Protein AF-U9UM49-F1 (afdb_monomer_lite)

Radius of gyration: 25.66 Å; chains: 1; bounding box: 77×82×71 Å

Foldseek 3Di:
DDDDDDDPVRVVVVVLLVVLLVVLLVLLVLFFPQQDDAFEAEEEEAVCVFPVPCVVPPVVNFDFKAKFFPFFDWFQFFFNFIATEQLSQQNRQPDPDGDDDDPHRMYMYGHNPAAADGPPPPDQFAQFHFHSNQQSLAHRLVSLGQFWQQFQVLHQAADFAFDWDWDFDQDPVRDTATKIDTAFAATHQLPAFFFFFLFGFQFVLFPVLLAPFFDAVDIDRDPCLQSVLQFFWQNFLLTLLQRLQQCPFATRWFAFQQGWTFWFAGHAARAHSLGRGFAEALQFQAAFAARGAAARAGGGYLVLALQQADDDVSRLFGQQLQSQQQCFNIDGLQRNPHRHTDGDDDDDDDPDDDDDDDDDDDDDDDDDDDDDDDDPPDPPDHRPTRNGRHGHHYTHYRDPFSVNHSNRHGHYDDCVRHVPDPPPPDWQFSGYRTGHHHHWFAFPVRFTGSAGPSVQSLVPDPRGDNHDNGTHHHYGHPSPAAAGHRNPDAADLRHFANNLLCVQRRLRRLPLHDDWFDSQDSFTQFTFARWRFHRGHRHHKTWTDFHHGHLQLQQKAQLVVLDRPVVLRVVLRCLCVVVHTIGGGPVTHCVSSVVDPSSVSRSVVLVQQQDAQRIFGHFPPDSHSVNGQTACNNDPPNSSALTSRFRHCVVPCQELSVSRHQETGGSAHPVRSLVRHVPPPDDDPVSNQGPNSVRSSCRSPRCDVVRNGGDDTHRDPDDDRYRNRHDDDDDDDGDDDDDDDDDYDDDDDDDDDDDDDRRSTHRGGRHRTRTD

Secondary structure (DSSP, 8-state):
---S---HHHHHHHHHHHHHHHHHHHHHHHHEE-SS---EEEEEE-HHHH-TTGGGSTTGGG--EEEEES-EEE-B-TTS---EEEHHHHGGG--SS-----S-SEEEEEETTS-EE-TT--S---TTPEEHHHHHHHHHHHHHT---SB--TTSS---B-EEEEEEEEE-TT--EEEEEEEEEE--BTTTT---BTTT---GGGSSTTTSS-----S-BSSSTTHHHHTSSSHHHHHHHHHHHHHHSSSSB---BTTTB--EEE---SS--TTTTS---SSSSSSSS--S-SS--B-SS-TTTTTSSS---TTTTS-STHHHHHHTTTPEESS-SS----BPP-------------PPPP-PPPP-----------S--S---S-S---------B-SSSTTT-SSS-----HHHHSS----SSS--EEE---------EE-TTS-EEE--HHHHHTT--SS-----S-SS-EE---SS--EE-TTSSSPPTT-EESHHHHHHHTTTTTT-----EE-SSSS-S-EESEEEE----SSS-EEEEEEEEETTGGGEEEGGGTEETHHHHHHHTTHHHHS-SEES-HHHHHHHHHTSTTHHHHHHHHHHHTSTT-EEE--TT---GGGSEEB----SS--TTSTTTSB-HHHHTTSTTGGG-SBPPBS--HHHHHHHHSTTSS-SGGGSS-HHHHHHHHHHT--BTTB-S----EE----SS-----------PPP------------------------S-SSS-----EE-

pLDDT: mean 71.55, std 22.09, range [19.72, 97.88]

Sequence (772 aa):
MCLRQVDDKDLVLCDKAKKTFEIAGQIISETLILNTKINVNATFIDLCETDKERCKNTPFRRIMGAAGPARSIILRDDDGVDRLYPQSLVKQFRFKQHPEYGEFDIRARFNSKIDYWFIEDNSTIGKNQIDFLYVVLHEFIHGLGFLSAWNDKIHKALTPKILSNNLIIKNDNNSIENLYIFNGFIEKVFDKYIYFKSTNERLSDVITPQLQKFSPKKTFSIYEEIYNYFKESSEYYVAQYLYKLACKPSTLIFKSHDKKNITLETSLNPFSRSSLNHLQFSTYTRTKDFLMRPGVVAGRSIQYQLDKSGDYSGGPIGPQLKLILETLGYATRDHPLPYKPSPIYSININWCNSEDFTKIPVECPLQQNSVKFDSLSQLTQPNNENMIVLTFNCGIKNDILCNKAKNAFETADFCTSLGECPKGDGLIILGGATPARTIPLQDDDGLVRLYPQALVKQFQFKQHPSYGPFDIMALFNAGGTSFWFEGDPPITRNQQDFLYVVLHEIVHGLGFASGWEDYMNDQPKALTPEILITGKDPSEQFKFNGFLESAFDRYLIHIPTGKKISALTGDINKFQKEVGIIFENDIDFVTKFRNSPQYKIAEKMMSYSITPNVLGFLPRGTTKAIESVVLETRLQPYQTGSSISHVDFKKYNNTSDFLMKFLADHGANLDSLITSHNGNNNAGYNAIIGPNLKLVLETLGYSTPEYTNPYKPSVTIIGNGNDFNPTMSIPIEPGDSSTNNGKGSNEKSGGIKTYKTNFKSIYHVTIDQILI

Structure (mmCIF, N/CA/C/O backbone):
data_AF-U9UM49-F1
#
_entry.id   AF-U9UM49-F1
#
loop_
_atom_site.group_PDB
_atom_site.id
_atom_site.type_symbol
_atom_site.label_atom_id
_atom_site.label_alt_id
_atom_site.label_comp_id
_atom_site.label_asym_id
_atom_site.label_entity_id
_atom_site.label_seq_id
_atom_site.pdbx_PDB_ins_code
_atom_site.Cartn_x
_atom_site.Cartn_y
_atom_site.Cartn_z
_atom_site.occupancy
_atom_site.B_iso_or_equiv
_atom_site.auth_seq_id
_atom_site.auth_comp_id
_atom_site.auth_asym_id
_atom_site.auth_atom_id
_atom_site.pdbx_PDB_model_num
ATOM 1 N N . MET A 1 1 ? -8.375 19.774 -16.030 1.00 34.16 1 MET A N 1
ATOM 2 C CA . MET A 1 1 ? -8.888 20.760 -17.021 1.00 34.16 1 MET A CA 1
ATOM 3 C C . MET A 1 1 ? -7.949 21.959 -17.015 1.00 34.16 1 MET A C 1
ATOM 5 O O . MET A 1 1 ? -7.693 22.473 -15.934 1.00 34.16 1 MET A O 1
ATOM 9 N N . CYS A 1 2 ? -7.382 22.359 -18.155 1.00 31.30 2 CYS A N 1
ATOM 10 C CA . CYS A 1 2 ? -6.392 23.445 -18.212 1.00 31.30 2 CYS A CA 1
ATOM 11 C C . CYS A 1 2 ? -7.078 24.784 -18.530 1.00 31.30 2 CYS A C 1
ATOM 13 O O . CYS A 1 2 ? -7.921 24.836 -19.422 1.00 31.30 2 CYS A O 1
ATOM 15 N N . LEU A 1 3 ? -6.737 25.852 -17.798 1.00 36.47 3 LEU A N 1
ATOM 16 C CA . LEU A 1 3 ? -7.356 27.177 -17.935 1.00 36.47 3 LEU A CA 1
ATOM 17 C C . LEU A 1 3 ? -6.301 28.288 -18.009 1.00 36.47 3 LEU A C 1
ATOM 19 O O . LEU A 1 3 ? -5.876 28.820 -16.986 1.00 36.47 3 LEU A O 1
ATOM 23 N N . ARG A 1 4 ? -5.921 28.644 -19.239 1.00 34.38 4 ARG A N 1
ATOM 24 C CA . ARG A 1 4 ? -5.435 29.964 -19.687 1.00 34.38 4 ARG A CA 1
ATOM 25 C C . ARG A 1 4 ? -5.393 29.973 -21.219 1.00 34.38 4 ARG A C 1
ATOM 27 O O . ARG A 1 4 ? -5.664 28.947 -21.831 1.00 34.38 4 ARG A O 1
ATOM 34 N N . GLN A 1 5 ? -5.118 31.124 -21.833 1.00 43.22 5 GLN A N 1
ATOM 35 C CA . GLN A 1 5 ? -4.919 31.209 -23.285 1.00 43.22 5 GLN A CA 1
ATOM 36 C C . GLN A 1 5 ? -3.694 30.370 -23.679 1.00 43.22 5 GLN A C 1
ATOM 38 O O . GLN A 1 5 ? -2.658 30.471 -23.024 1.00 43.22 5 GLN A O 1
ATOM 43 N N . VAL A 1 6 ? -3.846 29.520 -24.696 1.00 45.88 6 VAL A N 1
ATOM 44 C CA . VAL A 1 6 ? -2.910 28.433 -25.022 1.00 45.88 6 VAL A CA 1
ATOM 45 C C . VAL A 1 6 ? -2.218 28.732 -26.355 1.00 45.88 6 VAL A C 1
ATOM 47 O O . VAL A 1 6 ? -2.905 29.035 -27.328 1.00 45.88 6 VAL A O 1
ATOM 50 N N . ASP A 1 7 ? -0.886 28.657 -26.397 1.00 48.16 7 ASP A N 1
ATOM 51 C CA . ASP A 1 7 ? -0.099 28.639 -27.645 1.00 48.16 7 ASP A CA 1
ATOM 52 C C . ASP A 1 7 ? -0.112 27.214 -28.242 1.00 48.16 7 ASP A C 1
ATOM 54 O O . ASP A 1 7 ? -0.271 26.239 -27.504 1.00 48.16 7 ASP A O 1
ATOM 58 N N . ASP A 1 8 ? 0.087 27.044 -29.553 1.00 49.12 8 ASP A N 1
ATOM 59 C CA . ASP A 1 8 ? -0.060 25.733 -30.228 1.00 49.12 8 ASP A CA 1
ATOM 60 C C . ASP A 1 8 ? 0.835 24.637 -29.608 1.00 49.12 8 ASP A C 1
ATOM 62 O O . ASP A 1 8 ? 0.483 23.455 -29.568 1.00 49.12 8 ASP A O 1
ATOM 66 N N . LYS A 1 9 ? 1.988 25.029 -29.056 1.00 52.22 9 LYS A N 1
ATOM 67 C CA . LYS A 1 9 ? 2.916 24.129 -28.349 1.00 52.22 9 LYS A CA 1
ATOM 68 C C . LYS A 1 9 ? 2.361 23.617 -27.020 1.00 52.22 9 LYS A C 1
ATOM 70 O O . LYS A 1 9 ? 2.603 22.462 -26.670 1.00 52.22 9 LYS A O 1
ATOM 75 N N . ASP A 1 10 ? 1.613 24.448 -26.300 1.00 58.28 10 ASP A N 1
ATOM 76 C CA . ASP A 1 10 ? 1.004 24.083 -25.021 1.00 58.28 10 ASP A CA 1
ATOM 77 C C . ASP A 1 10 ? -0.213 23.164 -25.229 1.00 58.28 10 ASP A C 1
ATOM 79 O O . ASP A 1 10 ? -0.459 22.289 -24.395 1.00 58.28 10 ASP A O 1
ATOM 83 N N . LEU A 1 11 ? -0.922 23.275 -26.366 1.00 63.72 11 LEU A N 1
ATOM 84 C CA . LEU A 1 11 ? -1.939 22.294 -26.778 1.00 63.72 11 LEU A CA 1
ATOM 85 C C . LEU A 1 11 ? -1.309 20.914 -27.013 1.00 63.72 11 LEU A C 1
ATOM 87 O O . LEU A 1 11 ? -1.737 19.937 -26.399 1.00 63.72 11 LEU A O 1
ATOM 91 N N . VAL A 1 12 ? -0.240 20.838 -27.815 1.00 68.88 12 VAL A N 1
ATOM 92 C CA . VAL A 1 12 ? 0.486 19.578 -28.080 1.00 68.88 12 VAL A CA 1
ATOM 93 C C . VAL A 1 12 ? 1.039 18.957 -26.790 1.00 68.88 12 VAL A C 1
ATOM 95 O O . VAL A 1 12 ? 0.989 17.738 -26.618 1.00 68.88 12 VAL A O 1
ATOM 98 N N . LEU A 1 13 ? 1.533 19.774 -25.854 1.00 68.31 13 LEU A N 1
ATOM 99 C CA . LEU A 1 13 ? 1.990 19.306 -24.543 1.00 68.31 13 LEU A CA 1
ATOM 100 C C . LEU A 1 13 ? 0.830 18.766 -23.685 1.00 68.31 13 LEU A C 1
ATOM 102 O O . LEU A 1 13 ? 0.969 17.716 -23.051 1.00 68.31 13 LEU A O 1
ATOM 106 N N . CYS A 1 14 ? -0.329 19.432 -23.702 1.00 71.75 14 CYS A N 1
ATOM 107 C CA . CYS A 1 14 ? -1.537 18.960 -23.022 1.00 71.75 14 CYS A CA 1
ATOM 108 C C . CYS A 1 14 ? -2.081 17.653 -23.619 1.00 71.75 14 CYS A C 1
ATOM 110 O O . CYS A 1 14 ? -2.520 16.792 -22.857 1.00 71.75 14 CYS A O 1
ATOM 112 N N . ASP A 1 15 ? -2.019 17.460 -24.938 1.00 76.88 15 ASP A N 1
ATOM 113 C CA . ASP A 1 15 ? -2.452 16.213 -25.583 1.00 76.88 15 ASP A CA 1
ATOM 114 C C . ASP A 1 15 ? -1.535 15.035 -25.241 1.00 76.88 15 ASP A C 1
ATOM 116 O O . ASP A 1 15 ? -2.024 13.954 -24.901 1.00 76.88 15 ASP A O 1
ATOM 120 N N . LYS A 1 16 ? -0.211 15.239 -25.229 1.00 76.81 16 LYS A N 1
ATOM 121 C CA . LYS A 1 16 ? 0.734 14.219 -24.743 1.00 76.81 16 LYS A CA 1
ATOM 122 C C . LYS A 1 16 ? 0.475 13.867 -23.276 1.00 76.81 16 LYS A C 1
ATOM 124 O O . LYS A 1 16 ? 0.465 12.686 -22.919 1.00 76.81 16 LYS A O 1
ATOM 129 N N . ALA A 1 17 ? 0.193 14.864 -22.433 1.00 73.00 17 ALA A N 1
ATOM 130 C CA . ALA A 1 17 ? -0.201 14.645 -21.043 1.00 73.00 17 ALA A CA 1
ATOM 131 C C . ALA A 1 17 ? -1.539 13.883 -20.922 1.00 73.00 17 ALA A C 1
ATOM 133 O O . ALA A 1 17 ? -1.648 12.954 -20.122 1.00 73.00 17 ALA A O 1
ATOM 134 N N . LYS A 1 18 ? -2.532 14.203 -21.761 1.00 78.75 18 LYS A N 1
ATOM 135 C CA . LYS A 1 18 ? -3.838 13.528 -21.813 1.00 78.75 18 LYS A CA 1
ATOM 136 C C . LYS A 1 18 ? -3.722 12.060 -22.218 1.00 78.75 18 LYS A C 1
ATOM 138 O O . LYS A 1 18 ? -4.209 11.200 -21.491 1.00 78.75 18 LYS A O 1
ATOM 143 N N . LYS A 1 19 ? -3.036 11.757 -23.320 1.00 75.88 19 LYS A N 1
ATOM 144 C CA . LYS A 1 19 ? -2.788 10.369 -23.753 1.00 75.88 19 LYS A CA 1
ATOM 145 C C . LYS A 1 19 ? -2.022 9.578 -22.701 1.00 75.88 19 LYS A C 1
ATOM 147 O O . LYS A 1 19 ? -2.262 8.396 -22.493 1.00 75.88 19 LYS A O 1
ATOM 152 N N . THR A 1 20 ? -1.140 10.253 -21.975 1.00 74.31 20 THR A N 1
ATOM 153 C CA . THR A 1 20 ? -0.430 9.660 -20.848 1.00 74.31 20 THR A CA 1
ATOM 154 C C . THR A 1 20 ? -1.368 9.301 -19.682 1.00 74.31 20 THR A C 1
ATOM 156 O O . THR A 1 20 ? -1.229 8.218 -19.114 1.00 74.31 20 THR A O 1
ATOM 159 N N . PHE A 1 21 ? -2.368 10.137 -19.365 1.00 77.00 21 PHE A N 1
ATOM 160 C CA . PHE A 1 21 ? -3.468 9.780 -18.449 1.00 77.00 21 PHE A CA 1
ATOM 161 C C . PHE A 1 21 ? -4.282 8.570 -18.953 1.00 77.00 21 PHE A C 1
ATOM 163 O O . PHE A 1 21 ? -4.732 7.750 -18.154 1.00 77.00 21 PHE A O 1
ATOM 170 N N . GLU A 1 22 ? -4.458 8.432 -20.268 1.00 77.62 22 GLU A N 1
ATOM 171 C CA . GLU A 1 22 ? -5.213 7.332 -20.888 1.00 77.62 22 GLU A CA 1
ATOM 172 C C . GLU A 1 22 ? -4.435 6.005 -20.845 1.00 77.62 22 GLU A C 1
ATOM 174 O O . GLU A 1 22 ? -4.976 4.999 -20.384 1.00 77.62 22 GLU A O 1
ATOM 179 N N . ILE A 1 23 ? -3.145 6.013 -21.199 1.00 75.25 23 ILE A N 1
ATOM 180 C CA . ILE A 1 23 ? -2.245 4.850 -21.096 1.00 75.25 23 ILE A CA 1
ATOM 181 C C . ILE A 1 23 ? -2.083 4.419 -19.628 1.00 75.25 23 ILE A C 1
ATOM 183 O O . ILE A 1 23 ? -2.052 3.227 -19.327 1.00 75.25 23 ILE A O 1
ATOM 187 N N . ALA A 1 24 ? -2.061 5.370 -18.689 1.00 65.00 24 ALA A N 1
ATOM 188 C CA . ALA A 1 24 ? -2.124 5.076 -17.260 1.00 65.00 24 ALA A CA 1
ATOM 189 C C . ALA A 1 24 ? -3.406 4.329 -16.862 1.00 65.00 24 ALA A C 1
ATOM 191 O O . ALA A 1 24 ? -3.346 3.315 -16.167 1.00 65.00 24 ALA A O 1
ATOM 192 N N . GLY A 1 25 ? -4.563 4.800 -17.336 1.00 71.25 25 GLY A N 1
ATOM 193 C CA . GLY A 1 25 ? -5.850 4.139 -17.120 1.00 71.25 25 GLY A CA 1
ATOM 194 C C . GLY A 1 25 ? -5.911 2.731 -17.719 1.00 71.25 25 GLY A C 1
ATOM 195 O O . GLY A 1 25 ? -6.428 1.823 -17.066 1.00 71.25 25 GLY A O 1
ATOM 196 N N . GLN A 1 26 ? -5.346 2.526 -18.914 1.00 75.50 26 GLN A N 1
ATOM 197 C CA . GLN A 1 26 ? -5.236 1.209 -19.552 1.00 75.50 26 GLN A CA 1
ATOM 198 C C . GLN A 1 26 ? -4.400 0.250 -18.700 1.00 75.50 26 GLN A C 1
ATOM 200 O O . GLN A 1 26 ? -4.893 -0.800 -18.310 1.00 75.50 26 GLN A O 1
ATOM 205 N N . ILE A 1 27 ? -3.185 0.652 -18.333 1.00 68.75 27 ILE A N 1
ATOM 206 C CA . ILE A 1 27 ? -2.247 -0.138 -17.525 1.00 68.75 27 ILE A CA 1
ATOM 207 C C . ILE A 1 27 ? -2.858 -0.553 -16.169 1.00 68.75 27 ILE A C 1
ATOM 209 O O . ILE A 1 27 ? -2.753 -1.710 -15.746 1.00 68.75 27 ILE A O 1
ATOM 213 N N . ILE A 1 28 ? -3.563 0.375 -15.511 1.00 72.25 28 ILE A N 1
ATOM 214 C CA . ILE A 1 28 ? -4.348 0.105 -14.296 1.00 72.25 28 ILE A CA 1
ATOM 215 C C . ILE A 1 28 ? -5.455 -0.925 -14.573 1.00 72.25 28 ILE A C 1
ATOM 217 O O . ILE A 1 28 ? -5.652 -1.827 -13.765 1.00 72.25 28 ILE A O 1
ATOM 221 N N . SER A 1 29 ? -6.148 -0.837 -15.710 1.00 68.94 29 SER A N 1
ATOM 222 C CA . SER A 1 29 ? -7.285 -1.706 -16.071 1.00 68.94 29 SER A CA 1
ATOM 223 C C . SER A 1 29 ? -6.894 -3.078 -16.640 1.00 68.94 29 SER A C 1
ATOM 225 O O . SER A 1 29 ? -7.688 -4.008 -16.582 1.00 68.94 29 SER A O 1
ATOM 227 N N . GLU A 1 30 ? -5.688 -3.240 -17.184 1.00 72.75 30 GLU A N 1
ATOM 228 C CA . GLU A 1 30 ? -5.157 -4.545 -17.621 1.00 72.75 30 GLU A CA 1
ATOM 229 C C . GLU A 1 30 ? -4.765 -5.419 -16.425 1.00 72.75 30 GLU A C 1
ATOM 231 O O . GLU A 1 30 ? -4.883 -6.648 -16.462 1.00 72.75 30 GLU A O 1
ATOM 236 N N . THR A 1 31 ? -4.366 -4.744 -15.348 1.00 60.34 31 THR A N 1
ATOM 237 C CA . THR A 1 31 ? -4.132 -5.307 -14.022 1.00 60.34 31 THR A CA 1
ATOM 238 C C . THR A 1 31 ? -5.447 -5.601 -13.302 1.00 60.34 31 THR A C 1
ATOM 240 O O . THR A 1 31 ? -5.663 -6.716 -12.831 1.00 60.34 31 THR A O 1
ATOM 243 N N . LEU A 1 32 ? -6.312 -4.592 -13.182 1.00 72.44 32 LEU A N 1
ATOM 244 C CA . LEU A 1 32 ? -7.519 -4.632 -12.364 1.00 72.44 32 LEU A CA 1
ATOM 245 C C . LEU A 1 32 ? -8.711 -5.279 -13.061 1.00 72.44 32 LEU A C 1
ATOM 247 O O . LEU A 1 32 ? -9.174 -4.798 -14.093 1.00 72.44 32 LEU A O 1
ATOM 251 N N . ILE A 1 33 ? -9.379 -6.194 -12.360 1.00 75.38 33 ILE A N 1
ATOM 252 C CA . ILE A 1 33 ? -10.821 -6.382 -12.545 1.00 75.38 33 ILE A CA 1
ATOM 253 C C . ILE A 1 33 ? -11.531 -5.206 -11.850 1.00 75.38 33 ILE A C 1
ATOM 255 O O . ILE A 1 33 ? -11.982 -5.267 -10.703 1.00 75.38 33 ILE A O 1
ATOM 259 N N . LEU A 1 34 ? -11.610 -4.086 -12.575 1.00 67.56 34 LEU A N 1
ATOM 260 C CA . LEU A 1 34 ? -12.428 -2.939 -12.196 1.00 67.56 34 LEU A CA 1
ATOM 261 C C . LEU A 1 34 ? -13.910 -3.287 -12.348 1.00 67.56 34 LEU A C 1
ATOM 263 O O . LEU A 1 34 ? -14.478 -3.285 -13.439 1.00 67.56 34 LEU A O 1
ATOM 267 N N . ASN A 1 35 ? -14.564 -3.526 -11.215 1.00 65.19 35 ASN A N 1
ATOM 268 C CA . ASN A 1 35 ? -16.010 -3.715 -11.137 1.00 65.19 35 ASN A CA 1
ATOM 269 C C . ASN A 1 35 ? -16.806 -2.461 -11.561 1.00 65.19 35 ASN A C 1
ATOM 271 O O . ASN A 1 35 ? -17.987 -2.584 -11.899 1.00 65.19 35 ASN A O 1
ATOM 275 N N . THR A 1 36 ? -16.178 -1.281 -11.538 1.00 61.19 36 THR A N 1
ATOM 276 C CA . THR A 1 36 ? -16.709 0.039 -11.917 1.00 61.19 36 THR A CA 1
ATOM 277 C C . THR A 1 36 ? -15.571 0.984 -12.339 1.00 61.19 36 THR A C 1
ATOM 279 O O . THR A 1 36 ? -14.439 0.843 -11.876 1.00 61.19 36 THR A O 1
ATOM 282 N N . LYS A 1 37 ? -15.863 1.982 -13.186 1.00 81.31 37 LYS A N 1
ATOM 283 C CA . LYS A 1 37 ? -14.877 2.998 -13.607 1.00 81.31 37 LYS A CA 1
ATOM 284 C C . LYS A 1 37 ? -14.416 3.878 -12.438 1.00 81.31 37 LYS A C 1
ATOM 286 O O . LYS A 1 37 ? -15.182 4.126 -11.508 1.00 81.31 37 LYS A O 1
ATOM 291 N N . ILE A 1 38 ? -13.189 4.388 -12.543 1.00 71.06 38 ILE A N 1
ATOM 292 C CA . ILE A 1 38 ? -12.565 5.292 -11.571 1.00 71.06 38 ILE A CA 1
ATOM 293 C C . ILE A 1 38 ? -12.322 6.643 -12.244 1.00 71.06 38 ILE A C 1
ATOM 295 O O . ILE A 1 38 ? -11.600 6.730 -13.237 1.00 71.06 38 ILE A O 1
ATOM 299 N N . ASN A 1 39 ? -12.934 7.695 -11.709 1.00 81.62 39 ASN A N 1
ATOM 300 C CA . ASN A 1 39 ? -12.918 9.032 -12.291 1.00 81.62 39 ASN A CA 1
ATOM 301 C C . ASN A 1 39 ? -11.746 9.854 -11.732 1.00 81.62 39 ASN A C 1
ATOM 303 O O . ASN A 1 39 ? -11.703 10.144 -10.533 1.00 81.62 39 ASN A O 1
ATOM 307 N N . VAL A 1 40 ? -10.818 10.282 -12.591 1.00 71.94 40 VAL A N 1
ATOM 308 C CA . VAL A 1 40 ? -9.635 11.065 -12.190 1.00 71.94 40 VAL A CA 1
ATOM 309 C C . VAL A 1 40 ? -9.756 12.521 -12.636 1.00 71.94 40 VAL A C 1
ATOM 311 O O . VAL A 1 40 ? -9.786 12.810 -13.830 1.00 71.94 40 VAL A O 1
ATOM 314 N N . ASN A 1 41 ? -9.750 13.459 -11.686 1.00 81.44 41 ASN A N 1
ATOM 315 C CA . ASN A 1 41 ? -9.563 14.879 -11.981 1.00 81.44 41 ASN A CA 1
ATOM 316 C C . ASN A 1 41 ? -8.063 15.198 -12.019 1.00 81.44 41 ASN A C 1
ATOM 318 O O . ASN A 1 41 ? -7.467 15.537 -10.995 1.00 81.44 41 ASN A O 1
ATOM 322 N N . ALA A 1 42 ? -7.462 15.046 -13.200 1.00 73.12 42 ALA A N 1
ATOM 323 C CA . ALA A 1 42 ? -6.073 15.399 -13.474 1.00 73.12 42 ALA A CA 1
ATOM 324 C C . ALA A 1 42 ? -5.944 16.843 -14.000 1.00 73.12 42 ALA A C 1
ATOM 326 O O . ALA A 1 42 ? -6.734 17.308 -14.832 1.00 73.12 42 ALA A O 1
ATOM 327 N N . THR A 1 43 ? -4.923 17.562 -13.528 1.00 76.69 43 THR A N 1
ATOM 328 C CA . THR A 1 43 ? -4.634 18.950 -13.925 1.00 76.69 43 THR A CA 1
ATOM 329 C C . THR A 1 43 ? -3.126 19.175 -14.071 1.00 76.69 43 THR A C 1
ATOM 331 O O . THR A 1 43 ? -2.372 18.897 -13.145 1.00 76.69 43 THR A O 1
ATOM 334 N N . PHE A 1 44 ? -2.687 19.680 -15.227 1.00 75.19 44 PHE A N 1
ATOM 335 C CA . PHE A 1 44 ? -1.279 19.898 -15.587 1.00 75.19 44 PHE A CA 1
ATOM 336 C C . PHE A 1 44 ? -1.013 21.409 -15.686 1.00 75.19 44 PHE A C 1
ATOM 338 O O . PHE A 1 44 ? -1.588 22.077 -16.543 1.00 75.19 44 PHE A O 1
ATOM 345 N N . ILE A 1 45 ? -0.240 21.962 -14.747 1.00 76.94 45 ILE A N 1
ATOM 346 C CA . ILE A 1 45 ? -0.152 23.407 -14.445 1.00 76.94 45 ILE A CA 1
ATOM 347 C C . ILE A 1 45 ? 1.207 23.782 -13.842 1.00 76.94 45 ILE A C 1
ATOM 349 O O . ILE A 1 45 ? 1.878 22.937 -13.261 1.00 76.94 45 ILE A O 1
ATOM 353 N N . ASP A 1 46 ? 1.588 25.059 -13.889 1.00 79.38 46 ASP A N 1
ATOM 354 C CA . ASP A 1 46 ? 2.728 25.549 -13.107 1.00 79.38 46 ASP A CA 1
ATOM 355 C C . ASP A 1 46 ? 2.346 25.635 -11.621 1.00 79.38 46 ASP A C 1
ATOM 357 O O . ASP A 1 46 ? 1.549 26.488 -11.216 1.00 79.38 46 ASP A O 1
ATOM 361 N N . LEU A 1 47 ? 2.931 24.767 -10.789 1.00 71.00 47 LEU A N 1
ATOM 362 C CA . LEU A 1 47 ? 2.677 24.791 -9.346 1.00 71.00 47 LEU A CA 1
ATOM 363 C C . LEU A 1 47 ? 3.195 26.082 -8.683 1.00 71.00 47 LEU A C 1
ATOM 365 O O . LEU A 1 47 ? 2.589 26.546 -7.715 1.00 71.00 47 LEU A O 1
ATOM 369 N N . CYS A 1 48 ? 4.250 26.707 -9.215 1.00 71.31 48 CYS A N 1
ATOM 370 C CA . CYS A 1 48 ? 4.816 27.954 -8.695 1.00 71.31 48 CYS A CA 1
ATOM 371 C C . CYS A 1 48 ? 4.013 29.204 -9.044 1.00 71.31 48 CYS A C 1
ATOM 373 O O . CYS A 1 48 ? 4.076 30.181 -8.295 1.00 71.31 48 CYS A O 1
ATOM 375 N N . GLU A 1 49 ? 3.236 29.194 -10.127 1.00 71.50 49 GLU A N 1
ATOM 376 C CA . GLU A 1 49 ? 2.252 30.257 -10.346 1.00 71.50 49 GLU A CA 1
ATOM 377 C C . GLU A 1 49 ? 1.101 30.171 -9.333 1.00 71.50 49 GLU A C 1
ATOM 379 O O . GLU A 1 49 ? 0.587 31.214 -8.921 1.00 71.50 49 GLU A O 1
ATOM 384 N N . THR A 1 50 ? 0.748 28.956 -8.884 1.00 64.00 50 THR A N 1
ATOM 385 C CA . THR A 1 50 ? -0.337 28.725 -7.911 1.00 64.00 50 THR A CA 1
ATOM 386 C C . THR A 1 50 ? 0.062 28.849 -6.436 1.00 64.00 50 THR A C 1
ATOM 388 O O . THR A 1 50 ? -0.792 29.178 -5.620 1.00 64.00 50 THR A O 1
ATOM 391 N N . ASP A 1 51 ? 1.331 28.625 -6.073 1.00 62.94 51 ASP A N 1
ATOM 392 C CA . ASP A 1 51 ? 1.831 28.743 -4.692 1.00 62.94 51 ASP A CA 1
ATOM 393 C C . ASP A 1 51 ? 3.211 29.427 -4.666 1.00 62.94 51 ASP A C 1
ATOM 395 O O . ASP A 1 51 ? 4.276 28.807 -4.566 1.00 62.94 51 ASP A O 1
ATOM 399 N N . LYS A 1 52 ? 3.178 30.757 -4.797 1.00 69.31 52 LYS A N 1
ATOM 400 C CA . LYS A 1 52 ? 4.371 31.614 -4.893 1.00 69.31 52 LYS A CA 1
ATOM 401 C C . LYS A 1 52 ? 5.196 31.644 -3.605 1.00 69.31 52 LYS A C 1
ATOM 403 O O . LYS A 1 52 ? 6.415 31.793 -3.674 1.00 69.31 52 LYS A O 1
ATOM 408 N N . GLU A 1 53 ? 4.552 31.490 -2.447 1.00 66.44 53 GLU A N 1
ATOM 409 C CA . GLU A 1 53 ? 5.231 31.473 -1.149 1.00 66.44 53 GLU A CA 1
ATOM 410 C C . GLU A 1 53 ? 5.989 30.166 -0.940 1.00 66.44 53 GLU A C 1
ATOM 412 O O . GLU A 1 53 ? 7.196 30.202 -0.678 1.00 66.44 53 GLU A O 1
ATOM 417 N N . ARG A 1 54 ? 5.358 29.002 -1.159 1.00 65.44 54 ARG A N 1
ATOM 418 C CA . ARG A 1 54 ? 6.108 27.743 -1.104 1.00 65.44 54 ARG A CA 1
ATOM 419 C C . ARG A 1 54 ? 7.140 27.652 -2.223 1.00 65.44 54 ARG A C 1
ATOM 421 O O . ARG A 1 54 ? 8.221 27.139 -1.963 1.00 65.44 54 ARG A O 1
ATOM 428 N N . CYS A 1 55 ? 6.929 28.247 -3.401 1.00 68.06 55 CYS A N 1
ATOM 429 C CA . CYS A 1 55 ? 7.990 28.367 -4.412 1.00 68.06 55 CYS A CA 1
ATOM 430 C C . CYS A 1 55 ? 9.119 29.369 -4.082 1.00 68.06 55 CYS A C 1
ATOM 432 O O . CYS A 1 55 ? 10.005 29.574 -4.918 1.00 68.06 55 CYS A O 1
ATOM 434 N N . LYS A 1 56 ? 9.209 29.921 -2.864 1.00 66.12 56 LYS A N 1
ATOM 435 C CA . LYS A 1 56 ? 10.488 30.429 -2.318 1.00 66.12 56 LYS A CA 1
ATOM 436 C C . LYS A 1 56 ? 11.389 29.293 -1.808 1.00 66.12 56 LYS A C 1
ATOM 438 O O . LYS A 1 56 ? 12.608 29.432 -1.815 1.00 66.12 56 LYS A O 1
ATOM 443 N N . ASN A 1 57 ? 10.805 28.157 -1.425 1.00 59.91 57 ASN A N 1
ATOM 444 C CA . ASN A 1 57 ? 11.488 26.953 -0.954 1.00 59.91 57 ASN A CA 1
ATOM 445 C C . ASN A 1 57 ? 11.914 26.072 -2.153 1.00 59.91 57 ASN A C 1
ATOM 447 O O . ASN A 1 57 ? 11.092 25.673 -2.982 1.00 59.91 57 ASN A O 1
ATOM 451 N N . THR A 1 58 ? 13.211 25.781 -2.280 1.00 57.44 58 THR A N 1
ATOM 452 C CA . THR A 1 58 ? 13.788 25.071 -3.439 1.00 57.44 58 THR A CA 1
ATOM 453 C C . THR A 1 58 ? 13.308 23.621 -3.593 1.00 57.44 58 THR A C 1
ATOM 455 O O . THR A 1 58 ? 12.982 23.255 -4.723 1.00 57.44 58 THR A O 1
ATOM 458 N N . PRO A 1 59 ? 13.191 22.805 -2.525 1.00 57.38 59 PRO A N 1
ATOM 459 C CA . PRO A 1 59 ? 12.414 21.566 -2.514 1.00 57.38 59 PRO A CA 1
ATOM 460 C C . PRO A 1 59 ? 11.015 21.656 -3.142 1.00 57.38 59 PRO A C 1
ATOM 462 O O . PRO A 1 59 ? 10.678 20.824 -3.979 1.00 57.38 59 PRO A O 1
ATOM 465 N N . PHE A 1 60 ? 10.210 22.675 -2.824 1.00 56.03 60 PHE A N 1
ATOM 466 C CA . PHE A 1 60 ? 8.835 22.758 -3.340 1.00 56.03 60 PHE A CA 1
ATOM 467 C C . PHE A 1 60 ? 8.790 23.000 -4.861 1.00 56.03 60 PHE A C 1
ATOM 469 O O . PHE A 1 60 ? 7.965 22.405 -5.551 1.00 56.03 60 PHE A O 1
ATOM 476 N N . ARG A 1 61 ? 9.759 23.744 -5.424 1.00 56.97 61 ARG A N 1
ATOM 477 C CA . ARG A 1 61 ? 9.938 23.876 -6.891 1.00 56.97 61 ARG A CA 1
ATOM 478 C C . ARG A 1 61 ? 10.244 22.552 -7.611 1.00 56.97 61 ARG A C 1
ATOM 480 O O . ARG A 1 61 ? 10.273 22.527 -8.839 1.00 56.97 61 ARG A O 1
ATOM 487 N N . ARG A 1 62 ? 10.550 21.474 -6.878 1.00 62.75 62 ARG A N 1
ATOM 488 C CA . ARG A 1 62 ? 10.886 20.148 -7.423 1.00 62.75 62 ARG A CA 1
ATOM 489 C C . ARG A 1 62 ? 9.732 19.149 -7.346 1.00 62.75 62 ARG A C 1
ATOM 491 O O . ARG A 1 62 ? 9.877 18.062 -7.894 1.00 62.75 62 ARG A O 1
ATOM 498 N N . ILE A 1 63 ? 8.602 19.513 -6.735 1.00 73.31 63 ILE A N 1
ATOM 499 C CA . ILE A 1 63 ? 7.373 18.709 -6.759 1.00 73.31 63 ILE A CA 1
ATOM 500 C C . ILE A 1 63 ? 6.907 18.569 -8.213 1.00 73.31 63 ILE A C 1
ATOM 502 O O . ILE A 1 63 ? 6.818 19.564 -8.935 1.00 73.31 63 ILE A O 1
ATOM 506 N N . MET A 1 64 ? 6.646 17.334 -8.651 1.00 82.31 64 MET A N 1
ATOM 507 C CA . MET A 1 64 ? 6.323 17.016 -10.056 1.00 82.31 64 MET A CA 1
ATOM 508 C C . MET A 1 64 ? 4.875 16.566 -10.235 1.00 82.31 64 MET A C 1
ATOM 510 O O . MET A 1 64 ? 4.291 16.797 -11.291 1.00 82.31 64 MET A O 1
ATOM 514 N N . GLY A 1 65 ? 4.274 16.027 -9.179 1.00 81.19 65 GLY A N 1
ATOM 515 C CA . GLY A 1 65 ? 2.834 15.923 -9.027 1.00 81.19 65 GLY A CA 1
ATOM 516 C C . GLY A 1 65 ? 2.415 16.070 -7.562 1.00 81.19 65 GLY A C 1
ATOM 517 O O . GLY A 1 65 ? 3.266 16.240 -6.687 1.00 81.19 65 GLY A O 1
ATOM 518 N N . ALA A 1 66 ? 1.105 16.036 -7.318 1.00 76.12 66 ALA A N 1
ATOM 519 C CA . ALA A 1 66 ? 0.529 15.589 -6.050 1.00 76.12 66 ALA A CA 1
ATOM 520 C C . ALA A 1 66 ? -0.915 15.101 -6.259 1.00 76.12 66 ALA A C 1
ATOM 522 O O . ALA A 1 66 ? -1.703 15.775 -6.936 1.00 76.12 66 ALA A O 1
ATOM 523 N N . ALA A 1 67 ? -1.299 13.993 -5.626 1.00 83.00 67 ALA A N 1
ATOM 524 C CA . ALA A 1 67 ? -2.656 13.460 -5.687 1.00 83.00 67 ALA A CA 1
ATOM 525 C C . ALA A 1 67 ? -3.159 12.793 -4.403 1.00 83.00 67 ALA A C 1
ATOM 527 O O . ALA A 1 67 ? -2.489 12.727 -3.376 1.00 83.00 67 ALA A O 1
ATOM 528 N N . GLY A 1 68 ? -4.405 12.335 -4.464 1.00 77.88 68 GLY A N 1
ATOM 529 C CA . GLY A 1 68 ? -5.056 11.569 -3.416 1.00 77.88 68 GLY A CA 1
ATOM 530 C C . GLY A 1 68 ? -6.504 11.234 -3.770 1.00 77.88 68 GLY A C 1
ATOM 531 O O . GLY A 1 68 ? -7.006 11.660 -4.820 1.00 77.88 68 GLY A O 1
ATOM 532 N N . PRO A 1 69 ? -7.208 10.496 -2.896 1.00 86.69 69 PRO A N 1
ATOM 533 C CA . PRO A 1 69 ? -8.634 10.254 -3.043 1.00 86.69 69 PRO A CA 1
ATOM 534 C C . PRO A 1 69 ? -9.386 11.585 -3.059 1.00 86.69 69 PRO A C 1
ATOM 536 O O . PRO A 1 69 ? -9.200 12.431 -2.185 1.00 86.69 69 PRO A O 1
ATOM 539 N N . ALA A 1 70 ? -10.250 11.777 -4.051 1.00 77.44 70 ALA A N 1
ATOM 540 C CA . ALA A 1 70 ? -11.094 12.966 -4.151 1.00 77.44 70 ALA A CA 1
ATOM 541 C C . ALA A 1 70 ? -12.137 13.032 -3.020 1.00 77.44 70 ALA A C 1
ATOM 543 O O . ALA A 1 70 ? -12.519 14.121 -2.590 1.00 77.44 70 ALA A O 1
ATOM 544 N N . ARG A 1 71 ? -12.568 11.856 -2.546 1.00 82.75 71 ARG A N 1
ATOM 545 C CA . ARG A 1 71 ? -13.408 11.610 -1.370 1.00 82.75 71 ARG A CA 1
ATOM 546 C C . ARG A 1 71 ? -12.937 10.304 -0.727 1.00 82.75 71 ARG A C 1
ATOM 548 O O . ARG A 1 71 ? -12.556 9.368 -1.435 1.00 82.75 71 ARG A O 1
ATOM 555 N N . SER A 1 72 ? -13.022 10.242 0.598 1.00 80.56 72 SER A N 1
ATOM 556 C CA . SER A 1 72 ? -12.975 8.984 1.342 1.00 80.56 72 SER A CA 1
ATOM 557 C C . SER A 1 72 ? -14.288 8.760 2.097 1.00 80.56 72 SER A C 1
ATOM 559 O O . SER A 1 72 ? -15.018 9.712 2.376 1.00 80.56 72 SER A O 1
ATOM 561 N N . ILE A 1 73 ? -14.603 7.503 2.398 1.00 84.06 73 ILE A N 1
ATOM 562 C CA . ILE A 1 73 ? -15.913 7.026 2.864 1.00 84.06 73 ILE A CA 1
ATOM 563 C C . ILE A 1 73 ? -15.725 6.147 4.095 1.00 84.06 73 ILE A C 1
ATOM 565 O O . ILE A 1 73 ? -14.974 5.182 4.030 1.00 84.06 73 ILE A O 1
ATOM 569 N N . ILE A 1 74 ? -16.411 6.451 5.196 1.00 82.38 74 ILE A N 1
ATOM 570 C CA . ILE A 1 74 ? -16.303 5.663 6.427 1.00 82.38 74 ILE A CA 1
ATOM 571 C C . ILE A 1 74 ? -17.031 4.320 6.237 1.00 82.38 74 ILE A C 1
ATOM 573 O O . ILE A 1 74 ? -18.232 4.333 5.973 1.00 82.38 74 ILE A O 1
ATOM 577 N N . LEU A 1 75 ? -16.341 3.180 6.370 1.00 82.69 75 LEU A N 1
ATOM 578 C CA . LEU A 1 75 ? -16.954 1.847 6.412 1.00 82.69 75 LEU A CA 1
ATOM 579 C C . LEU A 1 75 ? -16.483 1.036 7.625 1.00 82.69 75 LEU A C 1
ATOM 581 O O . LEU A 1 75 ? -15.285 0.937 7.920 1.00 82.69 75 LEU A O 1
ATOM 585 N N . ARG A 1 76 ? -17.464 0.351 8.217 1.00 82.31 76 ARG A N 1
ATOM 586 C CA . ARG A 1 76 ? -17.322 -0.726 9.197 1.00 82.31 76 ARG A CA 1
ATOM 587 C C . ARG A 1 76 ? -17.036 -2.029 8.456 1.00 82.31 76 ARG A C 1
ATOM 589 O O . ARG A 1 76 ? -17.800 -2.989 8.476 1.00 82.31 76 ARG A O 1
ATOM 596 N N . ASP A 1 77 ? -15.919 -2.031 7.748 1.00 79.75 77 ASP A N 1
ATOM 597 C CA . ASP A 1 77 ? -15.247 -3.247 7.309 1.00 79.75 77 ASP A CA 1
ATOM 598 C C . ASP A 1 77 ? -14.854 -4.062 8.592 1.00 79.75 77 ASP A C 1
ATOM 600 O O . ASP A 1 77 ? -15.321 -3.806 9.702 1.00 79.75 77 ASP A O 1
ATOM 604 N N . ASP A 1 78 ? -14.005 -5.059 8.482 1.00 79.94 78 ASP A N 1
ATOM 605 C CA . ASP A 1 78 ? -14.064 -6.337 9.143 1.00 79.94 78 ASP A CA 1
ATOM 606 C C . ASP A 1 78 ? -14.219 -6.315 10.729 1.00 79.94 78 ASP A C 1
ATOM 608 O O . ASP A 1 78 ? -14.978 -7.116 11.253 1.00 79.94 78 ASP A O 1
ATOM 612 N N . ASP A 1 79 ? -13.790 -5.339 11.557 1.00 75.25 79 ASP A N 1
ATOM 613 C CA . ASP A 1 79 ? -13.625 -5.465 13.060 1.00 75.25 79 ASP A CA 1
ATOM 614 C C . ASP A 1 79 ? -14.704 -4.975 13.994 1.00 75.25 79 ASP A C 1
ATOM 616 O O . ASP A 1 79 ? -14.714 -5.391 15.155 1.00 75.25 79 ASP A O 1
ATOM 620 N N . GLY A 1 80 ? -15.535 -4.042 13.568 1.00 79.19 80 GLY A N 1
ATOM 621 C CA . GLY A 1 80 ? -16.132 -3.161 14.565 1.00 79.19 80 GLY A CA 1
ATOM 622 C C . GLY A 1 80 ? -15.339 -1.869 14.780 1.00 79.19 80 GLY A C 1
ATOM 623 O O . GLY A 1 80 ? -15.732 -1.089 15.639 1.00 79.19 80 GLY A O 1
ATOM 624 N N . VAL A 1 81 ? -14.291 -1.604 13.994 1.00 81.06 81 VAL A N 1
ATOM 625 C CA . VAL A 1 81 ? -13.610 -0.311 13.906 1.00 81.06 81 VAL A CA 1
ATOM 626 C C . VAL A 1 81 ? -13.736 0.273 12.484 1.00 81.06 81 VAL A C 1
ATOM 628 O O . VAL A 1 81 ? -13.491 -0.383 11.481 1.00 81.06 81 VAL A O 1
ATOM 631 N N . ASP A 1 82 ? -14.053 1.547 12.360 1.00 86.38 82 ASP A N 1
ATOM 632 C CA . ASP A 1 82 ? -14.239 2.238 11.085 1.00 86.38 82 ASP A CA 1
ATOM 633 C C . ASP A 1 82 ? -12.950 2.650 10.377 1.00 86.38 82 ASP A C 1
ATOM 635 O O . ASP A 1 82 ? -11.847 2.523 10.913 1.00 86.38 82 ASP A O 1
ATOM 639 N N . ARG A 1 83 ? -13.126 3.107 9.129 1.00 89.00 83 ARG A N 1
ATOM 640 C CA . ARG A 1 83 ? -12.069 3.561 8.217 1.00 89.00 83 ARG A CA 1
ATOM 641 C C . ARG A 1 83 ? -12.626 4.285 6.993 1.00 89.00 83 ARG A C 1
ATOM 643 O O . ARG A 1 83 ? -13.656 3.893 6.474 1.00 89.00 83 ARG A O 1
ATOM 650 N N . LEU A 1 84 ? -11.936 5.316 6.525 1.00 88.25 84 LEU A N 1
ATOM 651 C CA . LEU A 1 84 ? -12.148 6.185 5.367 1.00 88.25 84 LEU A CA 1
ATOM 652 C C . LEU A 1 84 ? -11.553 5.622 4.052 1.00 88.25 84 LEU A C 1
ATOM 654 O O . LEU A 1 84 ? -10.456 5.986 3.612 1.00 88.25 84 LEU A O 1
ATOM 658 N N . TYR A 1 85 ? -12.326 4.759 3.391 1.00 90.88 85 TYR A N 1
ATOM 659 C CA . TYR A 1 85 ? -12.033 4.094 2.114 1.00 90.88 85 TYR A CA 1
ATOM 660 C C . TYR A 1 85 ? -11.974 5.104 0.972 1.00 90.88 85 TYR A C 1
ATOM 662 O O . TYR A 1 85 ? -12.901 5.906 0.853 1.00 90.88 85 TYR A O 1
ATOM 670 N N . PRO A 1 86 ? -10.953 5.078 0.100 1.00 88.94 86 PRO A N 1
ATOM 671 C CA . PRO A 1 86 ? -10.903 5.963 -1.047 1.00 88.94 86 PRO A CA 1
ATOM 672 C C . PRO A 1 86 ? -12.033 5.563 -1.997 1.00 88.94 86 PRO A C 1
ATOM 674 O O . PRO A 1 86 ? -12.311 4.380 -2.206 1.00 88.94 86 PRO A O 1
ATOM 677 N N . GLN A 1 87 ? -12.733 6.545 -2.550 1.00 87.25 87 GLN A N 1
ATOM 678 C CA . GLN A 1 87 ? -13.960 6.270 -3.296 1.00 87.25 87 GLN A CA 1
ATOM 679 C C . GLN A 1 87 ? -13.744 5.361 -4.524 1.00 87.25 87 GLN A C 1
ATOM 681 O O . GLN A 1 87 ? -14.578 4.502 -4.819 1.00 87.25 87 GLN A O 1
ATOM 686 N N . SER A 1 88 ? -12.577 5.508 -5.155 1.00 80.94 88 SER A N 1
ATOM 687 C CA . SER A 1 88 ? -11.996 4.656 -6.202 1.00 80.94 88 SER A CA 1
ATOM 688 C C . SER A 1 88 ? -12.110 3.159 -5.911 1.00 80.94 88 SER A C 1
ATOM 690 O O . SER A 1 88 ? -12.445 2.387 -6.811 1.00 80.94 88 SER A O 1
ATOM 692 N N . LEU A 1 89 ? -11.892 2.769 -4.654 1.00 85.94 89 LEU A N 1
ATOM 693 C CA . LEU A 1 89 ? -12.025 1.404 -4.167 1.00 85.94 89 LEU A CA 1
ATOM 694 C C . LEU A 1 89 ? -13.471 1.054 -3.809 1.00 85.94 89 LEU A C 1
ATOM 696 O O . LEU A 1 89 ? -13.941 -0.022 -4.168 1.00 85.94 89 LEU A O 1
ATOM 700 N N . VAL A 1 90 ? -14.186 1.934 -3.095 1.00 81.88 90 VAL A N 1
ATOM 701 C CA . VAL A 1 90 ? -15.516 1.598 -2.542 1.00 81.88 90 VAL A CA 1
ATOM 702 C C . VAL A 1 90 ? -16.487 1.149 -3.628 1.00 81.88 90 VAL A C 1
ATOM 704 O O . VAL A 1 90 ? -17.210 0.164 -3.459 1.00 81.88 90 VAL A O 1
ATOM 707 N N . LYS A 1 91 ? -16.448 1.830 -4.778 1.00 77.25 91 LYS A N 1
ATOM 708 C CA . LYS A 1 91 ? -17.267 1.494 -5.947 1.00 77.25 91 LYS A CA 1
ATOM 709 C C . LYS A 1 91 ? -17.035 0.054 -6.441 1.00 77.25 91 LYS A C 1
ATOM 711 O O . LYS A 1 91 ? -17.972 -0.584 -6.924 1.00 77.25 91 LYS A O 1
ATOM 716 N N . GLN A 1 92 ? -15.837 -0.506 -6.245 1.00 70.38 92 GLN A N 1
ATOM 717 C CA . GLN A 1 92 ? -15.476 -1.851 -6.710 1.00 70.38 92 GLN A CA 1
ATOM 718 C C . GLN A 1 92 ? -16.117 -2.979 -5.898 1.00 70.38 92 GLN A C 1
ATOM 720 O O . GLN A 1 92 ? -16.237 -4.105 -6.391 1.00 70.38 92 GLN A O 1
ATOM 725 N N . PHE A 1 93 ? -16.577 -2.701 -4.678 1.00 73.56 93 PHE A N 1
ATOM 726 C CA . PHE A 1 93 ? -17.168 -3.726 -3.826 1.00 73.56 93 PHE A CA 1
ATOM 727 C C . PHE A 1 93 ? -18.553 -4.189 -4.291 1.00 73.56 93 PHE A C 1
ATOM 729 O O . PHE A 1 93 ? -18.895 -5.357 -4.083 1.00 73.56 93 PHE A O 1
ATOM 736 N N . ARG A 1 94 ? -19.326 -3.326 -4.969 1.00 67.56 94 ARG A N 1
ATOM 737 C CA . ARG A 1 94 ? -20.720 -3.591 -5.388 1.00 67.56 94 ARG A CA 1
ATOM 738 C C . ARG A 1 94 ? -21.626 -4.025 -4.217 1.00 67.56 94 ARG A C 1
ATOM 740 O O . ARG A 1 94 ? -22.281 -5.065 -4.273 1.00 67.56 94 ARG A O 1
ATOM 747 N N . PHE A 1 95 ? -21.654 -3.239 -3.140 1.00 61.31 95 PHE A N 1
ATOM 748 C CA . PHE A 1 95 ? -22.586 -3.464 -2.028 1.00 61.31 95 PHE A CA 1
ATOM 749 C C . PHE A 1 95 ? -24.052 -3.344 -2.476 1.00 61.31 95 PHE A C 1
ATOM 751 O O . PHE A 1 95 ? -24.379 -2.501 -3.309 1.00 61.31 95 PHE A O 1
ATOM 758 N N . LYS A 1 96 ? -24.945 -4.157 -1.887 1.00 58.53 96 LYS A N 1
ATOM 759 C CA . LYS A 1 96 ? -26.391 -4.171 -2.211 1.00 58.53 96 LYS A CA 1
ATOM 760 C C . LYS A 1 96 ? -27.092 -2.836 -1.936 1.00 58.53 96 LYS A C 1
ATOM 762 O O . LYS A 1 96 ? -28.060 -2.499 -2.605 1.00 58.53 96 LYS A O 1
ATOM 767 N N . GLN A 1 97 ? -26.602 -2.110 -0.941 1.00 52.25 97 GLN A N 1
ATOM 768 C CA . GLN A 1 97 ? -26.860 -0.697 -0.705 1.00 52.25 97 GLN A CA 1
ATOM 769 C C . GLN A 1 97 ? -25.484 -0.060 -0.493 1.00 52.25 97 GLN A C 1
ATOM 771 O O . GLN A 1 97 ? -24.611 -0.690 0.109 1.00 52.25 97 GLN A O 1
ATOM 776 N N . HIS A 1 98 ? -25.266 1.140 -1.022 1.00 60.62 98 HIS A N 1
ATOM 777 C CA . HIS A 1 98 ? -23.966 1.805 -0.997 1.00 60.62 98 HIS A CA 1
ATOM 778 C C . HIS A 1 98 ? -24.107 3.282 -0.593 1.00 60.62 98 HIS A C 1
ATOM 780 O O . HIS A 1 98 ? -25.187 3.858 -0.751 1.00 60.62 98 HIS A O 1
ATOM 786 N N . PRO A 1 99 ? -23.037 3.913 -0.081 1.00 58.75 99 PRO A N 1
ATOM 787 C CA . PRO A 1 99 ? -23.002 5.357 0.129 1.00 58.75 99 PRO A CA 1
ATOM 788 C C . PRO A 1 99 ? -23.062 6.122 -1.199 1.00 58.75 99 PRO A C 1
ATOM 790 O O . PRO A 1 99 ? -22.775 5.586 -2.272 1.00 58.75 99 PRO A O 1
ATOM 793 N N . GLU A 1 100 ? -23.412 7.401 -1.116 1.00 68.88 100 GLU A N 1
ATOM 794 C CA . GLU A 1 100 ? -23.326 8.326 -2.242 1.00 68.88 100 GLU A CA 1
ATOM 795 C C . GLU A 1 100 ? -21.856 8.592 -2.625 1.00 68.88 100 GLU A C 1
ATOM 797 O O . GLU A 1 100 ? -20.982 8.732 -1.763 1.00 68.88 100 GLU A O 1
ATOM 802 N N . TYR A 1 101 ? -21.594 8.681 -3.929 1.00 77.56 101 TYR A N 1
ATOM 803 C CA . TYR A 1 101 ? -20.278 8.942 -4.500 1.00 77.56 101 TYR A CA 1
ATOM 804 C C . TYR A 1 101 ? -20.211 10.349 -5.104 1.00 77.56 101 TYR A C 1
ATOM 806 O O . TYR A 1 101 ? -21.090 10.743 -5.863 1.00 77.56 101 TYR A O 1
ATOM 814 N N . GLY A 1 102 ? -19.136 11.085 -4.819 1.00 59.88 102 GLY A N 1
ATOM 815 C CA . GLY A 1 102 ? -18.805 12.320 -5.526 1.00 59.88 102 GLY A CA 1
ATOM 816 C C . GLY A 1 102 ? -18.340 12.066 -6.966 1.00 59.88 102 GLY A C 1
ATOM 817 O O . GLY A 1 102 ? -17.898 10.968 -7.310 1.00 59.88 102 GLY A O 1
ATOM 818 N N . GLU A 1 103 ? -18.402 13.113 -7.789 1.00 80.12 103 GLU A N 1
ATOM 819 C CA . GLU A 1 103 ? -18.064 13.123 -9.223 1.00 80.12 103 GLU A CA 1
ATOM 820 C C . GLU A 1 103 ? -16.731 12.427 -9.553 1.00 80.12 103 GLU A C 1
ATOM 822 O O . GLU A 1 103 ? -16.662 11.574 -10.442 1.00 80.12 103 GLU A O 1
ATOM 827 N N . PHE A 1 104 ? -15.682 12.758 -8.798 1.00 74.50 104 PHE A N 1
ATOM 828 C CA . PHE A 1 104 ? -14.340 12.206 -8.952 1.00 74.50 104 PHE A CA 1
ATOM 829 C C . PHE A 1 104 ? -13.996 11.247 -7.817 1.00 74.50 104 PHE A C 1
ATOM 831 O O . PHE A 1 104 ? -14.448 11.410 -6.685 1.00 74.50 104 PHE A O 1
ATOM 838 N N . ASP A 1 105 ? -13.137 10.284 -8.127 1.00 78.75 105 ASP A N 1
ATOM 839 C CA . ASP A 1 105 ? -12.551 9.324 -7.194 1.00 78.75 105 ASP A CA 1
ATOM 840 C C . ASP A 1 105 ? -11.124 9.709 -6.802 1.00 78.75 105 ASP A C 1
ATOM 842 O O . ASP A 1 105 ? -10.711 9.495 -5.664 1.00 78.75 105 ASP A O 1
ATOM 846 N N . ILE A 1 106 ? -10.392 10.326 -7.732 1.00 79.25 106 ILE A N 1
ATOM 847 C CA . ILE A 1 106 ? -9.003 10.767 -7.582 1.00 79.25 106 ILE A CA 1
ATOM 848 C C . ILE A 1 106 ? -8.913 12.249 -7.957 1.00 79.25 106 ILE A C 1
ATOM 850 O O . ILE A 1 106 ? -9.507 12.681 -8.947 1.00 79.25 106 ILE A O 1
ATOM 854 N N . ARG A 1 107 ? -8.143 13.032 -7.199 1.00 78.62 107 ARG A N 1
ATOM 855 C CA . ARG A 1 107 ? -7.696 14.379 -7.593 1.00 78.62 107 ARG A CA 1
ATOM 856 C C . ARG A 1 107 ? -6.183 14.353 -7.748 1.00 78.62 107 ARG A C 1
ATOM 858 O O . ARG A 1 107 ? -5.508 13.936 -6.815 1.00 78.62 107 ARG A O 1
ATOM 865 N N . ALA A 1 108 ? -5.676 14.812 -8.889 1.00 78.88 108 ALA A N 1
ATOM 866 C CA . ALA A 1 108 ? -4.254 14.829 -9.213 1.00 78.88 108 ALA A CA 1
ATOM 867 C C . ALA A 1 108 ? -3.831 16.156 -9.859 1.00 78.88 108 ALA A C 1
ATOM 869 O O . ALA A 1 108 ? -4.532 16.712 -10.709 1.00 78.88 108 ALA A O 1
ATOM 870 N N . ARG A 1 109 ? -2.662 16.661 -9.465 1.00 79.62 109 ARG A N 1
ATOM 871 C CA . ARG A 1 109 ? -2.011 17.841 -10.046 1.00 79.62 109 ARG A CA 1
ATOM 872 C C . ARG A 1 109 ? -0.612 17.466 -10.517 1.00 79.62 109 ARG A C 1
ATOM 874 O O . ARG A 1 109 ? 0.031 16.640 -9.885 1.00 79.62 109 ARG A O 1
ATOM 881 N N . PHE A 1 110 ? -0.146 18.094 -11.589 1.00 80.62 110 PHE A N 1
ATOM 882 C CA . PHE A 1 110 ? 1.129 17.812 -12.249 1.00 80.62 110 PHE A CA 1
ATOM 883 C C . PHE A 1 110 ? 1.823 19.116 -12.641 1.00 80.62 110 PHE A C 1
ATOM 885 O O . PHE A 1 110 ? 1.148 20.047 -13.080 1.00 80.62 110 PHE A O 1
ATOM 892 N N . ASN A 1 111 ? 3.145 19.192 -12.476 1.00 79.81 111 ASN A N 1
ATOM 893 C CA . ASN A 1 111 ? 3.900 20.440 -12.595 1.00 79.81 111 ASN A CA 1
ATOM 894 C C . ASN A 1 111 ? 4.449 20.673 -14.012 1.00 79.81 111 ASN A C 1
ATOM 896 O O . ASN A 1 111 ? 5.511 20.160 -14.357 1.00 79.81 111 ASN A O 1
ATOM 900 N N . SER A 1 112 ? 3.789 21.510 -14.812 1.00 82.50 112 SER A N 1
ATOM 901 C CA . SER A 1 112 ? 4.146 21.749 -16.220 1.00 82.50 112 SER A CA 1
ATOM 902 C C . SER A 1 112 ? 5.476 22.484 -16.456 1.00 82.50 112 SER A C 1
ATOM 904 O O . SER A 1 112 ? 5.890 22.620 -17.605 1.00 82.50 112 SER A O 1
ATOM 906 N N . LYS A 1 113 ? 6.175 22.945 -15.406 1.00 79.50 113 LYS A N 1
ATOM 907 C CA . LYS A 1 113 ? 7.547 23.494 -15.508 1.00 79.50 113 LYS A CA 1
ATOM 908 C C . LYS A 1 113 ? 8.648 22.452 -15.301 1.00 79.50 113 LYS A C 1
ATOM 910 O O . LYS A 1 113 ? 9.832 22.792 -15.242 1.00 79.50 113 LYS A O 1
ATOM 915 N N . ILE A 1 114 ? 8.278 21.186 -15.169 1.00 80.06 114 ILE A N 1
ATOM 916 C CA . ILE A 1 114 ? 9.205 20.068 -15.269 1.00 80.06 114 ILE A CA 1
ATOM 917 C C . ILE A 1 114 ? 9.416 19.752 -16.756 1.00 80.06 114 ILE A C 1
ATOM 919 O O . ILE A 1 114 ? 8.460 19.638 -17.515 1.00 80.06 114 ILE A O 1
ATOM 923 N N . ASP A 1 115 ? 10.677 19.626 -17.168 1.00 86.19 115 ASP A N 1
ATOM 924 C CA . ASP A 1 115 ? 11.051 19.089 -18.479 1.00 86.19 115 ASP A CA 1
ATOM 925 C C . ASP A 1 115 ? 10.614 17.619 -18.537 1.00 86.19 115 ASP A C 1
ATOM 927 O O . ASP A 1 115 ? 11.119 16.805 -17.761 1.00 86.19 115 ASP A O 1
ATOM 931 N N . TYR A 1 116 ? 9.639 17.302 -19.391 1.00 88.81 116 TYR A N 1
ATOM 932 C CA . TYR A 1 116 ? 9.049 15.971 -19.522 1.00 88.81 116 TYR A CA 1
ATOM 933 C C . TYR A 1 116 ? 9.327 15.355 -20.896 1.00 88.81 116 TYR A C 1
ATOM 935 O O . TYR A 1 116 ? 9.347 16.041 -21.917 1.00 88.81 116 TYR A O 1
ATOM 943 N N . TRP A 1 117 ? 9.439 14.032 -20.902 1.00 89.75 117 TRP A N 1
ATOM 944 C CA . TRP A 1 117 ? 9.344 13.161 -22.065 1.00 89.75 117 TRP A CA 1
ATOM 945 C C . TRP A 1 117 ? 8.089 12.310 -21.959 1.00 89.75 117 TRP A C 1
ATOM 947 O O . TRP A 1 117 ? 7.659 11.918 -20.870 1.00 89.75 117 TRP A O 1
ATOM 957 N N . PHE A 1 118 ? 7.516 12.007 -23.108 1.00 86.12 118 PHE A N 1
ATOM 958 C CA . PHE A 1 118 ? 6.279 11.264 -23.240 1.00 86.12 118 PHE A CA 1
ATOM 959 C C . PHE A 1 118 ? 6.539 10.039 -24.109 1.00 86.12 118 PHE A C 1
ATOM 961 O O . PHE A 1 118 ? 7.379 10.068 -24.998 1.00 86.12 118 PHE A O 1
ATOM 968 N N . ILE A 1 119 ? 5.781 8.964 -23.906 1.00 72.69 119 ILE A N 1
ATOM 969 C CA . ILE A 1 119 ? 6.001 7.697 -24.625 1.00 72.69 119 ILE A CA 1
ATOM 970 C C . ILE A 1 119 ? 5.785 7.789 -26.155 1.00 72.69 119 ILE A C 1
ATOM 972 O O . ILE A 1 119 ? 6.198 6.898 -26.888 1.00 72.69 119 ILE A O 1
ATOM 976 N N . GLU A 1 120 ? 5.189 8.883 -26.645 1.00 71.88 120 GLU A N 1
ATOM 977 C CA . GLU A 1 120 ? 5.074 9.219 -28.076 1.00 71.88 120 GLU A CA 1
ATOM 978 C C . GLU A 1 120 ? 6.270 10.011 -28.643 1.00 71.88 120 GLU A C 1
ATOM 980 O O . GLU A 1 120 ? 6.321 10.294 -29.842 1.00 71.88 120 GLU A O 1
ATOM 985 N N . ASP A 1 121 ? 7.226 10.419 -27.808 1.00 71.00 121 ASP A N 1
ATOM 986 C CA . ASP A 1 121 ? 8.434 11.093 -28.267 1.00 71.00 121 ASP A CA 1
ATOM 987 C C . ASP A 1 121 ? 9.371 10.058 -28.900 1.00 71.00 121 ASP A C 1
ATOM 989 O O . ASP A 1 121 ? 10.139 9.386 -28.214 1.00 71.00 121 ASP A O 1
ATOM 993 N N . ASN A 1 122 ? 9.343 9.976 -30.236 1.00 60.16 122 ASN A N 1
ATOM 994 C CA . ASN A 1 122 ? 10.157 9.080 -31.082 1.00 60.16 122 ASN A CA 1
ATOM 995 C C . ASN A 1 122 ? 11.692 9.183 -30.881 1.00 60.16 122 ASN A C 1
ATOM 997 O O . ASN A 1 122 ? 12.458 8.480 -31.539 1.00 60.16 122 ASN A O 1
ATOM 1001 N N . SER A 1 123 ? 12.161 10.075 -30.010 1.00 70.50 123 SER A N 1
ATOM 1002 C CA . SER A 1 123 ? 13.549 10.204 -29.573 1.00 70.50 123 SER A CA 1
ATOM 1003 C C . SER A 1 123 ? 13.784 9.475 -28.253 1.00 70.50 123 SER A C 1
ATOM 1005 O O . SER A 1 123 ? 12.995 9.620 -27.318 1.00 70.50 123 SER A O 1
ATOM 1007 N N . THR A 1 124 ? 14.942 8.825 -28.100 1.00 80.44 124 THR A N 1
ATOM 1008 C CA . THR A 1 124 ? 15.432 8.450 -26.767 1.00 80.44 124 THR A CA 1
ATOM 1009 C C . THR A 1 124 ? 15.555 9.704 -25.903 1.00 80.44 124 THR A C 1
ATOM 1011 O O . THR A 1 124 ? 16.401 10.562 -26.156 1.00 80.44 124 THR A O 1
ATOM 1014 N N . ILE A 1 125 ? 14.694 9.789 -24.899 1.00 88.56 125 ILE A N 1
ATOM 1015 C CA . ILE A 1 125 ? 14.674 10.776 -23.824 1.00 88.56 125 ILE A CA 1
ATOM 1016 C C . ILE A 1 125 ? 16.061 11.247 -23.343 1.00 88.56 125 ILE A C 1
ATOM 1018 O O . ILE A 1 125 ? 16.977 10.457 -23.103 1.00 88.56 125 ILE A O 1
ATOM 1022 N N . GLY A 1 126 ? 16.195 12.563 -23.159 1.00 86.75 126 GLY A N 1
ATOM 1023 C CA . GLY A 1 126 ? 17.424 13.216 -22.709 1.00 86.75 126 GLY A CA 1
ATOM 1024 C C . GLY A 1 126 ? 17.626 13.211 -21.187 1.00 86.75 126 GLY A C 1
ATOM 1025 O O . GLY A 1 126 ? 16.674 13.300 -20.423 1.00 86.75 126 GLY A O 1
ATOM 1026 N N . LYS A 1 127 ? 18.895 13.211 -20.750 1.00 81.88 127 LYS A N 1
ATOM 1027 C CA . LYS A 1 127 ? 19.423 13.057 -19.363 1.00 81.88 127 LYS A CA 1
ATOM 1028 C C . LYS A 1 127 ? 18.886 13.992 -18.250 1.00 81.88 127 LYS A C 1
ATOM 1030 O O . LYS A 1 127 ? 19.378 13.920 -17.130 1.00 81.88 127 LYS A O 1
ATOM 1035 N N . ASN A 1 128 ? 17.957 14.893 -18.561 1.00 82.94 128 ASN A N 1
ATOM 1036 C CA . ASN A 1 128 ? 17.330 15.840 -17.627 1.00 82.94 128 ASN A CA 1
ATOM 1037 C C . ASN A 1 128 ? 15.790 15.783 -17.663 1.00 82.94 128 ASN A C 1
ATOM 1039 O O . ASN A 1 128 ? 15.145 16.400 -16.811 1.00 82.94 128 ASN A O 1
ATOM 1043 N N . GLN A 1 129 ? 15.218 15.055 -18.628 1.00 87.75 129 GLN A N 1
ATOM 1044 C CA . GLN A 1 129 ? 13.783 14.965 -18.862 1.00 87.75 129 GLN A CA 1
ATOM 1045 C C . GLN A 1 129 ? 13.139 13.883 -18.000 1.00 87.75 129 GLN A C 1
ATOM 1047 O O . GLN A 1 129 ? 13.708 12.822 -17.749 1.00 87.75 129 GLN A O 1
ATOM 1052 N N . ILE A 1 130 ? 11.912 14.127 -17.589 1.00 87.50 130 ILE A N 1
ATOM 1053 C CA . ILE A 1 130 ? 11.131 13.270 -16.712 1.00 87.50 130 ILE A CA 1
ATOM 1054 C C . ILE A 1 130 ? 10.134 12.472 -17.549 1.00 87.50 130 ILE A C 1
ATOM 1056 O O . ILE A 1 130 ? 9.368 13.064 -18.293 1.00 87.50 130 ILE A O 1
ATOM 1060 N N . ASP A 1 131 ? 10.089 11.146 -17.434 1.00 90.25 131 ASP A N 1
ATOM 1061 C CA . ASP A 1 131 ? 9.009 10.383 -18.076 1.00 90.25 131 ASP A CA 1
ATOM 1062 C C . ASP A 1 131 ? 7.655 10.802 -17.458 1.00 90.25 131 ASP A C 1
ATOM 1064 O O . ASP A 1 131 ? 7.481 10.792 -16.235 1.00 90.25 131 ASP A O 1
ATOM 1068 N N . PHE A 1 132 ? 6.697 11.243 -18.274 1.00 88.88 132 PHE A N 1
ATOM 1069 C CA . PHE A 1 132 ? 5.400 11.681 -17.762 1.00 88.88 132 PHE A CA 1
ATOM 1070 C C . PHE A 1 132 ? 4.441 10.519 -17.497 1.00 88.88 132 PHE A C 1
ATOM 1072 O O . PHE A 1 132 ? 3.678 10.588 -16.537 1.00 88.88 132 PHE A O 1
ATOM 1079 N N . LEU A 1 133 ? 4.495 9.423 -18.267 1.00 88.56 133 LEU A N 1
ATOM 1080 C CA . LEU A 1 133 ? 3.702 8.215 -17.973 1.00 88.56 133 LEU A CA 1
ATOM 1081 C C . LEU A 1 133 ? 4.137 7.598 -16.664 1.00 88.56 133 LEU A C 1
ATOM 1083 O O . LEU A 1 133 ? 3.330 7.007 -15.945 1.00 88.56 133 LEU A O 1
ATOM 1087 N N . TYR A 1 134 ? 5.394 7.820 -16.330 1.00 86.62 134 TYR A N 1
ATOM 1088 C CA . TYR A 1 134 ? 5.873 7.629 -15.001 1.00 86.62 134 TYR A CA 1
ATOM 1089 C C . TYR A 1 134 ? 5.116 8.530 -14.019 1.00 86.62 134 TYR A C 1
ATOM 1091 O O . TYR A 1 134 ? 4.413 8.014 -13.158 1.00 86.62 134 TYR A O 1
ATOM 1099 N N . VAL A 1 135 ? 5.250 9.861 -14.105 1.00 85.94 135 VAL A N 1
ATOM 1100 C CA . VAL A 1 135 ? 4.701 10.783 -13.085 1.00 85.94 135 VAL A CA 1
ATOM 1101 C C . VAL A 1 135 ? 3.168 10.683 -12.956 1.00 85.94 135 VAL A C 1
ATOM 1103 O O . VAL A 1 135 ? 2.615 10.876 -11.879 1.00 85.94 135 VAL A O 1
ATOM 1106 N N . VAL A 1 136 ? 2.468 10.294 -14.015 1.00 82.94 136 VAL A N 1
ATOM 1107 C CA . VAL A 1 136 ? 1.013 10.103 -14.026 1.00 82.94 136 VAL A CA 1
ATOM 1108 C C . VAL A 1 136 ? 0.562 8.842 -13.319 1.00 82.94 136 VAL A C 1
ATOM 1110 O O . VAL A 1 136 ? -0.292 8.904 -12.433 1.00 82.94 136 VAL A O 1
ATOM 1113 N N . LEU A 1 137 ? 1.132 7.698 -13.708 1.00 84.81 137 LEU A N 1
ATOM 1114 C CA . LEU A 1 137 ? 0.924 6.476 -12.950 1.00 84.81 137 LEU A CA 1
ATOM 1115 C C . LEU A 1 137 ? 1.508 6.638 -11.549 1.00 84.81 137 LEU A C 1
ATOM 1117 O O . LEU A 1 137 ? 1.096 5.922 -10.658 1.00 84.81 137 LEU A O 1
ATOM 1121 N N . HIS A 1 138 ? 2.376 7.622 -11.321 1.00 88.38 138 HIS A N 1
ATOM 1122 C CA . HIS A 1 138 ? 2.728 8.050 -9.986 1.00 88.38 138 HIS A CA 1
ATOM 1123 C C . HIS A 1 138 ? 1.478 8.447 -9.209 1.00 88.38 138 HIS A C 1
ATOM 1125 O O . HIS A 1 138 ? 1.176 7.889 -8.169 1.00 88.38 138 HIS A O 1
ATOM 1131 N N . GLU A 1 139 ? 0.743 9.435 -9.684 1.00 89.56 139 GLU A N 1
ATOM 1132 C CA . GLU A 1 139 ? -0.254 10.100 -8.852 1.00 89.56 139 GLU A CA 1
ATOM 1133 C C . GLU A 1 139 ? -1.631 9.419 -8.827 1.00 89.56 139 GLU A C 1
ATOM 1135 O O . GLU A 1 139 ? -2.405 9.606 -7.892 1.00 89.56 139 GLU A O 1
ATOM 1140 N N . PHE A 1 140 ? -1.989 8.631 -9.841 1.00 86.81 140 PHE A N 1
ATOM 1141 C CA . PHE A 1 140 ? -3.368 8.140 -10.007 1.00 86.81 140 PHE A CA 1
ATOM 1142 C C . PHE A 1 140 ? -3.797 7.207 -8.873 1.00 86.81 140 PHE A C 1
ATOM 1144 O O . PHE A 1 140 ? -4.594 7.538 -8.003 1.00 86.81 140 PHE A O 1
ATOM 1151 N N . ILE A 1 141 ? -3.224 6.026 -8.877 1.00 91.44 141 ILE A N 1
ATOM 1152 C CA . ILE A 1 141 ? -2.536 5.419 -7.754 1.00 91.44 141 ILE A CA 1
ATOM 1153 C C . ILE A 1 141 ? -2.628 6.098 -6.351 1.00 91.44 141 ILE A C 1
ATOM 1155 O O . ILE A 1 141 ? -3.231 5.522 -5.443 1.00 91.44 141 ILE A O 1
ATOM 1159 N N . HIS A 1 142 ? -2.106 7.313 -6.127 1.00 85.06 142 HIS A N 1
ATOM 1160 C CA . HIS A 1 142 ? -2.148 7.996 -4.818 1.00 85.06 142 HIS A CA 1
ATOM 1161 C C . HIS A 1 142 ? -3.605 8.225 -4.379 1.00 85.06 142 HIS A C 1
ATOM 1163 O O . HIS A 1 142 ? -3.917 8.279 -3.192 1.00 85.06 142 HIS A O 1
ATOM 1169 N N . GLY A 1 143 ? -4.531 8.287 -5.342 1.00 82.12 143 GLY A N 1
ATOM 1170 C CA . GLY A 1 143 ? -5.974 8.227 -5.142 1.00 82.12 143 GLY A CA 1
ATOM 1171 C C . GLY A 1 143 ? -6.662 6.874 -5.374 1.00 82.12 143 GLY A C 1
ATOM 1172 O O . GLY A 1 143 ? -7.791 6.731 -4.909 1.00 82.12 143 GLY A O 1
ATOM 1173 N N . LEU A 1 144 ? -6.031 5.857 -5.979 1.00 89.25 144 LEU A N 1
ATOM 1174 C CA . LEU A 1 144 ? -6.442 4.458 -5.722 1.00 89.25 144 LEU A CA 1
ATOM 1175 C C . LEU A 1 144 ? -6.256 4.127 -4.233 1.00 89.25 144 LEU A C 1
ATOM 1177 O O . LEU A 1 144 ? -7.069 3.410 -3.650 1.00 89.25 144 LEU A O 1
ATOM 1181 N N . GLY A 1 145 ? -5.287 4.813 -3.621 1.00 84.75 145 GLY A N 1
ATOM 1182 C CA . GLY A 1 145 ? -5.491 5.561 -2.383 1.00 84.75 145 GLY A CA 1
ATOM 1183 C C . GLY A 1 145 ? -4.223 5.825 -1.569 1.00 84.75 145 GLY A C 1
ATOM 1184 O O . GLY A 1 145 ? -4.379 6.035 -0.368 1.00 84.75 145 GLY A O 1
ATOM 1185 N N . PHE A 1 146 ? -3.028 5.669 -2.170 1.00 92.12 146 PHE A N 1
ATOM 1186 C CA . PHE A 1 146 ? -1.741 5.359 -1.518 1.00 92.12 146 PHE A CA 1
ATOM 1187 C C . PHE A 1 146 ? -1.194 6.477 -0.661 1.00 92.12 146 PHE A C 1
ATOM 1189 O O . PHE A 1 146 ? -0.168 7.090 -0.905 1.00 92.12 146 PHE A O 1
ATOM 1196 N N . LEU A 1 147 ? -1.916 6.738 0.395 1.00 88.25 147 LEU A N 1
ATOM 1197 C CA . LEU A 1 147 ? -1.556 7.660 1.415 1.00 88.25 147 LEU A CA 1
ATOM 1198 C C . LEU A 1 147 ? -1.961 6.995 2.704 1.00 88.25 147 LEU A C 1
ATOM 1200 O O . LEU A 1 147 ? -3.146 6.741 2.910 1.00 88.25 147 LEU A O 1
ATOM 1204 N N . SER A 1 148 ? -1.020 6.798 3.598 1.00 90.38 148 SER A N 1
ATOM 1205 C CA . SER A 1 148 ? -1.372 6.701 4.993 1.00 90.38 148 SER A CA 1
ATOM 1206 C C . SER A 1 148 ? -1.917 8.040 5.481 1.00 90.38 148 SER A C 1
ATOM 1208 O O . SER A 1 148 ? -1.972 9.059 4.772 1.00 90.38 148 SER A O 1
ATOM 1210 N N . ALA A 1 149 ? -2.326 8.094 6.731 1.00 90.06 149 ALA A N 1
ATOM 1211 C CA . ALA A 1 149 ? -2.402 9.347 7.451 1.00 90.06 149 ALA A CA 1
ATOM 1212 C C . ALA A 1 149 ? -1.709 9.306 8.807 1.00 90.06 149 ALA A C 1
ATOM 1214 O O . ALA A 1 149 ? -2.110 9.994 9.748 1.00 90.06 149 ALA A O 1
ATOM 1215 N N . TRP A 1 150 ? -0.588 8.607 8.815 1.00 88.50 150 TRP A N 1
ATOM 1216 C CA . TRP A 1 150 ? 0.533 8.733 9.726 1.00 88.50 150 TRP A CA 1
ATOM 1217 C C . TRP A 1 150 ? 1.519 9.758 9.052 1.00 88.50 150 TRP A C 1
ATOM 1219 O O . TRP A 1 150 ? 1.725 9.670 7.845 1.00 88.50 150 TRP A O 1
ATOM 1229 N N . ASN A 1 151 ? 1.917 10.890 9.691 1.00 85.69 151 ASN A N 1
ATOM 1230 C CA . ASN A 1 151 ? 2.514 12.101 9.007 1.00 85.69 151 ASN A CA 1
ATOM 1231 C C . ASN A 1 151 ? 3.108 13.290 9.858 1.00 85.69 151 ASN A C 1
ATOM 1233 O O . ASN A 1 151 ? 2.313 14.059 10.378 1.00 85.69 151 ASN A O 1
ATOM 1237 N N . ASP A 1 152 ? 4.433 13.571 9.918 1.00 85.81 152 ASP A N 1
ATOM 1238 C CA . ASP A 1 152 ? 5.219 14.231 11.034 1.00 85.81 152 ASP A CA 1
ATOM 1239 C C . ASP A 1 152 ? 4.773 15.521 11.791 1.00 85.81 152 ASP A C 1
ATOM 1241 O O . ASP A 1 152 ? 5.487 15.949 12.700 1.00 85.81 152 ASP A O 1
ATOM 1245 N N . LYS A 1 153 ? 3.605 16.118 11.532 1.00 81.75 153 LYS A N 1
ATOM 1246 C CA . LYS A 1 153 ? 3.163 17.470 11.962 1.00 81.75 153 LYS A CA 1
ATOM 1247 C C . LYS A 1 153 ? 3.352 17.882 13.432 1.00 81.75 153 LYS A C 1
ATOM 1249 O O . LYS A 1 153 ? 3.415 19.077 13.693 1.00 81.75 153 LYS A O 1
ATOM 1254 N N . ILE A 1 154 ? 3.402 16.956 14.391 1.00 78.75 154 ILE A N 1
ATOM 1255 C CA . ILE A 1 154 ? 3.603 17.261 15.827 1.00 78.75 154 ILE A CA 1
ATOM 1256 C C . ILE A 1 154 ? 5.117 17.480 16.141 1.00 78.75 154 ILE A C 1
ATOM 1258 O O . ILE A 1 154 ? 5.508 17.806 17.262 1.00 78.75 154 ILE A O 1
ATOM 1262 N N . HIS A 1 155 ? 5.951 17.448 15.089 1.00 77.12 155 HIS A N 1
ATOM 1263 C CA . HIS A 1 155 ? 7.402 17.631 15.027 1.00 77.12 155 HIS A CA 1
ATOM 1264 C C . HIS A 1 155 ? 8.183 16.495 15.688 1.00 77.12 155 HIS A C 1
ATOM 1266 O O . HIS A 1 155 ? 8.278 16.428 16.915 1.00 77.12 155 HIS A O 1
ATOM 1272 N N . LYS A 1 156 ? 8.831 15.688 14.830 1.00 84.25 156 LYS A N 1
ATOM 1273 C CA . LYS A 1 156 ? 9.506 14.412 15.117 1.00 84.25 156 LYS A CA 1
ATOM 1274 C C . LYS A 1 156 ? 8.593 13.440 15.868 1.00 84.25 156 LYS A C 1
ATOM 1276 O O . LYS A 1 156 ? 8.391 13.726 17.022 1.00 84.25 156 LYS A O 1
ATOM 1281 N N . ALA A 1 157 ? 7.957 12.417 15.294 1.00 88.19 157 ALA A N 1
ATOM 1282 C CA . ALA A 1 157 ? 6.663 11.904 15.764 1.00 88.19 157 ALA A CA 1
ATOM 1283 C C . ALA A 1 157 ? 6.381 10.336 15.463 1.00 88.19 157 ALA A C 1
ATOM 1285 O O . ALA A 1 157 ? 7.225 9.862 14.747 1.00 88.19 157 ALA A O 1
ATOM 1286 N N . LEU A 1 158 ? 5.318 9.507 15.835 1.00 92.12 158 LEU A N 1
ATOM 1287 C CA . LEU A 1 158 ? 4.146 8.804 15.043 1.00 92.12 158 LEU A CA 1
ATOM 1288 C C . LEU A 1 158 ? 2.675 8.711 15.600 1.00 92.12 158 LEU A C 1
ATOM 1290 O O . LEU A 1 158 ? 2.360 7.839 16.399 1.00 92.12 158 LEU A O 1
ATOM 1294 N N . THR A 1 159 ? 1.723 9.481 15.031 1.00 91.12 159 THR A N 1
ATOM 1295 C CA . THR A 1 159 ? 0.253 9.375 15.116 1.00 91.12 159 THR A CA 1
ATOM 1296 C C . THR A 1 159 ? -0.349 9.218 13.722 1.00 91.12 159 THR A C 1
ATOM 1298 O O . THR A 1 159 ? 0.192 9.739 12.751 1.00 91.12 159 THR A O 1
ATOM 1301 N N . PRO A 1 160 ? -1.596 8.751 13.689 1.00 90.00 160 PRO A N 1
ATOM 1302 C CA . PRO A 1 160 ? -2.724 9.284 12.943 1.00 90.00 160 PRO A CA 1
ATOM 1303 C C . PRO A 1 160 ? -3.005 10.816 12.912 1.00 90.00 160 PRO A C 1
ATOM 1305 O O . PRO A 1 160 ? -2.910 11.537 13.903 1.00 90.00 160 PRO A O 1
ATOM 1308 N N . LYS A 1 161 ? -3.611 11.318 11.821 1.00 85.31 161 LYS A N 1
ATOM 1309 C CA . LYS A 1 161 ? -4.648 12.377 11.929 1.00 85.31 161 LYS A CA 1
ATOM 1310 C C . LYS A 1 161 ? -5.705 12.086 13.005 1.00 85.31 161 LYS A C 1
ATOM 1312 O O . LYS A 1 161 ? -6.514 11.168 12.947 1.00 85.31 161 LYS A O 1
ATOM 1317 N N . ILE A 1 162 ? -5.893 13.127 13.781 1.00 83.69 162 ILE A N 1
ATOM 1318 C CA . ILE A 1 162 ? -6.988 13.424 14.697 1.00 83.69 162 ILE A CA 1
ATOM 1319 C C . ILE A 1 162 ? -8.382 13.441 14.026 1.00 83.69 162 ILE A C 1
ATOM 1321 O O . ILE A 1 162 ? -8.624 14.240 13.115 1.00 83.69 162 ILE A O 1
ATOM 1325 N N . LEU A 1 163 ? -9.322 12.611 14.502 1.00 82.94 163 LEU A N 1
ATOM 1326 C CA . LEU A 1 163 ? -10.752 12.845 14.311 1.00 82.94 163 LEU A CA 1
ATOM 1327 C C . LEU A 1 163 ? -11.111 13.970 15.254 1.00 82.94 163 LEU A C 1
ATOM 1329 O O . LEU A 1 163 ? -11.039 13.830 16.475 1.00 82.94 163 LEU A O 1
ATOM 1333 N N . SER A 1 164 ? -11.516 15.084 14.674 1.00 77.38 164 SER A N 1
ATOM 1334 C CA . SER A 1 164 ? -12.110 16.142 15.451 1.00 77.38 164 SER A CA 1
ATOM 1335 C C . SER A 1 164 ? -13.401 16.597 14.811 1.00 77.38 164 SER A C 1
ATOM 1337 O O . SER A 1 164 ? -13.454 16.808 13.598 1.00 77.38 164 SER A O 1
ATOM 1339 N N . ASN A 1 165 ? -14.427 16.741 15.645 1.00 77.19 165 ASN A N 1
ATOM 1340 C CA . ASN A 1 165 ? -15.576 17.563 15.306 1.00 77.19 165 ASN A CA 1
ATOM 1341 C C . ASN A 1 165 ? -15.242 19.005 15.691 1.00 77.19 165 ASN A C 1
ATOM 1343 O O . ASN A 1 165 ? -14.606 19.233 16.718 1.00 77.19 165 ASN A O 1
ATOM 1347 N N . ASN A 1 166 ? -15.718 19.964 14.904 1.00 74.44 166 ASN A N 1
ATOM 1348 C CA . ASN A 1 166 ? -15.758 21.367 15.296 1.00 74.44 166 ASN A CA 1
ATOM 1349 C C . ASN A 1 166 ? -17.187 21.694 15.755 1.00 74.44 166 ASN A C 1
ATOM 1351 O O . ASN A 1 166 ? -18.127 21.540 14.971 1.00 74.44 166 ASN A O 1
ATOM 1355 N N . LEU A 1 167 ? -17.357 22.108 17.009 1.00 74.12 167 LEU A N 1
ATOM 1356 C CA . LEU A 1 167 ? -18.593 22.693 17.514 1.00 74.12 167 LEU A CA 1
ATOM 1357 C C . LEU A 1 167 ? -18.516 24.212 17.379 1.00 74.12 167 LEU A C 1
ATOM 1359 O O . LEU A 1 167 ? -17.710 24.864 18.035 1.00 74.12 167 LEU A O 1
ATOM 1363 N N . ILE A 1 168 ? -19.392 24.777 16.556 1.00 72.44 168 ILE A N 1
ATOM 1364 C CA . ILE A 1 168 ? -19.476 26.222 16.353 1.00 72.44 168 ILE A CA 1
ATOM 1365 C C . ILE A 1 168 ? -20.424 26.800 17.409 1.00 72.44 168 ILE A C 1
ATOM 1367 O O . ILE A 1 168 ? -21.643 26.662 17.291 1.00 72.44 168 ILE A O 1
ATOM 1371 N N . ILE A 1 169 ? -19.870 27.444 18.436 1.00 69.44 169 ILE A N 1
ATOM 1372 C CA . ILE A 1 169 ? -20.635 28.153 19.467 1.00 69.44 169 ILE A CA 1
ATOM 1373 C C . ILE A 1 169 ? -20.712 29.643 19.106 1.00 69.44 169 ILE A C 1
ATOM 1375 O O . ILE A 1 169 ? -19.787 30.218 18.531 1.00 69.44 169 ILE A O 1
ATOM 1379 N N . LYS A 1 170 ? -21.845 30.274 19.424 1.00 67.50 170 LYS A N 1
ATOM 1380 C CA . LYS A 1 170 ? -22.012 31.730 19.390 1.00 67.50 170 LYS A CA 1
ATOM 1381 C C . LYS A 1 170 ? -22.228 32.219 20.813 1.00 67.50 170 LYS A C 1
ATOM 1383 O O . LYS A 1 170 ? -23.217 31.837 21.433 1.00 67.50 170 LYS A O 1
ATOM 1388 N N . ASN A 1 171 ? -21.322 33.057 21.299 1.00 61.59 171 ASN A N 1
ATOM 1389 C CA . ASN A 1 171 ? -21.452 33.688 22.614 1.00 61.59 171 ASN A CA 1
ATOM 1390 C C . ASN A 1 171 ? -22.308 34.963 22.504 1.00 61.59 171 ASN A C 1
ATOM 1392 O O . ASN A 1 171 ? -22.485 35.490 21.404 1.00 61.59 171 ASN A O 1
ATOM 1396 N N . ASP A 1 172 ? -22.799 35.497 23.627 1.00 62.44 172 ASP A N 1
ATOM 1397 C CA . ASP A 1 172 ? -23.761 36.621 23.654 1.00 62.44 172 ASP A CA 1
ATOM 1398 C C . ASP A 1 172 ? -23.277 37.894 22.927 1.00 62.44 172 ASP A C 1
ATOM 1400 O O . ASP A 1 172 ? -24.077 38.660 22.395 1.00 62.44 172 ASP A O 1
ATOM 1404 N N . ASN A 1 173 ? -21.958 38.083 22.815 1.00 60.16 173 ASN A N 1
ATOM 1405 C CA . ASN A 1 173 ? -21.329 39.164 22.042 1.00 60.16 173 ASN A CA 1
ATOM 1406 C C . ASN A 1 173 ? -21.289 38.899 20.517 1.00 60.16 173 ASN A C 1
ATOM 1408 O O . ASN A 1 173 ? -20.569 39.577 19.785 1.00 60.16 173 ASN A O 1
ATOM 1412 N N . ASN A 1 174 ? -22.029 37.896 20.030 1.00 59.94 174 ASN A N 1
ATOM 1413 C CA . ASN A 1 174 ? -22.104 37.436 18.637 1.00 59.94 174 ASN A CA 1
ATOM 1414 C C . ASN A 1 174 ? -20.766 36.937 18.039 1.00 59.94 174 ASN A C 1
ATOM 1416 O O . ASN A 1 174 ? -20.655 36.718 16.831 1.00 59.94 174 ASN A O 1
ATOM 1420 N N . SER A 1 175 ? -19.748 36.730 18.880 1.00 56.72 175 SER A N 1
ATOM 1421 C CA . SER A 1 175 ? -18.468 36.127 18.509 1.00 56.72 175 SER A CA 1
ATOM 1422 C C . SER A 1 175 ? -18.631 34.629 18.253 1.00 56.72 175 SER A C 1
ATOM 1424 O O . SER A 1 175 ? -19.193 33.917 19.089 1.00 56.72 175 SER A O 1
ATOM 1426 N N . ILE A 1 176 ? -18.104 34.156 17.123 1.00 64.56 176 ILE A N 1
ATOM 1427 C CA . ILE A 1 176 ? -18.064 32.732 16.778 1.00 64.56 176 ILE A CA 1
ATOM 1428 C C . ILE A 1 176 ? -16.832 32.096 17.425 1.00 64.56 176 ILE A C 1
ATOM 1430 O O . ILE A 1 176 ? -15.704 32.481 17.119 1.00 64.56 176 ILE A O 1
ATOM 1434 N N . GLU A 1 177 ? -17.056 31.100 18.274 1.00 67.31 177 GLU A N 1
ATOM 1435 C CA . GLU A 1 177 ? -16.017 30.296 18.911 1.00 67.31 177 GLU A CA 1
ATOM 1436 C C . GLU A 1 177 ? -16.048 28.879 18.319 1.00 67.31 177 GLU A C 1
ATOM 1438 O O . GLU A 1 177 ? -17.092 28.225 18.286 1.00 67.31 177 GLU A O 1
ATOM 1443 N N . ASN A 1 178 ? -14.911 28.424 17.788 1.00 77.62 178 ASN A N 1
ATOM 1444 C CA . ASN A 1 178 ? -14.770 27.088 17.209 1.00 77.62 178 ASN A CA 1
ATOM 1445 C C . ASN A 1 178 ? -14.207 26.161 18.283 1.00 77.62 178 ASN A C 1
ATOM 1447 O O . ASN A 1 178 ? -13.010 26.213 18.556 1.00 77.62 178 ASN A O 1
ATOM 1451 N N . LEU A 1 179 ? -15.054 25.324 18.879 1.00 79.56 179 LEU A N 1
ATOM 1452 C CA . LEU A 1 179 ? -14.617 24.328 19.845 1.00 79.56 179 LEU A CA 1
ATOM 1453 C C . LEU A 1 179 ? -14.321 23.000 19.162 1.00 79.56 179 LEU A C 1
ATOM 1455 O O . LEU A 1 179 ? -15.227 22.227 18.840 1.00 79.56 179 LEU A O 1
ATOM 1459 N N . TYR A 1 180 ? -13.039 22.697 18.985 1.00 81.88 180 TYR A N 1
ATOM 1460 C CA . TYR A 1 180 ? -12.644 21.363 18.548 1.00 81.88 180 TYR A CA 1
ATOM 1461 C C . TYR A 1 180 ? -12.934 20.360 19.677 1.00 81.88 180 TYR A C 1
ATOM 1463 O O . TYR A 1 180 ? -12.766 20.650 20.863 1.00 81.88 180 TYR A O 1
ATOM 1471 N N . ILE A 1 181 ? -13.410 19.173 19.313 1.00 82.12 181 ILE A N 1
ATOM 1472 C CA . ILE A 1 181 ? -13.508 18.013 20.202 1.00 82.12 181 ILE A CA 1
ATOM 1473 C C . ILE A 1 181 ? -12.724 16.900 19.553 1.00 82.12 181 ILE A C 1
ATOM 1475 O O . ILE A 1 181 ? -12.989 16.550 18.403 1.00 82.12 181 ILE A O 1
ATOM 1479 N N . PHE A 1 182 ? -11.774 16.336 20.283 1.00 84.12 182 PHE A N 1
ATOM 1480 C CA . PHE A 1 182 ? -11.080 15.141 19.851 1.00 84.12 182 PHE A CA 1
ATOM 1481 C C . PHE A 1 182 ? -11.939 13.892 20.120 1.00 84.12 182 PHE A C 1
ATOM 1483 O O . PHE A 1 182 ? -12.365 13.664 21.251 1.00 84.12 182 PHE A O 1
ATOM 1490 N N . ASN A 1 183 ? -12.135 13.054 19.099 1.00 81.62 183 ASN A N 1
ATOM 1491 C CA . ASN A 1 183 ? -13.112 11.949 19.091 1.00 81.62 183 ASN A CA 1
ATOM 1492 C C . ASN A 1 183 ? -12.503 10.553 18.867 1.00 81.62 183 ASN A C 1
ATOM 1494 O O . ASN A 1 183 ? -13.208 9.584 18.606 1.00 81.62 183 ASN A O 1
ATOM 1498 N N . GLY A 1 184 ? -11.185 10.458 18.909 1.00 84.31 184 GLY A N 1
ATOM 1499 C CA . GLY A 1 184 ? -10.412 9.410 18.255 1.00 84.31 184 GLY A CA 1
ATOM 1500 C C . GLY A 1 184 ? -9.513 10.045 17.197 1.00 84.31 184 GLY A C 1
ATOM 1501 O O . GLY A 1 184 ? -9.562 11.244 16.934 1.00 84.31 184 GLY A O 1
ATOM 1502 N N . PHE A 1 185 ? -8.688 9.256 16.546 1.00 87.62 185 PHE A N 1
ATOM 1503 C CA . PHE A 1 185 ? -8.146 9.611 15.232 1.00 87.62 185 PHE A CA 1
ATOM 1504 C C . PHE A 1 185 ? -9.202 9.177 14.108 1.00 87.62 185 PHE A C 1
ATOM 1506 O O . PHE A 1 185 ? -10.213 8.675 14.567 1.00 87.62 185 PHE A O 1
ATOM 1513 N N . ILE A 1 186 ? -9.140 9.403 12.741 1.00 89.62 186 ILE A N 1
ATOM 1514 C CA . ILE A 1 186 ? -10.117 8.974 11.592 1.00 89.62 186 ILE A CA 1
ATOM 1515 C C . ILE A 1 186 ? -9.648 8.219 10.233 1.00 89.62 186 ILE A C 1
ATOM 1517 O O . ILE A 1 186 ? -9.568 8.890 9.222 1.00 89.62 186 ILE A O 1
ATOM 1521 N N . GLU A 1 187 ? -9.374 6.893 10.071 1.00 89.06 187 GLU A N 1
ATOM 1522 C CA . GLU A 1 187 ? -8.275 6.137 9.329 1.00 89.06 187 GLU A CA 1
ATOM 1523 C C . GLU A 1 187 ? -8.518 6.006 7.853 1.00 89.06 187 GLU A C 1
ATOM 1525 O O . GLU A 1 187 ? -9.485 5.390 7.449 1.00 89.06 187 GLU A O 1
ATOM 1530 N N . LYS A 1 188 ? -7.544 6.412 7.043 1.00 93.19 188 LYS A N 1
ATOM 1531 C CA . LYS A 1 188 ? -7.424 5.905 5.702 1.00 93.19 188 LYS A CA 1
ATOM 1532 C C . LYS A 1 188 ? -7.161 4.469 5.881 1.00 93.19 188 LYS A C 1
ATOM 1534 O O . LYS A 1 188 ? -6.489 4.028 6.783 1.00 93.19 188 LYS A O 1
ATOM 1539 N N . VAL A 1 189 ? -7.639 3.745 4.931 1.00 92.38 189 VAL A N 1
ATOM 1540 C CA . VAL A 1 189 ? -7.651 2.319 5.085 1.00 92.38 189 VAL A CA 1
ATOM 1541 C C . VAL A 1 189 ? -6.439 1.756 4.320 1.00 92.38 189 VAL A C 1
ATOM 1543 O O . VAL A 1 189 ? -6.140 0.577 4.376 1.00 92.38 189 VAL A O 1
ATOM 1546 N N . PHE A 1 190 ? -5.619 2.655 3.727 1.00 94.25 190 PHE A N 1
ATOM 1547 C CA . PHE A 1 190 ? -4.164 2.520 3.772 1.00 94.25 190 PHE A CA 1
ATOM 1548 C C . PHE A 1 190 ? -3.826 1.926 5.121 1.00 94.25 190 PHE A C 1
ATOM 1550 O O . PHE A 1 190 ? -3.450 0.775 5.234 1.00 94.25 190 PHE A O 1
ATOM 1557 N N . ASP A 1 191 ? -4.185 2.671 6.148 1.00 93.94 191 ASP A N 1
ATOM 1558 C CA . ASP A 1 191 ? -4.159 2.330 7.544 1.00 93.94 191 ASP A CA 1
ATOM 1559 C C . ASP A 1 191 ? -5.230 1.264 7.910 1.00 93.94 191 ASP A C 1
ATOM 1561 O O . ASP A 1 191 ? -6.241 1.541 8.551 1.00 93.94 191 ASP A O 1
ATOM 1565 N N . LYS A 1 192 ? -4.951 -0.014 7.599 1.00 93.31 192 LYS A N 1
ATOM 1566 C CA . LYS A 1 192 ? -5.231 -1.168 8.500 1.00 93.31 192 LYS A CA 1
ATOM 1567 C C . LYS A 1 192 ? -3.988 -2.076 8.741 1.00 93.31 192 LYS A C 1
ATOM 1569 O O . LYS A 1 192 ? -4.037 -2.959 9.603 1.00 93.31 192 LYS A O 1
ATOM 1574 N N . TYR A 1 193 ? -2.820 -1.854 8.109 1.00 94.81 193 TYR A N 1
ATOM 1575 C CA . TYR A 1 193 ? -1.691 -2.809 8.193 1.00 94.81 193 TYR A CA 1
ATOM 1576 C C . TYR A 1 193 ? -0.317 -2.520 8.898 1.00 94.81 193 TYR A C 1
ATOM 1578 O O . TYR A 1 193 ? 0.548 -3.334 8.636 1.00 94.81 193 TYR A O 1
ATOM 1586 N N . ILE A 1 194 ? 0.030 -1.533 9.752 1.00 94.69 194 ILE A N 1
ATOM 1587 C CA . ILE A 1 194 ? 1.399 -1.459 10.353 1.00 94.69 194 ILE A CA 1
ATOM 1588 C C . ILE A 1 194 ? 1.859 -2.788 11.080 1.00 94.69 194 ILE A C 1
ATOM 1590 O O . ILE A 1 194 ? 1.518 -2.899 12.224 1.00 94.69 194 ILE A O 1
ATOM 1594 N N . TYR A 1 195 ? 2.628 -3.765 10.538 1.00 94.69 195 TYR A N 1
ATOM 1595 C CA . TYR A 1 195 ? 3.584 -4.683 11.252 1.00 94.69 195 TYR A CA 1
ATOM 1596 C C . TYR A 1 195 ? 4.835 -4.057 11.847 1.00 94.69 195 TYR A C 1
ATOM 1598 O O . TYR A 1 195 ? 5.081 -2.903 11.548 1.00 94.69 195 TYR A O 1
ATOM 1606 N N . PHE A 1 196 ? 5.687 -4.864 12.514 1.00 91.12 196 PHE A N 1
ATOM 1607 C CA . PHE A 1 196 ? 7.127 -4.610 12.659 1.00 91.12 196 PHE A CA 1
ATOM 1608 C C . PHE A 1 196 ? 8.147 -5.839 12.630 1.00 91.12 196 PHE A C 1
ATOM 1610 O O . PHE A 1 196 ? 7.544 -6.892 12.793 1.00 91.12 196 PHE A O 1
ATOM 1617 N N . LYS A 1 197 ? 9.553 -5.775 12.549 1.00 86.06 197 LYS A N 1
ATOM 1618 C CA . LYS A 1 197 ? 10.702 -6.711 12.071 1.00 86.06 197 LYS A CA 1
ATOM 1619 C C . LYS A 1 197 ? 11.704 -7.526 12.996 1.00 86.06 197 LYS A C 1
ATOM 1621 O O . LYS A 1 197 ? 12.266 -8.488 12.501 1.00 86.06 197 LYS A O 1
ATOM 1626 N N . SER A 1 198 ? 11.878 -7.303 14.304 1.00 85.00 198 SER A N 1
ATOM 1627 C CA . SER A 1 198 ? 12.310 -8.252 15.419 1.00 85.00 198 SER A CA 1
ATOM 1628 C C . SER A 1 198 ? 11.515 -9.124 16.604 1.00 85.00 198 SER A C 1
ATOM 1630 O O . SER A 1 198 ? 12.312 -9.748 17.302 1.00 85.00 198 SER A O 1
ATOM 1632 N N . THR A 1 199 ? 10.230 -9.480 17.080 1.00 86.12 199 THR A N 1
ATOM 1633 C CA . THR A 1 199 ? 8.643 -9.468 17.100 1.00 86.12 199 THR A CA 1
ATOM 1634 C C . THR A 1 199 ? 7.371 -9.589 16.099 1.00 86.12 199 THR A C 1
ATOM 1636 O O . THR A 1 199 ? 6.565 -10.411 16.445 1.00 86.12 199 THR A O 1
ATOM 1639 N N . ASN A 1 200 ? 6.930 -8.861 15.028 1.00 87.19 200 ASN A N 1
ATOM 1640 C CA . ASN A 1 200 ? 5.699 -8.994 14.113 1.00 87.19 200 ASN A CA 1
ATOM 1641 C C . ASN A 1 200 ? 4.588 -8.004 14.387 1.00 87.19 200 ASN A C 1
ATOM 1643 O O . ASN A 1 200 ? 3.391 -8.298 14.328 1.00 87.19 200 ASN A O 1
ATOM 1647 N N . GLU A 1 201 ? 4.989 -6.802 14.729 1.00 90.38 201 GLU A N 1
ATOM 1648 C CA . GLU A 1 201 ? 4.148 -6.010 15.577 1.00 90.38 201 GLU A CA 1
ATOM 1649 C C . GLU A 1 201 ? 3.056 -5.276 14.708 1.00 90.38 201 GLU A C 1
ATOM 1651 O O . GLU A 1 201 ? 3.275 -4.187 14.245 1.00 90.38 201 GLU A O 1
ATOM 1656 N N . ARG A 1 202 ? 1.864 -5.847 14.395 1.00 92.44 202 ARG A N 1
ATOM 1657 C CA . ARG A 1 202 ? 0.627 -5.122 13.968 1.00 92.44 202 ARG A CA 1
ATOM 1658 C C . ARG A 1 202 ? 0.281 -3.852 14.780 1.00 92.44 202 ARG A C 1
ATOM 1660 O O . ARG A 1 202 ? -0.816 -3.854 15.299 1.00 92.44 202 ARG A O 1
ATOM 1667 N N . LEU A 1 203 ? 1.068 -2.775 14.835 1.00 91.31 203 LEU A N 1
ATOM 1668 C CA . LEU A 1 203 ? 0.815 -1.400 15.340 1.00 91.31 203 LEU A CA 1
ATOM 1669 C C . LEU A 1 203 ? -0.445 -1.199 16.155 1.00 91.31 203 LEU A C 1
ATOM 1671 O O . LEU A 1 203 ? -0.637 -1.945 17.049 1.00 91.31 203 LEU A O 1
ATOM 1675 N N . SER A 1 204 ? -1.398 -0.318 15.861 1.00 91.75 204 SER A N 1
ATOM 1676 C CA . SER A 1 204 ? -2.830 -0.378 16.247 1.00 91.75 204 SER A CA 1
ATOM 1677 C C . SER A 1 204 ? -3.659 -1.676 16.431 1.00 91.75 204 SER A C 1
ATOM 1679 O O . SER A 1 204 ? -4.883 -1.603 16.435 1.00 91.75 204 SER A O 1
ATOM 1681 N N . ASP A 1 205 ? -3.106 -2.827 16.745 1.00 87.12 205 ASP A N 1
ATOM 1682 C CA . ASP A 1 205 ? -3.669 -3.641 17.830 1.00 87.12 205 ASP A CA 1
ATOM 1683 C C . ASP A 1 205 ? -3.239 -3.055 19.180 1.00 87.12 205 ASP A C 1
ATOM 1685 O O . ASP A 1 205 ? -3.919 -3.182 20.188 1.00 87.12 205 ASP A O 1
ATOM 1689 N N . VAL A 1 206 ? -2.079 -2.415 19.148 1.00 85.12 206 VAL A N 1
ATOM 1690 C CA . VAL A 1 206 ? -1.224 -1.809 20.150 1.00 85.12 206 VAL A CA 1
ATOM 1691 C C . VAL A 1 206 ? -0.284 -0.751 19.476 1.00 85.12 206 VAL A C 1
ATOM 1693 O O . VAL A 1 206 ? 0.874 -0.678 19.757 1.00 85.12 206 VAL A O 1
ATOM 1696 N N . ILE A 1 207 ? -0.766 0.192 18.657 1.00 91.88 207 ILE A N 1
ATOM 1697 C CA . ILE A 1 207 ? -0.386 1.622 18.620 1.00 91.88 207 ILE A CA 1
ATOM 1698 C C . ILE A 1 207 ? -1.594 2.479 18.445 1.00 91.88 207 ILE A C 1
ATOM 1700 O O . ILE A 1 207 ? -1.756 3.251 19.344 1.00 91.88 207 ILE A O 1
ATOM 1704 N N . THR A 1 208 ? -2.517 2.358 17.482 1.00 88.94 208 THR A N 1
ATOM 1705 C CA . THR A 1 208 ? -3.832 2.977 17.721 1.00 88.94 208 THR A CA 1
ATOM 1706 C C . THR A 1 208 ? -4.552 2.417 18.964 1.00 88.94 208 THR A C 1
ATOM 1708 O O . THR A 1 208 ? -4.822 3.260 19.759 1.00 88.94 208 THR A O 1
ATOM 1711 N N . PRO A 1 209 ? -4.706 1.149 19.403 1.00 88.06 209 PRO A N 1
ATOM 1712 C CA . PRO A 1 209 ? -5.118 0.857 20.784 1.00 88.06 209 PRO A CA 1
ATOM 1713 C C . PRO A 1 209 ? -4.108 1.179 21.849 1.00 88.06 209 PRO A C 1
ATOM 1715 O O . PRO A 1 209 ? -4.507 1.171 23.008 1.00 88.06 209 PRO A O 1
ATOM 1718 N N . GLN A 1 210 ? -2.885 1.583 21.487 1.00 87.81 210 GLN A N 1
ATOM 1719 C CA . GLN A 1 210 ? -2.166 2.494 22.358 1.00 87.81 210 GLN A CA 1
ATOM 1720 C C . GLN A 1 210 ? -2.944 3.832 22.300 1.00 87.81 210 GLN A C 1
ATOM 1722 O O . GLN A 1 210 ? -3.752 4.061 23.199 1.00 87.81 210 GLN A O 1
ATOM 1727 N N . LEU A 1 211 ? -2.819 4.620 21.235 1.00 89.38 211 LEU A N 1
ATOM 1728 C CA . LEU A 1 211 ? -3.674 5.699 20.741 1.00 89.38 211 LEU A CA 1
ATOM 1729 C C . LEU A 1 211 ? -5.231 5.585 20.854 1.00 89.38 211 LEU A C 1
ATOM 1731 O O . LEU A 1 211 ? -5.870 6.492 20.349 1.00 89.38 211 LEU A O 1
ATOM 1735 N N . GLN A 1 212 ? -5.847 4.695 21.693 1.00 90.44 212 GLN A N 1
ATOM 1736 C CA . GLN A 1 212 ? -7.063 4.955 22.510 1.00 90.44 212 GLN A CA 1
ATOM 1737 C C . GLN A 1 212 ? -7.041 4.682 24.091 1.00 90.44 212 GLN A C 1
ATOM 1739 O O . GLN A 1 212 ? -7.931 3.988 24.583 1.00 90.44 212 GLN A O 1
ATOM 1744 N N . LYS A 1 213 ? -6.152 5.267 24.953 1.00 86.75 213 LYS A N 1
ATOM 1745 C CA . LYS A 1 213 ? -6.488 5.829 26.344 1.00 86.75 213 LYS A CA 1
ATOM 1746 C C . LYS A 1 213 ? -6.337 7.385 26.823 1.00 86.75 213 LYS A C 1
ATOM 1748 O O . LYS A 1 213 ? -7.249 7.702 27.596 1.00 86.75 213 LYS A O 1
ATOM 1753 N N . PHE A 1 214 ? -5.498 8.390 26.367 1.00 88.50 214 PHE A N 1
ATOM 1754 C CA . PHE A 1 214 ? -5.685 9.914 26.328 1.00 88.50 214 PHE A CA 1
ATOM 1755 C C . PHE A 1 214 ? -7.169 10.276 26.338 1.00 88.50 214 PHE A C 1
ATOM 1757 O O . PHE A 1 214 ? -7.943 10.001 25.429 1.00 88.50 214 PHE A O 1
ATOM 1764 N N . SER A 1 215 ? -7.629 10.890 27.411 1.00 85.31 215 SER A N 1
ATOM 1765 C CA . SER A 1 215 ? -9.027 11.285 27.494 1.00 85.31 215 SER A CA 1
ATOM 1766 C C . SER A 1 215 ? -9.027 12.784 27.731 1.00 85.31 215 SER A C 1
ATOM 1768 O O . SER A 1 215 ? -8.611 13.155 28.823 1.00 85.31 215 SER A O 1
ATOM 1770 N N . PRO A 1 216 ? -9.412 13.614 26.731 1.00 81.25 216 PRO A N 1
ATOM 1771 C CA . PRO A 1 216 ? -9.358 15.074 26.846 1.00 81.25 216 PRO A CA 1
ATOM 1772 C C . PRO A 1 216 ? -10.134 15.484 28.078 1.00 81.25 216 PRO A C 1
ATOM 1774 O O . PRO A 1 216 ? -9.633 16.053 29.039 1.00 81.25 216 PRO A O 1
ATOM 1777 N N . LYS A 1 217 ? -11.414 15.114 28.013 1.00 79.19 217 LYS A N 1
ATOM 1778 C CA . LYS A 1 217 ? -12.465 15.525 28.923 1.00 79.19 217 LYS A CA 1
ATOM 1779 C C . LYS A 1 217 ? -12.626 17.055 29.026 1.00 79.19 217 LYS A C 1
ATOM 1781 O O . LYS A 1 217 ? -13.480 17.480 29.798 1.00 79.19 217 LYS A O 1
ATOM 1786 N N . LYS A 1 218 ? -11.937 17.858 28.195 1.00 82.12 218 LYS A N 1
ATOM 1787 C CA . LYS A 1 218 ? -12.326 19.230 27.832 1.00 82.12 218 LYS A CA 1
ATOM 1788 C C . LYS A 1 218 ? -12.265 19.455 26.308 1.00 82.12 218 LYS A C 1
ATOM 1790 O O . LYS A 1 218 ? -12.309 18.502 25.527 1.00 82.12 218 LYS A O 1
ATOM 1795 N N . THR A 1 219 ? -12.331 20.719 25.908 1.00 83.69 219 THR A N 1
ATOM 1796 C CA . THR A 1 219 ? -12.462 21.206 24.529 1.00 83.69 219 THR A CA 1
ATOM 1797 C C . THR A 1 219 ? -11.384 22.245 24.213 1.00 83.69 219 THR A C 1
ATOM 1799 O O . THR A 1 219 ? -10.576 22.599 25.070 1.00 83.69 219 THR A O 1
ATOM 1802 N N . PHE A 1 220 ? -11.379 22.731 22.975 1.00 84.06 220 PHE A N 1
ATOM 1803 C CA . PHE A 1 220 ? -10.241 23.383 22.326 1.00 84.06 220 PHE A CA 1
ATOM 1804 C C . PHE A 1 220 ? -10.590 24.715 21.685 1.00 84.06 220 PHE A C 1
ATOM 1806 O O . PHE A 1 220 ? -11.577 24.755 20.962 1.00 84.06 220 PHE A O 1
ATOM 1813 N N . SER A 1 221 ? -9.748 25.741 21.805 1.00 81.81 221 SER A N 1
ATOM 1814 C CA . SER A 1 221 ? -9.931 26.987 21.045 1.00 81.81 221 SER A CA 1
ATOM 1815 C C . SER A 1 221 ? -9.381 26.891 19.613 1.00 81.81 221 SER A C 1
ATOM 1817 O O . SER A 1 221 ? -9.925 27.493 18.684 1.00 81.81 221 SER A O 1
ATOM 1819 N N . ILE A 1 222 ? -8.322 26.096 19.412 1.00 81.88 222 ILE A N 1
ATOM 1820 C CA . ILE A 1 222 ? -7.676 25.870 18.111 1.00 81.88 222 ILE A CA 1
ATOM 1821 C C . ILE A 1 222 ? -7.334 24.388 17.893 1.00 81.88 222 ILE A C 1
ATOM 1823 O O . ILE A 1 222 ? -7.203 23.606 18.829 1.00 81.88 222 ILE A O 1
ATOM 1827 N N . TYR A 1 223 ? -7.172 23.974 16.637 1.00 79.00 223 TYR A N 1
ATOM 1828 C CA . TYR A 1 223 ? -6.852 22.582 16.295 1.00 79.00 223 TYR A CA 1
ATOM 1829 C C . TYR A 1 223 ? -5.375 22.236 16.586 1.00 79.00 223 TYR A C 1
ATOM 1831 O O . TYR A 1 223 ? -5.031 21.102 16.914 1.00 79.00 223 TYR A O 1
ATOM 1839 N N . GLU A 1 224 ? -4.486 23.225 16.541 1.00 84.56 224 GLU A N 1
ATOM 1840 C CA . GLU A 1 224 ? -3.068 23.089 16.882 1.00 84.56 224 GLU A CA 1
ATOM 1841 C C . GLU A 1 224 ? -2.832 22.974 18.395 1.00 84.56 224 GLU A C 1
ATOM 1843 O O . GLU A 1 224 ? -1.818 22.416 18.802 1.00 84.56 224 GLU A O 1
ATOM 1848 N N . GLU A 1 225 ? -3.779 23.402 19.237 1.00 87.25 225 GLU A N 1
ATOM 1849 C CA . GLU A 1 225 ? -3.771 23.087 20.673 1.00 87.25 225 GLU A CA 1
ATOM 1850 C C . GLU A 1 225 ? -3.849 21.576 20.894 1.00 87.25 225 GLU A C 1
ATOM 1852 O O . GLU A 1 225 ? -3.275 21.080 21.856 1.00 87.25 225 GLU A O 1
ATOM 1857 N N . ILE A 1 226 ? -4.473 20.824 19.978 1.00 85.94 226 ILE A N 1
ATOM 1858 C CA . ILE A 1 226 ? -4.480 19.359 20.037 1.00 85.94 226 ILE A CA 1
ATOM 1859 C C . ILE A 1 226 ? -3.045 18.868 19.901 1.00 85.94 226 ILE A C 1
ATOM 1861 O O . ILE A 1 226 ? -2.547 18.132 20.741 1.00 85.94 226 ILE A O 1
ATOM 1865 N N . TYR A 1 227 ? -2.309 19.388 18.921 1.00 86.88 227 TYR A N 1
ATOM 1866 C CA . TYR A 1 227 ? -0.868 19.163 18.795 1.00 86.88 227 TYR A CA 1
ATOM 1867 C C . TYR A 1 227 ? -0.046 19.748 19.957 1.00 86.88 227 TYR A C 1
ATOM 1869 O O . TYR A 1 227 ? 1.137 19.412 20.082 1.00 86.88 227 TYR A O 1
ATOM 1877 N N . ASN A 1 228 ? -0.663 20.566 20.818 1.00 87.50 228 ASN A N 1
ATOM 1878 C CA . ASN A 1 228 ? -0.144 20.944 22.122 1.00 87.50 228 ASN A CA 1
ATOM 1879 C C . ASN A 1 228 ? -0.394 19.876 23.189 1.00 87.50 228 ASN A C 1
ATOM 1881 O O . ASN A 1 228 ? 0.588 19.202 23.439 1.00 87.50 228 ASN A O 1
ATOM 1885 N N . TYR A 1 229 ? -1.587 19.551 23.731 1.00 87.06 229 TYR A N 1
ATOM 1886 C CA . TYR A 1 229 ? -1.715 18.402 24.693 1.00 87.06 229 TYR A CA 1
ATOM 1887 C C . TYR A 1 229 ? -1.273 17.077 24.104 1.00 87.06 229 TYR A C 1
ATOM 1889 O O . TYR A 1 229 ? -1.178 16.097 24.809 1.00 87.06 229 TYR A O 1
ATOM 1897 N N . PHE A 1 230 ? -0.888 17.022 22.838 1.00 87.69 230 PHE A N 1
ATOM 1898 C CA . PHE A 1 230 ? 0.054 16.029 22.386 1.00 87.69 230 PHE A CA 1
ATOM 1899 C C . PHE A 1 230 ? 1.396 15.904 23.129 1.00 87.69 230 PHE A C 1
ATOM 1901 O O . PHE A 1 230 ? 1.912 14.799 23.088 1.00 87.69 230 PHE A O 1
ATOM 1908 N N . LYS A 1 231 ? 2.005 16.910 23.750 1.00 89.69 231 LYS A N 1
ATOM 1909 C CA . LYS A 1 231 ? 3.439 16.864 24.092 1.00 89.69 231 LYS A CA 1
ATOM 1910 C C . LYS A 1 231 ? 3.809 16.680 25.561 1.00 89.69 231 LYS A C 1
ATOM 1912 O O . LYS A 1 231 ? 4.998 16.794 25.863 1.00 89.69 231 LYS A O 1
ATOM 1917 N N . GLU A 1 232 ? 2.861 16.425 26.464 1.00 89.06 232 GLU A N 1
ATOM 1918 C CA . GLU A 1 232 ? 3.158 16.248 27.887 1.00 89.06 232 GLU A CA 1
ATOM 1919 C C . GLU A 1 232 ? 2.423 15.022 28.544 1.00 89.06 232 GLU A C 1
ATOM 1921 O O . GLU A 1 232 ? 1.679 15.227 29.490 1.00 89.06 232 GLU A O 1
ATOM 1926 N N . SER A 1 233 ? 2.665 13.732 28.201 1.00 88.88 233 SER A N 1
ATOM 1927 C CA . SER A 1 233 ? 2.539 12.505 29.082 1.00 88.88 233 SER A CA 1
ATOM 1928 C C . SER A 1 233 ? 3.126 11.133 28.590 1.00 88.88 233 SER A C 1
ATOM 1930 O O . SER A 1 233 ? 3.965 11.076 27.721 1.00 88.88 233 SER A O 1
ATOM 1932 N N . SER A 1 234 ? 2.711 9.959 29.096 1.00 87.75 234 SER A N 1
ATOM 1933 C CA . SER A 1 234 ? 2.907 8.620 28.457 1.00 87.75 234 SER A CA 1
ATOM 1934 C C . SER A 1 234 ? 3.037 8.507 26.920 1.00 87.75 234 SER A C 1
ATOM 1936 O O . SER A 1 234 ? 4.106 8.214 26.390 1.00 87.75 234 SER A O 1
ATOM 1938 N N . GLU A 1 235 ? 1.932 8.667 26.205 1.00 93.19 235 GLU A N 1
ATOM 1939 C CA . GLU A 1 235 ? 1.732 8.650 24.778 1.00 93.19 235 GLU A CA 1
ATOM 1940 C C . GLU A 1 235 ? 2.893 9.169 23.920 1.00 93.19 235 GLU A C 1
ATOM 1942 O O . GLU A 1 235 ? 3.256 8.532 22.938 1.00 93.19 235 GLU A O 1
ATOM 1947 N N . TYR A 1 236 ? 3.467 10.338 24.179 1.00 90.62 236 TYR A N 1
ATOM 1948 C CA . TYR A 1 236 ? 4.350 10.966 23.189 1.00 90.62 236 TYR A CA 1
ATOM 1949 C C . TYR A 1 236 ? 5.767 10.372 23.250 1.00 90.62 236 TYR A C 1
ATOM 1951 O O . TYR A 1 236 ? 6.510 10.488 22.275 1.00 90.62 236 TYR A O 1
ATOM 1959 N N . TYR A 1 237 ? 6.042 9.476 24.219 1.00 90.94 237 TYR A N 1
ATOM 1960 C CA . TYR A 1 237 ? 7.066 8.418 24.118 1.00 90.94 237 TYR A CA 1
ATOM 1961 C C . TYR A 1 237 ? 6.765 7.283 23.190 1.00 90.94 237 TYR A C 1
ATOM 1963 O O . TYR A 1 237 ? 7.669 6.712 22.604 1.00 90.94 237 TYR A O 1
ATOM 1971 N N . VAL A 1 238 ? 5.514 6.907 23.094 1.00 90.81 238 VAL A N 1
ATOM 1972 C CA . VAL A 1 238 ? 5.090 5.737 22.332 1.00 90.81 238 VAL A CA 1
ATOM 1973 C C . VAL A 1 238 ? 5.278 5.994 20.870 1.00 90.81 238 VAL A C 1
ATOM 1975 O O . VAL A 1 238 ? 5.468 5.071 20.103 1.00 90.81 238 VAL A O 1
ATOM 1978 N N . ALA A 1 239 ? 5.322 7.254 20.477 1.00 91.44 239 ALA A N 1
ATOM 1979 C CA . ALA A 1 239 ? 5.829 7.540 19.174 1.00 91.44 239 ALA A CA 1
ATOM 1980 C C . ALA A 1 239 ? 7.061 8.428 19.123 1.00 91.44 239 ALA A C 1
ATOM 1982 O O . ALA A 1 239 ? 7.566 8.591 18.026 1.00 91.44 239 ALA A O 1
ATOM 1983 N N . GLN A 1 240 ? 7.668 8.804 20.268 1.00 91.44 240 GLN A N 1
ATOM 1984 C CA . GLN A 1 240 ? 9.137 8.905 20.344 1.00 91.44 240 GLN A CA 1
ATOM 1985 C C . GLN A 1 240 ? 9.795 7.622 19.945 1.00 91.44 240 GLN A C 1
ATOM 1987 O O . GLN A 1 240 ? 10.914 7.644 19.458 1.00 91.44 240 GLN A O 1
ATOM 1992 N N . TYR A 1 241 ? 9.166 6.534 20.327 1.00 91.00 241 TYR A N 1
ATOM 1993 C CA . TYR A 1 241 ? 9.614 5.197 20.134 1.00 91.00 241 TYR A CA 1
ATOM 1994 C C . TYR A 1 241 ? 9.527 4.880 18.665 1.00 91.00 241 TYR A C 1
ATOM 1996 O O . TYR A 1 241 ? 10.575 4.811 18.015 1.00 91.00 241 TYR A O 1
ATOM 2004 N N . LEU A 1 242 ? 8.289 4.903 18.154 1.00 92.81 242 LEU A N 1
ATOM 2005 C CA . LEU A 1 242 ? 8.022 4.882 16.733 1.00 92.81 242 LEU A CA 1
ATOM 2006 C C . LEU A 1 242 ? 8.994 5.810 16.019 1.00 92.81 242 LEU A C 1
ATOM 2008 O O . LEU A 1 242 ? 9.703 5.317 15.173 1.00 92.81 242 LEU A O 1
ATOM 2012 N N . TYR A 1 243 ? 9.229 7.046 16.467 1.00 92.56 243 TYR A N 1
ATOM 2013 C CA . TYR A 1 243 ? 10.192 7.956 15.843 1.00 92.56 243 TYR A CA 1
ATOM 2014 C C . TYR A 1 243 ? 11.690 7.660 15.987 1.00 92.56 243 TYR A C 1
ATOM 2016 O O . TYR A 1 243 ? 12.459 7.901 15.063 1.00 92.56 243 TYR A O 1
ATOM 2024 N N . LYS A 1 244 ? 12.183 7.267 17.168 1.00 91.50 244 LYS A N 1
ATOM 2025 C CA . LYS A 1 244 ? 13.615 6.962 17.411 1.00 91.50 244 LYS A CA 1
ATOM 2026 C C . LYS A 1 244 ? 14.085 6.046 16.335 1.00 91.50 244 LYS A C 1
ATOM 2028 O O . LYS A 1 244 ? 15.116 6.234 15.702 1.00 91.50 244 LYS A O 1
ATOM 2033 N N . LEU A 1 245 ? 13.263 5.036 16.259 1.00 88.12 245 LEU A N 1
ATOM 2034 C CA . LEU A 1 245 ? 13.495 3.909 15.488 1.00 88.12 245 LEU A CA 1
ATOM 2035 C C . LEU A 1 245 ? 13.104 4.300 14.086 1.00 88.12 245 LEU A C 1
ATOM 2037 O O . LEU A 1 245 ? 13.882 4.010 13.234 1.00 88.12 245 LEU A O 1
ATOM 2041 N N . ALA A 1 246 ? 12.062 5.087 13.828 1.00 90.75 246 ALA A N 1
ATOM 2042 C CA . ALA A 1 246 ? 11.689 5.569 12.497 1.00 90.75 246 ALA A CA 1
ATOM 2043 C C . ALA A 1 246 ? 12.756 6.403 11.773 1.00 90.75 246 ALA A C 1
ATOM 2045 O O . ALA A 1 246 ? 12.767 6.576 10.562 1.00 90.75 246 ALA A O 1
ATOM 2046 N N . CYS A 1 247 ? 13.607 7.045 12.549 1.00 89.94 247 CYS A N 1
ATOM 2047 C CA . CYS A 1 247 ? 14.761 7.700 11.994 1.00 89.94 247 CYS A CA 1
ATOM 2048 C C . CYS A 1 247 ? 15.739 6.681 11.428 1.00 89.94 247 CYS A C 1
ATOM 2050 O O . CYS A 1 247 ? 16.353 6.919 10.395 1.00 89.94 247 CYS A O 1
ATOM 2052 N N . LYS A 1 248 ? 15.898 5.557 12.124 1.00 90.06 248 LYS A N 1
ATOM 2053 C CA . LYS A 1 248 ? 16.708 4.474 11.621 1.00 90.06 248 LYS A CA 1
ATOM 2054 C C . LYS A 1 248 ? 15.868 3.588 10.712 1.00 90.06 248 LYS A C 1
ATOM 2056 O O . LYS A 1 248 ? 14.792 3.228 11.043 1.00 90.06 248 LYS A O 1
ATOM 2061 N N . PRO A 1 249 ? 16.381 3.154 9.597 1.00 87.75 249 PRO A N 1
ATOM 2062 C CA . PRO A 1 249 ? 15.455 1.845 8.101 1.00 87.75 249 PRO A CA 1
ATOM 2063 C C . PRO A 1 249 ? 14.815 0.413 8.445 1.00 87.75 249 PRO A C 1
ATOM 2065 O O . PRO A 1 249 ? 15.348 -0.264 9.249 1.00 87.75 249 PRO A O 1
ATOM 2068 N N . SER A 1 250 ? 13.659 -0.104 7.994 1.00 85.94 250 SER A N 1
ATOM 2069 C CA . SER A 1 250 ? 13.062 -1.482 8.257 1.00 85.94 250 SER A CA 1
ATOM 2070 C C . SER A 1 250 ? 12.076 -2.047 9.361 1.00 85.94 250 SER A C 1
ATOM 2072 O O . SER A 1 250 ? 11.754 -3.208 9.214 1.00 85.94 250 SER A O 1
ATOM 2074 N N . THR A 1 251 ? 11.556 -1.455 10.449 1.00 90.88 251 THR A N 1
ATOM 2075 C CA . THR A 1 251 ? 11.179 -2.155 11.722 1.00 90.88 251 THR A CA 1
ATOM 2076 C C . THR A 1 251 ? 9.727 -2.223 11.772 1.00 90.88 251 THR A C 1
ATOM 2078 O O . THR A 1 251 ? 9.336 -3.339 11.821 1.00 90.88 251 THR A O 1
ATOM 2081 N N . LEU A 1 252 ? 8.912 -1.171 11.720 1.00 93.69 252 LEU A N 1
ATOM 2082 C CA . LEU A 1 252 ? 7.550 -1.361 11.256 1.00 93.69 252 LEU A CA 1
ATOM 2083 C C . LEU A 1 252 ? 7.708 -2.251 9.945 1.00 93.69 252 LEU A C 1
ATOM 2085 O O . LEU A 1 252 ? 8.709 -2.050 9.287 1.00 93.69 252 LEU A O 1
ATOM 2089 N N . ILE A 1 253 ? 6.880 -3.237 9.501 1.00 95.00 253 ILE A N 1
ATOM 2090 C CA . ILE A 1 253 ? 7.161 -4.073 8.265 1.00 95.00 253 ILE A CA 1
ATOM 2091 C C . ILE A 1 253 ? 6.233 -4.099 6.998 1.00 95.00 253 ILE A C 1
ATOM 2093 O O . ILE A 1 253 ? 6.698 -3.503 6.054 1.00 95.00 253 ILE A O 1
ATOM 2097 N N . PHE A 1 254 ? 5.017 -4.705 6.923 1.00 95.38 254 PHE A N 1
ATOM 2098 C CA . PHE A 1 254 ? 3.911 -4.684 5.865 1.00 95.38 254 PHE A CA 1
ATOM 2099 C C . PHE A 1 254 ? 3.462 -5.995 5.186 1.00 95.38 254 PHE A C 1
ATOM 2101 O O . PHE A 1 254 ? 4.214 -6.734 4.568 1.00 95.38 254 PHE A O 1
ATOM 2108 N N . LYS A 1 255 ? 2.162 -6.293 5.222 1.00 89.62 255 LYS A N 1
ATOM 2109 C CA . LYS A 1 255 ? 1.656 -7.643 4.959 1.00 89.62 255 LYS A CA 1
ATOM 2110 C C . LYS A 1 255 ? 0.442 -7.636 4.069 1.00 89.62 255 LYS A C 1
ATOM 2112 O O . LYS A 1 255 ? -0.590 -7.136 4.499 1.00 89.62 255 LYS A O 1
ATOM 2117 N N . SER A 1 256 ? 0.553 -8.313 2.929 1.00 90.00 256 SER A N 1
ATOM 2118 C CA . SER A 1 256 ? -0.475 -8.450 1.890 1.00 90.00 256 SER A CA 1
ATOM 2119 C C . SER A 1 256 ? -1.172 -9.804 1.824 1.00 90.00 256 SER A C 1
ATOM 2121 O O . SER A 1 256 ? -0.684 -10.765 2.427 1.00 90.00 256 SER A O 1
ATOM 2123 N N . HIS A 1 257 ? -2.335 -9.867 1.149 1.00 78.69 257 HIS A N 1
ATOM 2124 C CA . HIS A 1 257 ? -3.357 -10.911 1.298 1.00 78.69 257 HIS A CA 1
ATOM 2125 C C . HIS A 1 257 ? -2.707 -12.284 1.264 1.00 78.69 257 HIS A C 1
ATOM 2127 O O . HIS A 1 257 ? -2.756 -12.936 2.302 1.00 78.69 257 HIS A O 1
ATOM 2133 N N . ASP A 1 258 ? -2.040 -12.639 0.164 1.00 77.00 258 ASP A N 1
ATOM 2134 C CA . ASP A 1 258 ? -1.359 -13.915 -0.117 1.00 77.00 258 ASP A CA 1
ATOM 2135 C C . ASP A 1 258 ? -0.522 -14.468 1.018 1.00 77.00 258 ASP A C 1
ATOM 2137 O O . ASP A 1 258 ? -0.356 -15.678 1.134 1.00 77.00 258 ASP A O 1
ATOM 2141 N N . LYS A 1 259 ? 0.042 -13.547 1.800 1.00 78.00 259 LYS A N 1
ATOM 2142 C CA . LYS A 1 259 ? 1.300 -13.689 2.521 1.00 78.00 259 LYS A CA 1
ATOM 2143 C C . LYS A 1 259 ? 2.458 -13.393 1.520 1.00 78.00 259 LYS A C 1
ATOM 2145 O O . LYS A 1 259 ? 3.188 -14.298 1.133 1.00 78.00 259 LYS A O 1
ATOM 2150 N N . LYS A 1 260 ? 2.636 -12.079 1.167 1.00 87.31 260 LYS A N 1
ATOM 2151 C CA . LYS A 1 260 ? 3.925 -11.348 0.860 1.00 87.31 260 LYS A CA 1
ATOM 2152 C C . LYS A 1 260 ? 4.143 -9.938 1.514 1.00 87.31 260 LYS A C 1
ATOM 2154 O O . LYS A 1 260 ? 3.195 -9.263 1.917 1.00 87.31 260 LYS A O 1
ATOM 2159 N N . ASN A 1 261 ? 5.407 -9.523 1.673 1.00 88.75 261 ASN A N 1
ATOM 2160 C CA . ASN A 1 261 ? 5.966 -8.747 2.811 1.00 88.75 261 ASN A CA 1
ATOM 2161 C C . ASN A 1 261 ? 6.466 -7.277 2.509 1.00 88.75 261 ASN A C 1
ATOM 2163 O O . ASN A 1 261 ? 7.454 -6.932 3.137 1.00 88.75 261 ASN A O 1
ATOM 2167 N N . ILE A 1 262 ? 5.994 -6.423 1.562 1.00 95.69 262 ILE A N 1
ATOM 2168 C CA . ILE A 1 262 ? 6.707 -5.115 1.324 1.00 95.69 262 ILE A CA 1
ATOM 2169 C C . ILE A 1 262 ? 6.703 -4.207 2.593 1.00 95.69 262 ILE A C 1
ATOM 2171 O O . ILE A 1 262 ? 6.404 -4.653 3.682 1.00 95.69 262 ILE A O 1
ATOM 2175 N N . THR A 1 263 ? 7.054 -2.930 2.499 1.00 91.19 263 THR A N 1
ATOM 2176 C CA . THR A 1 263 ? 8.316 -2.438 3.063 1.00 91.19 263 THR A CA 1
ATOM 2177 C C . THR A 1 263 ? 8.428 -0.879 3.295 1.00 91.19 263 THR A C 1
ATOM 2179 O O . THR A 1 263 ? 9.526 -0.393 3.161 1.00 91.19 263 THR A O 1
ATOM 2182 N N . LEU A 1 264 ? 7.370 -0.098 3.634 1.00 94.25 264 LEU A N 1
ATOM 2183 C CA . LEU A 1 264 ? 7.111 1.392 3.759 1.00 94.25 264 LEU A CA 1
ATOM 2184 C C . LEU A 1 264 ? 8.187 2.419 3.472 1.00 94.25 264 LEU A C 1
ATOM 2186 O O . LEU A 1 264 ? 9.355 2.132 3.463 1.00 94.25 264 LEU A O 1
ATOM 2190 N N . GLU A 1 265 ? 7.784 3.686 3.370 1.00 94.44 265 GLU A N 1
ATOM 2191 C CA . GLU A 1 265 ? 8.673 4.843 3.358 1.00 94.44 265 GLU A CA 1
ATOM 2192 C C . GLU A 1 265 ? 9.394 5.090 4.692 1.00 94.44 265 GLU A C 1
ATOM 2194 O O . GLU A 1 265 ? 8.742 5.416 5.689 1.00 94.44 265 GLU A O 1
ATOM 2199 N N . THR A 1 266 ? 10.722 4.845 4.681 1.00 92.69 266 THR A N 1
ATOM 2200 C CA . THR A 1 266 ? 11.442 4.258 5.807 1.00 92.69 266 THR A CA 1
ATOM 2201 C C . THR A 1 266 ? 12.822 4.701 6.163 1.00 92.69 266 THR A C 1
ATOM 2203 O O . THR A 1 266 ? 13.510 4.002 6.892 1.00 92.69 266 THR A O 1
ATOM 2206 N N . SER A 1 267 ? 13.270 5.854 5.751 1.00 87.25 267 SER A N 1
ATOM 2207 C CA . SER A 1 267 ? 14.431 6.374 6.460 1.00 87.25 267 SER A CA 1
ATOM 2208 C C . SER A 1 267 ? 14.119 7.654 7.155 1.00 87.25 267 SER A C 1
ATOM 2210 O O . SER A 1 267 ? 14.496 7.812 8.303 1.00 87.25 267 SER A O 1
ATOM 2212 N N . LEU A 1 268 ? 13.392 8.533 6.484 1.00 87.88 268 LEU A N 1
ATOM 2213 C CA . LEU A 1 268 ? 13.548 9.962 6.641 1.00 87.88 268 LEU A CA 1
ATOM 2214 C C . LEU A 1 268 ? 13.705 10.392 8.109 1.00 87.88 268 LEU A C 1
ATOM 2216 O O . LEU A 1 268 ? 12.732 10.413 8.845 1.00 87.88 268 LEU A O 1
ATOM 2220 N N . ASN A 1 269 ? 14.939 10.750 8.498 1.00 85.56 269 ASN A N 1
ATOM 2221 C CA . ASN A 1 269 ? 15.421 11.241 9.794 1.00 85.56 269 ASN A CA 1
ATOM 2222 C C . ASN A 1 269 ? 15.970 12.676 9.655 1.00 85.56 269 ASN A C 1
ATOM 2224 O O . ASN A 1 269 ? 17.167 12.838 9.383 1.00 85.56 269 ASN A O 1
ATOM 2228 N N . PRO A 1 270 ? 15.161 13.723 9.898 1.00 84.44 270 PRO A N 1
ATOM 2229 C CA . PRO A 1 270 ? 13.723 13.702 10.177 1.00 84.44 270 PRO A CA 1
ATOM 2230 C C . PRO A 1 270 ? 12.845 13.297 8.993 1.00 84.44 270 PRO A C 1
ATOM 2232 O O . PRO A 1 270 ? 13.305 13.227 7.864 1.00 84.44 270 PRO A O 1
ATOM 2235 N N . PHE A 1 271 ? 11.566 13.052 9.293 1.00 88.12 271 PHE A N 1
ATOM 2236 C CA . PHE A 1 271 ? 10.547 12.628 8.329 1.00 88.12 271 PHE A CA 1
ATOM 2237 C C . PHE A 1 271 ? 10.480 13.530 7.102 1.00 88.12 271 PHE A C 1
ATOM 2239 O O . PHE A 1 271 ? 10.781 14.723 7.170 1.00 88.12 271 PHE A O 1
ATOM 2246 N N . SER A 1 272 ? 9.798 13.038 6.076 1.00 84.62 272 SER A N 1
ATOM 2247 C CA . SER A 1 272 ? 8.970 13.930 5.273 1.00 84.62 272 SER A CA 1
ATOM 2248 C C . SER A 1 272 ? 7.614 13.296 5.003 1.00 84.62 272 SER A C 1
ATOM 2250 O O . SER A 1 272 ? 7.440 12.105 5.207 1.00 84.62 272 SER A O 1
ATOM 2252 N N . ARG A 1 273 ? 6.650 14.056 4.474 1.00 74.00 273 ARG A N 1
ATOM 2253 C CA . ARG A 1 273 ? 5.367 13.496 3.997 1.00 74.00 273 ARG A CA 1
ATOM 2254 C C . ARG A 1 273 ? 5.517 12.332 3.032 1.00 74.00 273 ARG A C 1
ATOM 2256 O O . ARG A 1 273 ? 4.528 11.645 2.781 1.00 74.00 273 ARG A O 1
ATOM 2263 N N . SER A 1 274 ? 6.695 12.176 2.436 1.00 82.12 274 SER A N 1
ATOM 2264 C CA . SER A 1 274 ? 6.975 10.982 1.691 1.00 82.12 274 SER A CA 1
ATOM 2265 C C . SER A 1 274 ? 6.742 9.775 2.579 1.00 82.12 274 SER A C 1
ATOM 2267 O O . SER A 1 274 ? 5.889 8.950 2.249 1.00 82.12 274 SER A O 1
ATOM 2269 N N . SER A 1 275 ? 7.443 9.711 3.713 1.00 83.44 275 SER A N 1
ATOM 2270 C CA . SER A 1 275 ? 7.289 8.706 4.760 1.00 83.44 275 SER A CA 1
ATOM 2271 C C . SER A 1 275 ? 5.823 8.468 5.067 1.00 83.44 275 SER A C 1
ATOM 2273 O O . SER A 1 275 ? 5.028 9.409 5.049 1.00 83.44 275 SER A O 1
ATOM 2275 N N . LEU A 1 276 ? 5.450 7.206 5.289 1.00 87.50 276 LEU A N 1
ATOM 2276 C CA . LEU A 1 276 ? 4.052 6.752 5.368 1.00 87.50 276 LEU A CA 1
ATOM 2277 C C . LEU A 1 276 ? 3.269 6.790 4.067 1.00 87.50 276 LEU A C 1
ATOM 2279 O O . LEU A 1 276 ? 2.169 6.257 4.001 1.00 87.50 276 LEU A O 1
ATOM 2283 N N . ASN A 1 277 ? 3.827 7.312 2.980 1.00 88.56 277 ASN A N 1
ATOM 2284 C CA . ASN A 1 277 ? 3.097 7.430 1.733 1.00 88.56 277 ASN A CA 1
ATOM 2285 C C . ASN A 1 277 ? 3.867 7.051 0.437 1.00 88.56 277 ASN A C 1
ATOM 2287 O O . ASN A 1 277 ? 3.483 7.697 -0.509 1.00 88.56 277 ASN A O 1
ATOM 2291 N N . HIS A 1 278 ? 4.895 6.163 0.308 1.00 93.62 278 HIS A N 1
ATOM 2292 C CA . HIS A 1 278 ? 5.815 6.045 -0.884 1.00 93.62 278 HIS A CA 1
ATOM 2293 C C . HIS A 1 278 ? 6.432 4.593 -1.244 1.00 93.62 278 HIS A C 1
ATOM 2295 O O . HIS A 1 278 ? 5.818 3.611 -0.884 1.00 93.62 278 HIS A O 1
ATOM 2301 N N . LEU A 1 279 ? 7.501 4.372 -2.069 1.00 91.56 279 LEU A N 1
ATOM 2302 C CA . LEU A 1 279 ? 8.332 3.126 -2.371 1.00 91.56 279 LEU A CA 1
ATOM 2303 C C . LEU A 1 279 ? 9.879 3.426 -2.443 1.00 91.56 279 LEU A C 1
ATOM 2305 O O . LEU A 1 279 ? 10.276 4.415 -1.870 1.00 91.56 279 LEU A O 1
ATOM 2309 N N . GLN A 1 280 ? 10.761 2.599 -3.078 1.00 90.62 280 GLN A N 1
ATOM 2310 C CA . GLN A 1 280 ? 12.238 2.365 -2.856 1.00 90.62 280 GLN A CA 1
ATOM 2311 C C . GLN A 1 280 ? 13.351 3.266 -3.434 1.00 90.62 280 GLN A C 1
ATOM 2313 O O . GLN A 1 280 ? 13.108 4.395 -3.789 1.00 90.62 280 GLN A O 1
ATOM 2318 N N . PHE A 1 281 ? 14.623 2.819 -3.342 1.00 82.69 281 PHE A N 1
ATOM 2319 C CA . PHE A 1 281 ? 15.900 3.480 -3.719 1.00 82.69 281 PHE A CA 1
ATOM 2320 C C . PHE A 1 281 ? 17.066 2.447 -3.594 1.00 82.69 281 PHE A C 1
ATOM 2322 O O . PHE A 1 281 ? 17.649 2.100 -4.609 1.00 82.69 281 PHE A O 1
ATOM 2329 N N . SER A 1 282 ? 17.338 1.867 -2.407 1.00 82.00 282 SER A N 1
ATOM 2330 C CA . SER A 1 282 ? 18.262 0.728 -2.148 1.00 82.00 282 SER A CA 1
ATOM 2331 C C . SER A 1 282 ? 17.722 -0.682 -2.184 1.00 82.00 282 SER A C 1
ATOM 2333 O O . SER A 1 282 ? 18.470 -1.638 -2.023 1.00 82.00 282 SER A O 1
ATOM 2335 N N . THR A 1 283 ? 16.467 -0.835 -2.544 1.00 85.44 283 THR A N 1
ATOM 2336 C CA . THR A 1 283 ? 15.870 -2.114 -2.943 1.00 85.44 283 THR A CA 1
ATOM 2337 C C . THR A 1 283 ? 14.631 -1.865 -3.830 1.00 85.44 283 THR A C 1
ATOM 2339 O O . THR A 1 283 ? 13.875 -2.771 -4.120 1.00 85.44 283 THR A O 1
ATOM 2342 N N . TYR A 1 284 ? 14.428 -0.627 -4.322 1.00 87.94 284 TYR A N 1
ATOM 2343 C CA . TYR A 1 284 ? 13.630 -0.301 -5.512 1.00 87.94 284 TYR A CA 1
ATOM 2344 C C . TYR A 1 284 ? 14.414 0.703 -6.412 1.00 87.94 284 TYR A C 1
ATOM 2346 O O . TYR A 1 284 ? 15.106 1.588 -5.931 1.00 87.94 284 TYR A O 1
ATOM 2354 N N . THR A 1 285 ? 14.492 0.390 -7.710 1.00 79.50 285 THR A N 1
ATOM 2355 C CA . THR A 1 285 ? 15.256 0.858 -8.899 1.00 79.50 285 THR A CA 1
ATOM 2356 C C . THR A 1 285 ? 15.391 -0.312 -9.884 1.00 79.50 285 THR A C 1
ATOM 2358 O O . THR A 1 285 ? 15.625 -0.062 -11.050 1.00 79.50 285 THR A O 1
ATOM 2361 N N . ARG A 1 286 ? 15.375 -1.577 -9.446 1.00 75.56 286 ARG A N 1
ATOM 2362 C CA . ARG A 1 286 ? 15.860 -2.745 -10.208 1.00 75.56 286 ARG A CA 1
ATOM 2363 C C . ARG A 1 286 ? 15.152 -4.076 -9.825 1.00 75.56 286 ARG A C 1
ATOM 2365 O O . ARG A 1 286 ? 15.688 -5.141 -10.104 1.00 75.56 286 ARG A O 1
ATOM 2372 N N . THR A 1 287 ? 14.050 -4.024 -9.072 1.00 80.31 287 THR A N 1
ATOM 2373 C CA . THR A 1 287 ? 13.521 -5.076 -8.162 1.00 80.31 287 THR A CA 1
ATOM 2374 C C . THR A 1 287 ? 12.006 -5.154 -8.061 1.00 80.31 287 THR A C 1
ATOM 2376 O O . THR A 1 287 ? 11.409 -4.150 -7.710 1.00 80.31 287 THR A O 1
ATOM 2379 N N . LYS A 1 288 ? 11.379 -6.334 -8.150 1.00 82.62 288 LYS A N 1
ATOM 2380 C CA . LYS A 1 288 ? 10.046 -6.476 -8.763 1.00 82.62 288 LYS A CA 1
ATOM 2381 C C . LYS A 1 288 ? 8.783 -5.719 -8.242 1.00 82.62 288 LYS A C 1
ATOM 2383 O O . LYS A 1 288 ? 7.727 -5.999 -8.776 1.00 82.62 288 LYS A O 1
ATOM 2388 N N . ASP A 1 289 ? 8.851 -4.674 -7.396 1.00 87.06 289 ASP A N 1
ATOM 2389 C CA . ASP A 1 289 ? 7.740 -3.709 -7.178 1.00 87.06 289 ASP A CA 1
ATOM 2390 C C . ASP A 1 289 ? 7.956 -2.181 -7.191 1.00 87.06 289 ASP A C 1
ATOM 2392 O O . ASP A 1 289 ? 8.796 -1.645 -6.499 1.00 87.06 289 ASP A O 1
ATOM 2396 N N . PHE A 1 290 ? 7.354 -1.487 -8.174 1.00 85.94 290 PHE A N 1
ATOM 2397 C CA . PHE A 1 290 ? 8.118 -0.462 -8.920 1.00 85.94 290 PHE A CA 1
ATOM 2398 C C . PHE A 1 290 ? 8.026 0.740 -8.073 1.00 85.94 290 PHE A C 1
ATOM 2400 O O . PHE A 1 290 ? 8.964 1.054 -7.336 1.00 85.94 290 PHE A O 1
ATOM 2407 N N . LEU A 1 291 ? 6.866 1.377 -8.297 1.00 88.69 291 LEU A N 1
ATOM 2408 C CA . LEU A 1 291 ? 5.902 4.101 -8.591 1.00 88.69 291 LEU A CA 1
ATOM 2409 C C . LEU A 1 291 ? 6.507 5.427 -7.785 1.00 88.69 291 LEU A C 1
ATOM 2411 O O . LEU A 1 291 ? 7.076 6.311 -8.417 1.00 88.69 291 LEU A O 1
ATOM 2415 N N . MET A 1 292 ? 6.833 5.612 -6.482 1.00 92.44 292 MET A N 1
ATOM 2416 C CA . MET A 1 292 ? 6.248 5.748 -5.104 1.00 92.44 292 MET A CA 1
ATOM 2417 C C . MET A 1 292 ? 7.386 6.075 -4.219 1.00 92.44 292 MET A C 1
ATOM 2419 O O . MET A 1 292 ? 7.230 6.850 -3.338 1.00 92.44 292 MET A O 1
ATOM 2423 N N . ARG A 1 293 ? 8.571 5.568 -4.437 1.00 87.44 293 ARG A N 1
ATOM 2424 C CA . ARG A 1 293 ? 9.799 6.313 -4.210 1.00 87.44 293 ARG A CA 1
ATOM 2425 C C . ARG A 1 293 ? 9.690 7.809 -4.543 1.00 87.44 293 ARG A C 1
ATOM 2427 O O . ARG A 1 293 ? 9.649 8.135 -5.731 1.00 87.44 293 ARG A O 1
ATOM 2434 N N . PRO A 1 294 ? 9.754 8.733 -3.563 1.00 74.31 294 PRO A N 1
ATOM 2435 C CA . PRO A 1 294 ? 9.593 10.181 -3.746 1.00 74.31 294 PRO A CA 1
ATOM 2436 C C . PRO A 1 294 ? 10.698 10.837 -4.597 1.00 74.31 294 PRO A C 1
ATOM 2438 O O . PRO A 1 294 ? 11.489 11.614 -4.076 1.00 74.31 294 PRO A O 1
ATOM 2441 N N . GLY A 1 295 ? 10.846 10.536 -5.903 1.00 76.69 295 GLY A N 1
ATOM 2442 C CA . GLY A 1 295 ? 12.032 11.041 -6.611 1.00 76.69 295 GLY A CA 1
ATOM 2443 C C . GLY A 1 295 ? 12.229 11.109 -8.140 1.00 76.69 295 GLY A C 1
ATOM 2444 O O . GLY A 1 295 ? 13.397 11.266 -8.454 1.00 76.69 295 GLY A O 1
ATOM 2445 N N . VAL A 1 296 ? 11.267 11.081 -9.087 1.00 77.19 296 VAL A N 1
ATOM 2446 C CA . VAL A 1 296 ? 11.567 10.885 -10.538 1.00 77.19 296 VAL A CA 1
ATOM 2447 C C . VAL A 1 296 ? 12.842 11.526 -11.028 1.00 77.19 296 VAL A C 1
ATOM 2449 O O . VAL A 1 296 ? 13.044 12.736 -10.982 1.00 77.19 296 VAL A O 1
ATOM 2452 N N . VAL A 1 297 ? 13.711 10.604 -11.402 1.00 76.44 297 VAL A N 1
ATOM 2453 C CA . VAL A 1 297 ? 15.068 10.732 -11.850 1.00 76.44 297 VAL A CA 1
ATOM 2454 C C . VAL A 1 297 ? 15.045 10.591 -13.375 1.00 76.44 297 VAL A C 1
ATOM 2456 O O . VAL A 1 297 ? 14.254 9.826 -13.933 1.00 76.44 297 VAL A O 1
ATOM 2459 N N . ALA A 1 298 ? 15.788 11.469 -14.030 1.00 83.69 298 ALA A N 1
ATOM 2460 C CA . ALA A 1 298 ? 15.448 12.021 -15.324 1.00 83.69 298 ALA A CA 1
ATOM 2461 C C . ALA A 1 298 ? 16.335 11.507 -16.471 1.00 83.69 298 ALA A C 1
ATOM 2463 O O . ALA A 1 298 ? 17.541 11.747 -16.488 1.00 83.69 298 ALA A O 1
ATOM 2464 N N . GLY A 1 299 ? 15.736 10.894 -17.490 1.00 81.19 299 GLY A N 1
ATOM 2465 C CA . GLY A 1 299 ? 16.397 10.803 -18.790 1.00 81.19 299 GLY A CA 1
ATOM 2466 C C . GLY A 1 299 ? 16.756 9.424 -19.320 1.00 81.19 299 GLY A C 1
ATOM 2467 O O . GLY A 1 299 ? 17.798 9.266 -19.952 1.00 81.19 299 GLY A O 1
ATOM 2468 N N . ARG A 1 300 ? 15.913 8.431 -19.062 1.00 83.44 300 ARG A N 1
ATOM 2469 C CA . ARG A 1 300 ? 15.737 7.164 -19.807 1.00 83.44 300 ARG A CA 1
ATOM 2470 C C . ARG A 1 300 ? 14.210 6.903 -19.856 1.00 83.44 300 ARG A C 1
ATOM 2472 O O . ARG A 1 300 ? 13.476 7.769 -19.388 1.00 83.44 300 ARG A O 1
ATOM 2479 N N . SER A 1 301 ? 13.680 5.820 -20.428 1.00 85.25 301 SER A N 1
ATOM 2480 C CA . SER A 1 301 ? 12.211 5.631 -20.573 1.00 85.25 301 SER A CA 1
ATOM 2481 C C . SER A 1 301 ? 11.660 4.416 -19.818 1.00 85.25 301 SER A C 1
ATOM 2483 O O . SER A 1 301 ? 12.422 3.503 -19.514 1.00 85.25 301 SER A O 1
ATOM 2485 N N . ILE A 1 302 ? 10.336 4.350 -19.601 1.00 83.19 302 ILE A N 1
ATOM 2486 C CA . ILE A 1 302 ? 9.596 3.185 -19.048 1.00 83.19 302 ILE A CA 1
ATOM 2487 C C . ILE A 1 302 ? 9.842 1.846 -19.760 1.00 83.19 302 ILE A C 1
ATOM 2489 O O . ILE A 1 302 ? 9.610 0.797 -19.156 1.00 83.19 302 ILE A O 1
ATOM 2493 N N . GLN A 1 303 ? 10.354 1.847 -20.992 1.00 81.50 303 GLN A N 1
ATOM 2494 C CA . GLN A 1 303 ? 10.767 0.612 -21.658 1.00 81.50 303 GLN A CA 1
ATOM 2495 C C . GLN A 1 303 ? 12.151 0.129 -21.204 1.00 81.50 303 GLN A C 1
ATOM 2497 O O . GLN A 1 303 ? 12.269 -1.048 -20.896 1.00 81.50 303 GLN A O 1
ATOM 2502 N N . TYR A 1 304 ? 13.138 1.016 -20.991 1.00 80.38 304 TYR A N 1
ATOM 2503 C CA . TYR A 1 304 ? 14.488 0.731 -20.421 1.00 80.38 304 TYR A CA 1
ATOM 2504 C C . TYR A 1 304 ? 14.449 0.352 -18.918 1.00 80.38 304 TYR A C 1
ATOM 2506 O O . TYR A 1 304 ? 15.339 0.562 -18.104 1.00 80.38 304 TYR A O 1
ATOM 2514 N N . GLN A 1 305 ? 13.315 -0.179 -18.555 1.00 76.88 305 GLN A N 1
ATOM 2515 C CA . GLN A 1 305 ? 12.675 -0.203 -17.283 1.00 76.88 305 GLN A CA 1
ATOM 2516 C C . GLN A 1 305 ? 11.808 -1.497 -17.285 1.00 76.88 305 GLN A C 1
ATOM 2518 O O . GLN A 1 305 ? 11.703 -2.204 -16.299 1.00 76.88 305 GLN A O 1
ATOM 2523 N N . LEU A 1 306 ? 11.278 -1.936 -18.438 1.00 77.75 306 LEU A N 1
ATOM 2524 C CA . LEU A 1 306 ? 10.970 -3.350 -18.740 1.00 77.75 306 LEU A CA 1
ATOM 2525 C C . LEU A 1 306 ? 12.247 -4.151 -19.036 1.00 77.75 306 LEU A C 1
ATOM 2527 O O . LEU A 1 306 ? 12.303 -5.344 -18.776 1.00 77.75 306 LEU A O 1
ATOM 2531 N N . ASP A 1 307 ? 13.281 -3.501 -19.571 1.00 74.56 307 ASP A N 1
ATOM 2532 C CA . ASP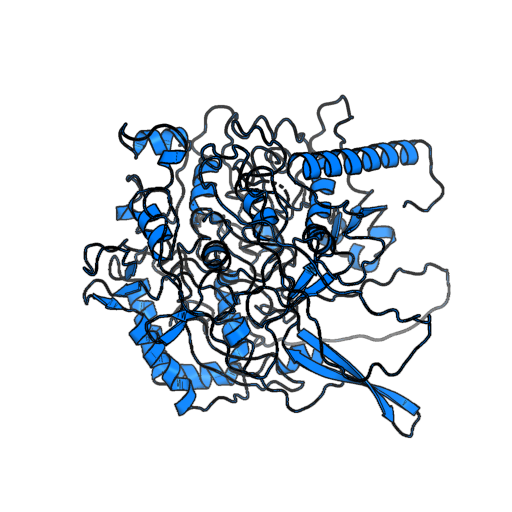 A 1 307 ? 14.487 -4.175 -20.072 1.00 74.56 307 ASP A CA 1
ATOM 2533 C C . ASP A 1 307 ? 15.563 -4.414 -18.989 1.00 74.56 307 ASP A C 1
ATOM 2535 O O . ASP A 1 307 ? 16.627 -4.969 -19.263 1.00 74.56 307 ASP A O 1
ATOM 2539 N N . LYS A 1 308 ? 15.347 -3.882 -17.780 1.00 68.19 308 LYS A N 1
ATOM 2540 C CA . LYS A 1 308 ? 16.346 -3.701 -16.710 1.00 68.19 308 LYS A CA 1
ATOM 2541 C C . LYS A 1 308 ? 15.781 -4.162 -15.379 1.00 68.19 308 LYS A C 1
ATOM 2543 O O . LYS A 1 308 ? 15.643 -3.389 -14.446 1.00 68.19 308 LYS A O 1
ATOM 2548 N N . SER A 1 309 ? 15.353 -5.405 -15.332 1.00 67.38 309 SER A N 1
ATOM 2549 C CA . SER A 1 309 ? 14.036 -5.665 -14.782 1.00 67.38 309 SER A CA 1
ATOM 2550 C C . SER A 1 309 ? 13.780 -7.081 -14.377 1.00 67.38 309 SER A C 1
ATOM 2552 O O . SER A 1 309 ? 13.328 -7.382 -13.274 1.00 67.38 309 SER A O 1
ATOM 2554 N N . GLY A 1 310 ? 14.066 -7.925 -15.345 1.00 47.62 310 GLY A N 1
ATOM 2555 C CA . GLY A 1 310 ? 13.679 -9.284 -15.401 1.00 47.62 310 GLY A CA 1
ATOM 2556 C C . GLY A 1 310 ? 12.413 -9.489 -16.165 1.00 47.62 310 GLY A C 1
ATOM 2557 O O . GLY A 1 310 ? 11.635 -8.560 -16.406 1.00 47.62 310 GLY A O 1
ATOM 2558 N N . ASP A 1 311 ? 12.223 -10.752 -16.503 1.00 50.91 311 ASP A N 1
ATOM 2559 C CA . ASP A 1 311 ? 11.001 -11.172 -17.145 1.00 50.91 311 ASP A CA 1
ATOM 2560 C C . ASP A 1 311 ? 9.858 -11.015 -16.133 1.00 50.91 311 ASP A C 1
ATOM 2562 O O . ASP A 1 311 ? 9.861 -11.601 -15.040 1.00 50.91 311 ASP A O 1
ATOM 2566 N N . TYR A 1 312 ? 8.939 -10.109 -16.456 1.00 53.34 312 TYR A N 1
ATOM 2567 C CA . TYR A 1 312 ? 7.692 -9.904 -15.743 1.00 53.34 312 TYR A CA 1
ATOM 2568 C C . TYR A 1 312 ? 6.635 -9.348 -16.708 1.00 53.34 312 TYR A C 1
ATOM 2570 O O . TYR A 1 312 ? 6.608 -8.170 -17.073 1.00 53.34 312 TYR A O 1
ATOM 2578 N N . SER A 1 313 ? 5.729 -10.231 -17.116 1.00 55.00 313 SER A N 1
ATOM 2579 C CA . SER A 1 313 ? 4.796 -10.013 -18.224 1.00 55.00 313 SER A CA 1
ATOM 2580 C C . SER A 1 313 ? 3.578 -9.146 -17.899 1.00 55.00 313 SER A C 1
ATOM 2582 O O . SER A 1 313 ? 2.970 -8.602 -18.817 1.00 55.00 313 SER A O 1
ATOM 2584 N N . GLY A 1 314 ? 3.227 -8.950 -16.623 1.00 52.72 314 GLY A N 1
ATOM 2585 C CA . GLY A 1 314 ? 2.206 -7.960 -16.242 1.00 52.72 314 GLY A CA 1
ATOM 2586 C C . GLY A 1 314 ? 2.719 -6.515 -16.291 1.00 52.72 314 GLY A C 1
ATOM 2587 O O . GLY A 1 314 ? 1.999 -5.587 -15.925 1.00 52.72 314 GLY A O 1
ATOM 2588 N N . GLY A 1 315 ? 3.969 -6.332 -16.732 1.00 77.25 315 GLY A N 1
ATOM 2589 C CA . GLY A 1 315 ? 4.553 -5.063 -17.111 1.00 77.25 315 GLY A CA 1
ATOM 2590 C C . GLY A 1 315 ? 4.408 -3.995 -16.024 1.00 77.25 315 GLY A C 1
ATOM 2591 O O . GLY A 1 315 ? 4.897 -4.198 -14.910 1.00 77.25 315 GLY A O 1
ATOM 2592 N N . PRO A 1 316 ? 3.781 -2.843 -16.325 1.00 77.25 316 PRO A N 1
ATOM 2593 C CA . PRO A 1 316 ? 3.948 -1.655 -15.510 1.00 77.25 316 PRO A CA 1
ATOM 2594 C C . PRO A 1 316 ? 3.313 -1.593 -14.122 1.00 77.25 316 PRO A C 1
ATOM 2596 O O . PRO A 1 316 ? 3.262 -0.511 -13.528 1.00 77.25 316 PRO A O 1
ATOM 2599 N N . ILE A 1 317 ? 2.822 -2.727 -13.632 1.00 84.06 317 ILE A N 1
ATOM 2600 C CA . ILE A 1 317 ? 2.105 -2.888 -12.380 1.00 84.06 317 ILE A CA 1
ATOM 2601 C C . ILE A 1 317 ? 2.489 -4.299 -11.816 1.00 84.06 317 ILE A C 1
ATOM 2603 O O . ILE A 1 317 ? 2.287 -5.314 -12.474 1.00 84.06 317 ILE A O 1
ATOM 2607 N N . GLY A 1 318 ? 3.107 -4.293 -10.619 1.00 79.25 318 GLY A N 1
ATOM 2608 C CA . GLY A 1 318 ? 3.829 -5.268 -9.743 1.00 79.25 318 GLY A CA 1
ATOM 2609 C C . GLY A 1 318 ? 3.840 -6.806 -9.888 1.00 79.25 318 GLY A C 1
ATOM 2610 O O . GLY A 1 318 ? 2.941 -7.400 -10.455 1.00 79.25 318 GLY A O 1
ATOM 2611 N N . PRO A 1 319 ? 4.735 -7.520 -9.187 1.00 82.50 319 PRO A N 1
ATOM 2612 C CA . PRO A 1 319 ? 4.279 -8.453 -8.139 1.00 82.50 319 PRO A CA 1
ATOM 2613 C C . PRO A 1 319 ? 3.958 -7.684 -6.848 1.00 82.50 319 PRO A C 1
ATOM 2615 O O . PRO A 1 319 ? 3.457 -6.605 -6.974 1.00 82.50 319 PRO A O 1
ATOM 2618 N N . GLN A 1 320 ? 4.058 -8.189 -5.618 1.00 84.00 320 GLN A N 1
ATOM 2619 C CA . GLN A 1 320 ? 4.126 -7.406 -4.357 1.00 84.00 320 GLN A CA 1
ATOM 2620 C C . GLN A 1 320 ? 3.346 -6.069 -4.208 1.00 84.00 320 GLN A C 1
ATOM 2622 O O . GLN A 1 320 ? 2.332 -6.046 -3.533 1.00 84.00 320 GLN A O 1
ATOM 2627 N N . LEU A 1 321 ? 3.721 -4.931 -4.797 1.00 90.00 321 LEU A N 1
ATOM 2628 C CA . LEU A 1 321 ? 2.887 -3.725 -4.757 1.00 90.00 321 LEU A CA 1
ATOM 2629 C C . LEU A 1 321 ? 1.555 -4.082 -5.391 1.00 90.00 321 LEU A C 1
ATOM 2631 O O . LEU A 1 321 ? 0.501 -3.669 -4.949 1.00 90.00 321 LEU A O 1
ATOM 2635 N N . LYS A 1 322 ? 1.584 -4.931 -6.409 1.00 87.88 322 LYS A N 1
ATOM 2636 C CA . LYS A 1 322 ? 0.398 -5.558 -6.918 1.00 87.88 322 LYS A CA 1
ATOM 2637 C C . LYS A 1 322 ? -0.407 -6.121 -5.706 1.00 87.88 322 LYS A C 1
ATOM 2639 O O . LYS A 1 322 ? -1.510 -5.676 -5.415 1.00 87.88 322 LYS A O 1
ATOM 2644 N N . LEU A 1 323 ? 0.158 -6.947 -4.847 1.00 86.12 323 LEU A N 1
ATOM 2645 C CA . LEU A 1 323 ? -0.535 -7.506 -3.694 1.00 86.12 323 LEU A CA 1
ATOM 2646 C C . LEU A 1 323 ? -1.165 -6.423 -2.809 1.00 86.12 323 LEU A C 1
ATOM 2648 O O . LEU A 1 323 ? -2.293 -6.682 -2.402 1.00 86.12 323 LEU A O 1
ATOM 2652 N N . ILE A 1 324 ? -0.590 -5.205 -2.699 1.00 90.81 324 ILE A N 1
ATOM 2653 C CA . ILE A 1 324 ? -1.334 -4.022 -2.214 1.00 90.81 324 ILE A CA 1
ATOM 2654 C C . ILE A 1 324 ? -2.742 -3.947 -2.781 1.00 90.81 324 ILE A C 1
ATOM 2656 O O . ILE A 1 324 ? -3.663 -4.237 -2.024 1.00 90.81 324 ILE A O 1
ATOM 2660 N N . LEU A 1 325 ? -2.974 -3.441 -4.011 1.00 90.19 325 LEU A N 1
ATOM 2661 C CA . LEU A 1 325 ? -4.329 -2.940 -4.293 1.00 90.19 325 LEU A CA 1
ATOM 2662 C C . LEU A 1 325 ? -5.379 -4.054 -4.289 1.00 90.19 325 LEU A C 1
ATOM 2664 O O . LEU A 1 325 ? -6.589 -3.822 -4.252 1.00 90.19 325 LEU A O 1
ATOM 2668 N N . GLU A 1 326 ? -4.935 -5.285 -4.289 1.00 89.25 326 GLU A N 1
ATOM 2669 C CA . GLU A 1 326 ? -5.821 -6.406 -4.307 1.00 89.25 326 GLU A CA 1
ATOM 2670 C C . GLU A 1 326 ? -6.357 -6.785 -2.929 1.00 89.25 326 GLU A C 1
ATOM 2672 O O . GLU A 1 326 ? -7.564 -6.869 -2.678 1.00 89.25 326 GLU A O 1
ATOM 2677 N N . THR A 1 327 ? -5.441 -6.872 -1.972 1.00 86.00 327 THR A N 1
ATOM 2678 C CA . THR A 1 327 ? -5.702 -7.067 -0.546 1.00 86.00 327 THR A CA 1
ATOM 2679 C C . THR A 1 327 ? -6.463 -5.891 0.061 1.00 86.00 327 THR A C 1
ATOM 2681 O O . THR A 1 327 ? -6.770 -5.860 1.250 1.00 86.00 327 THR A O 1
ATOM 2684 N N . LEU A 1 328 ? -6.890 -4.930 -0.739 1.00 88.81 328 LEU A N 1
ATOM 2685 C CA . LEU A 1 328 ? -7.792 -3.877 -0.313 1.00 88.81 328 LEU A CA 1
ATOM 2686 C C . LEU A 1 328 ? -9.212 -4.333 -0.420 1.00 88.81 328 LEU A C 1
ATOM 2688 O O . LEU A 1 328 ? -10.009 -4.126 0.493 1.00 88.81 328 LEU A O 1
ATOM 2692 N N . GLY A 1 329 ? -9.496 -5.011 -1.528 1.00 81.94 329 GLY A N 1
ATOM 2693 C CA . GLY A 1 329 ? -10.815 -4.952 -2.102 1.00 81.94 329 GLY A CA 1
ATOM 2694 C C . GLY A 1 329 ? -10.905 -4.656 -3.591 1.00 81.94 329 GLY A C 1
ATOM 2695 O O . GLY A 1 329 ? -11.993 -4.846 -4.135 1.00 81.94 329 GLY A O 1
ATOM 2696 N N . TYR A 1 330 ? -9.836 -4.216 -4.270 1.00 82.81 330 TYR A N 1
ATOM 2697 C CA . TYR A 1 330 ? -9.861 -4.320 -5.727 1.00 82.81 330 TYR A CA 1
ATOM 2698 C C . TYR A 1 330 ? -9.568 -5.770 -6.119 1.00 82.81 330 TYR A C 1
ATOM 2700 O O . TYR A 1 330 ? -8.894 -6.491 -5.396 1.00 82.81 330 TYR A O 1
ATOM 2708 N N . ALA A 1 331 ? -10.083 -6.208 -7.260 1.00 75.81 331 ALA A N 1
ATOM 2709 C CA . ALA A 1 331 ? -9.818 -7.541 -7.779 1.00 75.81 331 ALA A CA 1
ATOM 2710 C C . ALA A 1 331 ? -8.693 -7.475 -8.819 1.00 75.81 331 ALA A C 1
ATOM 2712 O O . ALA A 1 331 ? -8.710 -6.568 -9.656 1.00 75.81 331 ALA A O 1
ATOM 2713 N N . THR A 1 332 ? -7.791 -8.457 -8.866 1.00 67.38 332 THR A N 1
ATOM 2714 C CA . THR A 1 332 ? -7.312 -8.913 -10.179 1.00 67.38 332 THR A CA 1
ATOM 2715 C C . THR A 1 332 ? -8.193 -10.043 -10.680 1.00 67.38 332 THR A C 1
ATOM 2717 O O . THR A 1 332 ? -8.985 -10.643 -9.963 1.00 67.38 332 THR A O 1
ATOM 2720 N N . ARG A 1 333 ? -7.974 -10.344 -11.948 1.00 66.25 333 ARG A N 1
ATOM 2721 C CA . ARG A 1 333 ? -7.784 -11.683 -12.485 1.00 66.25 333 ARG A CA 1
ATOM 2722 C C . ARG A 1 333 ? -7.599 -12.841 -11.448 1.00 66.25 333 ARG A C 1
ATOM 2724 O O . ARG A 1 333 ? -8.489 -13.677 -11.346 1.00 66.25 333 ARG A O 1
ATOM 2731 N N . ASP A 1 334 ? -6.524 -12.901 -10.653 1.00 56.44 334 ASP A N 1
ATOM 2732 C CA . ASP A 1 334 ? -6.206 -14.036 -9.744 1.00 56.44 334 ASP A CA 1
ATOM 2733 C C . ASP A 1 334 ? -6.969 -13.985 -8.412 1.00 56.44 334 ASP A C 1
ATOM 2735 O O . ASP A 1 334 ? -7.333 -15.023 -7.857 1.00 56.44 334 ASP A O 1
ATOM 2739 N N . HIS A 1 335 ? -7.258 -12.775 -7.924 1.00 58.16 335 HIS A N 1
ATOM 2740 C CA . HIS A 1 335 ? -8.133 -12.524 -6.775 1.00 58.16 335 HIS A CA 1
ATOM 2741 C C . HIS A 1 335 ? -9.454 -11.916 -7.267 1.00 58.16 335 HIS A C 1
ATOM 2743 O O . HIS A 1 335 ? -9.765 -10.760 -6.960 1.00 58.16 335 HIS A O 1
ATOM 2749 N N . PRO A 1 336 ? -10.274 -12.668 -8.031 1.00 60.22 336 PRO A N 1
ATOM 2750 C CA . PRO A 1 336 ? -11.525 -12.156 -8.594 1.00 60.22 336 PRO A CA 1
ATOM 2751 C C . PRO A 1 336 ? -12.571 -11.886 -7.502 1.00 60.22 336 PRO A C 1
ATOM 2753 O O . PRO A 1 336 ? -13.578 -11.211 -7.732 1.00 60.22 336 PRO A O 1
ATOM 2756 N N . LEU A 1 337 ? -12.332 -12.418 -6.300 1.00 67.12 337 LEU A N 1
ATOM 2757 C CA . LEU A 1 337 ? -13.174 -12.324 -5.115 1.00 67.12 337 LEU A CA 1
ATOM 2758 C C . LEU A 1 337 ? -12.399 -11.673 -3.956 1.00 67.12 337 LEU A C 1
ATOM 2760 O O . LEU A 1 337 ? -12.201 -12.309 -2.918 1.00 67.12 337 LEU A O 1
ATOM 2764 N N . PRO A 1 338 ? -11.965 -10.407 -4.103 1.00 62.47 338 PRO A N 1
ATOM 2765 C CA . PRO A 1 338 ? -11.276 -9.712 -3.039 1.00 62.47 338 PRO A CA 1
ATOM 2766 C C . PRO A 1 338 ? -12.234 -9.504 -1.872 1.00 62.47 338 PRO A C 1
ATOM 2768 O O . PRO A 1 338 ? -13.437 -9.286 -2.061 1.00 62.47 338 PRO A O 1
ATOM 2771 N N . TYR A 1 339 ? -11.696 -9.553 -0.655 1.00 66.12 339 TYR A N 1
ATOM 2772 C CA . TYR A 1 339 ? -12.477 -9.255 0.544 1.00 66.12 339 TYR A CA 1
ATOM 2773 C C . TYR A 1 339 ? -13.179 -7.884 0.423 1.00 66.12 339 TYR A C 1
ATOM 2775 O O . TYR A 1 339 ? -12.588 -6.946 -0.117 1.00 66.12 339 TYR A O 1
ATOM 2783 N N . LYS A 1 340 ? -14.388 -7.747 0.998 1.00 70.12 340 LYS A N 1
ATOM 2784 C CA . LYS A 1 340 ? -15.228 -6.539 0.915 1.00 70.12 340 LYS A CA 1
ATOM 2785 C C . LYS A 1 340 ? -15.802 -6.094 2.276 1.00 70.12 340 LYS A C 1
ATOM 2787 O O . LYS A 1 340 ? -16.391 -6.955 2.927 1.00 70.12 340 LYS A O 1
ATOM 2792 N N . PRO A 1 341 ? -15.730 -4.793 2.645 1.00 64.94 341 PRO A N 1
ATOM 2793 C CA . PRO A 1 341 ? -16.342 -4.205 3.837 1.00 64.94 341 PRO A CA 1
ATOM 2794 C C . PRO A 1 341 ? -17.779 -4.624 4.133 1.00 64.94 341 PRO A C 1
ATOM 2796 O O . PRO A 1 341 ? -18.530 -5.009 3.237 1.00 64.94 341 PRO A O 1
ATOM 2799 N N . SER A 1 342 ? -18.233 -4.332 5.354 1.00 66.94 342 SER A N 1
ATOM 2800 C CA . SER A 1 342 ? -19.650 -4.039 5.575 1.00 66.94 342 SER A CA 1
ATOM 2801 C C . SER A 1 342 ? -19.896 -2.521 5.529 1.00 66.94 342 SER A C 1
ATOM 2803 O O . SER A 1 342 ? -19.190 -1.748 6.181 1.00 66.94 342 SER A O 1
ATOM 2805 N N . PRO A 1 343 ? -20.894 -2.046 4.767 1.00 63.84 343 PRO A N 1
ATOM 2806 C CA . PRO A 1 343 ? -21.437 -0.706 4.952 1.00 63.84 343 PRO A CA 1
ATOM 2807 C C . PRO A 1 343 ? -22.122 -0.568 6.316 1.00 63.84 343 PRO A C 1
ATOM 2809 O O . PRO A 1 343 ? -22.661 -1.536 6.853 1.00 63.84 343 PRO A O 1
ATOM 2812 N N . ILE A 1 344 ? -22.155 0.653 6.846 1.00 58.91 344 ILE A N 1
ATOM 2813 C CA . ILE A 1 344 ? -22.797 0.962 8.129 1.00 58.91 344 ILE A CA 1
ATOM 2814 C C . ILE A 1 344 ? -24.286 1.240 7.890 1.00 58.91 344 ILE A C 1
ATOM 2816 O O . ILE A 1 344 ? -24.620 2.201 7.197 1.00 58.91 344 ILE A O 1
ATOM 2820 N N . TYR A 1 345 ? -25.181 0.427 8.462 1.00 45.84 345 TYR A N 1
ATOM 2821 C CA . TYR A 1 345 ? -26.633 0.608 8.332 1.00 45.84 345 TYR A CA 1
ATOM 2822 C C . TYR A 1 345 ? -27.363 0.549 9.680 1.00 45.84 345 TYR A C 1
ATOM 2824 O O . TYR A 1 345 ? -27.233 -0.422 10.423 1.00 45.84 345 TYR A O 1
ATOM 2832 N N . SER A 1 346 ? -28.196 1.574 9.929 1.00 31.58 346 SER A N 1
ATOM 2833 C CA . SER A 1 346 ? -28.877 1.912 11.201 1.00 31.58 346 SER A CA 1
ATOM 2834 C C . SER A 1 346 ? -27.914 2.338 12.335 1.00 31.58 346 SER A C 1
ATOM 2836 O O . SER A 1 346 ? -26.755 1.945 12.335 1.00 31.58 346 SER A O 1
ATOM 2838 N N . ILE A 1 347 ? -28.279 3.199 13.297 1.00 23.84 347 ILE A N 1
ATOM 2839 C CA . ILE A 1 347 ? -29.594 3.739 13.717 1.00 23.84 347 ILE A CA 1
ATOM 2840 C C . ILE A 1 347 ? -29.579 5.291 13.703 1.00 23.84 347 ILE A C 1
ATOM 2842 O O . ILE A 1 347 ? -28.518 5.908 13.677 1.00 23.84 347 ILE A O 1
ATOM 2846 N N . ASN A 1 348 ? -30.760 5.926 13.717 1.00 31.27 348 ASN A N 1
ATOM 2847 C CA . ASN A 1 348 ? -30.950 7.381 13.824 1.00 31.27 348 ASN A CA 1
ATOM 2848 C C . ASN A 1 348 ? -30.126 8.053 14.942 1.00 31.27 348 ASN A C 1
ATOM 2850 O O . ASN A 1 348 ? -30.305 7.753 16.121 1.00 31.27 348 ASN A O 1
ATOM 2854 N N . ILE A 1 349 ? -29.382 9.096 14.566 1.00 25.34 349 ILE A N 1
ATOM 2855 C CA . ILE A 1 349 ? -29.153 10.298 15.382 1.00 25.34 349 ILE A CA 1
ATOM 2856 C C . ILE A 1 349 ? -29.563 11.486 14.497 1.00 25.34 349 ILE A C 1
ATOM 2858 O O . ILE A 1 349 ? -29.326 11.457 13.290 1.00 25.34 349 ILE A O 1
ATOM 2862 N N . ASN A 1 350 ? -30.249 12.483 15.060 1.00 24.34 350 ASN A N 1
ATOM 2863 C CA . ASN A 1 350 ? -31.000 13.478 14.285 1.00 24.34 350 ASN A CA 1
ATOM 2864 C C . ASN A 1 350 ? -30.112 14.360 13.385 1.00 24.34 350 ASN A C 1
ATOM 2866 O O . ASN A 1 350 ? -29.452 15.282 13.861 1.00 24.34 350 ASN A O 1
ATOM 2870 N N . TRP A 1 351 ? -30.186 14.138 12.070 1.00 24.17 351 TRP A N 1
ATOM 2871 C CA . TRP A 1 351 ? -29.733 15.094 11.056 1.00 24.17 351 TRP A CA 1
ATOM 2872 C C . TRP A 1 351 ? -30.785 16.199 10.894 1.00 24.17 351 TRP A C 1
ATOM 2874 O O . TRP A 1 351 ? -31.673 16.113 10.048 1.00 24.17 351 TRP A O 1
ATOM 2884 N N . CYS A 1 352 ? -30.705 17.233 11.731 1.00 21.80 352 CYS A N 1
ATOM 2885 C CA . CYS A 1 352 ? -31.546 18.421 11.596 1.00 21.80 352 CYS A CA 1
ATOM 2886 C C . CYS A 1 352 ? -31.012 19.356 10.499 1.00 21.80 352 CYS A C 1
ATOM 2888 O O . CYS A 1 352 ? -30.251 20.266 10.811 1.00 21.80 352 CYS A O 1
ATOM 2890 N N . ASN A 1 353 ? -31.521 19.178 9.273 1.00 25.33 353 ASN A N 1
ATOM 2891 C CA . ASN A 1 353 ? -31.504 20.138 8.153 1.00 25.33 353 ASN A CA 1
ATOM 2892 C C . ASN A 1 353 ? -30.098 20.452 7.566 1.00 25.33 353 ASN A C 1
ATOM 2894 O O . ASN A 1 353 ? -29.093 20.453 8.262 1.00 25.33 353 ASN A O 1
ATOM 2898 N N . SER A 1 354 ? -29.945 20.689 6.261 1.00 25.30 354 SER A N 1
ATOM 2899 C CA . SER A 1 354 ? -30.865 21.388 5.353 1.00 25.30 354 SER A CA 1
ATOM 2900 C C . SER A 1 354 ? -31.127 20.710 3.999 1.00 25.30 354 SER A C 1
ATOM 2902 O O . SER A 1 354 ? -30.216 20.167 3.385 1.00 25.30 354 SER A O 1
ATOM 2904 N N . GLU A 1 355 ? -32.366 20.902 3.533 1.00 26.11 355 GLU A N 1
ATOM 2905 C CA . GLU A 1 355 ? -32.816 20.957 2.127 1.00 26.11 355 GLU A CA 1
ATOM 2906 C C . GLU A 1 355 ? -32.824 19.656 1.291 1.00 26.11 355 GLU A C 1
ATOM 2908 O O . GLU A 1 355 ? -31.863 19.269 0.637 1.00 26.11 355 GLU A O 1
ATOM 2913 N N . ASP A 1 356 ? -34.007 19.028 1.316 1.00 27.67 356 ASP A N 1
ATOM 2914 C CA . ASP A 1 356 ? -34.768 18.454 0.194 1.00 27.67 356 ASP A CA 1
ATOM 2915 C C . ASP A 1 356 ? -34.052 17.727 -0.963 1.00 27.67 356 ASP A C 1
ATOM 2917 O O . ASP A 1 356 ? -33.400 18.320 -1.813 1.00 27.67 356 ASP A O 1
ATOM 2921 N N . PHE A 1 357 ? -34.426 16.454 -1.148 1.00 24.33 357 PHE A N 1
ATOM 2922 C CA . PHE A 1 357 ? -35.524 16.136 -2.079 1.00 24.33 357 PHE A CA 1
ATOM 2923 C C . PHE A 1 357 ? -36.334 14.924 -1.574 1.00 24.33 357 PHE A C 1
ATOM 2925 O O . PHE A 1 357 ? -35.849 14.100 -0.794 1.00 24.33 357 PHE A O 1
ATOM 2932 N N . THR A 1 358 ? -37.611 14.843 -1.956 1.00 26.19 358 THR A N 1
ATOM 2933 C CA . THR A 1 358 ? -38.613 13.992 -1.292 1.00 26.19 358 THR A CA 1
ATOM 2934 C C . THR A 1 358 ? -38.579 12.518 -1.715 1.00 26.19 358 THR A C 1
ATOM 2936 O O . THR A 1 358 ? -38.425 12.173 -2.885 1.00 26.19 358 THR A O 1
ATOM 2939 N N . LYS A 1 359 ? -38.783 11.616 -0.743 1.00 25.11 359 LYS A N 1
ATOM 2940 C CA . LYS A 1 359 ? -38.956 10.171 -0.973 1.00 25.11 359 LYS A CA 1
ATOM 2941 C C . LYS A 1 359 ? -40.433 9.819 -1.149 1.00 25.11 359 LYS A C 1
ATOM 2943 O O . LYS A 1 359 ? -41.252 10.210 -0.321 1.00 25.11 359 LYS A O 1
ATOM 2948 N N . ILE A 1 360 ? -40.741 8.973 -2.131 1.00 23.11 360 ILE A N 1
ATOM 2949 C CA . ILE A 1 360 ? -41.985 8.190 -2.166 1.00 23.11 360 ILE A CA 1
ATOM 2950 C C . ILE A 1 360 ? -41.657 6.776 -1.651 1.00 23.11 360 ILE A C 1
ATOM 2952 O O . ILE A 1 360 ? -40.763 6.139 -2.213 1.00 23.11 360 ILE A O 1
ATOM 2956 N N . PRO A 1 361 ? -42.319 6.272 -0.594 1.00 27.28 361 PRO A N 1
ATOM 2957 C CA . PRO A 1 361 ? -42.126 4.906 -0.117 1.00 27.28 361 PRO A CA 1
ATOM 2958 C C . PRO A 1 361 ? -43.011 3.912 -0.885 1.00 27.28 361 PRO A C 1
ATOM 2960 O O . PRO A 1 361 ? -44.191 4.169 -1.112 1.00 27.28 361 PRO A O 1
ATOM 2963 N N . VAL A 1 362 ? -42.457 2.744 -1.220 1.00 22.16 362 VAL A N 1
ATOM 2964 C CA . VAL A 1 362 ? -43.210 1.553 -1.645 1.00 22.16 362 VAL A CA 1
ATOM 2965 C C . VAL A 1 362 ? -42.554 0.336 -0.992 1.00 22.16 362 VAL A C 1
ATOM 2967 O O . VAL A 1 362 ? -41.339 0.169 -1.092 1.00 22.16 362 VAL A O 1
ATOM 2970 N N . GLU A 1 363 ? -43.336 -0.490 -0.297 1.00 24.28 363 GLU A N 1
ATOM 2971 C CA . GLU A 1 363 ? -42.846 -1.720 0.338 1.00 24.28 363 GLU A CA 1
ATOM 2972 C C . GLU A 1 363 ? -42.766 -2.898 -0.647 1.00 24.28 363 GLU A C 1
ATOM 2974 O O . GLU A 1 363 ? -43.438 -2.935 -1.679 1.00 24.28 363 GLU A O 1
ATOM 2979 N N . CYS A 1 364 ? -41.924 -3.881 -0.324 1.00 23.19 364 CYS A N 1
ATOM 2980 C CA . CYS A 1 364 ? -41.679 -5.045 -1.171 1.00 23.19 364 CYS A CA 1
ATOM 2981 C C . CYS A 1 364 ? -42.811 -6.088 -1.098 1.00 23.19 364 CYS A C 1
ATOM 2983 O O . CYS A 1 364 ? -43.194 -6.489 0.003 1.00 23.19 364 CYS A O 1
ATOM 2985 N N . PRO A 1 365 ? -43.219 -6.686 -2.232 1.00 24.12 365 PRO A N 1
ATOM 2986 C CA . PRO A 1 365 ? -43.749 -8.045 -2.244 1.00 24.12 365 PRO A CA 1
ATOM 2987 C C . PRO A 1 365 ? -42.666 -9.039 -1.788 1.00 24.12 365 PRO A C 1
ATOM 2989 O O . PRO A 1 365 ? -41.487 -8.884 -2.118 1.00 24.12 365 PRO A O 1
ATOM 2992 N N . LEU A 1 366 ? -43.054 -10.062 -1.024 1.00 27.00 366 LEU A N 1
ATOM 2993 C CA . LEU A 1 366 ? -42.129 -11.066 -0.485 1.00 27.00 366 LEU A CA 1
ATOM 2994 C C . LEU A 1 366 ? -41.763 -12.174 -1.496 1.00 27.00 366 LEU A C 1
ATOM 2996 O O . LEU A 1 366 ? -42.355 -12.307 -2.562 1.00 27.00 366 LEU A O 1
ATOM 3000 N N . GLN A 1 367 ? -40.738 -12.948 -1.122 1.00 37.97 367 GLN A N 1
ATOM 3001 C CA . GLN A 1 367 ? -40.113 -14.055 -1.861 1.00 37.97 367 GLN A CA 1
ATOM 3002 C C . GLN A 1 367 ? -41.079 -15.042 -2.541 1.00 37.97 367 GLN A C 1
ATOM 3004 O O . GLN A 1 367 ? -42.135 -15.350 -1.991 1.00 37.97 367 GLN A O 1
ATOM 3009 N N . GLN A 1 368 ? -40.562 -15.768 -3.546 1.00 24.30 368 GLN A N 1
ATOM 3010 C CA . GLN A 1 368 ? -40.642 -17.234 -3.483 1.00 24.30 368 GLN A CA 1
ATOM 3011 C C . GLN A 1 368 ? -39.522 -17.982 -4.236 1.00 24.30 368 GLN A C 1
ATOM 3013 O O . GLN A 1 368 ? -38.931 -17.475 -5.183 1.00 24.30 368 GLN A O 1
ATOM 3018 N N . ASN A 1 369 ? -39.310 -19.227 -3.794 1.00 25.52 369 ASN A N 1
ATOM 3019 C CA . ASN A 1 369 ? -38.688 -20.367 -4.485 1.00 25.52 369 ASN A CA 1
ATOM 3020 C C . ASN A 1 369 ? -37.158 -20.390 -4.692 1.00 25.52 369 ASN A C 1
ATOM 3022 O O . ASN A 1 369 ? -36.594 -20.063 -5.731 1.00 25.52 369 ASN A O 1
ATOM 3026 N N . SER A 1 370 ? -36.528 -20.946 -3.656 1.00 35.06 370 SER A N 1
ATOM 3027 C CA . SER A 1 370 ? -35.254 -21.673 -3.618 1.00 35.06 370 SER A CA 1
ATOM 3028 C C . SER A 1 370 ? -34.844 -22.470 -4.867 1.00 35.06 370 SER A C 1
ATOM 3030 O O . SER A 1 370 ? -35.644 -23.226 -5.419 1.00 35.06 370 SER A O 1
ATOM 3032 N N . VAL A 1 371 ? -33.533 -22.496 -5.125 1.00 21.98 371 VAL A N 1
ATOM 3033 C CA . VAL A 1 371 ? -32.825 -23.609 -5.785 1.00 21.98 371 VAL A CA 1
ATOM 3034 C C . VAL A 1 371 ? -31.764 -24.135 -4.807 1.00 21.98 371 VAL A C 1
ATOM 3036 O O . VAL A 1 371 ? -31.138 -23.344 -4.100 1.00 21.98 371 VAL A O 1
ATOM 3039 N N . LYS A 1 372 ? -31.587 -25.460 -4.712 1.00 23.02 372 LYS A N 1
ATOM 3040 C CA . LYS A 1 372 ? -30.569 -26.080 -3.844 1.00 23.02 372 LYS A CA 1
ATOM 3041 C C . LYS A 1 372 ? -29.178 -26.033 -4.485 1.00 23.02 372 LYS A C 1
ATOM 3043 O O . LYS A 1 372 ? -29.050 -26.193 -5.694 1.00 23.02 372 LYS A O 1
ATOM 3048 N N . PHE A 1 373 ? -28.147 -25.899 -3.653 1.00 31.61 373 PHE A N 1
ATOM 3049 C CA . PHE A 1 373 ? -26.779 -26.282 -4.009 1.00 31.61 373 PHE A CA 1
ATOM 3050 C C . PHE A 1 373 ? -26.666 -27.810 -4.007 1.00 31.61 373 PHE A C 1
ATOM 3052 O O . PHE A 1 373 ? -26.931 -28.396 -2.965 1.00 31.61 373 PHE A O 1
ATOM 3059 N N . ASP A 1 374 ? -26.222 -28.421 -5.111 1.00 24.02 374 ASP A N 1
ATOM 3060 C CA . ASP A 1 374 ? -25.729 -29.810 -5.147 1.00 24.02 374 ASP A CA 1
ATOM 3061 C C . ASP A 1 374 ? -24.890 -30.081 -6.419 1.00 24.02 374 ASP A C 1
ATOM 3063 O O . ASP A 1 374 ? -25.419 -30.538 -7.427 1.00 24.02 374 ASP A O 1
ATOM 3067 N N . SER A 1 375 ? -23.579 -29.787 -6.374 1.00 24.19 375 SER A N 1
ATOM 3068 C CA . SER A 1 375 ? -22.495 -30.528 -7.070 1.00 24.19 375 SER A CA 1
ATOM 3069 C C . SER A 1 375 ? -21.149 -29.798 -6.913 1.00 24.19 375 SER A C 1
ATOM 3071 O O . SER A 1 375 ? -20.947 -28.725 -7.478 1.00 24.19 375 SER A O 1
ATOM 3073 N N . LEU A 1 376 ? -20.208 -30.371 -6.154 1.00 29.27 376 LEU A N 1
ATOM 3074 C CA . LEU A 1 376 ? -18.969 -29.700 -5.719 1.00 29.27 376 LEU A CA 1
ATOM 3075 C C . LEU A 1 376 ? -17.747 -29.973 -6.634 1.00 29.27 376 LEU A C 1
ATOM 3077 O O . LEU A 1 376 ? -16.629 -30.119 -6.149 1.00 29.27 376 LEU A O 1
ATOM 3081 N N . SER A 1 377 ? -17.951 -30.114 -7.948 1.00 24.08 377 SER A N 1
ATOM 3082 C CA . SER A 1 377 ? -17.006 -30.808 -8.848 1.00 24.08 377 SER A CA 1
ATOM 3083 C C . SER A 1 377 ? -16.524 -30.009 -10.072 1.00 24.08 377 SER A C 1
ATOM 3085 O O . SER A 1 377 ? -16.164 -30.610 -11.080 1.00 24.08 377 SER A O 1
ATOM 3087 N N . GLN A 1 378 ? -16.531 -28.669 -10.020 1.00 26.17 378 GLN A N 1
ATOM 3088 C CA . GLN A 1 378 ? -16.060 -27.805 -11.126 1.00 26.17 378 GLN A CA 1
ATOM 3089 C C . GLN A 1 378 ? -15.075 -26.688 -10.716 1.00 26.17 378 GLN A C 1
ATOM 3091 O O . GLN A 1 378 ? -14.739 -25.843 -11.536 1.00 26.17 378 GLN A O 1
ATOM 3096 N N . LEU A 1 379 ? -14.554 -26.695 -9.482 1.00 27.70 379 LEU A N 1
ATOM 3097 C CA . LEU A 1 379 ? -13.548 -25.723 -9.004 1.00 27.70 379 LEU A CA 1
ATOM 3098 C C . LEU A 1 379 ? -12.101 -26.260 -9.046 1.00 27.70 379 LEU A C 1
ATOM 3100 O O . LEU A 1 379 ? -11.248 -25.831 -8.276 1.00 27.70 379 LEU A O 1
ATOM 3104 N N . THR A 1 380 ? -11.812 -27.218 -9.932 1.00 32.34 380 THR A N 1
ATOM 3105 C CA . THR A 1 380 ? -10.489 -27.857 -10.064 1.00 32.34 380 THR A CA 1
ATOM 3106 C C . THR A 1 380 ? -9.751 -27.457 -11.345 1.00 32.34 380 THR A C 1
ATOM 3108 O O . THR A 1 380 ? -9.282 -28.322 -12.082 1.00 32.34 380 THR A O 1
ATOM 3111 N N . GLN A 1 381 ? -9.617 -26.151 -11.589 1.00 28.19 381 GLN A N 1
ATOM 3112 C CA . GLN A 1 381 ? -8.449 -25.555 -12.255 1.00 28.19 381 GLN A CA 1
ATOM 3113 C C . GLN A 1 381 ? -8.126 -24.209 -11.571 1.00 28.19 381 GLN A C 1
ATOM 3115 O O . GLN A 1 381 ? -9.065 -23.536 -11.143 1.00 28.19 381 GLN A O 1
ATOM 3120 N N . PRO A 1 382 ? -6.846 -23.815 -11.419 1.00 32.09 382 PRO A N 1
ATOM 3121 C CA . PRO A 1 382 ? -6.494 -22.521 -10.831 1.00 32.09 382 PRO A CA 1
ATOM 3122 C C . PRO A 1 382 ? -6.803 -21.358 -11.784 1.00 32.09 382 PRO A C 1
ATOM 3124 O O . PRO A 1 382 ? -6.546 -21.474 -12.985 1.00 32.09 382 PRO A O 1
ATOM 3127 N N . ASN A 1 383 ? -7.234 -20.210 -11.246 1.00 33.41 383 ASN A N 1
ATOM 3128 C CA . ASN A 1 383 ? -6.928 -18.939 -11.909 1.00 33.41 383 ASN A CA 1
ATOM 3129 C C . ASN A 1 383 ? -5.396 -18.763 -11.924 1.00 33.41 383 ASN A C 1
ATOM 3131 O O . ASN A 1 383 ? -4.684 -19.330 -11.091 1.00 33.41 383 ASN A O 1
ATOM 3135 N N . ASN A 1 384 ? -4.896 -18.095 -12.960 1.00 34.84 384 ASN A N 1
ATOM 3136 C CA . ASN A 1 384 ? -3.494 -18.174 -13.373 1.00 34.84 384 ASN A CA 1
ATOM 3137 C C . ASN A 1 384 ? -2.989 -16.787 -13.794 1.00 34.84 384 ASN A C 1
ATOM 3139 O O . ASN A 1 384 ? -2.692 -16.524 -14.962 1.00 34.84 384 ASN A O 1
ATOM 3143 N N . GLU A 1 385 ? -3.084 -15.854 -12.854 1.00 39.03 385 GLU A N 1
ATOM 3144 C CA . GLU A 1 385 ? -3.546 -14.509 -13.184 1.00 39.03 385 GLU A CA 1
ATOM 3145 C C . GLU A 1 385 ? -2.960 -13.384 -12.290 1.00 39.03 385 GLU A C 1
ATOM 3147 O O . GLU A 1 385 ? -3.268 -12.203 -12.486 1.00 39.03 385 GLU A O 1
ATOM 3152 N N . ASN A 1 386 ? -2.029 -13.746 -11.395 1.00 40.78 386 ASN A N 1
ATOM 3153 C CA . ASN A 1 386 ? -1.202 -12.904 -10.521 1.00 40.78 386 ASN A CA 1
ATOM 3154 C C . ASN A 1 386 ? -1.987 -12.105 -9.437 1.00 40.78 386 ASN A C 1
ATOM 3156 O O . ASN A 1 386 ? -2.298 -10.939 -9.693 1.00 40.78 386 ASN A O 1
ATOM 3160 N N . MET A 1 387 ? -2.235 -12.763 -8.270 1.00 34.66 387 MET A N 1
ATOM 3161 C CA . MET A 1 387 ? -2.833 -12.436 -6.921 1.00 34.66 387 MET A CA 1
ATOM 3162 C C . MET A 1 387 ? -2.458 -11.087 -6.282 1.00 34.66 387 MET A C 1
ATOM 3164 O O . MET A 1 387 ? -2.159 -10.945 -5.095 1.00 34.66 387 MET A O 1
ATOM 3168 N N . ILE A 1 388 ? -2.275 -10.104 -7.137 1.00 38.44 388 ILE A N 1
ATOM 3169 C CA . ILE A 1 388 ? -1.379 -9.001 -6.955 1.00 38.44 388 ILE A CA 1
ATOM 3170 C C . ILE A 1 388 ? -2.006 -7.878 -7.914 1.00 38.44 388 ILE A C 1
ATOM 3172 O O . ILE A 1 388 ? -2.018 -8.122 -9.098 1.00 38.44 388 ILE A O 1
ATOM 3176 N N . VAL A 1 389 ? -2.505 -6.665 -7.526 1.00 36.25 389 VAL A N 1
ATOM 3177 C CA . VAL A 1 389 ? -2.880 -5.363 -8.254 1.00 36.25 389 VAL A CA 1
ATOM 3178 C C . VAL A 1 389 ? -2.073 -4.010 -7.889 1.00 36.25 389 VAL A C 1
ATOM 3180 O O . VAL A 1 389 ? -2.227 -3.499 -6.790 1.00 36.25 389 VAL A O 1
ATOM 3183 N N . LEU A 1 390 ? -1.198 -3.331 -8.696 1.00 42.97 390 LEU A N 1
ATOM 3184 C CA . LEU A 1 390 ? -0.186 -2.299 -8.188 1.00 42.97 390 LEU A CA 1
ATOM 3185 C C . LEU A 1 390 ? -0.644 -0.820 -8.187 1.00 42.97 390 LEU A C 1
ATOM 3187 O O . LEU A 1 390 ? -1.509 -0.403 -8.950 1.00 42.97 390 LEU A O 1
ATOM 3191 N N . THR A 1 391 ? 0.000 0.012 -7.354 1.00 38.84 391 THR A N 1
ATOM 3192 C CA . THR A 1 391 ? -0.193 1.460 -7.195 1.00 38.84 391 THR A CA 1
ATOM 3193 C C . THR A 1 391 ? 1.033 2.161 -6.623 1.00 38.84 391 THR A C 1
ATOM 3195 O O . THR A 1 391 ? 1.314 1.910 -5.465 1.00 38.84 391 THR A O 1
ATOM 3198 N N . PHE A 1 392 ? 1.782 3.035 -7.333 1.00 44.09 392 PHE A N 1
ATOM 3199 C CA . PHE A 1 392 ? 2.910 3.725 -6.659 1.00 44.09 392 PHE A CA 1
ATOM 3200 C C . PHE A 1 392 ? 3.301 5.246 -7.204 1.00 44.09 392 PHE A C 1
ATOM 3202 O O . PHE A 1 392 ? 3.041 5.406 -8.372 1.00 44.09 392 PHE A O 1
ATOM 3209 N N . ASN A 1 393 ? 3.977 6.286 -6.559 1.00 41.00 393 ASN A N 1
ATOM 3210 C CA . ASN A 1 393 ? 4.424 7.779 -6.784 1.00 41.00 393 ASN A CA 1
ATOM 3211 C C . ASN A 1 393 ? 5.961 8.436 -6.894 1.00 41.00 393 ASN A C 1
ATOM 3213 O O . ASN A 1 393 ? 6.760 8.310 -5.973 1.00 41.00 393 ASN A O 1
ATOM 3217 N N . CYS A 1 394 ? 6.429 9.338 -7.823 1.00 43.78 394 CYS A N 1
ATOM 3218 C CA . CYS A 1 394 ? 7.839 9.955 -7.986 1.00 43.78 394 CYS A CA 1
ATOM 3219 C C . CYS A 1 394 ? 8.074 11.550 -8.048 1.00 43.78 394 CYS A C 1
ATOM 3221 O O . CYS A 1 394 ? 7.469 12.205 -8.893 1.00 43.78 394 CYS A O 1
ATOM 3223 N N . GLY A 1 395 ? 9.140 12.181 -7.454 1.00 40.69 395 GLY A N 1
ATOM 3224 C CA . GLY A 1 395 ? 9.824 13.450 -7.962 1.00 40.69 395 GLY A CA 1
ATOM 3225 C C . GLY A 1 395 ? 11.152 14.078 -7.347 1.00 40.69 395 GLY A C 1
ATOM 3226 O O . GLY A 1 395 ? 11.003 14.857 -6.417 1.00 40.69 395 GLY A O 1
ATOM 3227 N N . ILE A 1 396 ? 12.407 13.904 -7.899 1.00 43.31 396 ILE A N 1
ATOM 3228 C CA . ILE A 1 396 ? 13.714 14.594 -7.520 1.00 43.31 396 ILE A CA 1
ATOM 3229 C C . ILE A 1 396 ? 14.944 14.677 -8.522 1.00 43.31 396 ILE A C 1
ATOM 3231 O O . ILE A 1 396 ? 15.731 15.609 -8.335 1.00 43.31 396 ILE A O 1
ATOM 3235 N N . LYS A 1 397 ? 15.131 13.844 -9.581 1.00 40.09 397 LYS A N 1
ATOM 3236 C CA . LYS A 1 397 ? 15.911 14.095 -10.863 1.00 40.09 397 LYS A CA 1
ATOM 3237 C C . LYS A 1 397 ? 17.299 13.492 -11.261 1.00 40.09 397 LYS A C 1
ATOM 3239 O O . LYS A 1 397 ? 17.423 13.182 -12.441 1.00 40.09 397 LYS A O 1
ATOM 3244 N N . ASN A 1 398 ? 18.353 13.370 -10.440 1.00 52.09 398 ASN A N 1
ATOM 3245 C CA . ASN A 1 398 ? 19.750 13.102 -10.925 1.00 52.09 398 ASN A CA 1
ATOM 3246 C C . ASN A 1 398 ? 20.110 11.624 -11.310 1.00 52.09 398 ASN A C 1
ATOM 3248 O O . ASN A 1 398 ? 20.240 10.789 -10.417 1.00 52.09 398 ASN A O 1
ATOM 3252 N N . ASP A 1 399 ? 20.325 11.279 -12.598 1.00 51.03 399 ASP A N 1
ATOM 3253 C CA . ASP A 1 399 ? 19.791 10.002 -13.144 1.00 51.03 399 ASP A CA 1
ATOM 3254 C C . ASP A 1 399 ? 20.669 8.856 -13.703 1.00 51.03 399 ASP A C 1
ATOM 3256 O O . ASP A 1 399 ? 21.431 9.003 -14.668 1.00 51.03 399 ASP A O 1
ATOM 3260 N N . ILE A 1 400 ? 20.310 7.648 -13.243 1.00 53.00 400 ILE A N 1
ATOM 3261 C CA . ILE A 1 400 ? 20.192 6.387 -14.008 1.00 53.00 400 ILE A CA 1
ATOM 3262 C C . ILE A 1 400 ? 19.132 5.460 -13.345 1.00 53.00 400 ILE A C 1
ATOM 3264 O O . ILE A 1 400 ? 19.393 4.293 -13.060 1.00 53.00 400 ILE A O 1
ATOM 3268 N N . LEU A 1 401 ? 17.985 6.042 -12.967 1.00 53.09 401 LEU A N 1
ATOM 3269 C CA . LEU A 1 401 ? 17.200 5.684 -11.776 1.00 53.09 401 LEU A CA 1
ATOM 3270 C C . LEU A 1 401 ? 15.659 5.596 -12.022 1.00 53.09 401 LEU A C 1
ATOM 3272 O O . LEU A 1 401 ? 15.208 4.496 -12.289 1.00 53.09 401 LEU A O 1
ATOM 3276 N N . CYS A 1 402 ? 14.845 6.684 -12.012 1.00 53.22 402 CYS A N 1
ATOM 3277 C CA . CYS A 1 402 ? 13.361 6.617 -12.250 1.00 53.22 402 CYS A CA 1
ATOM 3278 C C . CYS A 1 402 ? 12.973 6.377 -13.691 1.00 53.22 402 CYS A C 1
ATOM 3280 O O . CYS A 1 402 ? 11.805 6.183 -14.028 1.00 53.22 402 CYS A O 1
ATOM 3282 N N . ASN A 1 403 ? 13.990 6.361 -14.540 1.00 55.72 403 ASN A N 1
ATOM 3283 C CA . ASN A 1 403 ? 13.919 5.555 -15.718 1.00 55.72 403 ASN A CA 1
ATOM 3284 C C . ASN A 1 403 ? 15.048 4.542 -15.797 1.00 55.72 403 ASN A C 1
ATOM 3286 O O . ASN A 1 403 ? 15.877 4.563 -16.697 1.00 55.72 403 ASN A O 1
ATOM 3290 N N . LYS A 1 404 ? 15.053 3.633 -14.829 1.00 53.41 404 LYS A N 1
ATOM 3291 C CA . LYS A 1 404 ? 15.682 2.324 -14.939 1.00 53.41 404 LYS A CA 1
ATOM 3292 C C . LYS A 1 404 ? 14.979 1.215 -14.124 1.00 53.41 404 LYS A C 1
ATOM 3294 O O . LYS A 1 404 ? 15.299 0.059 -14.370 1.00 53.41 404 LYS A O 1
ATOM 3299 N N . ALA A 1 405 ? 13.946 1.530 -13.316 1.00 53.16 405 ALA A N 1
ATOM 3300 C CA . ALA A 1 405 ? 12.921 0.555 -12.899 1.00 53.16 405 ALA A CA 1
ATOM 3301 C C . ALA A 1 405 ? 11.560 0.491 -13.635 1.00 53.16 405 ALA A C 1
ATOM 3303 O O . ALA A 1 405 ? 11.764 0.033 -14.728 1.00 53.16 405 ALA A O 1
ATOM 3304 N N . LYS A 1 406 ? 10.280 0.806 -13.146 1.00 53.28 406 LYS A N 1
ATOM 3305 C CA . LYS A 1 406 ? 7.500 0.104 -13.652 1.00 53.28 406 LYS A CA 1
ATOM 3306 C C . LYS A 1 406 ? 6.825 -1.384 -13.486 1.00 53.28 406 LYS A C 1
ATOM 3308 O O . LYS A 1 406 ? 5.853 -1.413 -12.738 1.00 53.28 406 LYS A O 1
ATOM 3313 N N . ASN A 1 407 ? 7.134 -2.625 -13.959 1.00 50.41 407 ASN A N 1
ATOM 3314 C CA . ASN A 1 407 ? 8.102 -3.446 -14.757 1.00 50.41 407 ASN A CA 1
ATOM 3315 C C . ASN A 1 407 ? 9.455 -4.119 -14.241 1.00 50.41 407 ASN A C 1
ATOM 3317 O O . ASN A 1 407 ? 9.483 -5.342 -14.260 1.00 50.41 407 ASN A O 1
ATOM 3321 N N . ALA A 1 408 ? 10.532 -3.431 -13.793 1.00 44.38 408 ALA A N 1
ATOM 3322 C CA . ALA A 1 408 ? 11.782 -3.884 -13.132 1.00 44.38 408 ALA A CA 1
ATOM 3323 C C . ALA A 1 408 ? 11.829 -3.660 -11.633 1.00 44.38 408 ALA A C 1
ATOM 3325 O O . ALA A 1 408 ? 12.103 -4.593 -10.888 1.00 44.38 408 ALA A O 1
ATOM 3326 N N . PHE A 1 409 ? 11.484 -2.405 -11.293 1.00 42.28 409 PHE A N 1
ATOM 3327 C CA . PHE A 1 409 ? 10.795 -1.894 -10.118 1.00 42.28 409 PHE A CA 1
ATOM 3328 C C . PHE A 1 409 ? 11.681 -1.064 -9.030 1.00 42.28 409 PHE A C 1
ATOM 3330 O O . PHE A 1 409 ? 12.787 -1.489 -8.769 1.00 42.28 409 PHE A O 1
ATOM 3337 N N . GLU A 1 410 ? 11.359 0.177 -8.487 1.00 43.22 410 GLU A N 1
ATOM 3338 C CA . GLU A 1 410 ? 11.912 1.628 -8.638 1.00 43.22 410 GLU A CA 1
ATOM 3339 C C . GLU A 1 410 ? 12.438 2.658 -7.458 1.00 43.22 410 GLU A C 1
ATOM 3341 O O . GLU A 1 410 ? 12.064 2.515 -6.312 1.00 43.22 410 GLU A O 1
ATOM 3346 N N . THR A 1 411 ? 13.273 3.751 -7.654 1.00 41.50 411 THR A N 1
ATOM 3347 C CA . THR A 1 411 ? 14.318 4.440 -6.740 1.00 41.50 411 THR A CA 1
ATOM 3348 C C . THR A 1 411 ? 14.461 5.988 -6.241 1.00 41.50 411 THR A C 1
ATOM 3350 O O . THR A 1 411 ? 15.120 6.775 -6.936 1.00 41.50 411 THR A O 1
ATOM 3353 N N . ALA A 1 412 ? 14.145 6.495 -5.005 1.00 31.86 412 ALA A N 1
ATOM 3354 C CA . ALA A 1 412 ? 14.220 7.926 -4.480 1.00 31.86 412 ALA A CA 1
ATOM 3355 C C . ALA A 1 412 ? 14.701 8.271 -3.014 1.00 31.86 412 ALA A C 1
ATOM 3357 O O . ALA A 1 412 ? 14.810 7.400 -2.184 1.00 31.86 412 ALA A O 1
ATOM 3358 N N . ASP A 1 413 ? 14.883 9.552 -2.609 1.00 43.75 413 ASP A N 1
ATOM 3359 C CA . ASP A 1 413 ? 16.053 9.968 -1.794 1.00 43.75 413 ASP A CA 1
ATOM 3360 C C . ASP A 1 413 ? 16.166 9.852 -0.247 1.00 43.75 413 ASP A C 1
ATOM 3362 O O . ASP A 1 413 ? 15.508 10.582 0.486 1.00 43.75 413 ASP A O 1
ATOM 3366 N N . PHE A 1 414 ? 17.156 9.071 0.228 1.00 47.09 414 PHE A N 1
ATOM 3367 C CA . PHE A 1 414 ? 17.629 8.997 1.621 1.00 47.09 414 PHE A CA 1
ATOM 3368 C C . PHE A 1 414 ? 18.272 10.273 2.144 1.00 47.09 414 PHE A C 1
ATOM 3370 O O . PHE A 1 414 ? 17.653 10.983 2.921 1.00 47.09 414 PHE A O 1
ATOM 3377 N N . CYS A 1 415 ? 19.526 10.549 1.783 1.00 43.69 415 CYS A N 1
ATOM 3378 C CA . CYS A 1 415 ? 20.312 11.658 2.321 1.00 43.69 415 CYS A CA 1
ATOM 3379 C C . CYS A 1 415 ? 19.521 12.975 2.315 1.00 43.69 415 CYS A C 1
ATOM 3381 O O . CYS A 1 415 ? 19.554 13.736 3.281 1.00 43.69 415 CYS A O 1
ATOM 3383 N N . THR A 1 416 ? 18.774 13.197 1.236 1.00 37.25 416 THR A N 1
ATOM 3384 C CA . THR A 1 416 ? 17.997 14.403 0.959 1.00 37.25 416 THR A CA 1
ATOM 3385 C C . THR A 1 416 ? 16.707 14.485 1.758 1.00 37.25 416 THR A C 1
ATOM 3387 O O . THR A 1 416 ? 16.350 15.580 2.189 1.00 37.25 416 THR A O 1
ATOM 3390 N N . SER A 1 417 ? 15.989 13.371 1.918 1.00 33.94 417 SER A N 1
ATOM 3391 C CA . SER A 1 417 ? 14.665 13.393 2.546 1.00 33.94 417 SER A CA 1
ATOM 3392 C C . SER A 1 417 ? 14.732 12.984 4.026 1.00 33.94 417 SER A C 1
ATOM 3394 O O . SER A 1 417 ? 13.881 13.429 4.782 1.00 33.94 417 SER A O 1
ATOM 3396 N N . LEU A 1 418 ? 15.782 12.248 4.445 1.00 41.38 418 LEU A N 1
ATOM 3397 C CA . LEU A 1 418 ? 16.252 12.106 5.827 1.00 41.38 418 LEU A CA 1
ATOM 3398 C C . LEU A 1 418 ? 17.008 13.378 6.280 1.00 41.38 418 LEU A C 1
ATOM 3400 O O . LEU A 1 418 ? 16.450 14.267 6.909 1.00 41.38 418 LEU A O 1
ATOM 3404 N N . GLY A 1 419 ? 18.332 13.398 6.055 1.00 40.47 419 GLY A N 1
ATOM 3405 C CA . GLY A 1 419 ? 19.335 13.772 7.062 1.00 40.47 419 GLY A CA 1
ATOM 3406 C C . GLY A 1 419 ? 20.392 12.690 7.423 1.00 40.47 419 GLY A C 1
ATOM 3407 O O . GLY A 1 419 ? 21.508 13.059 7.814 1.00 40.47 419 GLY A O 1
ATOM 3408 N N . GLU A 1 420 ? 20.150 11.381 7.227 1.00 50.44 420 GLU A N 1
ATOM 3409 C CA . GLU A 1 420 ? 21.205 10.337 7.199 1.00 50.44 420 GLU A CA 1
ATOM 3410 C C . GLU A 1 420 ? 21.811 10.234 5.801 1.00 50.44 420 GLU A C 1
ATOM 3412 O O . GLU A 1 420 ? 21.634 9.285 5.041 1.00 50.44 420 GLU A O 1
ATOM 3417 N N . CYS A 1 421 ? 22.566 11.267 5.457 1.00 51.56 421 CYS A N 1
ATOM 3418 C CA . CYS A 1 421 ? 23.558 11.151 4.404 1.00 51.56 421 CYS A CA 1
ATOM 3419 C C . CYS A 1 421 ? 24.696 10.216 4.843 1.00 51.56 421 CYS A C 1
ATOM 3421 O O . CYS A 1 421 ? 25.056 10.243 6.027 1.00 51.56 421 CYS A O 1
ATOM 3423 N N . PRO A 1 422 ? 25.332 9.480 3.911 1.00 50.34 422 PRO A N 1
ATOM 3424 C CA . PRO A 1 422 ? 26.594 8.792 4.173 1.00 50.34 422 PRO A CA 1
ATOM 3425 C C . PRO A 1 422 ? 27.632 9.770 4.746 1.00 50.34 422 PRO A C 1
ATOM 3427 O O . PRO A 1 422 ? 28.009 10.751 4.100 1.00 50.34 422 PRO A O 1
ATOM 3430 N N . LYS A 1 423 ? 28.064 9.537 5.990 1.00 43.09 423 LYS A N 1
ATOM 3431 C CA . LYS A 1 423 ? 29.027 10.378 6.723 1.00 43.09 423 LYS A CA 1
ATOM 3432 C C . LYS A 1 423 ? 30.355 9.636 6.852 1.00 43.09 423 LYS A C 1
ATOM 3434 O O . LYS A 1 423 ? 30.707 9.161 7.927 1.00 43.09 423 LYS A O 1
ATOM 3439 N N . GLY A 1 424 ? 31.069 9.544 5.732 1.00 50.50 424 GLY A N 1
ATOM 3440 C CA . GLY A 1 424 ? 32.260 8.703 5.594 1.00 50.50 424 GLY A CA 1
ATOM 3441 C C . GLY A 1 424 ? 31.900 7.235 5.362 1.00 50.50 424 GLY A C 1
ATOM 3442 O O . GLY A 1 424 ? 30.799 6.937 4.900 1.00 50.50 424 GLY A O 1
ATOM 3443 N N . ASP A 1 425 ? 32.825 6.343 5.711 1.00 43.81 425 ASP A N 1
ATOM 3444 C CA . ASP A 1 425 ? 32.834 4.906 5.380 1.00 43.81 425 ASP A CA 1
ATOM 3445 C C . ASP A 1 425 ? 31.827 4.059 6.199 1.00 43.81 425 ASP A C 1
ATOM 3447 O O . ASP A 1 425 ? 32.075 2.898 6.521 1.00 43.81 425 ASP A O 1
ATOM 3451 N N . GLY A 1 426 ? 30.710 4.664 6.609 1.00 54.94 426 GLY A N 1
ATOM 3452 C CA . GLY A 1 426 ? 29.644 4.015 7.370 1.00 54.94 426 GLY A CA 1
ATOM 3453 C C . GLY A 1 426 ? 28.684 3.227 6.480 1.00 54.94 426 GLY A C 1
ATOM 3454 O O . GLY A 1 426 ? 28.548 3.522 5.293 1.00 54.94 426 GLY A O 1
ATOM 3455 N N . LEU A 1 427 ? 27.997 2.257 7.090 1.00 60.81 427 LEU A N 1
ATOM 3456 C CA . LEU A 1 427 ? 27.083 1.343 6.406 1.00 60.81 427 LEU A CA 1
ATOM 3457 C C . LEU A 1 427 ? 26.047 2.120 5.570 1.00 60.81 427 LEU A C 1
ATOM 3459 O O . LEU A 1 427 ? 25.275 2.922 6.110 1.00 60.81 427 LEU A O 1
ATOM 3463 N N . ILE A 1 428 ? 26.059 1.928 4.246 1.00 62.91 428 ILE A N 1
ATOM 3464 C CA . ILE A 1 428 ? 25.178 2.654 3.324 1.00 62.91 428 ILE A CA 1
ATOM 3465 C C . ILE A 1 428 ? 23.911 1.856 3.193 1.00 62.91 428 ILE A C 1
ATOM 3467 O O . ILE A 1 428 ? 23.830 0.833 2.524 1.00 62.91 428 ILE A O 1
ATOM 3471 N N . ILE A 1 429 ? 22.890 2.351 3.850 1.00 70.69 429 ILE A N 1
ATOM 3472 C CA . ILE A 1 429 ? 21.801 1.473 4.169 1.00 70.69 429 ILE A CA 1
ATOM 3473 C C . ILE A 1 429 ? 21.039 0.986 2.919 1.00 70.69 429 ILE A C 1
ATOM 3475 O O . ILE A 1 429 ? 20.649 1.788 2.065 1.00 70.69 429 ILE A O 1
ATOM 3479 N N . LEU A 1 430 ? 20.798 -0.330 2.846 1.00 71.12 430 LEU A N 1
ATOM 3480 C CA . LEU A 1 430 ? 20.021 -0.993 1.798 1.00 71.12 430 LEU A CA 1
ATOM 3481 C C . LEU A 1 430 ? 18.501 -0.907 1.943 1.00 71.12 430 LEU A C 1
ATOM 3483 O O . LEU A 1 430 ? 17.751 -1.163 1.005 1.00 71.12 430 LEU A O 1
ATOM 3487 N N . GLY A 1 431 ? 18.089 -0.369 3.074 1.00 71.19 431 GLY A N 1
ATOM 3488 C CA . GLY A 1 431 ? 16.831 0.299 3.301 1.00 71.19 431 GLY A CA 1
ATOM 3489 C C . GLY A 1 431 ? 15.980 -0.528 4.237 1.00 71.19 431 GLY A C 1
ATOM 3490 O O . GLY A 1 431 ? 16.536 -1.061 5.197 1.00 71.19 431 GLY A O 1
ATOM 3491 N N . GLY A 1 432 ? 14.664 -0.586 4.024 1.00 69.00 432 GLY A N 1
ATOM 3492 C CA . GLY A 1 432 ? 13.894 -1.355 4.958 1.00 69.00 432 GLY A CA 1
ATOM 3493 C C . GLY A 1 432 ? 12.396 -1.312 4.961 1.00 69.00 432 GLY A C 1
ATOM 3494 O O . GLY A 1 432 ? 11.835 -0.292 4.595 1.00 69.00 432 GLY A O 1
ATOM 3495 N N . ALA A 1 433 ? 11.776 -2.387 5.451 1.00 74.31 433 ALA A N 1
ATOM 3496 C CA . ALA A 1 433 ? 10.341 -2.509 5.586 1.00 74.31 433 ALA A CA 1
ATOM 3497 C C . ALA A 1 433 ? 9.594 -1.504 6.503 1.00 74.31 433 ALA A C 1
ATOM 3499 O O . ALA A 1 433 ? 10.195 -0.974 7.413 1.00 74.31 433 ALA A O 1
ATOM 3500 N N . THR A 1 434 ? 8.324 -1.163 6.200 1.00 66.31 434 THR A N 1
ATOM 3501 C CA . THR A 1 434 ? 7.217 -0.731 7.092 1.00 66.31 434 THR A CA 1
ATOM 3502 C C . THR A 1 434 ? 5.802 -0.735 6.491 1.00 66.31 434 THR A C 1
ATOM 3504 O O . THR A 1 434 ? 5.615 -0.975 5.315 1.00 66.31 434 THR A O 1
ATOM 3507 N N . PRO A 1 435 ? 4.761 -0.494 7.290 1.00 73.62 435 PRO A N 1
ATOM 3508 C CA . PRO A 1 435 ? 3.361 -0.522 6.971 1.00 73.62 435 PRO A CA 1
ATOM 3509 C C . PRO A 1 435 ? 2.413 0.625 7.429 1.00 73.62 435 PRO A C 1
ATOM 3511 O O . PRO A 1 435 ? 2.820 1.770 7.592 1.00 73.62 435 PRO A O 1
ATOM 3514 N N . ALA A 1 436 ? 1.098 0.353 7.537 1.00 62.59 436 ALA A N 1
ATOM 3515 C CA . ALA A 1 436 ? 0.025 1.378 7.574 1.00 62.59 436 ALA A CA 1
ATOM 3516 C C . ALA A 1 436 ? -0.692 1.877 8.894 1.00 62.59 436 ALA A C 1
ATOM 3518 O O . ALA A 1 436 ? -0.458 3.009 9.282 1.00 62.59 436 ALA A O 1
ATOM 3519 N N . ARG A 1 437 ? -1.524 1.077 9.601 1.00 72.88 437 ARG A N 1
ATOM 3520 C CA . ARG A 1 437 ? -1.955 1.099 11.063 1.00 72.88 437 ARG A CA 1
ATOM 3521 C C . ARG A 1 437 ? -2.538 -0.252 11.421 1.00 72.88 437 ARG A C 1
ATOM 3523 O O . ARG A 1 437 ? -2.444 -1.043 10.544 1.00 72.88 437 ARG A O 1
ATOM 3530 N N . THR A 1 438 ? -3.236 -0.589 12.501 1.00 73.88 438 THR A N 1
ATOM 3531 C CA . THR A 1 438 ? -3.738 -1.988 12.720 1.00 73.88 438 THR A CA 1
ATOM 3532 C C . THR A 1 438 ? -4.949 -2.241 13.663 1.00 73.88 438 THR A C 1
ATOM 3534 O O . THR A 1 438 ? -5.797 -1.371 13.779 1.00 73.88 438 THR A O 1
ATOM 3537 N N . ILE A 1 439 ? -5.199 -3.430 14.238 1.00 79.94 439 ILE A N 1
ATOM 3538 C CA . ILE A 1 439 ? -6.485 -3.772 14.914 1.00 79.94 439 ILE A CA 1
ATOM 3539 C C . ILE A 1 439 ? -6.391 -4.890 15.964 1.00 79.94 439 ILE A C 1
ATOM 3541 O O . ILE A 1 439 ? -6.133 -6.026 15.588 1.00 79.94 439 ILE A O 1
ATOM 3545 N N . PRO A 1 440 ? -6.808 -4.689 17.222 1.00 80.50 440 PRO A N 1
ATOM 3546 C CA . PRO A 1 440 ? -6.564 -5.648 18.296 1.00 80.50 440 PRO A CA 1
ATOM 3547 C C . PRO A 1 440 ? -7.224 -7.014 18.125 1.00 80.50 440 PRO A C 1
ATOM 3549 O O . PRO A 1 440 ? -8.442 -7.140 18.268 1.00 80.50 440 PRO A O 1
ATOM 3552 N N . LEU A 1 441 ? -6.407 -8.057 17.927 1.00 83.31 441 LEU A N 1
ATOM 3553 C CA . LEU A 1 441 ? -6.834 -9.448 18.119 1.00 83.31 441 LEU A CA 1
ATOM 3554 C C . LEU A 1 441 ? -6.273 -10.019 19.410 1.00 83.31 441 LEU A C 1
ATOM 3556 O O . LEU A 1 441 ? -5.148 -9.727 19.805 1.00 83.31 441 LEU A O 1
ATOM 3560 N N . GLN A 1 442 ? -7.085 -10.844 20.055 1.00 84.50 442 GLN A N 1
ATOM 3561 C CA . GLN A 1 442 ? -6.735 -11.554 21.270 1.00 84.50 442 GLN A CA 1
ATOM 3562 C C . GLN A 1 442 ? -6.343 -12.987 20.923 1.00 84.50 442 GLN A C 1
ATOM 3564 O O . GLN A 1 442 ? -7.125 -13.739 20.328 1.00 84.50 442 GLN A O 1
ATOM 3569 N N . ASP A 1 443 ? -5.126 -13.356 21.301 1.00 86.06 443 ASP A N 1
ATOM 3570 C CA . ASP A 1 443 ? -4.607 -14.712 21.180 1.00 86.06 443 ASP A CA 1
ATOM 3571 C C . ASP A 1 443 ? -5.263 -15.688 22.163 1.00 86.06 443 ASP A C 1
ATOM 3573 O O . ASP A 1 443 ? -5.940 -15.311 23.120 1.00 86.06 443 ASP A O 1
ATOM 3577 N N . ASP A 1 444 ? -4.991 -16.976 21.955 1.00 86.88 444 ASP A N 1
ATOM 3578 C CA . ASP A 1 444 ? -5.369 -18.056 22.876 1.00 86.88 444 ASP A CA 1
ATOM 3579 C C . ASP A 1 444 ? -4.698 -17.971 24.262 1.00 86.88 444 ASP A C 1
ATOM 3581 O O . ASP A 1 444 ? -5.245 -18.496 25.229 1.00 86.88 444 ASP A O 1
ATOM 3585 N N . ASP A 1 445 ? -3.566 -17.268 24.388 1.00 82.69 445 ASP A N 1
ATOM 3586 C CA . ASP A 1 445 ? -2.939 -16.933 25.675 1.00 82.69 445 ASP A CA 1
ATOM 3587 C C . ASP A 1 445 ? -3.529 -15.662 26.326 1.00 82.69 445 ASP A C 1
ATOM 3589 O O . ASP A 1 445 ? -3.048 -15.203 27.363 1.00 82.69 445 ASP A O 1
ATOM 3593 N N . GLY A 1 446 ? -4.615 -15.120 25.758 1.00 81.62 446 GLY A N 1
ATOM 3594 C CA . GLY A 1 446 ? -5.418 -14.034 26.321 1.00 81.62 446 GLY A CA 1
ATOM 3595 C C . GLY A 1 446 ? -4.807 -12.641 26.173 1.00 81.62 446 GLY A C 1
ATOM 3596 O O . GLY A 1 446 ? -5.479 -11.652 26.478 1.00 81.62 446 GLY A O 1
ATOM 3597 N N . LEU A 1 447 ? -3.572 -12.532 25.681 1.00 84.69 447 LEU A N 1
ATOM 3598 C CA . LEU A 1 447 ? -2.977 -11.247 25.340 1.00 84.69 447 LEU A CA 1
ATOM 3599 C C . LEU A 1 447 ? -3.610 -10.720 24.049 1.00 84.69 447 LEU A C 1
ATOM 3601 O O . LEU A 1 447 ? -3.707 -11.426 23.046 1.00 84.69 447 LEU A O 1
ATOM 3605 N N . VAL A 1 448 ? -4.037 -9.457 24.082 1.00 84.31 448 VAL A N 1
ATOM 3606 C CA . VAL A 1 448 ? -4.249 -8.699 22.849 1.00 84.31 448 VAL A CA 1
ATOM 3607 C C . VAL A 1 448 ? -2.880 -8.472 22.240 1.00 84.31 448 VAL A C 1
ATOM 3609 O O . VAL A 1 448 ? -1.964 -8.051 22.946 1.00 84.31 448 VAL A O 1
ATOM 3612 N N . ARG A 1 449 ? -2.735 -8.766 20.954 1.00 88.38 449 ARG A N 1
ATOM 3613 C CA . ARG A 1 449 ? -1.479 -8.591 20.251 1.00 88.38 449 ARG A CA 1
ATOM 3614 C C . ARG A 1 449 ? -1.669 -8.107 18.840 1.00 88.38 449 ARG A C 1
ATOM 3616 O O . ARG A 1 449 ? -2.590 -8.520 18.162 1.00 88.38 449 ARG A O 1
ATOM 3623 N N . LEU A 1 450 ? -0.677 -7.345 18.425 1.00 85.06 450 LEU A N 1
ATOM 3624 C CA . LEU A 1 450 ? -0.246 -6.917 17.115 1.00 85.06 450 LEU A CA 1
ATOM 3625 C C . LEU A 1 450 ? -0.269 -8.086 16.086 1.00 85.06 450 LEU A C 1
ATOM 3627 O O . LEU A 1 450 ? 0.762 -8.686 15.783 1.00 85.06 450 LEU A O 1
ATOM 3631 N N . TYR A 1 451 ? -1.444 -8.375 15.491 1.00 88.00 451 TYR A N 1
ATOM 3632 C CA . TYR A 1 451 ? -1.763 -9.527 14.627 1.00 88.00 451 TYR A CA 1
ATOM 3633 C C . TYR A 1 451 ? -2.090 -9.324 13.119 1.00 88.00 451 TYR A C 1
ATOM 3635 O O . TYR A 1 451 ? -3.250 -9.250 12.739 1.00 88.00 451 TYR A O 1
ATOM 3643 N N . PRO A 1 452 ? -1.137 -9.248 12.172 1.00 84.00 452 PRO A N 1
ATOM 3644 C CA . PRO A 1 452 ? -1.305 -8.597 10.856 1.00 84.00 452 PRO A CA 1
ATOM 3645 C C . PRO A 1 452 ? -2.605 -8.530 10.067 1.00 84.00 452 PRO A C 1
ATOM 3647 O O . PRO A 1 452 ? -3.350 -9.481 9.951 1.00 84.00 452 PRO A O 1
ATOM 3650 N N . GLN A 1 453 ? -2.813 -7.431 9.343 1.00 84.19 453 GLN A N 1
ATOM 3651 C CA . GLN A 1 453 ? -3.945 -7.250 8.451 1.00 84.19 453 GLN A CA 1
ATOM 3652 C C . GLN A 1 453 ? -4.049 -8.339 7.423 1.00 84.19 453 GLN A C 1
ATOM 3654 O O . GLN A 1 453 ? -5.134 -8.882 7.306 1.00 84.19 453 G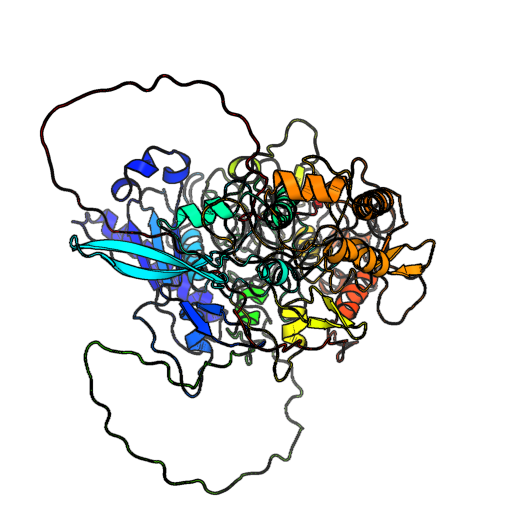LN A O 1
ATOM 3659 N N . ALA A 1 454 ? -3.003 -8.653 6.671 1.00 78.75 454 ALA A N 1
ATOM 3660 C CA . ALA A 1 454 ? -3.164 -9.712 5.695 1.00 78.75 454 ALA A CA 1
ATOM 3661 C C . ALA A 1 454 ? -2.843 -11.107 6.219 1.00 78.75 454 ALA A C 1
ATOM 3663 O O . ALA A 1 454 ? -3.375 -12.081 5.683 1.00 78.75 454 ALA A O 1
ATOM 3664 N N . LEU A 1 455 ? -2.149 -11.200 7.366 1.00 83.00 455 LEU A N 1
ATOM 3665 C CA . LEU A 1 455 ? -2.307 -12.368 8.235 1.00 83.00 455 LEU A CA 1
ATOM 3666 C C . LEU A 1 455 ? -3.806 -12.580 8.480 1.00 83.00 455 LEU A C 1
ATOM 3668 O O . LEU A 1 455 ? -4.293 -13.696 8.437 1.00 83.00 455 LEU A O 1
ATOM 3672 N N . VAL A 1 456 ? -4.565 -11.496 8.559 1.00 78.44 456 VAL A N 1
ATOM 3673 C CA . VAL A 1 456 ? -5.997 -11.497 8.774 1.00 78.44 456 VAL A CA 1
ATOM 3674 C C . VAL A 1 456 ? -6.846 -11.513 7.483 1.00 78.44 456 VAL A C 1
ATOM 3676 O O . VAL A 1 456 ? -7.911 -12.122 7.533 1.00 78.44 456 VAL A O 1
ATOM 3679 N N . LYS A 1 457 ? -6.375 -11.061 6.298 1.00 78.56 457 LYS A N 1
ATOM 3680 C CA . LYS A 1 457 ? -7.109 -11.296 5.026 1.00 78.56 457 LYS A CA 1
ATOM 3681 C C . LYS A 1 457 ? -7.275 -12.779 4.744 1.00 78.56 457 LYS A C 1
ATOM 3683 O O . LYS A 1 457 ? -8.377 -13.157 4.374 1.00 78.56 457 LYS A O 1
ATOM 3688 N N . GLN A 1 458 ? -6.280 -13.631 5.036 1.00 74.31 458 GLN A N 1
ATOM 3689 C CA . GLN A 1 458 ? -6.494 -15.097 5.003 1.00 74.31 458 GLN A CA 1
ATOM 3690 C C . GLN A 1 458 ? -6.824 -15.676 6.380 1.00 74.31 458 GLN A C 1
ATOM 3692 O O . GLN A 1 458 ? -6.625 -16.867 6.617 1.00 74.31 458 GLN A O 1
ATOM 3697 N N . PHE A 1 459 ? -7.269 -14.860 7.335 1.00 75.94 459 PHE A N 1
ATOM 3698 C CA . PHE A 1 459 ? -8.077 -15.387 8.430 1.00 75.94 459 PHE A CA 1
ATOM 3699 C C . PHE A 1 459 ? -9.548 -15.440 8.041 1.00 75.94 459 PHE A C 1
ATOM 3701 O O . PHE A 1 459 ? -10.183 -16.427 8.412 1.00 75.94 459 PHE A O 1
ATOM 3708 N N . GLN A 1 460 ? -10.037 -14.506 7.211 1.00 67.94 460 GLN A N 1
ATOM 3709 C CA . GLN A 1 460 ? -11.393 -14.546 6.641 1.00 67.94 460 GLN A CA 1
ATOM 3710 C C . GLN A 1 460 ? -12.454 -14.783 7.732 1.00 67.94 460 GLN A C 1
ATOM 3712 O O . GLN A 1 460 ? -13.285 -15.688 7.626 1.00 67.94 460 GLN A O 1
ATOM 3717 N N . PHE A 1 461 ? -12.371 -14.048 8.847 1.00 58.41 461 PHE A N 1
ATOM 3718 C CA . PHE A 1 461 ? -13.353 -14.223 9.915 1.00 58.41 461 PHE A CA 1
ATOM 3719 C C . PHE A 1 461 ? -14.744 -13.731 9.450 1.00 58.41 461 PHE A C 1
ATOM 3721 O O . PHE A 1 461 ? -14.863 -13.041 8.446 1.00 58.41 461 PHE A O 1
ATOM 3728 N N . LYS A 1 462 ? -15.819 -14.093 10.162 1.00 60.38 462 LYS A N 1
ATOM 3729 C CA . LYS A 1 462 ? -17.204 -13.683 9.813 1.00 60.38 462 LYS A CA 1
ATOM 3730 C C . LYS A 1 462 ? -17.553 -12.268 10.299 1.00 60.38 462 LYS A C 1
ATOM 3732 O O . LYS A 1 462 ? -18.373 -11.576 9.710 1.00 60.38 462 LYS A O 1
ATOM 3737 N N . GLN A 1 463 ? -16.967 -11.930 11.442 1.00 50.88 463 GLN A N 1
ATOM 3738 C CA . GLN A 1 463 ? -16.804 -10.623 12.072 1.00 50.88 463 GLN A CA 1
ATOM 3739 C C . GLN A 1 463 ? -15.343 -10.613 12.543 1.00 50.88 463 GLN A C 1
ATOM 3741 O O . GLN A 1 463 ? -14.831 -11.671 12.917 1.00 50.88 463 GLN A O 1
ATOM 3746 N N . HIS A 1 464 ? -14.630 -9.516 12.316 1.00 57.81 464 HIS A N 1
ATOM 3747 C CA . HIS A 1 464 ? -13.359 -9.585 11.585 1.00 57.81 464 HIS A CA 1
ATOM 3748 C C . HIS A 1 464 ? -12.380 -8.372 11.900 1.00 57.81 464 HIS A C 1
ATOM 3750 O O . HIS A 1 464 ? -12.236 -8.131 13.095 1.00 57.81 464 HIS A O 1
ATOM 3756 N N . PRO A 1 465 ? -11.451 -7.830 11.057 1.00 49.53 465 PRO A N 1
ATOM 3757 C CA . PRO A 1 465 ? -10.969 -6.379 10.964 1.00 49.53 465 PRO A CA 1
ATOM 3758 C C . PRO A 1 465 ? -11.068 -5.380 9.701 1.00 49.53 465 PRO A C 1
ATOM 3760 O O . PRO A 1 465 ? -10.794 -5.712 8.567 1.00 49.53 465 PRO A O 1
ATOM 3763 N N . SER A 1 466 ? -11.273 -4.049 9.807 1.00 51.09 466 SER A N 1
ATOM 3764 C CA . SER A 1 466 ? -11.580 -3.144 8.633 1.00 51.09 466 SER A CA 1
ATOM 3765 C C . SER A 1 466 ? -10.457 -2.758 7.629 1.00 51.09 466 SER A C 1
ATOM 3767 O O . SER A 1 466 ? -9.562 -2.024 7.996 1.00 51.09 466 SER A O 1
ATOM 3769 N N . TYR A 1 467 ? -10.397 -3.300 6.397 1.00 60.22 467 TYR A N 1
ATOM 3770 C CA . TYR A 1 467 ? -9.188 -3.352 5.526 1.00 60.22 467 TYR A CA 1
ATOM 3771 C C . TYR A 1 467 ? -8.678 -2.083 4.844 1.00 60.22 467 TYR A C 1
ATOM 3773 O O . TYR A 1 467 ? -8.156 -1.204 5.518 1.00 60.22 467 TYR A O 1
ATOM 3781 N N . GLY A 1 468 ? -8.579 -2.141 3.508 1.00 41.78 468 GLY A N 1
ATOM 3782 C CA . GLY A 1 468 ? -7.467 -1.619 2.708 1.00 41.78 468 GLY A CA 1
ATOM 3783 C C . GLY A 1 468 ? -7.908 -0.484 1.787 1.00 41.78 468 GLY A C 1
ATOM 3784 O O . GLY A 1 468 ? -9.032 -0.551 1.314 1.00 41.78 468 GLY A O 1
ATOM 3785 N N . PRO A 1 469 ? -7.124 0.598 1.600 1.00 45.41 469 PRO A N 1
ATOM 3786 C CA . PRO A 1 469 ? -6.316 0.528 0.409 1.00 45.41 469 PRO A CA 1
ATOM 3787 C C . PRO A 1 469 ? -4.796 0.285 0.473 1.00 45.41 469 PRO A C 1
ATOM 3789 O O . PRO A 1 469 ? -4.269 0.280 -0.621 1.00 45.41 469 PRO A O 1
ATOM 3792 N N . PHE A 1 470 ? -4.049 -0.003 1.560 1.00 49.81 470 PHE A N 1
ATOM 3793 C CA . PHE A 1 470 ? -2.600 -0.308 1.354 1.00 49.81 470 PHE A CA 1
ATOM 3794 C C . PHE A 1 470 ? -1.880 -1.304 2.244 1.00 49.81 470 PHE A C 1
ATOM 3796 O O . PHE A 1 470 ? -1.662 -0.963 3.389 1.00 49.81 470 PHE A O 1
ATOM 3803 N N . ASP A 1 471 ? -1.365 -2.419 1.700 1.00 54.28 471 ASP A N 1
ATOM 3804 C CA . ASP A 1 471 ? -0.722 -3.485 2.500 1.00 54.28 471 ASP A CA 1
ATOM 3805 C C . ASP A 1 471 ? 0.780 -3.598 2.531 1.00 54.28 471 ASP A C 1
ATOM 3807 O O . ASP A 1 471 ? 1.229 -4.345 3.396 1.00 54.28 471 ASP A O 1
ATOM 3811 N N . ILE A 1 472 ? 1.490 -3.090 1.521 1.00 62.25 472 ILE A N 1
ATOM 3812 C CA . ILE A 1 472 ? 2.888 -3.415 1.211 1.00 62.25 472 ILE A CA 1
ATOM 3813 C C . ILE A 1 472 ? 3.563 -2.339 0.323 1.00 62.25 472 ILE A C 1
ATOM 3815 O O . ILE A 1 472 ? 3.643 -2.514 -0.876 1.00 62.25 472 ILE A O 1
ATOM 3819 N N . MET A 1 473 ? 4.078 -1.235 0.895 1.00 56.19 473 MET A N 1
ATOM 3820 C CA . MET A 1 473 ? 4.788 -0.102 0.263 1.00 56.19 473 MET A CA 1
ATOM 3821 C C . MET A 1 473 ? 6.230 0.207 0.735 1.00 56.19 473 MET A C 1
ATOM 3823 O O . MET A 1 473 ? 6.789 -0.786 1.086 1.00 56.19 473 MET A O 1
ATOM 3827 N N . ALA A 1 474 ? 6.937 1.374 0.615 1.00 62.12 474 ALA A N 1
ATOM 3828 C CA . ALA A 1 474 ? 8.438 1.437 0.655 1.00 62.12 474 ALA A CA 1
ATOM 3829 C C . ALA A 1 474 ? 9.203 2.885 0.787 1.00 62.12 474 ALA A C 1
ATOM 3831 O O . ALA A 1 474 ? 8.612 3.886 0.415 1.00 62.12 474 ALA A O 1
ATOM 3832 N N . LEU A 1 475 ? 10.462 3.074 1.346 1.00 57.78 475 LEU A N 1
ATOM 3833 C CA . LEU A 1 475 ? 11.590 4.074 1.082 1.00 57.78 475 LEU A CA 1
ATOM 3834 C C . LEU A 1 475 ? 13.047 3.693 1.543 1.00 57.78 475 LEU A C 1
ATOM 3836 O O . LEU A 1 475 ? 13.329 3.668 2.719 1.00 57.78 475 LEU A O 1
ATOM 3840 N N . PHE A 1 476 ? 13.996 3.360 0.656 1.00 66.81 476 PHE A N 1
ATOM 3841 C CA . PHE A 1 476 ? 15.355 2.760 0.789 1.00 66.81 476 PHE A CA 1
ATOM 3842 C C . PHE A 1 476 ? 16.351 3.850 0.212 1.00 66.81 476 PHE A C 1
ATOM 3844 O O . PHE A 1 476 ? 15.893 4.945 -0.093 1.00 66.81 476 PHE A O 1
ATOM 3851 N N . ASN A 1 477 ? 17.658 3.599 -0.025 1.00 64.94 477 ASN A N 1
ATOM 3852 C CA . ASN A 1 477 ? 18.767 4.434 -0.628 1.00 64.94 477 ASN A CA 1
ATOM 3853 C C . ASN A 1 477 ? 19.351 4.206 -2.095 1.00 64.94 477 ASN A C 1
ATOM 3855 O O . ASN A 1 477 ? 19.848 3.157 -2.446 1.00 64.94 477 ASN A O 1
ATOM 3859 N N . ALA A 1 478 ? 19.555 5.223 -2.931 1.00 58.53 478 ALA A N 1
ATOM 3860 C CA . ALA A 1 478 ? 20.446 5.307 -4.103 1.00 58.53 478 ALA A CA 1
ATOM 3861 C C . ALA A 1 478 ? 21.072 6.691 -4.303 1.00 58.53 478 ALA A C 1
ATOM 3863 O O . ALA A 1 478 ? 21.591 7.032 -5.365 1.00 58.53 478 ALA A O 1
ATOM 3864 N N . GLY A 1 479 ? 21.112 7.449 -3.213 1.00 51.28 479 GLY A N 1
ATOM 3865 C CA . GLY A 1 479 ? 21.964 8.588 -2.970 1.00 51.28 479 GLY A CA 1
ATOM 3866 C C . GLY A 1 479 ? 23.199 7.998 -2.318 1.00 51.28 479 GLY A C 1
ATOM 3867 O O . GLY A 1 479 ? 23.318 7.966 -1.094 1.00 51.28 479 GLY A O 1
ATOM 3868 N N . GLY A 1 480 ? 24.068 7.437 -3.160 1.00 58.38 480 GLY A N 1
ATOM 3869 C CA . GLY A 1 480 ? 25.278 6.737 -2.728 1.00 58.38 480 GLY A CA 1
ATOM 3870 C C . GLY A 1 480 ? 25.269 5.213 -2.881 1.00 58.38 480 GLY A C 1
ATOM 3871 O O . GLY A 1 480 ? 26.207 4.589 -2.403 1.00 58.38 480 GLY A O 1
ATOM 3872 N N . THR A 1 481 ? 24.293 4.600 -3.560 1.00 67.00 481 THR A N 1
ATOM 3873 C CA . THR A 1 481 ? 24.366 3.165 -3.905 1.00 67.00 481 THR A CA 1
ATOM 3874 C C . THR A 1 481 ? 24.379 2.941 -5.421 1.00 67.00 481 THR A C 1
ATOM 3876 O O . THR A 1 481 ? 23.779 3.668 -6.219 1.00 67.00 481 THR A O 1
ATOM 3879 N N . SER A 1 482 ? 25.122 1.915 -5.816 1.00 78.06 482 SER A N 1
ATOM 3880 C CA . SER A 1 482 ? 25.243 1.377 -7.168 1.00 78.06 482 SER A CA 1
ATOM 3881 C C . SER A 1 482 ? 25.061 -0.132 -7.048 1.00 78.06 482 SER A C 1
ATOM 3883 O O . SER A 1 482 ? 25.350 -0.687 -5.993 1.00 78.06 482 SER A O 1
ATOM 3885 N N . PHE A 1 483 ? 24.376 -0.726 -8.034 1.00 82.44 483 PHE A N 1
ATOM 3886 C CA . PHE A 1 483 ? 23.261 -1.650 -7.769 1.00 82.44 483 PHE A CA 1
ATOM 3887 C C . PHE A 1 483 ? 22.711 -2.241 -9.096 1.00 82.44 483 PHE A C 1
ATOM 3889 O O . PHE A 1 483 ? 22.851 -1.565 -10.126 1.00 82.44 483 PHE A O 1
ATOM 3896 N N . TRP A 1 484 ? 22.137 -3.455 -9.150 1.00 83.00 484 TRP A N 1
ATOM 3897 C CA . TRP A 1 484 ? 21.909 -4.192 -10.423 1.00 83.00 484 TRP A CA 1
ATOM 3898 C C . TRP A 1 484 ? 20.468 -4.596 -10.760 1.00 83.00 484 TRP A C 1
ATOM 3900 O O . TRP A 1 484 ? 19.640 -4.735 -9.882 1.00 83.00 484 TRP A O 1
ATOM 3910 N N . PHE A 1 485 ? 20.208 -4.794 -12.054 1.00 80.44 485 PHE A N 1
ATOM 3911 C CA . PHE A 1 485 ? 18.912 -4.887 -12.720 1.00 80.44 485 PHE A CA 1
ATOM 3912 C C . PHE A 1 485 ? 18.837 -6.153 -13.594 1.00 80.44 485 PHE A C 1
ATOM 3914 O O . PHE A 1 485 ? 19.746 -6.364 -14.391 1.00 80.44 485 PHE A O 1
ATOM 3921 N N . GLU A 1 486 ? 17.772 -6.960 -13.545 1.00 66.31 486 GLU A N 1
ATOM 3922 C CA . GLU A 1 486 ? 17.705 -8.225 -14.311 1.00 66.31 486 GLU A CA 1
ATOM 3923 C C . GLU A 1 486 ? 17.565 -7.962 -15.839 1.00 66.31 486 GLU A C 1
ATOM 3925 O O . GLU A 1 486 ? 16.504 -7.649 -16.365 1.00 66.31 486 GLU A O 1
ATOM 3930 N N . GLY A 1 487 ? 18.678 -7.971 -16.580 1.00 68.94 487 GLY A N 1
ATOM 3931 C CA . GLY A 1 487 ? 18.749 -7.470 -17.971 1.00 68.94 487 GLY A CA 1
ATOM 3932 C C . GLY A 1 487 ? 19.649 -6.238 -18.156 1.00 68.94 487 GLY A C 1
ATOM 3933 O O . GLY A 1 487 ? 19.841 -5.736 -19.271 1.00 68.94 487 GLY A O 1
ATOM 3934 N N . ASP A 1 488 ? 20.290 -5.748 -17.092 1.00 72.00 488 ASP A N 1
ATOM 3935 C CA . ASP A 1 488 ? 21.552 -5.027 -17.251 1.00 72.00 488 ASP A CA 1
ATOM 3936 C C . ASP A 1 488 ? 22.678 -5.934 -17.765 1.00 72.00 488 ASP A C 1
ATOM 3938 O O . ASP A 1 488 ? 22.586 -7.160 -17.672 1.00 72.00 488 ASP A O 1
ATOM 3942 N N . PRO A 1 489 ? 23.783 -5.345 -18.269 1.00 83.94 489 PRO A N 1
ATOM 3943 C CA . PRO A 1 489 ? 25.047 -6.061 -18.379 1.00 83.94 489 PRO A CA 1
ATOM 3944 C C . PRO A 1 489 ? 25.411 -6.754 -17.050 1.00 83.94 489 PRO A C 1
ATOM 3946 O O . PRO A 1 489 ? 24.945 -6.312 -15.995 1.00 83.94 489 PRO A O 1
ATOM 3949 N N . PRO A 1 490 ? 26.244 -7.810 -17.074 1.00 86.12 490 PRO A N 1
ATOM 3950 C CA . PRO A 1 490 ? 26.567 -8.601 -15.890 1.00 86.12 490 PRO A CA 1
ATOM 3951 C C . PRO A 1 490 ? 26.951 -7.761 -14.670 1.00 86.12 490 PRO A C 1
ATOM 3953 O O . PRO A 1 490 ? 27.692 -6.781 -14.778 1.00 86.12 490 PRO A O 1
ATOM 3956 N N . ILE A 1 491 ? 26.431 -8.167 -13.514 1.00 87.31 491 ILE A N 1
ATOM 3957 C CA . ILE A 1 491 ? 26.570 -7.437 -12.260 1.00 87.31 491 ILE A CA 1
ATOM 3958 C C . ILE A 1 491 ? 28.039 -7.196 -11.879 1.00 87.31 491 ILE A C 1
ATOM 3960 O O . ILE A 1 491 ? 28.871 -8.103 -11.900 1.00 87.31 491 ILE A O 1
ATOM 3964 N N . THR A 1 492 ? 28.371 -5.954 -11.520 1.00 88.62 492 THR A N 1
ATOM 3965 C CA . THR A 1 492 ? 29.718 -5.588 -11.057 1.00 88.62 492 THR A CA 1
ATOM 3966 C C . THR A 1 492 ? 29.813 -5.588 -9.529 1.00 88.62 492 THR A C 1
ATOM 3968 O O . THR A 1 492 ? 28.818 -5.462 -8.828 1.00 88.62 492 THR A O 1
ATOM 3971 N N . ARG A 1 493 ? 31.030 -5.680 -8.977 1.00 83.94 493 ARG A N 1
ATOM 3972 C CA . ARG A 1 493 ? 31.279 -5.750 -7.516 1.00 83.94 493 ARG A CA 1
ATOM 3973 C C . ARG A 1 493 ? 30.801 -4.529 -6.715 1.00 83.94 493 ARG A C 1
ATOM 3975 O O . ARG A 1 493 ? 30.688 -4.603 -5.496 1.00 83.94 493 ARG A O 1
ATOM 3982 N N . ASN A 1 494 ? 30.507 -3.424 -7.394 1.00 80.75 494 ASN A N 1
ATOM 3983 C CA . ASN A 1 494 ? 29.947 -2.208 -6.802 1.00 80.75 494 ASN A CA 1
ATOM 3984 C C . ASN A 1 494 ? 28.444 -2.106 -7.111 1.00 80.75 494 ASN A C 1
ATOM 3986 O O . ASN A 1 494 ? 27.923 -1.008 -7.298 1.00 80.75 494 ASN A O 1
ATOM 3990 N N . GLN A 1 495 ? 27.788 -3.255 -7.274 1.00 84.62 495 GLN A N 1
ATOM 3991 C CA . GLN A 1 495 ? 26.361 -3.427 -7.471 1.00 84.62 495 GLN A CA 1
ATOM 3992 C C . GLN A 1 495 ? 25.897 -4.633 -6.660 1.00 84.62 495 GLN A C 1
ATOM 3994 O O . GLN A 1 495 ? 26.487 -5.700 -6.780 1.00 84.62 495 GLN A O 1
ATOM 3999 N N . GLN A 1 496 ? 24.859 -4.486 -5.849 1.00 85.88 496 GLN A N 1
ATOM 4000 C CA . GLN A 1 496 ? 24.185 -5.619 -5.209 1.00 85.88 496 GLN A CA 1
ATOM 4001 C C . GLN A 1 496 ? 23.140 -6.168 -6.175 1.00 85.88 496 GLN A C 1
ATOM 4003 O O . GLN A 1 496 ? 22.566 -5.378 -6.947 1.00 85.88 496 GLN A O 1
ATOM 4008 N N . ASP A 1 497 ? 22.880 -7.487 -6.145 1.00 84.75 497 ASP A N 1
ATOM 4009 C CA . ASP A 1 497 ? 21.599 -7.930 -6.685 1.00 84.75 497 ASP A CA 1
ATOM 4010 C C . ASP A 1 497 ? 20.554 -7.166 -5.932 1.00 84.75 497 ASP A C 1
ATOM 4012 O O . ASP A 1 497 ? 20.646 -6.963 -4.721 1.00 84.75 497 ASP A O 1
ATOM 4016 N N . PHE A 1 498 ? 19.559 -6.772 -6.675 1.00 80.38 498 PHE A N 1
ATOM 4017 C CA . PHE A 1 498 ? 18.531 -5.986 -6.117 1.00 80.38 498 PHE A CA 1
ATOM 4018 C C . PHE A 1 498 ? 17.312 -6.839 -5.842 1.00 80.38 498 PHE A C 1
ATOM 4020 O O . PHE A 1 498 ? 16.816 -6.772 -4.724 1.00 80.38 498 PHE A O 1
ATOM 4027 N N . LEU A 1 499 ? 16.825 -7.634 -6.809 1.00 79.06 499 LEU A N 1
ATOM 4028 C CA . LEU A 1 499 ? 15.624 -8.475 -6.689 1.00 79.06 499 LEU A CA 1
ATOM 4029 C C . LEU A 1 499 ? 15.681 -9.370 -5.441 1.00 79.06 499 LEU A C 1
ATOM 4031 O O . LEU A 1 499 ? 14.662 -9.568 -4.779 1.00 79.06 499 LEU A O 1
ATOM 4035 N N . TYR A 1 500 ? 16.887 -9.818 -5.086 1.00 81.94 500 TYR A N 1
ATOM 4036 C CA . TYR A 1 500 ? 17.263 -10.386 -3.797 1.00 81.94 500 TYR A CA 1
ATOM 4037 C C . TYR A 1 500 ? 16.761 -9.534 -2.645 1.00 81.94 500 TYR A C 1
ATOM 4039 O O . TYR A 1 500 ? 15.957 -9.996 -1.842 1.00 81.94 500 TYR A O 1
ATOM 4047 N N . VAL A 1 501 ? 17.239 -8.294 -2.571 1.00 81.56 501 VAL A N 1
ATOM 4048 C CA . VAL A 1 501 ? 16.905 -7.401 -1.485 1.00 81.56 501 VAL A CA 1
ATOM 4049 C C . VAL A 1 501 ? 15.400 -7.135 -1.506 1.00 81.56 501 VAL A C 1
ATOM 4051 O O . VAL A 1 501 ? 14.798 -6.977 -0.447 1.00 81.56 501 VAL A O 1
ATOM 4054 N N . VAL A 1 502 ? 14.745 -7.181 -2.681 1.00 76.62 502 VAL A N 1
ATOM 4055 C CA . VAL A 1 502 ? 13.284 -7.106 -2.702 1.00 76.62 502 VAL A CA 1
ATOM 4056 C C . VAL A 1 502 ? 12.714 -8.244 -1.942 1.00 76.62 502 VAL A C 1
ATOM 4058 O O . VAL A 1 502 ? 11.988 -8.010 -1.007 1.00 76.62 502 VAL A O 1
ATOM 4061 N N . LEU A 1 503 ? 13.050 -9.476 -2.271 1.00 78.81 503 LEU A N 1
ATOM 4062 C CA . LEU A 1 503 ? 12.459 -10.591 -1.559 1.00 78.81 503 LEU A CA 1
ATOM 4063 C C . LEU A 1 503 ? 13.019 -10.708 -0.133 1.00 78.81 503 LEU A C 1
ATOM 4065 O O . LEU A 1 503 ? 12.406 -11.375 0.670 1.00 78.81 503 LEU A O 1
ATOM 4069 N N . HIS A 1 504 ? 14.095 -10.019 0.239 1.00 86.50 504 HIS A N 1
ATOM 4070 C CA . HIS A 1 504 ? 14.512 -9.837 1.631 1.00 86.50 504 HIS A CA 1
ATOM 4071 C C . HIS A 1 504 ? 13.535 -8.957 2.403 1.00 86.50 504 HIS A C 1
ATOM 4073 O O . HIS A 1 504 ? 12.960 -9.348 3.410 1.00 86.50 504 HIS A O 1
ATOM 4079 N N . GLU A 1 505 ? 13.308 -7.747 1.921 1.00 80.62 505 GLU A N 1
ATOM 4080 C CA . GLU A 1 505 ? 12.583 -6.720 2.662 1.00 80.62 505 GLU A CA 1
ATOM 4081 C C . GLU A 1 505 ? 11.068 -6.862 2.400 1.00 80.62 505 GLU A C 1
ATOM 4083 O O . GLU A 1 505 ? 10.245 -6.660 3.288 1.00 80.62 505 GLU A O 1
ATOM 4088 N N . ILE A 1 506 ? 10.728 -7.405 1.229 1.00 80.12 506 ILE A N 1
ATOM 4089 C CA . ILE A 1 506 ? 9.534 -8.187 0.882 1.00 80.12 506 ILE A CA 1
ATOM 4090 C C . ILE A 1 506 ? 9.666 -9.675 1.231 1.00 80.12 506 ILE A C 1
ATOM 4092 O O . ILE A 1 506 ? 8.915 -10.497 0.699 1.00 80.12 506 ILE A O 1
ATOM 4096 N N . VAL A 1 507 ? 10.513 -10.030 2.195 1.00 84.38 507 VAL A N 1
ATOM 4097 C CA . VAL A 1 507 ? 10.224 -11.084 3.174 1.00 84.38 507 VAL A CA 1
ATOM 4098 C C . VAL A 1 507 ? 10.352 -10.569 4.630 1.00 84.38 507 VAL A C 1
ATOM 4100 O O . VAL A 1 507 ? 10.266 -11.326 5.596 1.00 84.38 507 VAL A O 1
ATOM 4103 N N . HIS A 1 508 ? 10.341 -9.245 4.843 1.00 82.38 508 HIS A N 1
ATOM 4104 C CA . HIS A 1 508 ? 10.190 -8.654 6.173 1.00 82.38 508 HIS A CA 1
ATOM 4105 C C . HIS A 1 508 ? 8.745 -8.318 6.548 1.00 82.38 508 HIS A C 1
ATOM 4107 O O . HIS A 1 508 ? 8.209 -8.950 7.447 1.00 82.38 508 HIS A O 1
ATOM 4113 N N . GLY A 1 509 ? 7.971 -7.580 5.766 1.00 74.81 509 GLY A N 1
ATOM 4114 C CA . GLY A 1 509 ? 6.600 -7.165 6.096 1.00 74.81 509 GLY A CA 1
ATOM 4115 C C . GLY A 1 509 ? 5.478 -8.150 6.457 1.00 74.81 509 GLY A C 1
ATOM 4116 O O . GLY A 1 509 ? 4.629 -7.833 7.283 1.00 74.81 509 GLY A O 1
ATOM 4117 N N . LEU A 1 510 ? 5.449 -9.375 5.973 1.00 83.31 510 LEU A N 1
ATOM 4118 C CA . LEU A 1 510 ? 4.671 -10.478 6.525 1.00 83.31 510 LEU A CA 1
ATOM 4119 C C . LEU A 1 510 ? 5.129 -10.927 7.903 1.00 83.31 510 LEU A C 1
ATOM 4121 O O . LEU A 1 510 ? 5.012 -12.106 8.225 1.00 83.31 510 LEU A O 1
ATOM 4125 N N . GLY A 1 511 ? 5.551 -10.051 8.783 1.00 84.00 511 GLY A N 1
ATOM 4126 C CA . GLY A 1 511 ? 5.928 -10.505 10.098 1.00 84.00 511 GLY A CA 1
ATOM 4127 C C . GLY A 1 511 ? 7.143 -11.426 10.104 1.00 84.00 511 GLY A C 1
ATOM 4128 O O . GLY A 1 511 ? 7.114 -12.412 10.830 1.00 84.00 511 GLY A O 1
ATOM 4129 N N . PHE A 1 512 ? 8.198 -11.104 9.363 1.00 92.00 512 PHE A N 1
ATOM 4130 C CA . PHE A 1 512 ? 9.543 -11.359 9.875 1.00 92.00 512 PHE A CA 1
ATOM 4131 C C . PHE A 1 512 ? 10.023 -10.047 10.512 1.00 92.00 512 PHE A C 1
ATOM 4133 O O . PHE A 1 512 ? 10.100 -9.067 9.786 1.00 92.00 512 PHE A O 1
ATOM 4140 N N . ALA A 1 513 ? 10.151 -9.974 11.844 1.00 86.81 513 ALA A N 1
ATOM 4141 C CA . ALA A 1 513 ? 9.139 -9.265 12.654 1.00 86.81 513 ALA A CA 1
ATOM 4142 C C . ALA A 1 513 ? 9.542 -8.770 14.112 1.00 86.81 513 ALA A C 1
ATOM 4144 O O . ALA A 1 513 ? 10.078 -9.744 14.578 1.00 86.81 513 ALA A O 1
ATOM 4145 N N . SER A 1 514 ? 9.331 -7.503 14.761 1.00 91.06 514 SER A N 1
ATOM 4146 C CA . SER A 1 514 ? 9.567 -6.727 16.144 1.00 91.06 514 SER A CA 1
ATOM 4147 C C . SER A 1 514 ? 8.866 -5.416 16.387 1.00 91.06 514 SER A C 1
ATOM 4149 O O . SER A 1 514 ? 9.254 -4.437 15.784 1.00 91.06 514 SER A O 1
ATOM 4151 N N . GLY A 1 515 ? 8.313 -5.276 17.582 1.00 86.19 515 GLY A N 1
ATOM 4152 C CA . GLY A 1 515 ? 8.321 -4.057 18.359 1.00 86.19 515 GLY A CA 1
ATOM 4153 C C . GLY A 1 515 ? 9.061 -4.121 19.708 1.00 86.19 515 GLY A C 1
ATOM 4154 O O . GLY A 1 515 ? 8.513 -3.655 20.686 1.00 86.19 515 GLY A O 1
ATOM 4155 N N . TRP A 1 516 ? 10.307 -4.608 19.826 1.00 91.94 516 TRP A N 1
ATOM 4156 C CA . TRP A 1 516 ? 11.150 -4.278 21.006 1.00 91.94 516 TRP A CA 1
ATOM 4157 C C . TRP A 1 516 ? 12.235 -3.250 20.667 1.00 91.94 516 TRP A C 1
ATOM 4159 O O . TRP A 1 516 ? 13.132 -3.555 19.891 1.00 91.94 516 TRP A O 1
ATOM 4169 N N . GLU A 1 517 ? 12.223 -2.064 21.294 1.00 91.19 517 GLU A N 1
ATOM 4170 C CA . GLU A 1 517 ? 13.255 -1.023 21.077 1.00 91.19 517 GLU A CA 1
ATOM 4171 C C . GLU A 1 517 ? 13.418 -0.012 22.236 1.00 91.19 517 GLU A C 1
ATOM 4173 O O . GLU A 1 517 ? 12.545 0.130 23.094 1.00 91.19 517 GLU A O 1
ATOM 4178 N N . ASP A 1 518 ? 14.530 0.739 22.279 1.00 86.75 518 ASP A N 1
ATOM 4179 C CA . ASP A 1 518 ? 14.612 1.944 23.101 1.00 86.75 518 ASP A CA 1
ATOM 4180 C C . ASP A 1 518 ? 13.833 3.149 22.580 1.00 86.75 518 ASP A C 1
ATOM 4182 O O . ASP A 1 518 ? 14.120 3.798 21.572 1.00 86.75 518 ASP A O 1
ATOM 4186 N N . TYR A 1 519 ? 12.908 3.523 23.439 1.00 82.50 519 TYR A N 1
ATOM 4187 C CA . TYR A 1 519 ? 11.806 4.421 23.190 1.00 82.50 519 TYR A CA 1
ATOM 4188 C C . TYR A 1 519 ? 11.872 5.751 23.893 1.00 82.50 519 TYR A C 1
ATOM 4190 O O . TYR A 1 519 ? 11.067 6.664 23.709 1.00 82.50 519 TYR A O 1
ATOM 4198 N N . MET A 1 520 ? 12.918 5.915 24.670 1.00 80.31 520 MET A N 1
ATOM 4199 C CA . MET A 1 520 ? 12.902 6.769 25.842 1.00 80.31 520 MET A CA 1
ATOM 4200 C C . MET A 1 520 ? 14.174 7.621 25.878 1.00 80.31 520 MET A C 1
ATOM 4202 O O . MET A 1 520 ? 14.209 8.695 26.480 1.00 80.31 520 MET A O 1
ATOM 4206 N N . ASN A 1 521 ? 15.178 7.208 25.103 1.00 79.94 521 ASN A N 1
ATOM 4207 C CA . ASN A 1 521 ? 16.493 7.806 24.941 1.00 79.94 521 ASN A CA 1
ATOM 4208 C C . ASN A 1 521 ? 16.749 8.163 23.459 1.00 79.94 521 ASN A C 1
ATOM 4210 O O . ASN A 1 521 ? 16.021 7.725 22.582 1.00 79.94 521 ASN A O 1
ATOM 4214 N N . ASP A 1 522 ? 17.761 8.979 23.154 1.00 70.62 522 ASP A N 1
ATOM 4215 C CA . ASP A 1 522 ? 18.187 9.252 21.761 1.00 70.62 522 ASP A CA 1
ATOM 4216 C C . ASP A 1 522 ? 19.253 8.266 21.243 1.00 70.62 522 ASP A C 1
ATOM 4218 O O . ASP A 1 522 ? 19.665 8.337 20.086 1.00 70.62 522 ASP A O 1
ATOM 4222 N N . GLN A 1 523 ? 19.695 7.356 22.110 1.00 79.44 523 GLN A N 1
ATOM 4223 C CA . GLN A 1 523 ? 20.595 6.234 21.850 1.00 79.44 523 GLN A CA 1
ATOM 4224 C C . GLN A 1 523 ? 20.089 5.045 22.679 1.00 79.44 523 GLN A C 1
ATOM 4226 O O . GLN A 1 523 ? 19.762 5.283 23.848 1.00 79.44 523 GLN A O 1
ATOM 4231 N N . PRO A 1 524 ? 20.033 3.814 22.140 1.00 86.56 524 PRO A N 1
ATOM 4232 C CA . PRO A 1 524 ? 19.427 2.684 22.839 1.00 86.56 524 PRO A CA 1
ATOM 4233 C C . PRO A 1 524 ? 20.107 2.258 24.138 1.00 86.56 524 PRO A C 1
ATOM 4235 O O . PRO A 1 524 ? 21.334 2.194 24.233 1.00 86.56 524 PRO A O 1
ATOM 4238 N N . LYS A 1 525 ? 19.280 1.980 25.151 1.00 90.56 525 LYS A N 1
ATOM 4239 C CA . LYS A 1 525 ? 19.648 1.635 26.535 1.00 90.56 525 LYS A CA 1
ATOM 4240 C C . LYS A 1 525 ? 18.654 0.682 27.205 1.00 90.56 525 LYS A C 1
ATOM 4242 O O . LYS A 1 525 ? 19.064 -0.096 28.060 1.00 90.56 525 LYS A O 1
ATOM 4247 N N . ALA A 1 526 ? 17.368 0.761 26.872 1.00 93.62 526 ALA A N 1
ATOM 4248 C CA . ALA A 1 526 ? 16.310 -0.021 27.502 1.00 93.62 526 ALA A CA 1
ATOM 4249 C C . ALA A 1 526 ? 15.167 -0.251 26.512 1.00 93.62 526 ALA A C 1
ATOM 4251 O O . ALA A 1 526 ? 14.515 0.718 26.129 1.00 93.62 526 ALA A O 1
ATOM 4252 N N . LEU A 1 527 ? 14.928 -1.505 26.106 1.00 94.44 527 LEU A N 1
ATOM 4253 C CA . LEU A 1 527 ? 13.901 -1.810 25.112 1.00 94.44 527 LEU A CA 1
ATOM 4254 C C . LEU A 1 527 ? 12.545 -2.087 25.759 1.00 94.44 527 LEU A C 1
ATOM 4256 O O . LEU A 1 527 ? 12.496 -2.841 26.724 1.00 94.44 527 LEU A O 1
ATOM 4260 N N . THR A 1 528 ? 11.443 -1.583 25.213 1.00 95.00 528 THR A N 1
ATOM 4261 C CA . THR A 1 528 ? 10.088 -2.042 25.580 1.00 95.00 528 THR A CA 1
ATOM 4262 C C . THR A 1 528 ? 9.328 -2.534 24.355 1.00 95.00 528 THR A C 1
ATOM 4264 O O . THR A 1 528 ? 9.732 -2.170 23.251 1.00 95.00 528 THR A O 1
ATOM 4267 N N . PRO A 1 529 ? 8.220 -3.278 24.546 1.00 91.81 529 PRO A N 1
ATOM 4268 C CA . PRO A 1 529 ? 7.190 -3.423 23.530 1.00 91.81 529 PRO A CA 1
ATOM 4269 C C . PRO A 1 529 ? 6.618 -2.053 23.175 1.00 91.81 529 PRO A C 1
ATOM 4271 O O . PRO A 1 529 ? 6.874 -1.051 23.864 1.00 91.81 529 PRO A O 1
ATOM 4274 N N . GLU A 1 530 ? 5.723 -2.027 22.199 1.00 85.00 530 GLU A N 1
ATOM 4275 C CA . GLU A 1 530 ? 4.819 -0.902 21.996 1.00 85.00 530 GLU A CA 1
ATOM 4276 C C . GLU A 1 530 ? 4.078 -0.507 23.302 1.00 85.00 530 GLU A C 1
ATOM 4278 O O . GLU A 1 530 ? 3.709 -1.357 24.112 1.00 85.00 530 GLU A O 1
ATOM 4283 N N . ILE A 1 531 ? 3.888 0.798 23.545 1.00 83.81 531 ILE A N 1
ATOM 4284 C CA . ILE A 1 531 ? 3.515 1.418 24.843 1.00 83.81 531 ILE A CA 1
ATOM 4285 C C . ILE A 1 531 ? 2.081 2.022 24.779 1.00 83.81 531 ILE A C 1
ATOM 4287 O O . ILE A 1 531 ? 1.836 2.705 23.815 1.00 83.81 531 ILE A O 1
ATOM 4291 N N . LEU A 1 532 ? 1.104 1.842 25.694 1.00 79.06 532 LEU A N 1
ATOM 4292 C CA . LEU A 1 532 ? -0.372 1.915 25.390 1.00 79.06 532 LEU A CA 1
ATOM 4293 C C . LEU A 1 532 ? -1.018 3.276 25.831 1.00 79.06 532 LEU A C 1
ATOM 4295 O O . LEU A 1 532 ? -0.831 3.573 26.996 1.00 79.06 532 LEU A O 1
ATOM 4299 N N . ILE A 1 533 ? -1.773 4.098 25.038 1.00 77.38 533 ILE A N 1
ATOM 4300 C CA . ILE A 1 533 ? -1.892 5.618 25.137 1.00 77.38 533 ILE A CA 1
ATOM 4301 C C . ILE A 1 533 ? -2.874 6.526 24.181 1.00 77.38 533 ILE A C 1
ATOM 4303 O O . ILE A 1 533 ? -2.389 6.871 23.134 1.00 77.38 533 ILE A O 1
ATOM 4307 N N . THR A 1 534 ? -4.148 7.035 24.397 1.00 71.69 534 THR A N 1
ATOM 4308 C CA . THR A 1 534 ? -5.180 7.628 23.350 1.00 71.69 534 THR A CA 1
ATOM 4309 C C . THR A 1 534 ? -4.693 8.736 22.382 1.00 71.69 534 THR A C 1
ATOM 4311 O O . THR A 1 534 ? -3.612 9.299 22.475 1.00 71.69 534 THR A O 1
ATOM 4314 N N . GLY A 1 535 ? -5.619 9.114 21.501 1.00 57.72 535 GLY A N 1
ATOM 4315 C CA . GLY A 1 535 ? -6.279 10.404 21.233 1.00 57.72 535 GLY A CA 1
ATOM 4316 C C . GLY A 1 535 ? -7.261 11.112 22.273 1.00 57.72 535 GLY A C 1
ATOM 4317 O O . GLY A 1 535 ? -8.423 10.745 22.360 1.00 57.72 535 GLY A O 1
ATOM 4318 N N . LYS A 1 536 ? -7.039 12.195 23.063 1.00 53.91 536 LYS A N 1
ATOM 4319 C CA . LYS A 1 536 ? -5.114 14.257 23.692 1.00 53.91 536 LYS A CA 1
ATOM 4320 C C . LYS A 1 536 ? -5.403 15.882 23.541 1.00 53.91 536 LYS A C 1
ATOM 4322 O O . LYS A 1 536 ? -5.243 16.435 22.457 1.00 53.91 536 LYS A O 1
ATOM 4327 N N . ASP A 1 537 ? -5.894 16.561 24.592 1.00 46.53 537 ASP A N 1
ATOM 4328 C CA . ASP A 1 537 ? -6.525 17.910 24.810 1.00 46.53 537 ASP A CA 1
ATOM 4329 C C . ASP A 1 537 ? -5.713 19.208 24.389 1.00 46.53 537 ASP A C 1
ATOM 4331 O O . ASP A 1 537 ? -4.897 19.123 23.477 1.00 46.53 537 ASP A O 1
ATOM 4335 N N . PRO A 1 538 ? -5.889 20.426 24.980 1.00 51.66 538 PRO A N 1
ATOM 4336 C CA . PRO A 1 538 ? -5.025 21.621 24.728 1.00 51.66 538 PRO A CA 1
ATOM 4337 C C . PRO A 1 538 ? -3.677 21.808 25.475 1.00 51.66 538 PRO A C 1
ATOM 4339 O O . PRO A 1 538 ? -2.716 22.323 24.914 1.00 51.66 538 PRO A O 1
ATOM 4342 N N . SER A 1 539 ? -3.617 21.460 26.767 1.00 56.25 539 SER A N 1
ATOM 4343 C CA . SER A 1 539 ? -2.561 21.814 27.753 1.00 56.25 539 SER A CA 1
ATOM 4344 C C . SER A 1 539 ? -1.707 20.628 28.267 1.00 56.25 539 SER A C 1
ATOM 4346 O O . SER A 1 539 ? -1.782 20.243 29.435 1.00 56.25 539 SER A O 1
ATOM 4348 N N . GLU A 1 540 ? -1.052 19.936 27.353 1.00 67.44 540 GLU A N 1
ATOM 4349 C CA . GLU A 1 540 ? 0.041 18.989 27.621 1.00 67.44 540 GLU A CA 1
ATOM 4350 C C . GLU A 1 540 ? -0.365 17.473 27.959 1.00 67.44 540 GLU A C 1
ATOM 4352 O O . GLU A 1 540 ? 0.081 16.572 27.251 1.00 67.44 540 GLU A O 1
ATOM 4357 N N . GLN A 1 541 ? -1.151 17.204 29.046 1.00 80.44 541 GLN A N 1
ATOM 4358 C CA . GLN A 1 541 ? -1.497 15.907 29.782 1.00 80.44 541 GLN A CA 1
ATOM 4359 C C . GLN A 1 541 ? -2.093 14.725 28.953 1.00 80.44 541 GLN A C 1
ATOM 4361 O O . GLN A 1 541 ? -2.242 14.915 27.785 1.00 80.44 541 GLN A O 1
ATOM 4366 N N . PHE A 1 542 ? -2.405 13.497 29.458 1.00 81.19 542 PHE A N 1
ATOM 4367 C CA . PHE A 1 542 ? -3.197 12.398 28.823 1.00 81.19 542 PHE A CA 1
ATOM 4368 C C . PHE A 1 542 ? -3.071 11.012 29.551 1.00 81.19 542 PHE A C 1
ATOM 4370 O O . PHE A 1 542 ? -2.781 11.007 30.744 1.00 81.19 542 PHE A O 1
ATOM 4377 N N . LYS A 1 543 ? -3.368 9.831 28.933 1.00 83.06 543 LYS A N 1
ATOM 4378 C CA . LYS A 1 543 ? -3.632 8.547 29.632 1.00 83.06 543 LYS A CA 1
ATOM 4379 C C . LYS A 1 543 ? -3.106 7.230 28.988 1.00 83.06 543 LYS A C 1
ATOM 4381 O O . LYS A 1 543 ? -3.724 6.639 28.096 1.00 83.06 543 LYS A O 1
ATOM 4386 N N . PHE A 1 544 ? -2.098 6.665 29.649 1.00 84.88 544 PHE A N 1
ATOM 4387 C CA . PHE A 1 544 ? -1.512 5.332 29.492 1.00 84.88 544 PHE A CA 1
ATOM 4388 C C . PHE A 1 544 ? -2.504 4.154 29.664 1.00 84.88 544 PHE A C 1
ATOM 4390 O O . PHE A 1 544 ? -3.600 4.276 30.215 1.00 84.88 544 PHE A O 1
ATOM 4397 N N . ASN A 1 545 ? -2.125 2.962 29.200 1.00 78.31 545 ASN A N 1
ATOM 4398 C CA . ASN A 1 545 ? -3.069 1.900 28.835 1.00 78.31 545 ASN A CA 1
ATOM 4399 C C . ASN A 1 545 ? -2.475 0.465 28.994 1.00 78.31 545 ASN A C 1
ATOM 4401 O O . ASN A 1 545 ? -3.281 -0.459 29.078 1.00 78.31 545 ASN A O 1
ATOM 4405 N N . GLY A 1 546 ? -1.136 0.283 29.105 1.00 84.31 546 GLY A N 1
ATOM 4406 C CA . GLY A 1 546 ? -0.402 -1.007 29.008 1.00 84.31 546 GLY A CA 1
ATOM 4407 C C . GLY A 1 546 ? 0.950 -0.907 28.254 1.00 84.31 546 GLY A C 1
ATOM 4408 O O . GLY A 1 546 ? 1.293 0.161 27.790 1.00 84.31 546 GLY A O 1
ATOM 4409 N N . PHE A 1 547 ? 1.726 -1.978 28.107 1.00 88.25 547 PHE A N 1
ATOM 4410 C CA . PHE A 1 547 ? 2.678 -2.176 26.987 1.00 88.25 547 PHE A CA 1
ATOM 4411 C C . PHE A 1 547 ? 2.260 -3.483 26.325 1.00 88.25 547 PHE A C 1
ATOM 4413 O O . PHE A 1 547 ? 1.699 -4.332 27.015 1.00 88.25 547 PHE A O 1
ATOM 4420 N N . LEU A 1 548 ? 2.427 -3.690 25.029 1.00 86.50 548 LEU A N 1
ATOM 4421 C CA . LEU A 1 548 ? 1.706 -4.795 24.404 1.00 86.50 548 LEU A CA 1
ATOM 4422 C C . LEU A 1 548 ? 2.428 -5.284 23.136 1.00 86.50 548 LEU A C 1
ATOM 4424 O O . LEU A 1 548 ? 3.288 -4.589 22.608 1.00 86.50 548 LEU A O 1
ATOM 4428 N N . GLU A 1 549 ? 2.152 -6.523 22.733 1.00 91.38 549 GLU A N 1
ATOM 4429 C CA . GLU A 1 549 ? 3.033 -7.322 21.858 1.00 91.38 549 GLU A CA 1
ATOM 4430 C C . GLU A 1 549 ? 2.360 -7.742 20.556 1.00 91.38 549 GLU A C 1
ATOM 4432 O O . GLU A 1 549 ? 1.259 -7.294 20.287 1.00 91.38 549 GLU A O 1
ATOM 4437 N N . SER A 1 550 ? 2.949 -8.709 19.836 1.00 91.19 550 SER A N 1
ATOM 4438 C CA . SER A 1 550 ? 2.635 -9.208 18.493 1.00 91.19 550 SER A CA 1
ATOM 4439 C C . SER A 1 550 ? 2.624 -10.701 18.197 1.00 91.19 550 SER A C 1
ATOM 4441 O 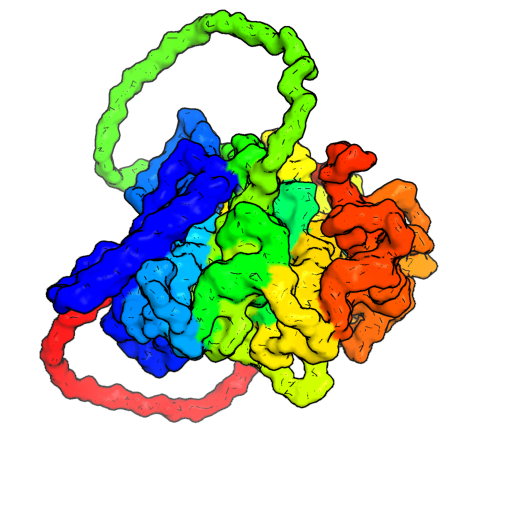O . SER A 1 550 ? 3.083 -11.558 18.947 1.00 91.19 550 SER A O 1
ATOM 4443 N N . ALA A 1 551 ? 2.199 -10.985 16.971 1.00 92.25 551 ALA A N 1
ATOM 4444 C CA . ALA A 1 551 ? 2.191 -12.282 16.320 1.00 92.25 551 ALA A CA 1
ATOM 4445 C C . ALA A 1 551 ? 3.573 -12.923 15.993 1.00 92.25 551 ALA A C 1
ATOM 4447 O O . ALA A 1 551 ? 3.609 -13.806 15.140 1.00 92.25 551 ALA A O 1
ATOM 4448 N N . PHE A 1 552 ? 4.698 -12.491 16.580 1.00 94.81 552 PHE A N 1
ATOM 4449 C CA . PHE A 1 552 ? 6.033 -13.157 16.597 1.00 94.81 552 PHE A CA 1
ATOM 4450 C C . PHE A 1 552 ? 6.787 -12.837 17.898 1.00 94.81 552 PHE A C 1
ATOM 4452 O O . PHE A 1 552 ? 7.628 -13.647 18.238 1.00 94.81 552 PHE A O 1
ATOM 4459 N N . ASP A 1 553 ? 6.389 -11.861 18.738 1.00 95.56 553 ASP A N 1
ATOM 4460 C CA . ASP A 1 553 ? 6.742 -11.829 20.177 1.00 95.56 553 ASP A CA 1
ATOM 4461 C C . ASP A 1 553 ? 6.097 -13.002 20.898 1.00 95.56 553 ASP A C 1
ATOM 4463 O O . ASP A 1 553 ? 6.713 -13.701 21.702 1.00 95.56 553 ASP A O 1
ATOM 4467 N N . ARG A 1 554 ? 4.855 -13.297 20.498 1.00 93.69 554 ARG A N 1
ATOM 4468 C CA . ARG A 1 554 ? 4.132 -14.515 20.850 1.00 93.69 554 ARG A CA 1
ATOM 4469 C C . ARG A 1 554 ? 4.956 -15.784 20.627 1.00 93.69 554 ARG A C 1
ATOM 4471 O O . ARG A 1 554 ? 4.699 -16.795 21.290 1.00 93.69 554 ARG A O 1
ATOM 4478 N N . TYR A 1 555 ? 5.913 -15.721 19.705 1.00 96.38 555 TYR A N 1
ATOM 4479 C CA . TYR A 1 555 ? 6.833 -16.781 19.327 1.00 96.38 555 TYR A CA 1
ATOM 4480 C C . TYR A 1 555 ? 8.307 -16.441 19.653 1.00 96.38 555 TYR A C 1
ATOM 4482 O O . TYR A 1 555 ? 9.158 -17.313 19.495 1.00 96.38 555 TYR A O 1
ATOM 4490 N N . LEU A 1 556 ? 8.631 -15.238 20.151 1.00 96.81 556 LEU A N 1
ATOM 4491 C CA . LEU A 1 556 ? 9.974 -14.879 20.592 1.00 96.81 556 LEU A CA 1
ATOM 4492 C C . LEU A 1 556 ? 10.261 -15.611 21.890 1.00 96.81 556 LEU A C 1
ATOM 4494 O O . LEU A 1 556 ? 9.480 -15.578 22.846 1.00 96.81 556 LEU A O 1
ATOM 4498 N N . ILE A 1 557 ? 11.440 -16.213 21.949 1.00 96.38 557 ILE A N 1
ATOM 4499 C CA . ILE A 1 557 ? 11.938 -16.887 23.137 1.00 96.38 557 ILE A CA 1
ATOM 4500 C C . ILE A 1 557 ? 13.351 -16.430 23.488 1.00 96.38 557 ILE A C 1
ATOM 4502 O O . ILE A 1 557 ? 14.207 -16.239 22.624 1.00 96.38 557 ILE A O 1
ATOM 4506 N N . HIS A 1 558 ? 13.622 -16.345 24.790 1.00 96.19 558 HIS A N 1
ATOM 4507 C CA . HIS A 1 558 ? 14.985 -16.323 25.306 1.00 96.19 558 HIS A CA 1
ATOM 4508 C C . HIS A 1 558 ? 15.540 -17.758 25.274 1.00 96.19 558 HIS A C 1
ATOM 4510 O O . HIS A 1 558 ? 15.303 -18.552 26.200 1.00 96.19 558 HIS A O 1
ATOM 4516 N N . ILE A 1 559 ? 16.247 -18.085 24.185 1.00 95.75 559 ILE A N 1
ATOM 4517 C CA . ILE A 1 559 ? 16.708 -19.431 23.800 1.00 95.75 559 ILE A CA 1
ATOM 4518 C C . ILE A 1 559 ? 17.350 -20.196 24.972 1.00 95.75 559 ILE A C 1
ATOM 4520 O O . ILE A 1 559 ? 16.906 -21.319 25.222 1.00 95.75 559 ILE A O 1
ATOM 4524 N N . PRO A 1 560 ? 18.289 -19.629 25.768 1.00 95.00 560 PRO A N 1
ATOM 4525 C CA . PRO A 1 560 ? 18.945 -20.352 26.866 1.00 95.00 560 PRO A CA 1
ATOM 4526 C C . PRO A 1 560 ? 18.005 -20.837 27.982 1.00 95.00 560 PRO A C 1
ATOM 4528 O O . PRO A 1 560 ? 18.416 -21.615 28.837 1.00 95.00 560 PRO A O 1
ATOM 4531 N N . THR A 1 561 ? 16.756 -20.360 28.011 1.00 93.50 561 THR A N 1
ATOM 4532 C CA . THR A 1 561 ? 15.753 -20.722 29.029 1.00 93.50 561 THR A CA 1
ATOM 4533 C C . THR A 1 561 ? 14.440 -21.258 28.458 1.00 93.50 561 THR A C 1
ATOM 4535 O O . THR A 1 561 ? 13.568 -21.642 29.233 1.00 93.50 561 THR A O 1
ATOM 4538 N N . GLY A 1 562 ? 14.251 -21.218 27.133 1.00 91.12 562 GLY A N 1
ATOM 4539 C CA . GLY A 1 562 ? 12.989 -21.565 26.466 1.00 91.12 562 GLY A CA 1
ATOM 4540 C C . GLY A 1 562 ? 11.770 -20.718 26.862 1.00 91.12 562 GLY A C 1
ATOM 4541 O O . GLY A 1 562 ? 10.644 -21.095 26.552 1.00 91.12 562 GLY A O 1
ATOM 4542 N N . LYS A 1 563 ? 11.956 -19.592 27.564 1.00 93.81 563 LYS A N 1
ATOM 4543 C CA . LYS A 1 563 ? 10.858 -18.727 28.021 1.00 93.81 563 LYS A CA 1
ATOM 4544 C C . LYS A 1 563 ? 10.443 -17.747 26.927 1.00 93.81 563 LYS A C 1
ATOM 4546 O O . LYS A 1 563 ? 11.313 -17.092 26.357 1.00 93.81 563 LYS A O 1
ATOM 4551 N N . LYS A 1 564 ? 9.130 -17.604 26.705 1.00 94.44 564 LYS A N 1
ATOM 4552 C CA . LYS A 1 564 ? 8.558 -16.548 25.853 1.00 94.44 564 LYS A CA 1
ATOM 4553 C C . LYS A 1 564 ? 8.945 -15.155 26.351 1.00 94.44 564 LYS A C 1
ATOM 4555 O O . LYS A 1 564 ? 8.955 -14.919 27.564 1.00 94.44 564 LYS A O 1
ATOM 4560 N N . ILE A 1 565 ? 9.164 -14.228 25.424 1.00 96.00 565 ILE A N 1
ATOM 4561 C CA . ILE A 1 565 ? 9.397 -12.812 25.736 1.00 96.00 565 ILE A CA 1
ATOM 4562 C C . ILE A 1 565 ? 8.126 -12.122 26.276 1.00 96.00 565 ILE A C 1
ATOM 4564 O O . ILE A 1 565 ? 8.252 -11.279 27.163 1.00 96.00 565 ILE A O 1
ATOM 4568 N N . SER A 1 566 ? 6.930 -12.650 25.975 1.00 94.12 566 SER A N 1
ATOM 4569 C CA . SER A 1 566 ? 5.631 -12.304 26.601 1.00 94.12 566 SER A CA 1
ATOM 4570 C C . SER A 1 566 ? 5.584 -12.247 28.122 1.00 94.12 566 SER A C 1
ATOM 4572 O O . SER A 1 566 ? 4.758 -11.525 28.686 1.00 94.12 566 SER A O 1
ATOM 4574 N N . ALA A 1 567 ? 6.478 -12.952 28.817 1.00 93.19 567 ALA A N 1
ATOM 4575 C CA . ALA A 1 567 ? 6.615 -12.793 30.262 1.00 93.19 567 ALA A CA 1
ATOM 4576 C C . ALA A 1 567 ? 7.122 -11.387 30.648 1.00 93.19 567 ALA A C 1
ATOM 4578 O O . ALA A 1 567 ? 6.619 -10.797 31.602 1.00 93.19 567 ALA A O 1
ATOM 4579 N N . LEU A 1 568 ? 8.078 -10.834 29.891 1.00 94.38 568 LEU A N 1
ATOM 4580 C CA . LEU A 1 568 ? 8.636 -9.501 30.125 1.00 94.38 568 LEU A CA 1
ATOM 4581 C C . LEU A 1 568 ? 7.584 -8.421 29.864 1.00 94.38 568 LEU A C 1
ATOM 4583 O O . LEU A 1 568 ? 7.414 -7.540 30.701 1.00 94.38 568 LEU A O 1
ATOM 4587 N N . THR A 1 569 ? 6.817 -8.520 28.777 1.00 92.25 569 THR A N 1
ATOM 4588 C CA . THR A 1 569 ? 5.727 -7.574 28.489 1.00 92.25 569 THR A CA 1
ATOM 4589 C C . THR A 1 569 ? 4.659 -7.591 29.577 1.00 92.25 569 THR A C 1
ATOM 4591 O O . THR A 1 569 ? 4.247 -6.534 30.061 1.00 92.25 569 THR A O 1
ATOM 4594 N N . GLY A 1 570 ? 4.254 -8.777 30.045 1.00 89.81 570 GLY A N 1
ATOM 4595 C CA . GLY A 1 570 ? 3.332 -8.920 31.178 1.00 89.81 570 GLY A CA 1
ATOM 4596 C C . GLY A 1 570 ? 3.847 -8.297 32.485 1.00 89.81 570 GLY A C 1
ATOM 4597 O O . GLY A 1 570 ? 3.049 -7.815 33.293 1.00 89.81 570 GLY A O 1
ATOM 4598 N N . ASP A 1 571 ? 5.167 -8.245 32.685 1.00 93.00 571 ASP A N 1
ATOM 4599 C CA . ASP A 1 571 ? 5.784 -7.555 33.819 1.00 93.00 571 ASP A CA 1
ATOM 4600 C C . ASP A 1 571 ? 5.894 -6.032 33.608 1.00 93.00 571 ASP A C 1
ATOM 4602 O O . ASP A 1 571 ? 5.556 -5.274 34.518 1.00 93.00 571 ASP A O 1
ATOM 4606 N N . ILE A 1 572 ? 6.297 -5.560 32.421 1.00 92.31 572 ILE A N 1
ATOM 4607 C CA . ILE A 1 572 ? 6.417 -4.121 32.108 1.00 92.31 572 ILE A CA 1
ATOM 4608 C C . ILE A 1 572 ? 5.038 -3.433 32.143 1.00 92.31 572 ILE A C 1
ATOM 4610 O O . ILE A 1 572 ? 4.911 -2.305 32.622 1.00 92.31 572 ILE A O 1
ATOM 4614 N N . ASN A 1 573 ? 3.969 -4.145 31.772 1.00 91.25 573 ASN A N 1
ATOM 4615 C CA . ASN A 1 573 ? 2.580 -3.698 31.940 1.00 91.25 573 ASN A CA 1
ATOM 4616 C C . ASN A 1 573 ? 2.220 -3.243 33.361 1.00 91.25 573 ASN A C 1
ATOM 4618 O O . ASN A 1 573 ? 1.322 -2.416 33.522 1.00 91.25 573 ASN A O 1
ATOM 4622 N N . LYS A 1 574 ? 2.873 -3.778 34.402 1.00 91.94 574 LYS A N 1
ATOM 4623 C CA . LYS A 1 574 ? 2.513 -3.509 35.808 1.00 91.94 574 LYS A CA 1
ATOM 4624 C C . LYS A 1 574 ? 2.660 -2.034 36.183 1.00 91.94 574 LYS A C 1
ATOM 4626 O O . LYS A 1 574 ? 1.899 -1.561 37.024 1.00 91.94 574 LYS A O 1
ATOM 4631 N N . PHE A 1 575 ? 3.495 -1.297 35.449 1.00 89.38 575 PHE A N 1
ATOM 4632 C CA . PHE A 1 575 ? 3.629 0.159 35.511 1.00 89.38 575 PHE A CA 1
ATOM 4633 C C . PHE A 1 575 ? 2.271 0.901 35.499 1.00 89.38 575 PHE A C 1
ATOM 4635 O O . PHE A 1 575 ? 2.085 1.837 36.276 1.00 89.38 575 PHE A O 1
ATOM 4642 N N . GLN A 1 576 ? 1.279 0.403 34.735 1.00 84.25 576 GLN A N 1
ATOM 4643 C CA . GLN A 1 576 ? -0.135 0.843 34.737 1.00 84.25 576 GLN A CA 1
ATOM 4644 C C . GLN A 1 576 ? -0.729 1.085 36.135 1.00 84.25 576 GLN A C 1
ATOM 4646 O O . GLN A 1 576 ? -1.597 1.939 36.315 1.00 84.25 576 GLN A O 1
ATOM 4651 N N . LYS A 1 577 ? -0.344 0.240 37.096 1.00 80.25 577 LYS A N 1
ATOM 4652 C CA . LYS A 1 577 ? -0.947 0.140 38.429 1.00 80.25 577 LYS A CA 1
ATOM 4653 C C . LYS A 1 577 ? -0.158 0.903 39.490 1.00 80.25 577 LYS A C 1
ATOM 4655 O O . LYS A 1 577 ? -0.692 1.139 40.566 1.00 80.25 577 LYS A O 1
ATOM 4660 N N . GLU A 1 578 ? 1.092 1.254 39.197 1.00 76.81 578 GLU A N 1
ATOM 4661 C CA . GLU A 1 578 ? 2.053 1.775 40.177 1.00 76.81 578 GLU A CA 1
ATOM 4662 C C . GLU A 1 578 ? 2.139 3.303 40.142 1.00 76.81 578 GLU A C 1
ATOM 4664 O O . GLU A 1 578 ? 2.136 3.939 41.192 1.00 76.81 578 GLU A O 1
ATOM 4669 N N . VAL A 1 579 ? 2.135 3.903 38.948 1.00 75.81 579 VAL A N 1
ATOM 4670 C CA . VAL A 1 579 ? 2.120 5.371 38.767 1.00 75.81 579 VAL A CA 1
ATOM 4671 C C . VAL A 1 579 ? 0.774 5.900 38.258 1.00 75.81 579 VAL A C 1
ATOM 4673 O O . VAL A 1 579 ? 0.625 7.088 37.978 1.00 75.81 579 VAL A O 1
ATOM 4676 N N . GLY A 1 580 ? -0.212 5.009 38.141 1.00 78.06 580 GLY A N 1
ATOM 4677 C CA . GLY A 1 580 ? -1.507 5.284 37.538 1.00 78.06 580 GLY A CA 1
ATOM 4678 C C . GLY A 1 580 ? -1.470 5.296 36.011 1.00 78.06 580 GLY A C 1
ATOM 4679 O O . GLY A 1 580 ? -0.510 4.873 35.366 1.00 78.06 580 GLY A O 1
ATOM 4680 N N . ILE A 1 581 ? -2.578 5.765 35.435 1.00 81.50 581 ILE A N 1
ATOM 4681 C CA . ILE A 1 581 ? -2.757 5.817 33.985 1.00 81.50 581 ILE A CA 1
ATOM 4682 C C . ILE A 1 581 ? -2.744 7.232 33.419 1.00 81.50 581 ILE A C 1
ATOM 4684 O O . ILE A 1 581 ? -2.378 7.367 32.267 1.00 81.50 581 ILE A O 1
ATOM 4688 N N . ILE A 1 582 ? -3.110 8.274 34.176 1.00 85.19 582 ILE A N 1
ATOM 4689 C CA . ILE A 1 582 ? -2.988 9.667 33.709 1.00 85.19 582 ILE A CA 1
ATOM 4690 C C . ILE A 1 582 ? -1.561 10.153 33.981 1.00 85.19 582 ILE A C 1
ATOM 4692 O O . ILE A 1 582 ? -1.038 9.936 35.073 1.00 85.19 582 ILE A O 1
ATOM 4696 N N . PHE A 1 583 ? -0.954 10.837 33.021 1.00 84.56 583 PHE A N 1
ATOM 4697 C CA . PHE A 1 583 ? 0.366 11.457 33.153 1.00 84.56 583 PHE A CA 1
ATOM 4698 C C . PHE A 1 583 ? 0.255 12.954 32.823 1.00 84.56 583 PHE A C 1
ATOM 4700 O O . PHE A 1 583 ? -0.755 13.383 32.272 1.00 84.56 583 PHE A O 1
ATOM 4707 N N . GLU A 1 584 ? 1.268 13.747 33.170 1.00 83.81 584 GLU A N 1
ATOM 4708 C CA . GLU A 1 584 ? 1.173 15.217 33.158 1.00 83.81 584 GLU A CA 1
ATOM 4709 C C . GLU A 1 584 ? 2.275 15.896 32.357 1.00 83.81 584 GLU A C 1
ATOM 4711 O O . GLU A 1 584 ? 1.996 16.910 31.736 1.00 83.81 584 GLU A O 1
ATOM 4716 N N . ASN A 1 585 ? 3.486 15.325 32.329 1.00 82.00 585 ASN A N 1
ATOM 4717 C CA . ASN A 1 585 ? 4.361 15.481 31.176 1.00 82.00 585 ASN A CA 1
ATOM 4718 C C . ASN A 1 585 ? 4.856 14.195 30.571 1.00 82.00 585 ASN A C 1
ATOM 4720 O O . ASN A 1 585 ? 4.946 13.143 31.184 1.00 82.00 585 ASN A O 1
ATOM 4724 N N . ASP A 1 586 ? 5.243 14.345 29.321 1.00 79.44 586 ASP A N 1
ATOM 4725 C CA . ASP A 1 586 ? 5.990 13.408 28.536 1.00 79.44 586 ASP A CA 1
ATOM 4726 C C . ASP A 1 586 ? 7.336 13.381 29.193 1.00 79.44 586 ASP A C 1
ATOM 4728 O O . ASP A 1 586 ? 7.687 12.382 29.781 1.00 79.44 586 ASP A O 1
ATOM 4732 N N . ILE A 1 587 ? 7.997 14.525 29.346 1.00 86.00 587 ILE A N 1
ATOM 4733 C CA . ILE A 1 587 ? 9.158 14.651 30.235 1.00 86.00 587 ILE A CA 1
ATOM 4734 C C . ILE A 1 587 ? 8.925 13.943 31.602 1.00 86.00 587 ILE A C 1
ATOM 4736 O O . ILE A 1 587 ? 9.847 13.314 32.119 1.00 86.00 587 ILE A O 1
ATOM 4740 N N . ASP A 1 588 ? 7.689 13.909 32.115 1.00 88.00 588 ASP A N 1
ATOM 4741 C CA . ASP A 1 588 ? 7.230 13.165 33.294 1.00 88.00 588 ASP A CA 1
ATOM 4742 C C . ASP A 1 588 ? 6.953 11.646 33.104 1.00 88.00 588 ASP A C 1
ATOM 4744 O O . ASP A 1 588 ? 7.264 10.915 34.036 1.00 88.00 588 ASP A O 1
ATOM 4748 N N . PHE A 1 589 ? 6.511 11.076 31.968 1.00 88.50 589 PHE A N 1
ATOM 4749 C CA . PHE A 1 589 ? 6.353 9.610 31.843 1.00 88.50 589 PHE A CA 1
ATOM 4750 C C . PHE A 1 589 ? 7.673 8.861 31.771 1.00 88.50 589 PHE A C 1
ATOM 4752 O O . PHE A 1 589 ? 7.735 7.839 32.429 1.00 88.50 589 PHE A O 1
ATOM 4759 N N . VAL A 1 590 ? 8.738 9.286 31.069 1.00 88.81 590 VAL A N 1
ATOM 4760 C CA . VAL A 1 590 ? 10.037 8.577 31.211 1.00 88.81 590 VAL A CA 1
ATOM 4761 C C . VAL A 1 590 ? 10.785 9.060 32.436 1.00 88.81 590 VAL A C 1
ATOM 4763 O O . VAL A 1 590 ? 11.650 8.332 32.903 1.00 88.81 590 VAL A O 1
ATOM 4766 N N . THR A 1 591 ? 10.410 10.177 33.062 1.00 90.38 591 THR A N 1
ATOM 4767 C CA . THR A 1 591 ? 10.809 10.387 34.461 1.00 90.38 591 THR A CA 1
ATOM 4768 C C . THR A 1 591 ? 10.181 9.301 35.345 1.00 90.38 591 THR A C 1
ATOM 4770 O O . THR A 1 591 ? 10.914 8.490 35.902 1.00 90.38 591 THR A O 1
ATOM 4773 N N . LYS A 1 592 ? 8.850 9.165 35.387 1.00 91.50 592 LYS A N 1
ATOM 4774 C CA . LYS A 1 592 ? 8.118 8.111 36.116 1.00 91.50 592 LYS A CA 1
ATOM 4775 C C . LYS A 1 592 ? 8.547 6.695 35.717 1.00 91.50 592 LYS A C 1
ATOM 4777 O O . LYS A 1 592 ? 8.725 5.865 36.596 1.00 91.50 592 LYS A O 1
ATOM 4782 N N . PHE A 1 593 ? 8.761 6.417 34.431 1.00 92.00 593 PHE A N 1
ATOM 4783 C CA . PHE A 1 593 ? 9.110 5.095 33.912 1.00 92.00 593 PHE A CA 1
ATOM 4784 C C . PHE A 1 593 ? 10.585 4.764 34.147 1.00 92.00 593 PHE A C 1
ATOM 4786 O O . PHE A 1 593 ? 10.828 3.694 34.690 1.00 92.00 593 PHE A O 1
ATOM 4793 N N . ARG A 1 594 ? 11.570 5.654 33.901 1.00 91.50 594 ARG A N 1
ATOM 4794 C CA . ARG A 1 594 ? 12.971 5.418 34.354 1.00 91.50 594 ARG A CA 1
ATOM 4795 C C . ARG A 1 594 ? 13.052 5.219 35.864 1.00 91.50 594 ARG A C 1
ATOM 4797 O O . ARG A 1 594 ? 13.867 4.423 36.319 1.00 91.50 594 ARG A O 1
ATOM 4804 N N . ASN A 1 595 ? 12.216 5.931 36.618 1.00 92.94 595 ASN A N 1
ATOM 4805 C CA . ASN A 1 595 ? 12.129 5.809 38.071 1.00 92.94 595 ASN A CA 1
ATOM 4806 C C . ASN A 1 595 ? 11.318 4.576 38.524 1.00 92.94 595 ASN A C 1
ATOM 4808 O O . ASN A 1 595 ? 11.244 4.313 39.723 1.00 92.94 595 ASN A O 1
ATOM 4812 N N . SER A 1 596 ? 10.719 3.819 37.599 1.00 93.19 596 SER A N 1
ATOM 4813 C CA . SER A 1 596 ? 9.921 2.628 37.895 1.00 93.19 596 SER A CA 1
ATOM 4814 C C . SER A 1 596 ? 10.754 1.340 37.884 1.00 93.19 596 SER A C 1
ATOM 4816 O O . SER A 1 596 ? 11.754 1.250 37.160 1.00 93.19 596 SER A O 1
ATOM 4818 N N . PRO A 1 597 ? 10.317 0.286 38.598 1.00 93.12 597 PRO A N 1
ATOM 4819 C CA . PRO A 1 597 ? 10.926 -1.040 38.494 1.00 93.12 597 PRO A CA 1
ATOM 4820 C C . PRO A 1 597 ? 10.933 -1.598 37.061 1.00 93.12 597 PRO A C 1
ATOM 4822 O O . PRO A 1 597 ? 11.842 -2.345 36.691 1.00 93.12 597 PRO A O 1
ATOM 4825 N N . GLN A 1 598 ? 9.950 -1.235 36.231 1.00 95.38 598 GLN A N 1
ATOM 4826 C CA . GLN A 1 598 ? 9.757 -1.818 34.902 1.00 95.38 598 GLN A CA 1
ATOM 4827 C C . GLN A 1 598 ? 10.833 -1.386 33.892 1.00 95.38 598 GLN A C 1
ATOM 4829 O O . GLN A 1 598 ? 11.162 -2.165 32.995 1.00 95.38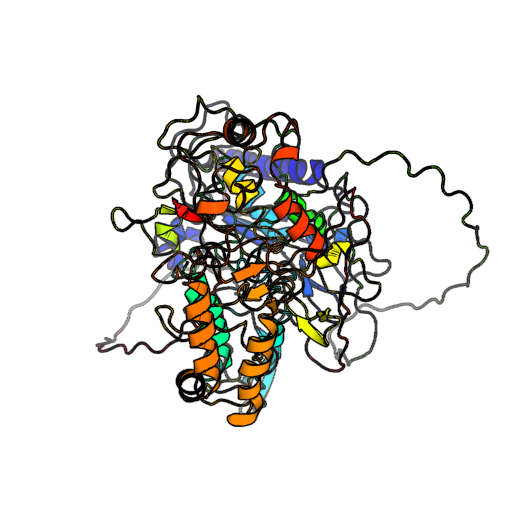 598 GLN A O 1
ATOM 4834 N N . TYR A 1 599 ? 11.496 -0.238 34.084 1.00 95.38 599 TYR A N 1
ATOM 4835 C CA . TYR A 1 599 ? 12.648 0.152 33.254 1.00 95.38 599 TYR A CA 1
ATOM 4836 C C . TYR A 1 599 ? 13.826 -0.825 33.380 1.00 95.38 599 TYR A C 1
ATOM 4838 O O . TYR A 1 599 ? 14.567 -1.024 32.422 1.00 95.38 599 TYR A O 1
ATOM 4846 N N . LYS A 1 600 ? 13.973 -1.525 34.515 1.00 96.50 600 LYS A N 1
ATOM 4847 C CA . LYS A 1 600 ? 14.999 -2.574 34.673 1.00 96.50 600 LYS A CA 1
ATOM 4848 C C . LYS A 1 600 ? 14.693 -3.847 33.887 1.00 96.50 600 LYS A C 1
ATOM 4850 O O . LYS A 1 600 ? 15.604 -4.602 33.555 1.00 96.50 600 LYS A O 1
ATOM 4855 N N . ILE A 1 601 ? 13.433 -4.062 33.526 1.00 96.56 601 ILE A N 1
ATOM 4856 C CA . ILE A 1 601 ? 13.018 -5.137 32.619 1.00 96.56 601 ILE A CA 1
ATOM 4857 C C . ILE A 1 601 ? 13.278 -4.715 31.164 1.00 96.56 601 ILE A C 1
ATOM 4859 O O . ILE A 1 601 ? 13.703 -5.534 30.351 1.00 96.56 601 ILE A O 1
ATOM 4863 N N . ALA A 1 602 ? 13.142 -3.421 30.869 1.00 96.31 602 ALA A N 1
ATOM 4864 C CA . ALA A 1 602 ? 13.489 -2.856 29.573 1.00 96.31 602 ALA A CA 1
ATOM 4865 C C . ALA A 1 602 ? 15.012 -2.863 29.297 1.00 96.31 602 ALA A C 1
ATOM 4867 O O . ALA A 1 602 ? 15.468 -3.332 28.252 1.00 96.31 602 ALA A O 1
ATOM 4868 N N . GLU A 1 603 ? 15.834 -2.449 30.270 1.00 96.88 603 GLU A N 1
ATOM 4869 C CA . GLU A 1 603 ? 17.302 -2.620 30.237 1.00 96.88 603 GLU A CA 1
ATOM 4870 C C . GLU A 1 603 ? 17.703 -4.097 30.047 1.00 96.88 603 GLU A C 1
ATOM 4872 O O . GLU A 1 603 ? 18.673 -4.413 29.354 1.00 96.88 603 GLU A O 1
ATOM 4877 N N . LYS A 1 604 ? 16.933 -5.031 30.617 1.00 95.75 604 LYS A N 1
ATOM 4878 C CA . LYS A 1 604 ? 17.174 -6.466 30.453 1.00 95.75 604 LYS A CA 1
ATOM 4879 C C . LYS A 1 604 ? 16.904 -6.940 29.020 1.00 95.75 604 LYS A C 1
ATOM 4881 O O . LYS A 1 604 ? 17.728 -7.690 28.496 1.00 95.75 604 LYS A O 1
ATOM 4886 N N . MET A 1 605 ? 15.828 -6.501 28.361 1.00 96.62 605 MET A N 1
ATOM 4887 C CA . MET A 1 605 ? 15.586 -6.875 26.957 1.00 96.62 605 MET A CA 1
ATOM 4888 C C . MET A 1 605 ? 16.599 -6.226 25.998 1.00 96.62 605 MET A C 1
ATOM 4890 O O . MET A 1 605 ? 17.031 -6.868 25.039 1.00 96.62 605 MET A O 1
ATOM 4894 N N . MET A 1 606 ? 17.097 -5.023 26.316 1.00 96.00 606 MET A N 1
ATOM 4895 C CA . MET A 1 606 ? 18.278 -4.449 25.647 1.00 96.00 606 MET A CA 1
ATOM 4896 C C . MET A 1 606 ? 19.485 -5.384 25.752 1.00 96.00 606 MET A C 1
ATOM 4898 O O . MET A 1 606 ? 20.114 -5.668 24.737 1.00 96.00 606 MET A O 1
ATOM 4902 N N . SER A 1 607 ? 19.774 -5.933 26.939 1.00 95.69 607 SER A N 1
ATOM 4903 C CA . SER A 1 607 ? 20.905 -6.861 27.105 1.00 95.69 607 SER A CA 1
ATOM 4904 C C . SER A 1 607 ? 20.766 -8.141 26.266 1.00 95.69 607 SER A C 1
ATOM 4906 O O . SER A 1 607 ? 21.748 -8.597 25.682 1.00 95.69 607 SER A O 1
ATOM 4908 N N . TYR A 1 608 ? 19.554 -8.693 26.128 1.00 96.44 608 TYR A N 1
ATOM 4909 C CA . TYR A 1 608 ? 19.297 -9.847 25.256 1.00 96.44 608 TYR A CA 1
ATOM 4910 C C . TYR A 1 608 ? 19.500 -9.512 23.775 1.00 96.44 608 TYR A C 1
ATOM 4912 O O . TYR A 1 608 ? 20.113 -10.285 23.040 1.00 96.44 608 TYR A O 1
ATOM 4920 N N . SER A 1 609 ? 19.064 -8.328 23.356 1.00 95.25 609 SER A N 1
ATOM 4921 C CA . SER A 1 609 ? 19.066 -7.907 21.951 1.00 95.25 609 SER A CA 1
ATOM 4922 C C . SER A 1 609 ? 20.453 -7.531 21.403 1.00 95.25 609 SER A C 1
ATOM 4924 O O . SER A 1 609 ? 20.604 -7.324 20.201 1.00 95.25 609 SER A O 1
ATOM 4926 N N . ILE A 1 610 ? 21.474 -7.512 22.271 1.00 94.56 610 ILE A N 1
ATOM 4927 C CA . ILE A 1 610 ? 22.903 -7.370 21.927 1.00 94.56 610 ILE A CA 1
ATOM 4928 C C . ILE A 1 610 ? 23.772 -8.566 22.341 1.00 94.56 610 ILE A C 1
ATOM 4930 O O . ILE A 1 610 ? 25.001 -8.474 22.278 1.00 94.56 610 ILE A O 1
ATOM 4934 N N . THR A 1 611 ? 23.175 -9.674 22.797 1.00 95.25 611 THR A N 1
ATOM 4935 C CA . THR A 1 611 ? 23.926 -10.880 23.180 1.00 95.25 611 THR A CA 1
ATOM 4936 C C . THR A 1 611 ? 23.745 -11.980 22.124 1.00 95.25 611 THR A C 1
ATOM 4938 O O . THR A 1 611 ? 22.641 -12.518 22.001 1.00 95.25 611 THR A O 1
ATOM 4941 N N . PRO A 1 612 ? 24.794 -12.374 21.372 1.00 95.25 612 PRO A N 1
ATOM 4942 C CA . PRO A 1 612 ? 24.692 -13.320 20.258 1.00 95.25 612 PRO A CA 1
ATOM 4943 C C . PRO A 1 612 ? 23.943 -14.626 20.572 1.00 95.25 612 PRO A C 1
ATOM 4945 O O . PRO A 1 612 ? 24.306 -15.356 21.496 1.00 95.25 612 PRO A O 1
ATOM 4948 N N . ASN A 1 613 ? 22.989 -14.990 19.711 1.00 92.00 613 ASN A N 1
ATOM 4949 C CA . ASN A 1 613 ? 22.214 -16.239 19.733 1.00 92.00 613 ASN A CA 1
ATOM 4950 C C . ASN A 1 613 ? 21.308 -16.466 20.974 1.00 92.00 613 ASN A C 1
ATOM 4952 O O . ASN A 1 613 ? 20.933 -17.612 21.229 1.00 92.00 613 ASN A O 1
ATOM 4956 N N . VAL A 1 614 ? 20.948 -15.438 21.762 1.00 93.69 614 VAL A N 1
ATOM 4957 C CA . VAL A 1 614 ? 20.055 -15.623 22.937 1.00 93.69 614 VAL A CA 1
ATOM 4958 C C . VAL A 1 614 ? 18.572 -15.378 22.657 1.00 93.69 614 VAL A C 1
ATOM 4960 O O . VAL A 1 614 ? 17.742 -15.762 23.481 1.00 93.69 614 VAL A O 1
ATOM 4963 N N . LEU A 1 615 ? 18.229 -14.781 21.513 1.00 97.25 615 LEU A N 1
ATOM 4964 C CA . LEU A 1 615 ? 16.852 -14.575 21.062 1.00 97.25 615 LEU A CA 1
ATOM 4965 C C . LEU A 1 615 ? 16.594 -15.327 19.757 1.00 97.25 615 LEU A C 1
ATOM 4967 O O . LEU A 1 615 ? 17.457 -15.414 18.880 1.00 97.25 615 LEU A O 1
ATOM 4971 N N . GLY A 1 616 ? 15.392 -15.882 19.649 1.00 96.81 616 GLY A N 1
ATOM 4972 C CA . GLY A 1 616 ? 14.948 -16.616 18.475 1.00 96.81 616 GLY A CA 1
ATOM 4973 C C . GLY A 1 616 ? 13.436 -16.667 18.373 1.00 96.81 616 GLY A C 1
ATOM 4974 O O . GLY A 1 616 ? 12.730 -16.593 19.379 1.00 96.81 616 GLY A O 1
ATOM 4975 N N . PHE A 1 617 ? 12.960 -16.836 17.148 1.00 97.88 617 PHE A N 1
ATOM 4976 C CA . PHE A 1 617 ? 11.570 -17.115 16.831 1.00 97.88 617 PHE A CA 1
ATOM 4977 C C . PHE A 1 617 ? 11.303 -18.622 16.876 1.00 97.88 617 PHE A C 1
ATOM 4979 O O . PHE A 1 617 ? 12.018 -19.393 16.236 1.00 97.88 617 PHE A O 1
ATOM 4986 N N . LEU A 1 618 ? 10.274 -19.059 17.598 1.00 95.94 618 LEU A N 1
ATOM 4987 C CA . LEU A 1 618 ? 9.886 -20.463 17.728 1.00 95.94 618 LEU A CA 1
ATOM 4988 C C . LEU A 1 618 ? 8.796 -20.833 16.696 1.00 95.94 618 LEU A C 1
ATOM 4990 O O . LEU A 1 618 ? 7.643 -20.435 16.880 1.00 95.94 618 LEU A O 1
ATOM 4994 N N . PRO A 1 619 ? 9.119 -21.588 15.626 1.00 93.06 619 PRO A N 1
ATOM 4995 C CA . PRO A 1 619 ? 8.159 -21.911 14.576 1.00 93.06 619 PRO A CA 1
ATOM 4996 C C . PRO A 1 619 ? 7.131 -22.983 14.978 1.00 93.06 619 PRO A C 1
ATOM 4998 O O . PRO A 1 619 ? 7.287 -23.731 15.945 1.00 93.06 619 PRO A O 1
ATOM 5001 N N . ARG A 1 620 ? 6.070 -23.083 14.172 1.00 88.00 620 ARG A N 1
ATOM 5002 C CA . ARG A 1 620 ? 5.007 -24.087 14.247 1.00 88.00 620 ARG A CA 1
ATOM 5003 C C . ARG A 1 620 ? 5.579 -25.503 14.205 1.00 88.00 620 ARG A C 1
ATOM 5005 O O . ARG A 1 620 ? 6.588 -25.771 13.562 1.00 88.00 620 ARG A O 1
ATOM 5012 N N . GLY A 1 621 ? 4.877 -26.435 14.844 1.00 82.38 621 GLY A N 1
ATOM 5013 C CA . GLY A 1 621 ? 5.271 -27.846 14.870 1.00 82.38 621 GLY A CA 1
ATOM 5014 C C . GLY A 1 621 ? 6.395 -28.181 15.857 1.00 82.38 621 GLY A C 1
ATOM 5015 O O . GLY A 1 621 ? 6.698 -29.360 16.024 1.00 82.38 621 GLY A O 1
ATOM 5016 N N . THR A 1 622 ? 6.968 -27.198 16.561 1.00 86.00 622 THR A N 1
ATOM 5017 C CA . THR A 1 622 ? 7.913 -27.436 17.658 1.00 86.00 622 THR A CA 1
ATOM 5018 C C . THR A 1 622 ? 7.595 -26.610 18.907 1.00 86.00 622 THR A C 1
ATOM 5020 O O . THR A 1 622 ? 6.888 -25.606 18.873 1.00 86.00 622 THR A O 1
ATOM 5023 N N . THR A 1 623 ? 8.127 -27.070 20.037 1.00 86.06 623 THR A N 1
ATOM 5024 C CA . THR A 1 623 ? 8.183 -26.364 21.323 1.00 86.06 623 THR A CA 1
ATOM 5025 C C . THR A 1 623 ? 9.619 -26.259 21.857 1.00 86.06 623 THR A C 1
ATOM 5027 O O . THR A 1 623 ? 9.832 -25.767 22.965 1.00 86.06 623 THR A O 1
ATOM 5030 N N . LYS A 1 624 ? 10.627 -26.733 21.103 1.00 89.06 624 LYS A N 1
ATOM 5031 C CA . LYS A 1 624 ? 12.019 -26.820 21.568 1.00 89.06 624 LYS A CA 1
ATOM 5032 C C . LYS A 1 624 ? 12.791 -25.553 21.217 1.00 89.06 624 LYS A C 1
ATOM 5034 O O . LYS A 1 624 ? 12.930 -25.209 20.050 1.00 89.06 624 LYS A O 1
ATOM 5039 N N . ALA A 1 625 ? 13.400 -24.918 22.216 1.00 89.56 625 ALA A N 1
ATOM 5040 C CA . ALA A 1 625 ? 14.142 -23.669 22.024 1.00 89.56 625 ALA A CA 1
ATOM 5041 C C . ALA A 1 625 ? 15.309 -23.761 21.018 1.00 89.56 625 ALA A C 1
ATOM 5043 O O . ALA A 1 625 ? 15.628 -22.779 20.353 1.00 89.56 625 ALA A O 1
ATOM 5044 N N . ILE A 1 626 ? 15.922 -24.942 20.879 1.00 87.31 626 ILE A N 1
ATOM 5045 C CA . ILE A 1 626 ? 17.019 -25.206 19.933 1.00 87.31 626 ILE A CA 1
ATOM 5046 C C . ILE A 1 626 ? 16.564 -25.264 18.461 1.00 87.31 626 ILE A C 1
ATOM 5048 O O . ILE A 1 626 ? 17.381 -25.102 17.561 1.00 87.31 626 ILE A O 1
ATOM 5052 N N . GLU A 1 627 ? 15.265 -25.449 18.215 1.00 90.88 627 GLU A N 1
ATOM 5053 C CA . GLU A 1 627 ? 14.640 -25.477 16.882 1.00 90.88 627 GLU A CA 1
ATOM 5054 C C . GLU A 1 627 ? 14.083 -24.096 16.479 1.00 90.88 627 GLU A C 1
ATOM 5056 O O . GLU A 1 627 ? 13.284 -23.983 15.554 1.00 90.88 627 GLU A O 1
ATOM 5061 N N . SER A 1 628 ? 14.510 -23.034 17.171 1.00 94.56 628 SER A N 1
ATOM 5062 C CA . SER A 1 628 ? 14.167 -21.654 16.829 1.00 94.56 628 SER A CA 1
ATOM 5063 C C . SER A 1 628 ? 14.993 -21.103 15.661 1.00 94.56 628 SER A C 1
ATOM 5065 O O . SER A 1 628 ? 16.173 -21.424 15.462 1.00 94.56 628 SER A O 1
ATOM 5067 N N . VAL A 1 629 ? 14.365 -20.205 14.905 1.00 97.12 629 VAL A N 1
ATOM 5068 C CA . VAL A 1 629 ? 15.038 -19.346 13.934 1.00 97.12 629 VAL A CA 1
ATOM 5069 C C . VAL A 1 629 ? 15.771 -18.268 14.728 1.00 97.12 629 VAL A C 1
ATOM 5071 O O . VAL A 1 629 ? 15.147 -17.466 15.419 1.00 97.12 629 VAL A O 1
ATOM 5074 N N . VAL A 1 630 ? 17.104 -18.307 14.706 1.00 97.06 630 VAL A N 1
ATOM 5075 C CA . VAL A 1 630 ? 17.945 -17.469 15.579 1.00 97.06 630 VAL A CA 1
ATOM 5076 C C . VAL A 1 630 ? 18.069 -16.076 14.981 1.00 97.06 630 VAL A C 1
ATOM 5078 O O . VAL A 1 630 ? 18.318 -15.946 13.782 1.00 97.06 630 VAL A O 1
ATOM 5081 N N . LEU A 1 631 ? 17.915 -15.062 15.825 1.00 97.19 631 LEU A N 1
ATOM 5082 C CA . LEU A 1 631 ? 17.810 -13.669 15.412 1.00 97.19 631 LEU A CA 1
ATOM 5083 C C . LEU A 1 631 ? 19.121 -12.901 15.619 1.00 97.19 631 LEU A C 1
ATOM 5085 O O . LEU A 1 631 ? 19.974 -13.293 16.418 1.00 97.19 631 LEU A O 1
ATOM 5089 N N . GLU A 1 632 ? 19.286 -11.806 14.882 1.00 96.81 632 GLU A N 1
ATOM 5090 C CA . GLU A 1 632 ? 20.527 -11.034 14.803 1.00 96.81 632 GLU A CA 1
ATOM 5091 C C . GLU A 1 632 ? 20.811 -10.216 16.075 1.00 96.81 632 GLU A C 1
ATOM 5093 O O . GLU A 1 632 ? 20.507 -9.035 16.173 1.00 96.81 632 GLU A O 1
ATOM 5098 N N . THR A 1 633 ? 21.411 -10.837 17.086 1.00 95.25 633 THR A N 1
ATOM 5099 C CA . THR A 1 633 ? 21.744 -10.183 18.365 1.00 95.25 633 THR A CA 1
ATOM 5100 C C . THR A 1 633 ? 23.229 -9.827 18.515 1.00 95.25 633 THR A C 1
ATOM 5102 O O . THR A 1 633 ? 23.726 -9.720 19.637 1.00 95.25 633 THR A O 1
ATOM 5105 N N . ARG A 1 634 ? 23.990 -9.682 17.420 1.00 92.00 634 ARG A N 1
ATOM 5106 C CA . ARG A 1 634 ? 25.448 -9.425 17.454 1.00 92.00 634 ARG A CA 1
ATOM 5107 C C . ARG A 1 634 ? 25.818 -7.950 17.323 1.00 92.00 634 ARG A C 1
ATOM 5109 O O . ARG A 1 634 ? 26.943 -7.584 17.656 1.00 92.00 634 ARG A O 1
ATOM 5116 N N . LEU A 1 635 ? 24.910 -7.119 16.817 1.00 88.44 635 LEU A N 1
ATOM 5117 C CA . LEU A 1 635 ? 25.185 -5.713 16.527 1.00 88.44 635 LEU A CA 1
ATOM 5118 C C . LEU A 1 635 ? 25.344 -4.892 17.817 1.00 88.44 635 LEU A C 1
ATOM 5120 O O . LEU A 1 635 ? 24.428 -4.804 18.636 1.00 88.44 635 LEU A O 1
ATOM 5124 N N . GLN A 1 636 ? 26.533 -4.307 17.987 1.00 87.69 636 GLN A N 1
ATOM 5125 C CA . GLN A 1 636 ? 26.934 -3.504 19.144 1.00 87.69 636 GLN A CA 1
ATOM 5126 C C . GLN A 1 636 ? 27.577 -2.181 18.668 1.00 87.69 636 GLN A C 1
ATOM 5128 O O . GLN A 1 636 ? 28.557 -2.238 17.925 1.00 87.69 636 GLN A O 1
ATOM 5133 N N . PRO A 1 637 ? 27.071 -0.993 19.072 1.00 86.44 637 PRO A N 1
ATOM 5134 C CA . PRO A 1 637 ? 25.847 -0.784 19.850 1.00 86.44 637 PRO A CA 1
ATOM 5135 C C . PRO A 1 637 ? 24.624 -1.374 19.144 1.00 86.44 637 PRO A C 1
ATOM 5137 O O . PRO A 1 637 ? 24.645 -1.565 17.930 1.00 86.44 637 PRO A O 1
ATOM 5140 N N . TYR A 1 638 ? 23.580 -1.666 19.923 1.00 88.94 638 TYR A N 1
ATOM 5141 C CA . TYR A 1 638 ? 22.293 -2.122 19.407 1.00 88.94 638 TYR A CA 1
ATOM 5142 C C . TYR A 1 638 ? 21.839 -1.187 18.284 1.00 88.94 638 TYR A C 1
ATOM 5144 O O . TYR A 1 638 ? 21.673 0.018 18.495 1.00 88.94 638 TYR A O 1
ATOM 5152 N N . GLN A 1 639 ? 21.695 -1.731 17.081 1.00 84.75 639 GLN A N 1
ATOM 5153 C CA . GLN A 1 639 ? 21.535 -0.933 15.874 1.00 84.75 639 GLN A CA 1
ATOM 5154 C C . GLN A 1 639 ? 20.069 -0.616 15.634 1.00 84.75 639 GLN A C 1
ATOM 5156 O O . GLN A 1 639 ? 19.609 -0.920 14.550 1.00 84.75 639 GLN A O 1
ATOM 5161 N N . THR A 1 640 ? 19.337 -0.077 16.618 1.00 79.75 640 THR A N 1
ATOM 5162 C CA . THR A 1 640 ? 17.940 0.403 16.509 1.00 79.75 640 THR A CA 1
ATOM 5163 C C . THR A 1 640 ? 17.166 -0.356 15.415 1.00 79.75 640 THR A C 1
ATOM 5165 O O . THR A 1 640 ? 16.967 0.109 14.295 1.00 79.75 640 THR A O 1
ATOM 5168 N N . GLY A 1 641 ? 17.016 -1.657 15.675 1.00 73.19 641 GLY A N 1
ATOM 5169 C CA . GLY A 1 641 ? 16.426 -2.658 14.797 1.00 73.19 641 GLY A CA 1
ATOM 5170 C C . GLY A 1 641 ? 17.212 -3.293 13.619 1.00 73.19 641 GLY A C 1
ATOM 5171 O O . GLY A 1 641 ? 16.671 -4.105 12.904 1.00 73.19 641 GLY A O 1
ATOM 5172 N N . SER A 1 642 ? 18.488 -3.066 13.315 1.00 82.69 642 SER A N 1
ATOM 5173 C CA . SER A 1 642 ? 19.194 -4.108 12.513 1.00 82.69 642 SER A CA 1
ATOM 5174 C C . SER A 1 642 ? 19.385 -5.363 13.383 1.00 82.69 642 SER A C 1
ATOM 5176 O O . SER A 1 642 ? 19.477 -6.490 12.897 1.00 82.69 642 SER A O 1
ATOM 5178 N N . SER A 1 643 ? 19.407 -5.122 14.696 1.00 88.88 643 SER A N 1
ATOM 5179 C CA . SER A 1 643 ? 19.349 -6.079 15.785 1.00 88.88 643 SER A CA 1
ATOM 5180 C C . SER A 1 643 ? 17.983 -6.767 15.893 1.00 88.88 643 SER A C 1
ATOM 5182 O O . SER A 1 643 ? 16.966 -6.181 15.553 1.00 88.88 643 SER A O 1
ATOM 5184 N N . ILE A 1 644 ? 17.989 -7.998 16.410 1.00 92.25 644 ILE A N 1
ATOM 5185 C CA . ILE A 1 644 ? 16.885 -8.951 16.630 1.00 92.25 644 ILE A CA 1
ATOM 5186 C C . ILE A 1 644 ? 16.000 -9.293 15.413 1.00 92.25 644 ILE A C 1
ATOM 5188 O O . ILE A 1 644 ? 15.115 -10.134 15.533 1.00 92.25 644 ILE A O 1
ATOM 5192 N N . SER A 1 645 ? 16.195 -8.666 14.251 1.00 92.25 645 SER A N 1
ATOM 5193 C CA . SER A 1 645 ? 15.157 -8.577 13.192 1.00 92.25 645 SER A CA 1
ATOM 5194 C C . SER A 1 645 ? 15.445 -9.302 11.922 1.00 92.25 645 SER A C 1
ATOM 5196 O O . SER A 1 645 ? 14.584 -9.609 11.103 1.00 92.25 645 SER A O 1
ATOM 5198 N N . HIS A 1 646 ? 16.713 -9.572 11.784 1.00 95.00 646 HIS A N 1
ATOM 5199 C CA . HIS A 1 646 ? 17.244 -10.416 10.777 1.00 95.00 646 HIS A CA 1
ATOM 5200 C C . HIS A 1 646 ? 17.417 -11.790 11.382 1.00 95.00 646 HIS A C 1
ATOM 5202 O O . HIS A 1 646 ? 17.575 -11.945 12.599 1.00 95.00 646 HIS A O 1
ATOM 5208 N N . VAL A 1 647 ? 17.450 -12.798 10.526 1.00 95.00 647 VAL A N 1
ATOM 5209 C CA . VAL A 1 647 ? 18.103 -14.037 10.923 1.00 95.00 647 VAL A CA 1
ATOM 5210 C C . VAL A 1 647 ? 19.581 -13.733 11.192 1.00 95.00 647 VAL A C 1
ATOM 5212 O O . VAL A 1 647 ? 20.182 -12.895 10.518 1.00 95.00 647 VAL A O 1
ATOM 5215 N N . ASP A 1 648 ? 20.164 -14.404 12.183 1.00 96.25 648 ASP A N 1
ATOM 5216 C CA . ASP A 1 648 ? 21.568 -14.235 12.568 1.00 96.25 648 ASP A CA 1
ATOM 5217 C C . ASP A 1 648 ? 22.496 -14.323 11.344 1.00 96.25 648 ASP A C 1
ATOM 5219 O O . ASP A 1 648 ? 22.615 -15.380 10.711 1.00 96.25 648 ASP A O 1
ATOM 5223 N N . PHE A 1 649 ? 23.162 -13.215 11.006 1.00 92.50 649 PHE A N 1
ATOM 5224 C CA . PHE A 1 649 ? 23.881 -13.080 9.739 1.00 92.50 649 PHE A CA 1
ATOM 5225 C C . PHE A 1 649 ? 24.933 -14.179 9.581 1.00 92.50 649 PHE A C 1
ATOM 5227 O O . PHE A 1 649 ? 25.012 -14.846 8.548 1.00 92.50 649 PHE A O 1
ATOM 5234 N N . LYS A 1 650 ? 25.698 -14.446 10.647 1.00 92.88 650 LYS A N 1
ATOM 5235 C CA . LYS A 1 650 ? 26.754 -15.464 10.635 1.00 92.88 650 LYS A CA 1
ATOM 5236 C C . LYS A 1 650 ? 26.202 -16.884 10.460 1.00 92.88 650 LYS A C 1
ATOM 5238 O O . LYS A 1 650 ? 26.886 -17.715 9.863 1.00 92.88 650 LYS A O 1
ATOM 5243 N N . LYS A 1 651 ? 25.011 -17.181 10.988 1.00 92.56 651 LYS A N 1
ATOM 5244 C CA . LYS A 1 651 ? 24.380 -18.505 10.882 1.00 92.56 651 LYS A CA 1
ATOM 5245 C C . LYS A 1 651 ? 23.771 -18.753 9.498 1.00 92.56 651 LYS A C 1
ATOM 5247 O O . LYS A 1 651 ? 23.832 -19.889 9.034 1.00 92.56 651 LYS A O 1
ATOM 5252 N N . TYR A 1 652 ? 23.208 -17.729 8.852 1.00 92.31 652 TYR A N 1
ATOM 5253 C CA . TYR A 1 652 ? 22.340 -17.923 7.683 1.00 92.31 652 TYR A CA 1
ATOM 5254 C C . TYR A 1 652 ? 22.847 -17.334 6.350 1.00 92.31 652 TYR A C 1
ATOM 5256 O O . TYR A 1 652 ? 22.323 -17.740 5.314 1.00 92.31 652 TYR A O 1
ATOM 5264 N N . ASN A 1 653 ? 23.882 -16.472 6.322 1.00 88.75 653 ASN A N 1
ATOM 5265 C CA . ASN A 1 653 ? 24.356 -15.791 5.093 1.00 88.75 653 ASN A CA 1
ATOM 5266 C C . ASN A 1 653 ? 24.603 -16.718 3.888 1.00 88.75 653 ASN A C 1
ATOM 5268 O O . ASN A 1 653 ? 24.361 -16.306 2.760 1.00 88.75 653 ASN A O 1
ATOM 5272 N N . ASN A 1 654 ? 25.072 -17.947 4.137 1.00 86.31 654 ASN A N 1
ATOM 5273 C CA . ASN A 1 654 ? 25.448 -18.937 3.117 1.00 86.31 654 ASN A CA 1
ATOM 5274 C C . ASN A 1 654 ? 24.454 -20.119 3.037 1.00 86.31 654 ASN A C 1
ATOM 5276 O O . ASN A 1 654 ? 24.855 -21.236 2.710 1.00 86.31 654 ASN A O 1
ATOM 5280 N N . THR A 1 655 ? 23.192 -19.917 3.423 1.00 88.56 655 THR A N 1
ATOM 5281 C CA . THR A 1 655 ? 22.164 -20.974 3.520 1.00 88.56 655 THR A CA 1
ATOM 5282 C C . THR A 1 655 ? 20.947 -20.641 2.663 1.00 88.56 655 THR A C 1
ATOM 5284 O O . THR A 1 655 ? 20.802 -19.507 2.227 1.00 88.56 655 THR A O 1
ATOM 5287 N N . SER A 1 656 ? 20.023 -21.582 2.472 1.00 85.19 656 SER A N 1
ATOM 5288 C CA . SER A 1 656 ? 18.739 -21.333 1.799 1.00 85.19 656 SER A CA 1
ATOM 5289 C C . SER A 1 656 ? 17.875 -20.247 2.463 1.00 85.19 656 SER A C 1
ATOM 5291 O O . SER A 1 656 ? 17.036 -19.648 1.801 1.00 85.19 656 SER A O 1
ATOM 5293 N N . ASP A 1 657 ? 18.106 -19.932 3.742 1.00 87.50 657 ASP A N 1
ATOM 5294 C CA . ASP A 1 657 ? 17.465 -18.825 4.467 1.00 87.50 657 ASP A CA 1
ATOM 5295 C C . ASP A 1 657 ? 18.312 -17.530 4.465 1.00 87.50 657 ASP A C 1
ATOM 5297 O O . ASP A 1 657 ? 18.119 -16.653 5.309 1.00 87.50 657 ASP A O 1
ATOM 5301 N N . PHE A 1 658 ? 19.235 -17.374 3.502 1.00 88.94 658 PHE A N 1
ATOM 5302 C CA . PHE A 1 658 ? 20.024 -16.148 3.285 1.00 88.94 658 PHE A CA 1
ATOM 5303 C C . PHE A 1 658 ? 19.168 -14.887 3.127 1.00 88.94 658 PHE A C 1
ATOM 5305 O O . PHE A 1 658 ? 19.661 -13.789 3.370 1.00 88.94 658 PHE A O 1
ATOM 5312 N N . LEU A 1 659 ? 17.902 -15.046 2.733 1.00 88.06 659 LEU A N 1
ATOM 5313 C CA . LEU A 1 659 ? 17.007 -13.955 2.380 1.00 88.06 659 LEU A CA 1
ATOM 5314 C C . LEU A 1 659 ? 16.832 -12.916 3.492 1.00 88.06 659 LEU A C 1
ATOM 5316 O O . LEU A 1 659 ? 16.618 -11.761 3.184 1.00 88.06 659 LEU A O 1
ATOM 5320 N N . MET A 1 660 ? 16.965 -13.278 4.770 1.00 92.56 660 MET A N 1
ATOM 5321 C CA . MET A 1 660 ? 16.518 -12.437 5.897 1.00 92.56 660 MET A CA 1
ATOM 5322 C C . MET A 1 660 ? 17.636 -11.808 6.721 1.00 92.56 660 MET A C 1
ATOM 5324 O O . MET A 1 660 ? 17.453 -11.507 7.899 1.00 92.56 660 MET A O 1
ATOM 5328 N N . LYS A 1 661 ? 18.830 -11.694 6.150 1.00 91.56 661 LYS A N 1
ATOM 5329 C CA . LYS A 1 661 ? 20.045 -11.235 6.833 1.00 91.56 661 LYS A CA 1
ATOM 5330 C C . LYS A 1 661 ? 20.213 -9.712 6.706 1.00 91.56 661 LYS A C 1
ATOM 5332 O O . LYS A 1 661 ? 19.833 -9.153 5.687 1.00 91.56 661 LYS A O 1
ATOM 5337 N N . PHE A 1 662 ? 20.828 -9.043 7.686 1.00 84.19 662 PHE A N 1
ATOM 5338 C CA . PHE A 1 662 ? 20.880 -7.565 7.751 1.00 84.19 662 PHE A CA 1
ATOM 5339 C C . PHE A 1 662 ? 21.775 -6.861 6.716 1.00 84.19 662 PHE A C 1
ATOM 5341 O O . PHE A 1 662 ? 21.952 -5.650 6.791 1.00 84.19 662 PHE A O 1
ATOM 5348 N N . LEU A 1 663 ? 22.357 -7.579 5.757 1.00 86.12 663 LEU A N 1
ATOM 5349 C CA . LEU A 1 663 ? 23.344 -7.050 4.815 1.00 86.12 663 LEU A CA 1
ATOM 5350 C C . LEU A 1 663 ? 23.169 -7.742 3.455 1.00 86.12 663 LEU A C 1
ATOM 5352 O O . LEU A 1 663 ? 23.096 -8.971 3.431 1.00 86.12 663 LEU A O 1
ATOM 5356 N N . ALA A 1 664 ? 23.111 -7.018 2.333 1.00 85.06 664 ALA A N 1
ATOM 5357 C CA . ALA A 1 664 ? 23.059 -7.677 1.015 1.00 85.06 664 ALA A CA 1
ATOM 5358 C C . ALA A 1 664 ? 24.442 -7.949 0.419 1.00 85.06 664 ALA A C 1
ATOM 5360 O O . ALA A 1 664 ? 25.437 -7.302 0.748 1.00 85.06 664 ALA A O 1
ATOM 5361 N N . ASP A 1 665 ? 24.482 -8.882 -0.529 1.00 85.19 665 ASP A N 1
ATOM 5362 C CA . ASP A 1 665 ? 25.712 -9.283 -1.199 1.00 85.19 665 ASP A CA 1
ATOM 5363 C C . ASP A 1 665 ? 26.092 -8.336 -2.345 1.00 85.19 665 ASP A C 1
ATOM 5365 O O . ASP A 1 665 ? 25.294 -7.998 -3.220 1.00 85.19 665 ASP A O 1
ATOM 5369 N N . HIS A 1 666 ? 27.367 -7.957 -2.377 1.00 84.50 666 HIS A N 1
ATOM 5370 C CA . HIS A 1 666 ? 27.985 -7.230 -3.481 1.00 84.50 666 HIS A CA 1
ATOM 5371 C C . HIS A 1 666 ? 28.380 -8.168 -4.631 1.00 84.50 666 HIS A C 1
ATOM 5373 O O . HIS A 1 666 ? 29.118 -9.131 -4.433 1.00 84.50 666 HIS A O 1
ATOM 5379 N N . GLY A 1 667 ? 28.005 -7.824 -5.863 1.00 85.88 667 GLY A N 1
ATOM 5380 C CA . GLY A 1 667 ? 28.509 -8.457 -7.085 1.00 85.88 667 GLY A CA 1
ATOM 5381 C C . GLY A 1 667 ? 27.931 -9.834 -7.417 1.00 85.88 667 GLY A C 1
ATOM 5382 O O . GLY A 1 667 ? 28.420 -10.466 -8.350 1.00 85.88 667 GLY A O 1
ATOM 5383 N N . ALA A 1 668 ? 26.919 -10.294 -6.684 1.00 87.00 668 ALA A N 1
ATOM 5384 C CA . ALA A 1 668 ? 26.142 -11.495 -6.981 1.00 87.00 668 ALA A CA 1
ATOM 5385 C C . ALA A 1 668 ? 24.738 -11.072 -7.420 1.00 87.00 668 ALA A C 1
ATOM 5387 O O . ALA A 1 668 ? 24.198 -10.164 -6.800 1.00 87.00 668 ALA A O 1
ATOM 5388 N N . ASN A 1 669 ? 24.169 -11.696 -8.462 1.00 84.25 669 ASN A N 1
ATOM 5389 C CA . ASN A 1 669 ? 22.756 -11.533 -8.833 1.00 84.25 669 ASN A CA 1
ATOM 5390 C C . ASN A 1 669 ? 21.868 -12.589 -8.124 1.00 84.25 669 ASN A C 1
ATOM 5392 O O . ASN A 1 669 ? 22.398 -13.579 -7.612 1.00 84.25 669 ASN A O 1
ATOM 5396 N N . LEU A 1 670 ? 20.540 -12.437 -8.086 1.00 79.31 670 LEU A N 1
ATOM 5397 C CA . LEU A 1 670 ? 19.664 -13.322 -7.299 1.00 79.31 670 LEU A CA 1
ATOM 5398 C C . LEU A 1 670 ? 19.716 -14.770 -7.788 1.00 79.31 670 LEU A C 1
ATOM 5400 O O . LEU A 1 670 ? 19.804 -15.681 -6.970 1.00 79.31 670 LEU A O 1
ATOM 5404 N N . ASP A 1 671 ? 19.765 -14.987 -9.100 1.00 80.00 671 ASP A N 1
ATOM 5405 C CA . ASP A 1 671 ? 19.942 -16.326 -9.670 1.00 80.00 671 ASP A CA 1
ATOM 5406 C C . ASP A 1 671 ? 21.262 -16.965 -9.216 1.00 80.00 671 ASP A C 1
ATOM 5408 O O . ASP A 1 671 ? 21.299 -18.155 -8.889 1.00 80.00 671 ASP A O 1
ATOM 5412 N N . SER A 1 672 ? 22.345 -16.182 -9.121 1.00 82.19 672 SER A N 1
ATOM 5413 C CA . SER A 1 672 ? 23.620 -16.663 -8.585 1.00 82.19 672 SER A CA 1
ATOM 5414 C C . SER A 1 672 ? 23.551 -16.962 -7.086 1.00 82.19 672 SER A C 1
ATOM 5416 O O . SER A 1 672 ? 24.082 -17.993 -6.687 1.00 82.19 672 SER A O 1
ATOM 5418 N N . LEU A 1 673 ? 22.835 -16.159 -6.285 1.00 81.50 673 LEU A N 1
ATOM 5419 C CA . LEU A 1 673 ? 22.629 -16.404 -4.850 1.00 81.50 673 LEU A CA 1
ATOM 5420 C C . LEU A 1 673 ? 21.787 -17.666 -4.601 1.00 81.50 673 LEU A C 1
ATOM 5422 O O . LEU A 1 673 ? 22.156 -18.505 -3.779 1.00 81.50 673 LEU A O 1
ATOM 5426 N N . ILE A 1 674 ? 20.705 -17.863 -5.366 1.00 78.06 674 ILE A N 1
ATOM 5427 C CA . ILE A 1 674 ? 19.937 -19.119 -5.375 1.00 78.06 674 ILE A CA 1
ATOM 5428 C C . ILE A 1 674 ? 20.876 -20.282 -5.714 1.00 78.06 674 ILE A C 1
ATOM 5430 O O . ILE A 1 674 ? 20.931 -21.268 -4.978 1.00 78.06 674 ILE A O 1
ATOM 5434 N N . THR A 1 675 ? 21.651 -20.160 -6.794 1.00 78.12 675 THR A N 1
ATOM 5435 C CA . THR A 1 675 ? 22.560 -21.216 -7.262 1.00 78.12 675 THR A CA 1
ATOM 5436 C C . THR A 1 675 ? 23.649 -21.545 -6.232 1.00 78.12 675 THR A C 1
ATOM 5438 O O . THR A 1 675 ? 23.957 -22.719 -6.029 1.00 78.12 675 THR A O 1
ATOM 5441 N N . SER A 1 676 ? 24.202 -20.549 -5.530 1.00 74.69 676 SER A N 1
ATOM 5442 C CA . SER A 1 676 ? 25.247 -20.749 -4.518 1.00 74.69 676 SER A CA 1
ATOM 5443 C C . SER A 1 676 ? 24.739 -21.219 -3.154 1.00 74.69 676 SER A C 1
ATOM 5445 O O . SER A 1 676 ? 25.558 -21.647 -2.337 1.00 74.69 676 SER A O 1
ATOM 5447 N N . HIS A 1 677 ? 23.433 -21.131 -2.871 1.00 74.00 677 HIS A N 1
ATOM 5448 C CA . HIS A 1 677 ? 22.890 -21.381 -1.525 1.00 74.00 677 HIS A CA 1
ATOM 5449 C C . HIS A 1 677 ? 21.774 -22.444 -1.445 1.00 74.00 677 HIS A C 1
ATOM 5451 O O . HIS A 1 677 ? 21.549 -22.976 -0.358 1.00 74.00 677 HIS A O 1
ATOM 5457 N N . ASN A 1 678 ? 21.117 -22.818 -2.555 1.00 61.47 678 ASN A N 1
ATOM 5458 C CA . ASN A 1 678 ? 20.000 -23.786 -2.563 1.00 61.47 678 ASN A CA 1
ATOM 5459 C C . ASN A 1 678 ? 20.321 -25.201 -3.091 1.00 61.47 678 ASN A C 1
ATOM 5461 O O . ASN A 1 678 ? 19.439 -26.060 -3.085 1.00 61.47 678 ASN A O 1
ATOM 5465 N N . GLY A 1 679 ? 21.556 -25.481 -3.524 1.00 52.34 679 GLY A N 1
ATOM 5466 C CA . GLY A 1 679 ? 22.053 -26.855 -3.717 1.00 52.34 679 GLY A CA 1
ATOM 5467 C C . GLY A 1 679 ? 21.168 -27.776 -4.574 1.00 52.34 679 GLY A C 1
ATOM 5468 O O . GLY A 1 679 ? 20.746 -28.829 -4.102 1.00 52.34 679 GLY A O 1
ATOM 5469 N N . ASN A 1 680 ? 20.902 -27.387 -5.825 1.00 46.88 680 ASN A N 1
ATOM 5470 C CA . ASN A 1 680 ? 20.214 -28.156 -6.884 1.00 46.88 680 ASN A CA 1
ATOM 5471 C C . ASN A 1 680 ? 18.751 -28.603 -6.653 1.00 46.88 680 ASN A C 1
ATOM 5473 O O . ASN A 1 680 ? 18.136 -29.084 -7.603 1.00 46.88 680 ASN A O 1
ATOM 5477 N N . ASN A 1 681 ? 18.168 -28.458 -5.459 1.00 47.81 681 ASN A N 1
ATOM 5478 C CA . ASN A 1 681 ? 16.917 -29.160 -5.119 1.00 47.81 681 ASN A CA 1
ATOM 5479 C C . ASN A 1 681 ? 15.608 -28.382 -5.368 1.00 47.81 681 ASN A C 1
ATOM 5481 O O . ASN A 1 681 ? 14.539 -28.975 -5.262 1.00 47.81 681 ASN A O 1
ATOM 5485 N N . ASN A 1 682 ? 15.665 -27.094 -5.724 1.00 45.50 682 ASN A N 1
ATOM 5486 C CA . ASN A 1 682 ? 14.514 -26.302 -6.181 1.00 45.50 682 ASN A CA 1
ATOM 5487 C C . ASN A 1 682 ? 14.928 -25.439 -7.381 1.00 45.50 682 ASN A C 1
ATOM 5489 O O . ASN A 1 682 ? 16.001 -24.836 -7.359 1.00 45.50 682 ASN A O 1
ATOM 5493 N N . ALA A 1 683 ? 14.077 -25.354 -8.408 1.00 39.72 683 ALA A N 1
ATOM 5494 C CA . ALA A 1 683 ? 14.338 -24.585 -9.626 1.00 39.72 683 ALA A CA 1
ATOM 5495 C C . ALA A 1 683 ? 13.437 -23.340 -9.730 1.00 39.72 683 ALA A C 1
ATOM 5497 O O . ALA A 1 683 ? 12.242 -23.400 -9.435 1.00 39.72 683 ALA A O 1
ATOM 5498 N N . GLY A 1 684 ? 14.009 -22.227 -10.200 1.00 46.59 684 GLY A N 1
ATOM 5499 C CA . GLY A 1 684 ? 13.315 -20.947 -10.382 1.00 46.59 684 GLY A CA 1
ATOM 5500 C C . GLY A 1 684 ? 13.038 -20.178 -9.082 1.00 46.59 684 GLY A C 1
ATOM 5501 O O . GLY A 1 684 ? 13.423 -20.593 -7.987 1.00 46.59 684 GLY A O 1
ATOM 5502 N N . TYR A 1 685 ? 12.338 -19.045 -9.206 1.00 46.31 685 TYR A N 1
ATOM 5503 C CA . TYR A 1 685 ? 12.118 -18.072 -8.121 1.00 46.31 685 TYR A CA 1
ATOM 5504 C C . TYR A 1 685 ? 11.409 -18.634 -6.867 1.00 46.31 685 TYR A C 1
ATOM 5506 O O . TYR A 1 685 ? 11.498 -18.047 -5.791 1.00 46.31 685 TYR A O 1
ATOM 5514 N N . ASN A 1 686 ? 10.773 -19.807 -6.957 1.00 49.34 686 ASN A N 1
ATOM 5515 C CA . ASN A 1 686 ? 10.199 -20.513 -5.803 1.00 49.34 686 ASN A CA 1
ATOM 5516 C C . ASN A 1 686 ? 11.251 -20.918 -4.748 1.00 49.34 686 ASN A C 1
ATOM 5518 O O . ASN A 1 686 ? 10.892 -21.180 -3.604 1.00 49.34 686 ASN A O 1
ATOM 5522 N N . ALA A 1 687 ? 12.539 -20.958 -5.107 1.00 59.44 687 ALA A N 1
ATOM 5523 C CA . ALA A 1 687 ? 13.640 -21.303 -4.206 1.00 59.44 687 ALA A CA 1
ATOM 5524 C C . ALA A 1 687 ? 14.079 -20.162 -3.261 1.00 59.44 687 ALA A C 1
ATOM 5526 O O . ALA A 1 687 ? 14.957 -20.369 -2.426 1.00 59.44 687 ALA A O 1
ATOM 5527 N N . ILE A 1 688 ? 13.534 -18.951 -3.408 1.00 71.69 688 ILE A N 1
ATOM 5528 C CA . ILE A 1 688 ? 14.052 -17.759 -2.716 1.00 71.69 688 ILE A CA 1
ATOM 5529 C C . ILE A 1 688 ? 13.589 -17.710 -1.257 1.00 71.69 688 ILE A C 1
ATOM 5531 O O . ILE A 1 688 ? 14.380 -17.387 -0.376 1.00 71.69 688 ILE A O 1
ATOM 5535 N N . ILE A 1 689 ? 12.336 -18.088 -0.983 1.00 79.38 689 ILE A N 1
ATOM 5536 C CA . ILE A 1 689 ? 11.821 -18.187 0.387 1.00 79.38 689 ILE A CA 1
ATOM 5537 C C . ILE A 1 689 ? 12.343 -19.485 1.014 1.00 79.38 689 ILE A C 1
ATOM 5539 O O . ILE A 1 689 ? 11.825 -20.570 0.741 1.00 79.38 689 ILE A O 1
ATOM 5543 N N . GLY A 1 690 ? 13.368 -19.360 1.857 1.00 82.00 690 GLY A N 1
ATOM 5544 C CA . GLY A 1 690 ? 13.989 -20.482 2.560 1.00 82.00 690 GLY A CA 1
ATOM 5545 C C . GLY A 1 690 ? 13.040 -21.261 3.491 1.00 82.00 690 GLY A C 1
ATOM 5546 O O . GLY A 1 690 ? 11.937 -20.805 3.814 1.00 82.00 690 GLY A O 1
ATOM 5547 N N . PRO A 1 691 ? 13.430 -22.470 3.933 1.00 85.88 691 PRO A N 1
ATOM 5548 C CA . PRO A 1 691 ? 12.567 -23.353 4.714 1.00 85.88 691 PRO A CA 1
ATOM 5549 C C . PRO A 1 691 ? 12.267 -22.835 6.128 1.00 85.88 691 PRO A C 1
ATOM 5551 O O . PRO A 1 691 ? 11.122 -22.941 6.569 1.00 85.88 691 PRO A O 1
ATOM 5554 N N . ASN A 1 692 ? 13.244 -22.254 6.839 1.00 90.25 692 ASN A N 1
ATOM 5555 C CA . ASN A 1 692 ? 12.975 -21.633 8.141 1.00 90.25 692 ASN A CA 1
ATOM 5556 C C . ASN A 1 692 ? 12.070 -20.416 7.964 1.00 90.25 692 ASN A C 1
ATOM 5558 O O . ASN A 1 692 ? 11.186 -20.172 8.780 1.00 90.25 692 ASN A O 1
ATOM 5562 N N . LEU A 1 693 ? 12.264 -19.681 6.875 1.00 89.75 693 LEU A N 1
ATOM 5563 C CA . LEU A 1 693 ? 11.505 -18.490 6.562 1.00 89.75 693 LEU A CA 1
ATOM 5564 C C . LEU A 1 693 ? 10.042 -18.785 6.236 1.00 89.75 693 LEU A C 1
ATOM 5566 O O . LEU A 1 693 ? 9.145 -18.206 6.844 1.00 89.75 693 LEU A O 1
ATOM 5570 N N . LYS A 1 694 ? 9.794 -19.756 5.355 1.00 88.12 694 LYS A N 1
ATOM 5571 C CA . LYS A 1 694 ? 8.462 -20.307 5.090 1.00 88.12 694 LYS A CA 1
ATOM 5572 C C . LYS A 1 694 ? 7.790 -20.765 6.386 1.00 88.12 694 LYS A C 1
ATOM 5574 O O . LYS A 1 694 ? 6.646 -20.392 6.635 1.00 88.12 694 LYS A O 1
ATOM 5579 N N . LEU A 1 695 ? 8.515 -21.494 7.242 1.00 90.44 695 LEU A N 1
ATOM 5580 C CA . LEU A 1 695 ? 8.015 -21.900 8.556 1.00 90.44 695 LEU A CA 1
ATOM 5581 C C . LEU A 1 695 ? 7.664 -20.699 9.435 1.00 90.44 695 LEU A C 1
ATOM 5583 O O . LEU A 1 695 ? 6.605 -20.737 10.060 1.00 90.44 695 LEU A O 1
ATOM 5587 N N . VAL A 1 696 ? 8.477 -19.632 9.468 1.00 93.75 696 VAL A N 1
ATOM 5588 C CA . VAL A 1 696 ? 8.114 -18.381 10.155 1.00 93.75 696 VAL A CA 1
ATOM 5589 C C . VAL A 1 696 ? 6.772 -17.902 9.636 1.00 93.75 696 VAL A C 1
ATOM 5591 O O . VAL A 1 696 ? 5.817 -17.915 10.404 1.00 93.75 696 VAL A O 1
ATOM 5594 N N . LEU A 1 697 ? 6.660 -17.601 8.341 1.00 92.12 697 LEU A N 1
ATOM 5595 C CA . LEU A 1 697 ? 5.440 -17.095 7.704 1.00 92.12 697 LEU A CA 1
ATOM 5596 C C . LEU A 1 697 ? 4.195 -17.937 8.040 1.00 92.12 697 LEU A C 1
ATOM 5598 O O . LEU A 1 697 ? 3.160 -17.400 8.450 1.00 92.12 697 LEU A O 1
ATOM 5602 N N . GLU A 1 698 ? 4.310 -19.260 7.929 1.00 91.31 698 GLU A N 1
ATOM 5603 C CA . GLU A 1 698 ? 3.277 -20.243 8.272 1.00 91.31 698 GLU A CA 1
ATOM 5604 C C . GLU A 1 698 ? 2.878 -20.230 9.757 1.00 91.31 698 GLU A C 1
ATOM 5606 O O . GLU A 1 698 ? 1.716 -20.461 10.082 1.00 91.31 698 GLU A O 1
ATOM 5611 N N . THR A 1 699 ? 3.817 -19.938 10.658 1.00 93.69 699 THR A N 1
ATOM 5612 C CA . THR A 1 699 ? 3.604 -19.896 12.117 1.00 93.69 699 THR A CA 1
ATOM 5613 C C . THR A 1 699 ? 2.800 -18.681 12.545 1.00 93.69 699 THR A C 1
ATOM 5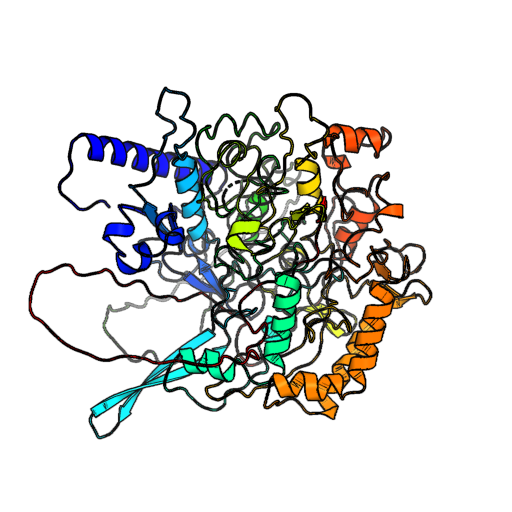615 O O . THR A 1 699 ? 1.875 -18.810 13.339 1.00 93.69 699 THR A O 1
ATOM 5618 N N . LEU A 1 700 ? 3.114 -17.511 11.982 1.00 90.69 700 LEU A N 1
ATOM 5619 C CA . LEU A 1 700 ? 2.308 -16.296 12.166 1.00 90.69 700 LEU A CA 1
ATOM 5620 C C . LEU A 1 700 ? 0.889 -16.605 11.706 1.00 90.69 700 LEU A C 1
ATOM 5622 O O . LEU A 1 700 ? -0.072 -16.335 12.424 1.00 90.69 700 LEU A O 1
ATOM 5626 N N . GLY A 1 701 ? 0.807 -17.231 10.523 1.00 85.12 701 GLY A N 1
ATOM 5627 C CA . GLY A 1 701 ? -0.326 -18.053 10.140 1.00 85.12 701 GLY A CA 1
ATOM 5628 C C . GLY A 1 701 ? -0.492 -18.279 8.637 1.00 85.12 701 GLY A C 1
ATOM 5629 O O . GLY A 1 701 ? -1.638 -18.177 8.201 1.00 85.12 701 GLY A O 1
ATOM 5630 N N . TYR A 1 702 ? 0.562 -18.513 7.830 1.00 84.75 702 TYR A N 1
ATOM 5631 C CA . TYR A 1 702 ? 0.431 -18.742 6.371 1.00 84.75 702 TYR A CA 1
ATOM 5632 C C . TYR A 1 702 ? -0.193 -20.041 5.886 1.00 84.75 702 TYR A C 1
ATOM 5634 O O . TYR A 1 702 ? 0.249 -21.138 6.195 1.00 84.75 702 TYR A O 1
ATOM 5642 N N . SER A 1 703 ? -1.203 -19.835 5.038 1.00 76.88 703 SER A N 1
ATOM 5643 C CA . SER A 1 703 ? -1.801 -20.792 4.129 1.00 76.88 703 SER A CA 1
ATOM 5644 C C . SER A 1 703 ? -0.874 -20.989 2.933 1.00 76.88 703 SER A C 1
ATOM 5646 O O . SER A 1 703 ? -1.007 -20.306 1.920 1.00 76.88 703 SER A O 1
ATOM 5648 N N . THR A 1 704 ? 0.079 -21.904 3.064 1.00 70.62 704 THR A N 1
ATOM 5649 C CA . THR A 1 704 ? 0.839 -22.444 1.926 1.00 70.62 704 THR A CA 1
ATOM 5650 C C . THR A 1 704 ? 0.120 -23.684 1.373 1.00 70.62 704 THR A C 1
ATOM 5652 O O . THR A 1 704 ? -0.763 -24.223 2.051 1.00 70.62 704 THR A O 1
ATOM 5655 N N . PRO A 1 705 ? 0.488 -24.198 0.182 1.00 66.88 705 PRO A N 1
ATOM 5656 C CA . PRO A 1 705 ? -0.059 -25.460 -0.330 1.00 66.88 705 PRO A CA 1
ATOM 5657 C C . PRO A 1 705 ? 0.127 -26.656 0.624 1.00 66.88 705 PRO A C 1
ATOM 5659 O O . PRO A 1 705 ? -0.689 -27.573 0.625 1.00 66.88 705 PRO A O 1
ATOM 5662 N N . GLU A 1 706 ? 1.163 -26.629 1.469 1.00 69.00 706 GLU A N 1
ATOM 5663 C CA . GLU A 1 706 ? 1.456 -27.661 2.478 1.00 69.00 706 GLU A CA 1
ATOM 5664 C C . GLU A 1 706 ? 0.799 -27.400 3.847 1.00 69.00 706 GLU A C 1
ATOM 5666 O O . GLU A 1 706 ? 0.765 -28.295 4.693 1.00 69.00 706 GLU A O 1
ATOM 5671 N N . TYR A 1 707 ? 0.284 -26.191 4.098 1.00 72.19 707 TYR A N 1
ATOM 5672 C CA . TYR A 1 707 ? -0.285 -25.803 5.392 1.00 72.19 707 TYR A CA 1
ATOM 5673 C C . TYR A 1 707 ? -1.495 -24.871 5.239 1.00 72.19 707 TYR A C 1
ATOM 5675 O O . TYR A 1 707 ? -1.515 -23.739 5.706 1.00 72.19 707 TYR A O 1
ATOM 5683 N N . THR A 1 708 ? -2.547 -25.363 4.585 1.00 73.44 708 THR A N 1
ATOM 5684 C CA . THR A 1 708 ? -3.725 -24.568 4.189 1.00 73.44 708 THR A CA 1
ATOM 5685 C C . THR A 1 708 ? -4.601 -24.057 5.341 1.00 73.44 708 THR A C 1
ATOM 5687 O O . THR A 1 708 ? -5.327 -23.083 5.151 1.00 73.44 708 THR A O 1
ATOM 5690 N N . ASN A 1 709 ? -4.531 -24.668 6.532 1.00 77.25 709 ASN A N 1
ATOM 5691 C CA . ASN A 1 709 ? -5.329 -24.305 7.716 1.00 77.25 709 ASN A CA 1
ATOM 5692 C C . ASN A 1 709 ? -4.454 -23.851 8.906 1.00 77.25 709 ASN A C 1
ATOM 5694 O O . ASN A 1 709 ? -4.302 -24.581 9.888 1.00 77.25 709 ASN A O 1
ATOM 5698 N N . PRO A 1 710 ? -3.864 -22.650 8.818 1.00 83.44 710 PRO A N 1
ATOM 5699 C CA . PRO A 1 710 ? -3.005 -22.075 9.847 1.00 83.44 710 PRO A CA 1
ATOM 5700 C C . PRO A 1 710 ? -3.774 -21.475 11.035 1.00 83.44 710 PRO A C 1
ATOM 5702 O O . PRO A 1 710 ? -4.982 -21.234 10.958 1.00 83.44 710 PRO A O 1
ATOM 5705 N N . TYR A 1 711 ? -3.050 -21.183 12.125 1.00 84.25 711 TYR A N 1
ATOM 5706 C CA . TYR A 1 711 ? -3.589 -20.527 13.324 1.00 84.25 711 TYR A CA 1
ATOM 5707 C C . TYR A 1 711 ? -4.288 -19.197 13.009 1.00 84.25 711 TYR A C 1
ATOM 5709 O O . TYR A 1 711 ? -3.798 -18.420 12.192 1.00 84.25 711 TYR A O 1
ATOM 5717 N N . LYS A 1 712 ? -5.393 -18.914 13.714 1.00 83.56 712 LYS A N 1
ATOM 5718 C CA . LYS A 1 712 ? -6.136 -17.646 13.671 1.00 83.56 712 LYS A CA 1
ATOM 5719 C C . LYS A 1 712 ? -6.519 -17.242 15.117 1.00 83.56 712 LYS A C 1
ATOM 5721 O O . LYS A 1 712 ? -7.164 -18.057 15.777 1.00 83.56 712 LYS A O 1
ATOM 5726 N N . PRO A 1 713 ? -6.151 -16.047 15.620 1.00 81.56 713 PRO A N 1
ATOM 5727 C CA . PRO A 1 713 ? -6.577 -15.522 16.920 1.00 81.56 713 PRO A CA 1
ATOM 5728 C C . PRO A 1 713 ? -8.023 -15.013 16.858 1.00 81.56 713 PRO A C 1
ATOM 5730 O O . PRO A 1 713 ? -8.674 -15.072 15.816 1.00 81.56 713 PRO A O 1
ATOM 5733 N N . SER A 1 714 ? -8.534 -14.495 17.971 1.00 76.25 714 SER A N 1
ATOM 5734 C CA . SER A 1 714 ? -9.923 -14.045 18.113 1.00 76.25 714 SER A CA 1
ATOM 5735 C C . SER A 1 714 ? -10.102 -12.529 17.953 1.00 76.25 714 SER A C 1
ATOM 5737 O O . SER A 1 714 ? -9.188 -11.746 18.205 1.00 76.25 714 SER A O 1
ATOM 5739 N N . VAL A 1 715 ? -11.299 -12.109 17.529 1.00 61.94 715 VAL A N 1
ATOM 5740 C CA . VAL A 1 715 ? -11.677 -10.694 17.369 1.00 61.94 715 VAL A CA 1
ATOM 5741 C C . VAL A 1 715 ? -12.269 -10.160 18.669 1.00 61.94 715 VAL A C 1
ATOM 5743 O O . VAL A 1 715 ? -13.317 -10.617 19.124 1.00 61.94 715 VAL A O 1
ATOM 5746 N N . THR A 1 716 ? -11.598 -9.173 19.258 1.00 50.91 716 THR A N 1
ATOM 5747 C CA . THR A 1 716 ? -11.863 -8.701 20.625 1.00 50.91 716 THR A CA 1
ATOM 5748 C C . THR A 1 716 ? -12.937 -7.606 20.665 1.00 50.91 716 THR A C 1
ATOM 5750 O O . THR A 1 716 ? -12.638 -6.434 20.893 1.00 50.91 716 THR A O 1
ATOM 5753 N N . ILE A 1 717 ? -14.209 -7.959 20.443 1.00 41.41 717 ILE A N 1
ATOM 5754 C CA . ILE A 1 717 ? -15.321 -6.990 20.517 1.00 41.41 717 ILE A CA 1
ATOM 5755 C C . ILE A 1 717 ? -15.655 -6.667 21.986 1.00 41.41 717 ILE A C 1
ATOM 5757 O O . ILE A 1 717 ? -16.582 -7.226 22.574 1.00 41.41 717 ILE A O 1
ATOM 5761 N N . ILE A 1 718 ? -14.906 -5.737 22.583 1.00 31.36 718 ILE A N 1
ATOM 5762 C CA . ILE A 1 718 ? -15.285 -5.065 23.834 1.00 31.36 718 ILE A CA 1
ATOM 5763 C C . ILE A 1 718 ? -16.074 -3.803 23.466 1.00 31.36 718 ILE A C 1
ATOM 5765 O O . ILE A 1 718 ? -15.611 -2.977 22.684 1.00 31.36 718 ILE A O 1
ATOM 5769 N N . GLY A 1 719 ? -17.296 -3.686 23.987 1.00 25.17 719 GLY A N 1
ATOM 5770 C CA . GLY A 1 719 ? -18.248 -2.656 23.567 1.00 25.17 719 GLY A CA 1
ATOM 5771 C C . GLY A 1 719 ? -17.898 -1.224 23.994 1.00 25.17 719 GLY A C 1
ATOM 5772 O O . GLY A 1 719 ? -17.215 -1.001 24.990 1.00 25.17 719 GLY A O 1
ATOM 5773 N N . ASN A 1 720 ? -18.494 -0.270 23.27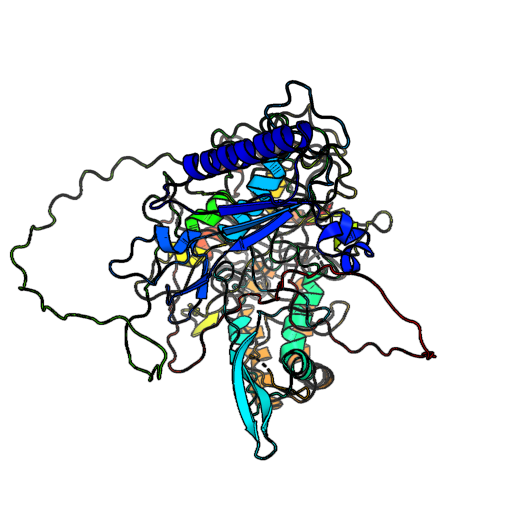0 1.00 22.38 720 ASN A N 1
ATOM 5774 C CA . ASN A 1 720 ? -18.465 1.184 23.476 1.00 22.38 720 ASN A CA 1
ATOM 5775 C C . ASN A 1 720 ? -17.107 1.890 23.295 1.00 22.38 720 ASN A C 1
ATOM 5777 O O . ASN A 1 720 ? -16.411 2.186 24.265 1.00 22.38 720 ASN A O 1
ATOM 5781 N N . GLY A 1 721 ? -16.858 2.360 22.067 1.00 25.47 721 GLY A N 1
ATOM 5782 C CA . GLY A 1 721 ? -16.174 3.641 21.861 1.00 25.47 721 GLY A CA 1
ATOM 5783 C C . GLY A 1 721 ? -15.043 3.649 20.836 1.00 25.47 721 GLY A C 1
ATOM 5784 O O . GLY A 1 721 ? -14.040 2.965 20.992 1.00 25.47 721 GLY A O 1
ATOM 5785 N N . ASN A 1 722 ? -15.182 4.556 19.870 1.00 25.20 722 ASN A N 1
ATOM 5786 C CA . ASN A 1 722 ? -14.097 5.192 19.123 1.00 25.20 722 ASN A CA 1
ATOM 5787 C C . ASN A 1 722 ? -13.150 4.236 18.402 1.00 25.20 722 ASN A C 1
ATOM 5789 O O . ASN A 1 722 ? -11.957 4.127 18.694 1.00 25.20 722 ASN A O 1
ATOM 5793 N N . ASP A 1 723 ? -13.726 3.642 17.368 1.00 25.78 723 ASP A N 1
ATOM 5794 C CA . ASP A 1 723 ? -13.082 3.388 16.093 1.00 25.78 723 ASP A CA 1
ATOM 5795 C C . ASP A 1 723 ? -11.657 3.977 15.943 1.00 25.78 723 ASP A C 1
ATOM 5797 O O . ASP A 1 723 ? -11.492 5.192 15.838 1.00 25.78 723 ASP A O 1
ATOM 5801 N N . PHE A 1 724 ? -10.625 3.126 15.908 1.00 30.45 724 PHE A N 1
ATOM 5802 C CA . PHE A 1 724 ? -9.282 3.502 15.449 1.00 30.45 724 PHE A CA 1
ATOM 5803 C C . PHE A 1 724 ? -9.248 3.905 14.004 1.00 30.45 724 PHE A C 1
ATOM 5805 O O . PHE A 1 724 ? -9.804 3.213 13.159 1.00 30.45 724 PHE A O 1
ATOM 5812 N N . ASN A 1 725 ? -8.731 5.103 13.752 1.00 24.66 725 ASN A N 1
ATOM 5813 C CA . ASN A 1 725 ? -9.055 5.912 12.586 1.00 24.66 725 ASN A CA 1
ATOM 5814 C C . ASN A 1 725 ? -7.792 6.993 12.447 1.00 24.66 725 ASN A C 1
ATOM 5816 O O . ASN A 1 725 ? -7.287 7.225 13.512 1.00 24.66 725 ASN A O 1
ATOM 5820 N N . PRO A 1 726 ? -7.051 7.528 11.365 1.00 22.44 726 PRO A N 1
ATOM 5821 C CA . PRO A 1 726 ? -6.816 8.899 10.727 1.00 22.44 726 PRO A CA 1
ATOM 5822 C C . PRO A 1 726 ? -6.925 9.133 9.198 1.00 22.44 726 PRO A C 1
ATOM 5824 O O . PRO A 1 726 ? -6.464 8.368 8.387 1.00 22.44 726 PRO A O 1
ATOM 5827 N N . THR A 1 727 ? -7.324 10.310 8.729 1.00 21.48 727 THR A N 1
ATOM 5828 C CA . THR A 1 727 ? -7.315 10.602 7.276 1.00 21.48 727 THR A CA 1
ATOM 5829 C C . THR A 1 727 ? -6.915 12.019 7.007 1.00 21.48 727 THR A C 1
ATOM 5831 O O . THR A 1 727 ? -7.781 12.884 6.892 1.00 21.48 727 THR A O 1
ATOM 5834 N N . MET A 1 728 ? -5.596 12.243 6.994 1.00 23.72 728 MET A N 1
ATOM 5835 C CA . MET A 1 728 ? -4.900 13.513 6.790 1.00 23.72 728 MET A CA 1
ATOM 5836 C C . MET A 1 728 ? -5.777 14.548 6.089 1.00 23.72 728 MET A C 1
ATOM 5838 O O . MET A 1 728 ? -5.866 14.592 4.867 1.00 23.72 728 MET A O 1
ATOM 5842 N N . SER A 1 729 ? -6.390 15.411 6.890 1.00 19.72 729 SER A N 1
ATOM 5843 C CA . SER A 1 729 ? -6.811 16.717 6.447 1.00 19.72 729 SER A CA 1
ATOM 5844 C C . SER A 1 729 ? -5.576 17.592 6.544 1.00 19.72 729 SER A C 1
ATOM 5846 O O . SER A 1 729 ? -4.926 17.678 7.591 1.00 19.72 729 SER A O 1
ATOM 5848 N N . ILE A 1 730 ? -5.249 18.196 5.413 1.00 23.00 730 ILE A N 1
ATOM 5849 C CA . ILE A 1 730 ? -4.543 19.463 5.306 1.00 23.00 730 ILE A CA 1
ATOM 5850 C C . ILE A 1 730 ? -5.315 20.208 4.204 1.00 23.00 730 ILE A C 1
ATOM 5852 O O . ILE A 1 730 ? -5.552 19.596 3.158 1.00 23.00 730 ILE A O 1
ATOM 5856 N N . PRO A 1 731 ? -5.779 21.452 4.417 1.00 21.12 731 PRO A N 1
ATOM 5857 C CA . PRO A 1 731 ? -6.595 22.148 3.425 1.00 21.12 731 PRO A CA 1
ATOM 5858 C C . PRO A 1 731 ? -5.831 22.486 2.139 1.00 21.12 731 PRO A C 1
ATOM 5860 O O . PRO A 1 731 ? -4.602 22.595 2.133 1.00 21.12 731 PRO A O 1
ATOM 5863 N N . ILE A 1 732 ? -6.586 22.723 1.063 1.00 22.78 732 ILE A N 1
ATOM 5864 C CA . ILE A 1 732 ? -6.123 23.446 -0.126 1.00 22.78 732 ILE A CA 1
ATOM 5865 C C . ILE A 1 732 ? -7.253 24.379 -0.565 1.00 22.78 732 ILE A C 1
ATOM 5867 O O . ILE A 1 732 ? -8.239 23.913 -1.136 1.00 22.78 732 ILE A O 1
ATOM 5871 N N . GLU A 1 733 ? -7.097 25.680 -0.341 1.00 20.97 733 GLU A N 1
ATOM 5872 C CA . GLU A 1 733 ? -7.906 26.694 -1.024 1.00 20.97 733 GLU A CA 1
ATOM 5873 C C . GLU A 1 733 ? -7.277 27.048 -2.388 1.00 20.97 733 GLU A C 1
ATOM 5875 O O . GLU A 1 733 ? -6.054 26.947 -2.548 1.00 20.97 733 GLU A O 1
ATOM 5880 N N . PRO A 1 734 ? -8.080 27.416 -3.402 1.00 28.39 734 PRO A N 1
ATOM 5881 C CA . PRO A 1 734 ? -7.586 28.034 -4.628 1.00 28.39 734 PRO A CA 1
ATOM 5882 C C . PRO A 1 734 ? -7.288 29.524 -4.387 1.00 28.39 734 PRO A C 1
ATOM 5884 O O . PRO A 1 734 ? -8.025 30.198 -3.676 1.00 28.39 734 PRO A O 1
ATOM 5887 N N . GLY A 1 735 ? -6.206 30.041 -4.972 1.00 24.66 735 GLY A N 1
ATOM 5888 C CA . GLY A 1 735 ? -5.789 31.433 -4.769 1.00 24.66 735 GLY A CA 1
ATOM 5889 C C . GLY A 1 735 ? -6.552 32.454 -5.619 1.00 24.66 735 GLY A C 1
ATOM 5890 O O . GLY A 1 735 ? -7.100 32.117 -6.668 1.00 24.66 735 GLY A O 1
ATOM 5891 N N . ASP A 1 736 ? -6.494 33.718 -5.194 1.00 21.53 736 ASP A N 1
ATOM 5892 C CA . ASP A 1 736 ? -6.866 34.893 -5.991 1.00 21.53 736 ASP A CA 1
ATOM 5893 C C . ASP A 1 736 ? -5.605 35.652 -6.460 1.00 21.53 736 ASP A C 1
ATOM 5895 O O . ASP A 1 736 ? -4.534 35.568 -5.847 1.00 21.53 736 ASP A O 1
ATOM 5899 N N . SER A 1 737 ? -5.712 36.390 -7.565 1.00 25.05 737 SER A N 1
ATOM 5900 C CA . SER A 1 737 ? -4.641 37.229 -8.099 1.00 25.05 737 SER A CA 1
ATOM 5901 C C . SER A 1 737 ? -5.183 38.513 -8.736 1.00 25.05 737 SER A C 1
ATOM 5903 O O . SER A 1 737 ? -5.384 38.586 -9.950 1.00 25.05 737 SER A O 1
ATOM 5905 N N . SER A 1 738 ? -5.337 39.552 -7.917 1.00 22.38 738 SER A N 1
ATOM 5906 C CA . SER A 1 738 ? -5.571 40.940 -8.339 1.00 22.38 738 SER A CA 1
ATOM 5907 C C . SER A 1 738 ? -4.488 41.881 -7.769 1.00 22.38 738 SER A C 1
ATOM 5909 O O . SER A 1 738 ? -3.601 41.449 -7.028 1.00 22.38 738 SER A O 1
ATOM 5911 N N . THR A 1 739 ? -4.442 43.140 -8.221 1.00 24.08 739 THR A N 1
ATOM 5912 C CA . THR A 1 739 ? -3.192 43.934 -8.265 1.00 24.08 739 THR A CA 1
ATOM 5913 C C . THR A 1 739 ? -3.176 45.219 -7.428 1.00 24.08 739 THR A C 1
ATOM 5915 O O . THR A 1 739 ? -4.119 45.996 -7.490 1.00 24.08 739 THR A O 1
ATOM 5918 N N . ASN A 1 740 ? -2.000 45.517 -6.852 1.00 24.28 740 ASN A N 1
ATOM 5919 C CA . ASN A 1 740 ? -1.473 46.844 -6.473 1.00 24.28 740 ASN A CA 1
ATOM 5920 C C . ASN A 1 740 ? -2.267 47.717 -5.471 1.00 24.28 740 ASN A C 1
ATOM 5922 O O . ASN A 1 740 ? -3.253 48.346 -5.843 1.00 24.28 740 ASN A O 1
ATOM 5926 N N . ASN A 1 741 ? -1.686 47.972 -4.283 1.00 22.94 741 ASN A N 1
ATOM 5927 C CA . ASN A 1 741 ? -1.039 49.265 -3.940 1.00 22.94 741 ASN A CA 1
ATOM 5928 C C . ASN A 1 741 ? -0.607 49.373 -2.452 1.00 22.94 741 ASN A C 1
ATOM 5930 O O . ASN A 1 741 ? -1.256 48.818 -1.578 1.00 22.94 741 ASN A O 1
ATOM 5934 N N . GLY A 1 742 ? 0.414 50.200 -2.159 1.00 21.78 742 GLY A N 1
ATOM 5935 C CA . GLY A 1 742 ? 0.430 51.027 -0.929 1.00 21.78 742 GLY A CA 1
ATOM 5936 C C . GLY A 1 742 ? 1.198 50.582 0.340 1.00 21.78 742 GLY A C 1
ATOM 5937 O O . GLY A 1 742 ? 0.592 50.134 1.297 1.00 21.78 742 GLY A O 1
ATOM 5938 N N . LYS A 1 743 ? 2.511 50.872 0.389 1.00 22.16 743 LYS A N 1
ATOM 5939 C CA . LYS A 1 743 ? 3.343 51.318 1.550 1.00 22.16 743 LYS A CA 1
ATOM 5940 C C . LYS A 1 743 ? 3.006 50.921 3.023 1.00 22.16 743 LYS A C 1
ATOM 5942 O O . LYS A 1 743 ? 2.079 51.464 3.609 1.00 22.16 743 LYS A O 1
ATOM 5947 N N . GLY A 1 744 ? 4.008 50.319 3.689 1.00 21.48 744 GLY A N 1
ATOM 5948 C CA . GLY A 1 744 ? 4.362 50.542 5.117 1.00 21.48 744 GLY A CA 1
ATOM 5949 C C . GLY A 1 744 ? 3.784 49.556 6.153 1.00 21.48 744 GLY A C 1
ATOM 5950 O O . GLY A 1 744 ? 2.775 48.922 5.887 1.00 21.48 744 GLY A O 1
ATOM 5951 N N . SER A 1 745 ? 4.369 49.374 7.350 1.00 21.58 745 SER A N 1
ATOM 5952 C CA . SER A 1 745 ? 5.710 49.760 7.857 1.00 21.58 745 SER A CA 1
ATOM 5953 C C . SER A 1 745 ? 6.016 49.098 9.220 1.00 21.58 745 SER A C 1
ATOM 5955 O O . SER A 1 745 ? 5.144 49.117 10.081 1.00 21.58 745 SER A O 1
ATOM 5957 N N . ASN A 1 746 ? 7.272 48.671 9.446 1.00 21.84 746 ASN A N 1
ATOM 5958 C CA . ASN A 1 746 ? 7.843 48.178 10.726 1.00 21.84 746 ASN A CA 1
ATOM 5959 C C . ASN A 1 746 ? 7.200 46.877 11.300 1.00 21.84 746 ASN A C 1
ATOM 5961 O O . ASN A 1 746 ? 6.168 46.432 10.819 1.00 21.84 746 ASN A O 1
ATOM 5965 N N . GLU A 1 747 ? 7.792 46.142 12.257 1.00 22.14 747 GLU A N 1
ATOM 5966 C CA . GLU A 1 747 ? 9.010 46.381 13.060 1.00 22.14 747 GLU A CA 1
ATOM 5967 C C . GLU A 1 747 ? 9.895 45.113 13.233 1.00 22.14 747 GLU A C 1
ATOM 5969 O O . GLU A 1 747 ? 9.695 44.105 12.559 1.00 22.14 747 GLU A O 1
ATOM 5974 N N . LYS A 1 748 ? 10.943 45.171 14.074 1.00 23.92 748 LYS A N 1
ATOM 5975 C CA . LYS A 1 748 ? 12.050 44.191 14.128 1.00 23.92 748 LYS A CA 1
ATOM 5976 C C . LYS A 1 748 ? 11.893 43.153 15.246 1.00 23.92 748 LYS A C 1
ATOM 5978 O O . LYS A 1 748 ? 11.726 43.524 16.403 1.00 23.92 748 LYS A O 1
ATOM 5983 N N . SER A 1 749 ? 12.143 41.876 14.946 1.00 21.72 749 SER A N 1
ATOM 5984 C CA . SER A 1 749 ? 12.369 40.832 15.959 1.00 21.72 749 SER A CA 1
ATOM 5985 C C . SER A 1 749 ? 13.865 40.627 16.245 1.00 21.72 749 SER A C 1
ATOM 5987 O O . SER A 1 749 ? 14.587 40.058 15.423 1.00 21.72 749 SER A O 1
ATOM 5989 N N . GLY A 1 750 ? 14.335 41.040 17.424 1.00 20.56 750 GLY A N 1
ATOM 5990 C CA . GLY A 1 750 ? 15.560 40.485 18.016 1.00 20.56 750 GLY A CA 1
ATOM 5991 C C . GLY A 1 750 ? 15.246 39.140 18.680 1.00 20.56 750 GLY A C 1
ATOM 5992 O O . GLY A 1 750 ? 14.187 39.002 19.284 1.00 20.56 750 GLY A O 1
ATOM 5993 N N . GLY A 1 751 ? 16.120 38.139 18.557 1.00 20.03 751 GLY A N 1
ATOM 5994 C CA . GLY A 1 751 ? 15.909 36.808 19.157 1.00 20.03 751 GLY A CA 1
ATOM 5995 C C . GLY A 1 751 ? 16.890 36.496 20.287 1.00 20.03 751 GLY A C 1
ATOM 5996 O O . GLY A 1 751 ? 17.789 37.296 20.529 1.00 20.03 751 GLY A O 1
ATOM 5997 N N . ILE A 1 752 ? 16.748 35.320 20.927 1.00 20.61 752 ILE A N 1
ATOM 5998 C CA . ILE A 1 752 ? 17.839 34.453 21.443 1.00 20.61 752 ILE A CA 1
ATOM 5999 C C . ILE A 1 752 ? 17.282 33.190 22.155 1.00 20.61 752 ILE A C 1
ATOM 6001 O O . ILE A 1 752 ? 16.239 33.246 22.792 1.00 20.61 752 ILE A O 1
ATOM 6005 N N . LYS A 1 753 ? 18.052 32.084 22.095 1.00 20.08 753 LYS A N 1
ATOM 6006 C CA . LYS A 1 753 ? 17.954 30.809 22.862 1.00 20.08 753 LYS A CA 1
ATOM 6007 C C . LYS A 1 753 ? 16.729 29.896 22.656 1.00 20.08 753 LYS A C 1
ATOM 6009 O O . LYS A 1 753 ? 15.673 30.061 23.249 1.00 20.08 753 LYS A O 1
ATOM 6014 N N . THR A 1 754 ? 16.979 28.797 21.944 1.00 21.34 754 THR A N 1
ATOM 6015 C CA . THR A 1 754 ? 16.181 27.559 21.951 1.00 21.34 754 THR A CA 1
ATOM 6016 C C . THR A 1 754 ? 16.572 26.631 23.107 1.00 21.34 754 THR A C 1
ATOM 6018 O O . THR A 1 754 ? 17.765 26.386 23.293 1.00 21.34 754 THR A O 1
ATOM 6021 N N . TYR A 1 755 ? 15.599 25.984 23.752 1.00 20.84 755 TYR A N 1
ATOM 6022 C CA . TYR A 1 755 ? 15.801 24.711 24.461 1.00 20.84 755 TYR A CA 1
ATOM 6023 C C . TYR A 1 755 ? 15.000 23.602 23.763 1.00 20.84 755 TYR A C 1
ATOM 6025 O O . TYR A 1 755 ? 13.886 23.834 23.301 1.00 20.84 755 TYR A O 1
ATOM 6033 N N . LYS A 1 756 ? 15.592 22.407 23.622 1.00 34.12 756 LYS A N 1
ATOM 6034 C CA . LYS A 1 756 ? 14.996 21.263 22.910 1.00 34.12 756 LYS A CA 1
ATOM 6035 C C . LYS A 1 756 ? 14.506 20.198 23.892 1.00 34.12 756 LYS A C 1
ATOM 6037 O O . LYS A 1 756 ? 15.289 19.331 24.266 1.00 34.12 756 LYS A O 1
ATOM 6042 N N . THR A 1 757 ? 13.215 20.208 24.209 1.00 27.22 757 THR A N 1
ATOM 6043 C CA . THR A 1 757 ? 12.506 19.038 24.766 1.00 27.22 757 THR A CA 1
ATOM 6044 C C . THR A 1 757 ? 11.109 18.829 24.173 1.00 27.22 757 THR A C 1
ATOM 6046 O O . THR A 1 757 ? 10.338 18.053 24.726 1.00 27.22 757 THR A O 1
ATOM 6049 N N . ASN A 1 758 ? 10.820 19.377 22.979 1.00 26.28 758 ASN A N 1
ATOM 6050 C CA . ASN A 1 758 ? 9.913 18.655 22.079 1.00 26.28 758 ASN A CA 1
ATOM 6051 C C . ASN A 1 758 ? 10.494 17.260 21.888 1.00 26.28 758 ASN A C 1
ATOM 6053 O O . ASN A 1 758 ? 11.699 17.090 21.655 1.00 26.28 758 ASN A O 1
ATOM 6057 N N . PHE A 1 759 ? 9.630 16.270 21.973 1.00 29.53 759 PHE A N 1
ATOM 6058 C CA . PHE A 1 759 ? 10.059 14.905 21.823 1.00 29.53 759 PHE A CA 1
ATOM 6059 C C . PHE A 1 759 ? 10.360 14.557 20.379 1.00 29.53 759 PHE A C 1
ATOM 6061 O O . PHE A 1 759 ? 10.203 15.334 19.443 1.00 29.53 759 PHE A O 1
ATOM 6068 N N . LYS A 1 760 ? 10.712 13.289 20.242 1.00 32.09 760 LYS A N 1
ATOM 6069 C CA . LYS A 1 760 ? 10.386 12.455 19.107 1.00 32.09 760 LYS A CA 1
ATOM 6070 C C . LYS A 1 760 ? 8.863 12.066 18.987 1.00 32.09 760 LYS A C 1
ATOM 6072 O O . LYS A 1 760 ? 8.543 11.199 18.204 1.00 32.09 760 LYS A O 1
ATOM 6077 N N . SER A 1 761 ? 7.950 12.782 19.664 1.00 23.80 761 SER A N 1
ATOM 6078 C CA . SER A 1 761 ? 6.479 12.982 19.493 1.00 23.80 761 SER A CA 1
ATOM 6079 C C . SER A 1 761 ? 5.536 11.929 18.871 1.00 23.80 761 SER A C 1
ATOM 6081 O O . SER A 1 761 ? 5.727 10.748 19.056 1.00 23.80 761 SER A O 1
ATOM 6083 N N . ILE A 1 762 ? 4.459 12.324 18.160 1.00 24.47 762 ILE A N 1
ATOM 6084 C CA . ILE A 1 762 ? 3.441 11.433 17.567 1.00 24.47 762 ILE A CA 1
ATOM 6085 C C . ILE A 1 762 ? 2.938 11.983 16.177 1.00 24.47 762 ILE A C 1
ATOM 6087 O O . ILE A 1 762 ? 2.113 12.874 16.155 1.00 24.47 762 ILE A O 1
ATOM 6091 N N . TYR A 1 763 ? 3.564 11.544 15.048 1.00 23.11 763 TYR A N 1
ATOM 6092 C CA . TYR A 1 763 ? 3.387 11.664 13.554 1.00 23.11 763 TYR A CA 1
ATOM 6093 C C . TYR A 1 763 ? 4.495 11.030 12.484 1.00 23.11 763 TYR A C 1
ATOM 6095 O O . TYR A 1 763 ? 4.253 11.179 11.305 1.00 23.11 763 TYR A O 1
ATOM 6103 N N . HIS A 1 764 ? 5.592 10.231 12.739 1.00 27.70 764 HIS A N 1
ATOM 6104 C CA . HIS A 1 764 ? 6.690 9.563 11.883 1.00 27.70 764 HIS A CA 1
ATOM 6105 C C . HIS A 1 764 ? 7.235 8.078 12.300 1.00 27.70 764 HIS A C 1
ATOM 6107 O O . HIS A 1 764 ? 7.093 7.659 13.433 1.00 27.70 764 HIS A O 1
ATOM 6113 N N . VAL A 1 765 ? 7.827 7.185 11.464 1.00 28.42 765 VAL A N 1
ATOM 6114 C CA . VAL A 1 765 ? 7.558 5.673 11.453 1.00 28.42 765 VAL A CA 1
ATOM 6115 C C . VAL A 1 765 ? 8.580 4.502 11.713 1.00 28.42 765 VAL A C 1
ATOM 6117 O O . VAL A 1 765 ? 9.179 4.037 10.775 1.00 28.42 765 VAL A O 1
ATOM 6120 N N . THR A 1 766 ? 8.722 3.890 12.902 1.00 32.84 766 THR A N 1
ATOM 6121 C CA . THR A 1 766 ? 9.752 2.862 13.305 1.00 32.84 766 THR A CA 1
ATOM 6122 C C . THR A 1 766 ? 10.561 2.122 12.224 1.00 32.84 766 THR A C 1
ATOM 6124 O O . THR A 1 766 ? 9.905 1.435 11.441 1.00 32.84 766 THR A O 1
ATOM 6127 N N . ILE A 1 767 ? 11.927 2.099 12.245 1.00 32.66 767 ILE A N 1
ATOM 6128 C CA . ILE A 1 767 ? 12.699 1.292 11.276 1.00 32.66 767 ILE A CA 1
ATOM 6129 C C . ILE A 1 767 ? 14.042 0.344 11.571 1.00 32.66 767 ILE A C 1
ATOM 6131 O O . ILE A 1 767 ? 15.114 0.803 11.951 1.00 32.66 767 ILE A O 1
ATOM 6135 N N . ASP A 1 768 ? 14.053 -1.029 11.368 1.00 38.34 768 ASP A N 1
ATOM 6136 C CA . ASP A 1 768 ? 15.020 -2.228 11.508 1.00 38.34 768 ASP A CA 1
ATOM 6137 C C . ASP A 1 768 ? 16.165 -2.584 10.410 1.00 38.34 768 ASP A C 1
ATOM 6139 O O . ASP A 1 768 ? 16.147 -3.641 9.774 1.00 38.34 768 ASP A O 1
ATOM 6143 N N . GLN A 1 769 ? 17.223 -1.779 10.151 1.00 34.72 769 GLN A N 1
ATOM 6144 C CA . GLN A 1 769 ? 17.889 -1.726 8.794 1.00 34.72 769 GLN A CA 1
ATOM 6145 C C . GLN A 1 769 ? 18.589 -2.955 8.187 1.00 34.72 769 GLN A C 1
ATOM 6147 O O . GLN A 1 769 ? 19.474 -3.531 8.823 1.00 34.72 769 GLN A O 1
ATOM 6152 N N . ILE A 1 770 ? 18.299 -3.233 6.898 1.00 34.59 770 ILE A N 1
ATOM 6153 C CA . ILE A 1 770 ? 19.208 -3.960 5.989 1.00 34.59 770 ILE A CA 1
ATOM 6154 C C . ILE A 1 770 ? 20.197 -2.997 5.339 1.00 34.59 770 ILE A C 1
ATOM 6156 O O . ILE A 1 770 ? 19.816 -1.928 4.887 1.00 34.59 770 ILE A O 1
ATOM 6160 N N . LEU A 1 771 ? 21.475 -3.357 5.289 1.00 38.75 771 LEU A N 1
ATOM 6161 C CA . LEU A 1 771 ? 22.619 -2.471 5.092 1.00 38.75 771 LEU A CA 1
ATOM 6162 C C . LEU A 1 771 ? 23.504 -2.907 3.890 1.00 38.75 771 LEU A C 1
ATOM 6164 O O . LEU A 1 771 ? 23.410 -4.044 3.424 1.00 38.75 771 LEU A O 1
ATOM 6168 N N . ILE A 1 772 ? 24.368 -2.003 3.405 1.00 36.41 772 ILE A N 1
ATOM 6169 C CA . ILE A 1 772 ? 25.713 -2.287 2.840 1.00 36.41 772 ILE A CA 1
ATOM 6170 C C . ILE A 1 772 ? 26.711 -1.942 3.932 1.00 36.41 772 ILE A C 1
ATOM 6172 O O . ILE A 1 772 ? 26.488 -0.866 4.528 1.00 36.41 772 ILE A O 1
#

Organism: Rhizophagus irregularis (strain DAOM 181602 / DAOM 197198 / MUCL 43194) (NCBI:txid747089)